Protein 6RJO (pdb70)

Organism: NCBI:txid1453998

B-factor: mean 16.99, std 7.87, range [4.62, 71.51]

Foldseek 3Di:
DDDDDLLVVLLVLDALFFAEAAEDECLWAAACCPPQQFAAFLQQVQLCPPDQAVVSFGSNPKLNCLVVVLVLLVVRLVLQHAEYEYEAAPSLQAVLLDDDGRVSSLVSVLVSLVSCVVSNHAYEYEHDDQGHRPNCCVQVALLDLVSLVSLLVSLLVNLLRCLVRHQAYEHHAALLCNACVDACVLNFPPRHNDLLSRLSSLLSVLLSRLSNVVSNCVNRVPHFYEHEHAQALEAFLDPDPQRVLLSVQVNLVRPQSQQCLQFVLDRDDVLCVQRVVSHDDQDDCRSVSSHDAGQEYEYAYEAHFYWGAQPPPPDGIPRIDGHDDPDPDAAPVGGDQDQCSVLVSLVVDVVVGPGHAYEHAEYWTWHQADDDPQAGAPVVRLVSCSSNSVSVSVCVVVPHRHRYYHYYACWQTQDGNHGSRTGTHCWYADVVVSDTGRHPSSSSSSVSSNSHSD/DLVVLLVLDALFFAEAAEEECLWAAACCPPQQQAAFLQQVQLCDPDQAPPSFGSNPKLNCLPVVLVLLVVCLVLLHAEYEYEQAPSLQPVLLDDDGRVVSLVSVLVNLVSCQVSNHAYEYEHDPQGHRPNCCVQPALLDLVSLVSLLVSLLSNCLRCLVRHQAYEHYAALLCNACVDACVQNFPPRHNDLLSRLSSLLSSLQSRLSNVVSNCVNRVVHFYEHHHAQALEAFQDPDPQSVLLSVQCNLVRPQSQCCLQFVLDRDPVLCVQRVVSHDDDDPCRSVSSHPAGQEYEYADEAHFYWYAAPDPPQGIVRIDGHDDDDPDAFPVGGDQDQVSVLVRLVVDVVVGDHHAYEHAEYWTWHQFDDDPLAGAPVVRLVSCVSNSVSVSVCVVVPHRYRYYHYPACWQTQDGNHGRRTGTHCWYADSVVSDTGRYPSSSSSSVNSNSHSD

Sequence (903 aa):
AYPMTDHKALAARFPGDFLFGVATASFQIEGATKVDGRKPSIWDAFCNMPGHVFGRHNGDVACDHYNRWEDDLDLIKEMGVEAYRFSIAWPRIIPDGFGPINEKGLDFYDRLVDGCKARGIKTYATLYHWDLPLTLMGDGGWASRSTAHAFQRYAKTVMARLGDRLDAVATFNSPWCAVWLSHLYGIHAPGERNMEAALAAMHHINLAHGFGVEASRHVAPKVPVGLVLNAHSVIPASNSDADMKAAERAFQFHNGAFFDPVFKGEYPAEMIEALGSRMPVVEAEDLSIISQKLDWWGLNYYTPMRVADDATEGAEFPATKQAPAVSDVKTDIGWEVYAPALHSLVETLYERYELPDCYITENGACYNMGVENGEVDDQPRLDYYAEHLGIVADLVKDGYPMRGYFAWSLMDNFEWAEGYRMRFGLVHVDYETQVRTLKNSGKWYSALASGFPKDHKALAARFPGDFLFGVATASFQIEGATKVDGRKPSIWDAFCNMPGHVFGRHNGDVACDHYNRWEDDLDLIKEMGVEAYRFSIAWPRIIPDGFGPINEKGLDFYDRLVDGCKARGIKTYATLYHWDLPLTLMGDGGWASRSTAHAFQRYAKTVMARLGDRLDAVATFNSPWCAVWLSHLYGIHAPGERNMEAALAAMHHINLAHGFGVEASRHVAPKVPVGLVLNAHSVIPASNSDADMKAAERAFQFHNGAFFDPVFKGEYPAEMIEALGSRMPVVEAEDLSIISQKLDWWGLNYYTPMRVADDATEGAEFPATKQAPAVSDVKTDIGWEVYAPALHSLVETLYERYELPDCYITENGACYNMGVENGEVDDQPRLDYYAEHLGIVADLVKDGYPMRGYFAWSLMDNFEWAEGYRMRFGLVHVDYETQVRTLKNSGKWYSALASGFPK

Radius of gyration: 30.86 Å; Cα contacts (8 Å, |Δi|>4): 2064; chains: 2; bounding box: 58×98×79 Å

CATH classification: 3.20.20.80

Nearest PDB structures (foldseek):
  6rjo-assembly1_A  TM=1.002E+00  e=7.418E-96  Agrobacterium tumefaciens A6
  6rjk-assembly1_B  TM=1.001E+00  e=1.235E-89  Agrobacterium tumefaciens A6
  6ziv-assembly2_BBB  TM=9.726E-01  e=2.689E-53  Alicyclobacillus tengchongensis
  3ta9-assembly1_A  TM=9.714E-01  e=2.136E-50  Halothermothrix orenii H 168
  5n6s-assembly4_D  TM=9.680E-01  e=1.096E-48  Thermotoga maritima

Structure (mmCIF, N/CA/C/O backbone):
data_6RJO
#
_entry.id   6RJO
#
_cell.length_a   63.747
_cell.length_b   81.008
_cell.length_c   183.749
_cell.angle_alpha   90.00
_cell.angle_beta   90.00
_cell.angle_gamma   90.00
#
_symmetry.space_group_name_H-M   'P 21 21 21'
#
loop_
_entity.id
_entity.type
_entity.pdbx_description
1 polymer Beta-glucosidase
2 non-polymer '2-(hydroxymethyl)phenyl beta-D-glucopyranoside'
3 water water
#
loop_
_atom_site.group_PDB
_atom_site.id
_atom_site.type_symbol
_atom_site.label_atom_id
_atom_site.label_alt_id
_atom_site.label_comp_id
_atom_site.label_asym_id
_atom_site.label_entity_id
_atom_site.label_seq_id
_atom_site.pdbx_PDB_ins_code
_atom_site.Cartn_x
_atom_site.Cartn_y
_atom_site.Cartn_z
_atom_site.occupancy
_atom_site.B_iso_or_equiv
_atom_site.auth_seq_id
_atom_site.auth_comp_id
_atom_site.auth_asym_id
_atom_site.auth_atom_id
_atom_site.pdbx_PDB_model_num
ATOM 1 N N . ALA A 1 29 ? 56.122 111.618 56.697 1.00 34.29 6 ALA A N 1
ATOM 2 C CA . ALA A 1 29 ? 56.362 110.187 56.532 1.00 25.72 6 ALA A CA 1
ATOM 3 C C . ALA A 1 29 ? 57.803 109.904 56.098 1.00 22.86 6 ALA A C 1
ATOM 4 O O . ALA A 1 29 ? 58.501 110.768 55.541 1.00 20.37 6 ALA A O 1
ATOM 6 N N . TYR A 1 30 ? 58.228 108.675 56.359 1.00 20.31 7 TYR A N 1
ATOM 7 C CA . TYR A 1 30 ? 59.585 108.230 56.093 1.00 16.23 7 TYR A CA 1
ATOM 8 C C . TYR A 1 30 ? 59.520 106.991 55.216 1.00 17.61 7 TYR A C 1
ATOM 9 O O . TYR A 1 30 ? 58.465 106.360 55.143 1.00 20.12 7 TYR A O 1
ATOM 18 N N . PRO A 1 31 ? 60.633 106.641 54.539 1.00 14.34 8 PRO A N 1
ATOM 19 C CA . PRO A 1 31 ? 60.579 105.533 53.574 1.00 14.76 8 PRO A CA 1
ATOM 20 C C . PRO A 1 31 ? 60.079 104.240 54.214 1.00 18.34 8 PRO A C 1
ATOM 21 O O . PRO A 1 31 ? 60.358 103.956 55.390 1.00 13.34 8 PRO A O 1
ATOM 25 N N . MET A 1 32 ? 59.326 103.472 53.441 1.00 15.07 9 MET A N 1
ATOM 26 C CA . MET A 1 32 ? 58.776 102.215 53.921 1.00 16.65 9 MET A CA 1
ATOM 27 C C . MET A 1 32 ? 58.996 101.177 52.823 1.00 13.69 9 MET A C 1
ATOM 28 O O . MET A 1 32 ? 58.952 101.503 51.629 1.00 17.80 9 MET A O 1
ATOM 33 N N . THR A 1 33 ? 59.262 99.938 53.213 1.00 11.41 10 THR A N 1
ATOM 34 C CA . THR A 1 33 ? 59.495 98.879 52.233 1.00 13.76 10 THR A CA 1
ATOM 35 C C . THR A 1 33 ? 58.216 98.604 51.450 1.00 17.25 10 THR A C 1
ATOM 36 O O . THR A 1 33 ? 57.118 98.869 51.946 1.00 14.07 10 THR A O 1
ATOM 40 N N . ASP A 1 34 ? 58.345 98.081 50.231 1.00 12.21 11 ASP A N 1
ATOM 41 C CA . ASP A 1 34 ? 57.151 97.766 49.448 1.00 15.95 11 ASP A CA 1
ATOM 42 C C . ASP A 1 34 ? 56.295 96.688 50.118 1.00 14.25 11 ASP A C 1
ATOM 43 O O . ASP A 1 34 ? 55.069 96.758 50.062 1.00 15.41 11 ASP A O 1
ATOM 48 N N . HIS A 1 35 ? 56.921 95.700 50.753 1.00 14.69 12 HIS A N 1
ATOM 49 C CA . HIS A 1 35 ? 56.127 94.637 51.380 1.00 17.08 12 HIS A CA 1
ATOM 50 C C . HIS A 1 35 ? 55.380 95.113 52.618 1.00 16.42 12 HIS A C 1
ATOM 51 O O . HIS A 1 35 ? 54.285 94.630 52.916 1.00 14.11 12 HIS A O 1
ATOM 58 N N . LYS A 1 36 ? 55.951 96.068 53.338 1.00 15.11 13 LYS A N 1
ATOM 59 C CA . LYS A 1 36 ? 55.264 96.583 54.518 1.00 14.70 13 LYS A CA 1
ATOM 60 C C . LYS A 1 36 ? 54.063 97.423 54.106 1.00 14.27 13 LYS A C 1
ATOM 61 O O . LYS A 1 36 ? 52.989 97.333 54.706 1.00 13.17 13 LYS A O 1
ATOM 67 N N . ALA A 1 37 ? 54.240 98.238 53.073 1.00 14.53 14 ALA A N 1
ATOM 68 C CA . ALA A 1 37 ? 53.146 99.066 52.587 1.00 13.76 14 ALA A CA 1
ATOM 69 C C . ALA A 1 37 ? 52.028 98.161 52.060 1.00 19.22 14 ALA A C 1
ATOM 70 O O . ALA A 1 37 ? 50.829 98.424 52.264 1.00 14.14 14 ALA A O 1
ATOM 72 N N . LEU A 1 38 ? 52.434 97.082 51.395 1.00 15.77 15 LEU A N 1
ATOM 73 C CA . LEU A 1 38 ? 51.487 96.128 50.827 1.00 14.01 15 LEU A CA 1
ATOM 74 C C . LEU A 1 38 ? 50.707 95.395 51.919 1.00 15.31 15 LEU A C 1
ATOM 75 O O . LEU A 1 38 ? 49.488 95.225 51.818 1.00 16.17 15 LEU A O 1
ATOM 80 N N . ALA A 1 39 ? 51.403 94.966 52.967 1.00 12.43 16 ALA A N 1
ATOM 81 C CA . ALA A 1 39 ? 50.750 94.252 54.067 1.00 14.39 16 ALA A CA 1
ATOM 82 C C . ALA A 1 39 ? 49.616 95.065 54.704 1.00 16.08 16 ALA A C 1
ATOM 83 O O . ALA A 1 39 ? 48.649 94.501 55.213 1.00 16.53 16 ALA A O 1
ATOM 85 N N . ALA A 1 40 ? 49.732 96.390 54.663 1.00 16.64 17 ALA A N 1
ATOM 86 C CA . ALA A 1 40 ? 48.725 97.261 55.260 1.00 17.36 17 ALA A CA 1
ATOM 87 C C . ALA A 1 40 ? 47.424 97.269 54.463 1.00 19.28 17 ALA A C 1
ATOM 88 O O . ALA A 1 40 ? 46.385 97.708 54.970 1.00 20.69 17 ALA A O 1
ATOM 90 N N . ARG A 1 41 ? 47.484 96.812 53.212 1.00 17.77 18 ARG A N 1
ATOM 91 C CA . ARG A 1 41 ? 46.290 96.767 52.366 1.00 20.60 18 ARG A CA 1
ATOM 92 C C . ARG A 1 41 ? 45.457 95.488 52.545 1.00 18.07 18 ARG A C 1
ATOM 93 O O . ARG A 1 41 ? 44.392 95.351 51.938 1.00 19.95 18 ARG A O 1
ATOM 101 N N . PHE A 1 42 ? 45.946 94.551 53.353 1.00 13.39 19 PHE A N 1
ATOM 102 C CA . PHE A 1 42 ? 45.233 93.297 53.592 1.00 16.16 19 PHE A CA 1
ATOM 103 C C . PHE A 1 42 ? 44.632 93.245 54.983 1.00 18.48 19 PHE A C 1
ATOM 104 O O . PHE A 1 42 ? 45.232 93.741 55.938 1.00 14.61 19 PHE A O 1
ATOM 112 N N . PRO A 1 43 ? 43.447 92.623 55.111 1.00 18.62 20 PRO A N 1
ATOM 113 C CA . PRO A 1 43 ? 42.824 92.452 56.43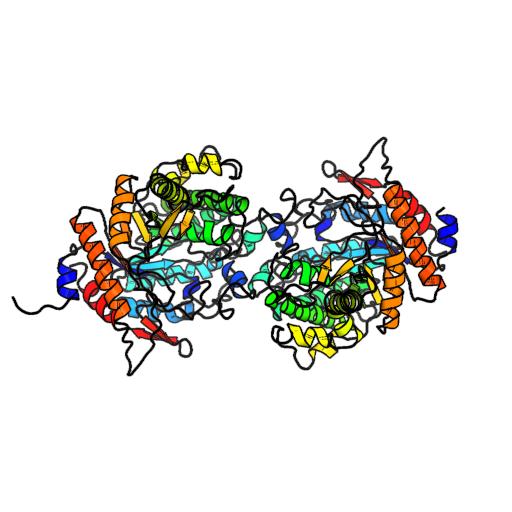2 1.00 18.09 20 PRO A CA 1
ATOM 114 C C . PRO A 1 43 ? 43.677 91.563 57.317 1.00 18.68 20 PRO A C 1
ATOM 115 O O . PRO A 1 43 ? 44.424 90.739 56.785 1.00 14.58 20 PRO A O 1
ATOM 119 N N . GLY A 1 44 ? 43.555 91.715 58.636 1.00 17.71 21 GLY A N 1
ATOM 120 C CA . GLY A 1 44 ? 44.369 90.971 59.582 1.00 20.20 21 GLY A CA 1
ATOM 121 C C . GLY A 1 44 ? 44.246 89.458 59.509 1.00 18.65 21 GLY A C 1
ATOM 122 O O . GLY A 1 44 ? 45.179 88.729 59.854 1.00 19.13 21 GLY A O 1
ATOM 123 N N . ASP A 1 45 ? 43.098 88.975 59.055 1.00 15.26 22 ASP A N 1
ATOM 124 C CA . ASP A 1 45 ? 42.873 87.533 59.018 1.00 22.08 22 ASP A CA 1
ATOM 125 C C . ASP A 1 45 ? 43.168 86.917 57.645 1.00 14.17 22 ASP A C 1
ATOM 126 O O . ASP A 1 45 ? 42.842 85.754 57.400 1.00 14.78 22 ASP A O 1
ATOM 131 N N . PHE A 1 46 ? 43.781 87.691 56.755 1.00 13.19 23 PHE A N 1
ATOM 132 C CA . PHE A 1 46 ? 44.045 87.210 55.401 1.00 11.81 23 PHE A CA 1
ATOM 133 C C . PHE A 1 46 ? 44.951 85.980 55.458 1.00 14.04 23 PHE A C 1
ATOM 134 O O . PHE A 1 46 ? 45.888 85.930 56.260 1.00 13.27 23 PHE A O 1
ATOM 142 N N . LEU A 1 47 ? 44.654 84.978 54.631 1.00 11.25 24 LEU A N 1
ATOM 143 C CA . LEU A 1 47 ? 45.411 83.727 54.649 1.00 10.21 24 LEU A CA 1
ATOM 144 C C . LEU A 1 47 ? 46.441 83.747 53.530 1.00 11.78 24 LEU A C 1
ATOM 145 O O . LEU A 1 47 ? 46.079 83.869 52.354 1.00 11.02 24 LEU A O 1
ATOM 150 N N . PHE A 1 48 ? 47.723 83.653 53.887 1.00 10.41 25 PHE A N 1
ATOM 151 C CA . PHE A 1 48 ? 48.778 83.483 52.879 1.00 8.92 25 PHE A CA 1
ATOM 152 C C . PHE A 1 48 ? 49.274 82.046 52.903 1.00 9.05 25 PHE A C 1
ATOM 153 O O . PHE A 1 48 ? 49.430 81.453 53.979 1.00 8.79 25 PHE A O 1
ATOM 161 N N . GLY A 1 49 ? 49.508 81.486 51.720 1.00 9.52 26 GLY A N 1
ATOM 162 C CA . GLY A 1 49 ? 49.952 80.111 51.611 1.00 8.08 26 GLY A CA 1
ATOM 163 C C . GLY A 1 49 ? 50.981 79.917 50.518 1.00 7.80 26 GLY A C 1
ATOM 164 O O . GLY A 1 49 ? 51.304 80.852 49.780 1.00 7.80 26 GLY A O 1
ATOM 165 N N . VAL A 1 50 ? 51.509 78.696 50.434 1.00 8.94 27 VAL A N 1
ATOM 166 C CA . VAL A 1 50 ? 52.267 78.239 49.271 1.00 7.47 27 VAL A CA 1
ATOM 167 C C . VAL A 1 50 ? 51.645 76.922 48.804 1.00 7.74 27 VAL A C 1
ATOM 168 O O . VAL A 1 50 ? 50.963 76.253 49.585 1.00 9.13 27 VAL A O 1
ATOM 172 N N . ALA A 1 51 ? 51.858 76.554 47.545 1.00 6.60 28 ALA A N 1
ATOM 173 C CA . ALA A 1 51 ? 51.157 75.399 46.974 1.00 9.48 28 ALA A CA 1
ATOM 174 C C . ALA A 1 51 ? 52.075 74.511 46.145 1.00 8.02 28 ALA A C 1
ATOM 175 O O . ALA A 1 51 ? 53.047 74.997 45.562 1.00 6.60 28 ALA A O 1
ATOM 177 N N . THR A 1 52 ? 51.759 73.209 46.119 1.00 6.49 29 THR A N 1
ATOM 178 C CA . THR A 1 52 ? 52.466 72.193 45.329 1.00 6.65 29 THR A CA 1
ATOM 179 C C . THR A 1 52 ? 51.441 71.182 44.780 1.00 8.42 29 THR A C 1
ATOM 180 O O . THR A 1 52 ? 50.256 71.242 45.136 1.00 6.40 29 THR A O 1
ATOM 184 N N . ALA A 1 53 ? 51.899 70.254 43.935 1.00 5.19 30 ALA A N 1
ATOM 185 C CA . ALA A 1 53 ? 51.093 69.110 43.481 1.00 7.38 30 ALA A CA 1
ATOM 186 C C . ALA A 1 53 ? 51.931 67.825 43.511 1.00 6.99 30 ALA A C 1
ATOM 187 O O . ALA A 1 53 ? 53.123 67.874 43.240 1.00 7.18 30 ALA A O 1
ATOM 189 N N . SER A 1 54 ? 51.298 66.688 43.805 1.00 6.22 31 SER A N 1
ATOM 190 C CA . SER A 1 54 ? 52.005 65.437 44.072 1.00 6.31 31 SER A CA 1
ATOM 191 C C . SER A 1 54 ? 53.005 65.023 43.005 1.00 8.33 31 SER A C 1
ATOM 192 O O . SER A 1 54 ? 54.169 64.796 43.310 1.00 8.25 31 SER A O 1
ATOM 195 N N . PHE A 1 55 ? 52.571 64.932 41.755 1.00 4.83 32 PHE A N 1
ATOM 196 C CA . PHE A 1 55 ? 53.443 64.390 40.726 1.00 4.62 32 PHE A CA 1
ATOM 197 C C . PHE A 1 55 ? 54.600 65.344 40.419 1.00 6.19 32 PHE A C 1
ATOM 198 O O . PHE A 1 55 ? 55.672 64.929 39.950 1.00 6.93 32 PHE A O 1
ATOM 206 N N . GLN A 1 56 ? 54.396 66.626 40.693 1.00 6.64 33 GLN A N 1
ATOM 207 C CA . GLN A 1 56 ? 55.418 67.607 40.373 1.00 7.82 33 GLN A CA 1
ATOM 208 C C . GLN A 1 56 ? 56.607 67.571 41.328 1.00 6.59 33 GLN A C 1
ATOM 209 O O . GLN A 1 56 ? 57.719 67.912 40.938 1.00 7.29 33 GLN A O 1
ATOM 215 N N . ILE A 1 57 ? 56.387 67.141 42.570 1.00 8.90 34 ILE A N 1
ATOM 216 C CA . ILE A 1 57 ? 57.444 67.235 43.578 1.00 9.09 34 ILE A CA 1
ATOM 217 C C . ILE A 1 57 ? 57.874 65.934 44.252 1.00 7.70 34 ILE A C 1
ATOM 218 O O . ILE A 1 57 ? 58.987 65.850 44.767 1.00 8.93 34 ILE A O 1
ATOM 223 N N . GLU A 1 58 ? 57.004 64.931 44.274 1.00 7.23 35 GLU A N 1
ATOM 224 C CA . GLU A 1 58 ? 57.210 63.790 45.175 1.00 8.18 35 GLU A CA 1
ATOM 225 C C . GLU A 1 58 ? 58.343 62.835 44.806 1.00 10.01 35 GLU A C 1
ATOM 226 O O . GLU A 1 58 ? 59.119 62.416 45.674 1.00 9.09 35 GLU A O 1
ATOM 232 N N . GLY A 1 59 ? 58.445 62.491 43.527 1.00 8.14 36 GLY A N 1
ATOM 233 C CA . GLY A 1 59 ? 59.323 61.403 43.115 1.00 8.74 36 GLY A CA 1
ATOM 234 C C . GLY A 1 59 ? 58.830 60.092 43.715 1.00 9.73 36 GLY A C 1
ATOM 235 O O . GLY A 1 59 ? 57.638 59.956 43.992 1.00 8.93 36 GLY A O 1
ATOM 236 N N . ALA A 1 60 ? 59.741 59.139 43.925 1.00 13.77 37 ALA A N 1
ATOM 237 C CA . ALA A 1 60 ? 59.404 57.843 44.522 1.00 10.41 37 ALA A CA 1
ATOM 238 C C . ALA A 1 60 ? 58.174 57.219 43.855 1.00 14.10 37 ALA A C 1
ATOM 239 O O . ALA A 1 60 ? 57.203 56.849 44.521 1.00 12.82 37 ALA A O 1
ATOM 241 N N . THR A 1 61 ? 58.220 57.109 42.530 1.00 9.16 38 THR A N 1
ATOM 242 C CA . THR A 1 61 ? 57.053 56.686 41.758 1.00 12.35 38 THR A CA 1
ATOM 243 C C . THR A 1 61 ? 56.727 55.190 41.830 1.00 13.71 38 THR A C 1
ATOM 244 O O . THR A 1 61 ? 55.621 54.764 41.469 1.00 12.61 38 THR A O 1
ATOM 248 N N . LYS A 1 62 ? 57.684 54.394 42.282 1.00 14.06 39 LYS A N 1
ATOM 249 C CA . LYS A 1 62 ? 57.476 52.955 42.344 1.00 18.04 39 LYS A CA 1
ATOM 250 C C . LYS A 1 62 ? 57.656 52.399 43.756 1.00 18.53 39 LYS A C 1
ATOM 251 O O . LYS A 1 62 ? 57.790 51.195 43.932 1.00 27.60 39 LYS A O 1
ATOM 257 N N . VAL A 1 63 ? 57.644 53.275 44.759 1.00 17.69 40 VAL A N 1
ATOM 258 C CA . VAL A 1 63 ? 57.796 52.838 46.148 1.00 19.61 40 VAL A CA 1
ATOM 259 C C . VAL A 1 63 ? 56.448 52.735 46.886 1.00 21.57 40 VAL A C 1
ATOM 260 O O . VAL A 1 63 ? 55.458 53.379 46.505 1.00 15.92 40 VAL A O 1
ATOM 264 N N . ASP A 1 64 ? 56.435 51.921 47.943 1.00 19.87 41 ASP A N 1
ATOM 265 C CA . ASP A 1 64 ? 55.285 51.763 48.839 1.00 19.73 41 ASP A CA 1
ATOM 266 C C . ASP A 1 64 ? 53.939 51.510 48.164 1.00 15.39 41 ASP A C 1
ATOM 267 O O . ASP A 1 64 ? 52.923 52.055 48.587 1.00 17.03 41 ASP A O 1
ATOM 272 N N . GLY A 1 65 ? 53.923 50.683 47.122 1.00 16.27 42 GLY A N 1
ATOM 273 C CA . GLY A 1 65 ? 52.667 50.256 46.535 1.00 15.58 42 GLY A CA 1
ATOM 274 C C . GLY A 1 65 ? 52.107 51.164 45.459 1.00 12.01 42 GLY A C 1
ATOM 275 O O . GLY A 1 65 ? 51.062 50.860 44.879 1.00 12.06 42 GLY A O 1
ATOM 276 N N . ARG A 1 66 ? 52.785 52.273 45.171 1.00 13.40 43 ARG A N 1
ATOM 277 C CA . ARG A 1 66 ? 52.329 53.159 44.095 1.00 11.72 43 ARG A CA 1
ATOM 278 C C . ARG A 1 66 ? 52.419 52.488 42.724 1.00 12.68 43 ARG A C 1
ATOM 279 O O . ARG A 1 66 ? 53.391 51.798 42.422 1.00 12.43 43 ARG A O 1
ATOM 287 N N . LYS A 1 67 ? 51.398 52.710 41.900 1.00 12.40 44 LYS A N 1
ATOM 288 C CA . LYS A 1 67 ? 51.354 52.187 40.542 1.00 10.91 44 LYS A CA 1
ATOM 289 C C . LYS A 1 67 ? 51.337 53.377 39.586 1.00 12.06 44 LYS A C 1
ATOM 290 O O . LYS A 1 67 ? 51.092 54.507 40.021 1.00 10.90 44 LYS A O 1
ATOM 296 N N . PRO A 1 68 ? 51.611 53.144 38.286 1.00 13.82 45 PRO A N 1
ATOM 297 C CA . PRO A 1 68 ? 51.761 54.275 37.363 1.00 10.54 45 PRO A CA 1
ATOM 298 C C . PRO A 1 68 ? 50.517 55.135 37.221 1.00 10.87 45 PRO A C 1
ATOM 299 O O . PRO A 1 68 ? 49.401 54.615 37.305 1.00 9.37 45 PRO A O 1
ATOM 303 N N . SER A 1 69 ? 50.717 56.428 36.965 1.00 11.43 46 SER A N 1
ATOM 304 C CA . SER A 1 69 ? 49.628 57.308 36.579 1.00 6.63 46 SER A CA 1
ATOM 305 C C . SER A 1 69 ? 49.691 57.570 35.083 1.00 8.34 46 SER A C 1
ATOM 306 O O . SER A 1 69 ? 50.661 57.197 34.418 1.00 9.07 46 SER A O 1
ATOM 309 N N . ILE A 1 70 ? 48.664 58.219 34.547 1.00 7.11 47 ILE A N 1
ATOM 310 C CA . ILE A 1 70 ? 48.684 58.614 33.141 1.00 8.66 47 ILE A CA 1
ATOM 311 C C . ILE A 1 70 ? 49.861 59.544 32.820 1.00 8.88 47 ILE A C 1
ATOM 312 O O . ILE A 1 70 ? 50.302 59.615 31.671 1.00 8.35 47 ILE A O 1
ATOM 317 N N . TRP A 1 71 ? 50.387 60.244 33.825 1.00 9.09 48 TRP A N 1
ATOM 318 C CA . TRP A 1 71 ? 51.539 61.118 33.591 1.00 7.02 48 TRP A CA 1
ATOM 319 C C . TRP A 1 71 ? 52.872 60.380 33.542 1.00 7.57 48 TRP A C 1
ATOM 320 O O . TRP A 1 71 ? 53.799 60.822 32.863 1.00 8.44 48 TRP A O 1
ATOM 331 N N . ASP A 1 72 ? 52.988 59.268 34.257 1.00 6.21 49 ASP A N 1
ATOM 332 C CA . ASP A 1 72 ? 54.161 58.410 34.079 1.00 8.99 49 ASP A CA 1
ATOM 333 C C . ASP A 1 72 ? 54.223 57.924 32.628 1.00 10.25 49 ASP A C 1
ATOM 334 O O . ASP A 1 72 ? 55.263 58.007 31.981 1.00 9.97 49 ASP A O 1
ATOM 339 N N . ALA A 1 73 ? 53.091 57.452 32.116 1.00 9.16 50 ALA A N 1
ATOM 340 C CA . ALA A 1 73 ? 53.001 57.002 30.727 1.00 8.80 50 ALA A CA 1
ATOM 341 C C . ALA A 1 73 ? 53.302 58.135 29.749 1.00 10.09 50 ALA A C 1
ATOM 342 O O . ALA A 1 73 ? 54.086 57.965 28.813 1.00 9.91 50 ALA A O 1
ATOM 344 N N . PHE A 1 74 ? 52.672 59.286 29.975 1.00 9.16 51 PHE A N 1
ATOM 345 C CA . PHE A 1 74 ? 52.795 60.449 29.102 1.00 8.31 51 PHE A CA 1
ATOM 346 C C . PHE A 1 74 ? 54.251 60.912 29.027 1.00 10.79 51 PHE A C 1
ATOM 347 O O . PHE A 1 74 ? 54.775 61.165 27.941 1.00 10.63 51 PHE A O 1
ATOM 355 N N . CYS A 1 75 ? 54.904 61.015 30.184 1.00 10.02 52 CYS A N 1
ATOM 356 C CA . CYS A 1 75 ? 56.305 61.446 30.246 1.00 9.51 52 CYS A CA 1
ATOM 357 C C . CYS A 1 75 ? 57.249 60.527 29.475 1.00 13.16 52 CYS A C 1
ATOM 358 O O . CYS A 1 75 ? 58.162 60.987 28.782 1.00 9.74 52 CYS A O 1
ATOM 361 N N . ASN A 1 76 ? 57.045 59.224 29.631 1.00 11.19 53 ASN A N 1
ATOM 362 C CA . ASN A 1 76 ? 57.991 58.232 29.122 1.00 9.47 53 ASN A CA 1
ATOM 363 C C . ASN A 1 76 ? 57.797 57.874 27.655 1.00 11.85 53 ASN A C 1
ATOM 364 O O . ASN A 1 76 ? 58.648 57.207 27.067 1.00 14.38 53 ASN A O 1
ATOM 369 N N . MET A 1 77 ? 56.684 58.303 27.068 1.00 10.02 54 MET A N 1
ATOM 370 C CA . MET A 1 77 ? 56.474 58.127 25.620 1.00 12.90 54 MET A CA 1
ATOM 371 C C . MET A 1 77 ? 57.018 59.349 24.871 1.00 13.92 54 MET A C 1
ATOM 372 O O . MET A 1 77 ? 56.511 60.459 25.051 1.00 13.39 54 MET A O 1
ATOM 377 N N . PRO A 1 78 ? 58.059 59.157 24.032 1.00 14.54 55 PRO A N 1
ATOM 378 C CA . PRO A 1 78 ? 58.712 60.275 23.337 1.00 15.09 55 PRO A CA 1
ATOM 379 C C . PRO A 1 78 ? 57.731 61.196 22.629 1.00 12.48 55 PRO A C 1
ATOM 380 O O . PRO A 1 78 ? 56.784 60.718 21.994 1.00 11.72 55 PRO A O 1
ATOM 384 N N . GLY A 1 79 ? 57.942 62.505 22.763 1.00 15.66 56 GLY A N 1
ATOM 385 C CA . GLY A 1 79 ? 57.171 63.485 22.017 1.00 12.21 56 GLY A CA 1
ATOM 386 C C . GLY A 1 79 ? 56.219 64.323 22.843 1.00 16.50 56 GLY A C 1
ATOM 387 O O . GLY A 1 79 ? 55.759 65.367 22.384 1.00 17.33 56 GLY A O 1
ATOM 388 N N . HIS A 1 80 ? 55.917 63.873 24.060 1.00 11.58 57 HIS A N 1
ATOM 389 C CA . HIS A 1 80 ? 54.915 64.547 24.888 1.00 10.92 57 HIS A CA 1
ATOM 390 C C . HIS A 1 80 ? 55.512 65.574 25.842 1.00 10.72 57 HIS A C 1
ATOM 391 O O . HIS A 1 80 ? 54.918 66.635 26.074 1.00 10.23 57 HIS A O 1
ATOM 398 N N . VAL A 1 81 ? 56.675 65.252 26.401 1.00 9.84 58 VAL A N 1
ATOM 399 C CA . VAL A 1 81 ? 57.277 66.078 27.438 1.00 12.18 58 VAL A CA 1
ATOM 400 C C . VAL A 1 81 ? 58.709 66.425 27.058 1.00 10.38 58 VAL A C 1
ATOM 401 O O . VAL A 1 81 ? 59.452 65.562 26.584 1.00 8.94 58 VAL A O 1
ATOM 405 N N . PHE A 1 82 ? 59.095 67.683 27.261 1.00 12.19 59 PHE A N 1
ATOM 406 C CA . PHE A 1 82 ? 60.461 68.121 26.966 1.00 11.66 59 PHE A CA 1
ATOM 407 C C . PHE A 1 82 ? 61.497 67.207 27.599 1.00 13.98 59 PHE A C 1
ATOM 408 O O . PHE A 1 82 ? 61.382 66.868 28.774 1.00 9.83 59 PHE A O 1
ATOM 416 N N . GLY A 1 83 ? 62.495 66.800 26.815 1.00 11.30 60 GLY A N 1
ATOM 417 C CA . GLY A 1 83 ? 63.586 65.978 27.312 1.00 12.75 60 GLY A CA 1
ATOM 418 C C . GLY A 1 83 ? 63.176 64.598 27.793 1.00 12.53 60 GLY A C 1
ATOM 419 O O . GLY A 1 83 ? 63.987 63.885 28.388 1.00 15.74 60 GLY A O 1
ATOM 420 N N . ARG A 1 84 ? 61.929 64.215 27.524 1.00 11.08 61 ARG A N 1
ATOM 421 C CA . ARG A 1 84 ? 61.325 63.031 28.137 1.00 11.12 61 ARG A CA 1
ATOM 422 C C . ARG A 1 84 ? 61.478 63.054 29.650 1.00 12.37 61 ARG A C 1
ATOM 423 O O . ARG A 1 84 ? 61.614 62.000 30.283 1.00 10.26 61 ARG A O 1
ATOM 431 N N . HIS A 1 85 ? 61.472 64.250 30.233 1.00 10.70 62 HIS A N 1
ATOM 432 C CA . HIS A 1 85 ? 61.570 64.357 31.690 1.00 8.56 62 HIS A CA 1
ATOM 433 C C . HIS A 1 85 ? 60.392 63.645 32.321 1.00 11.47 62 HIS A C 1
ATOM 434 O O . HIS A 1 85 ? 59.290 63.657 31.770 1.00 9.06 62 HIS A O 1
ATOM 441 N N . ASN A 1 86 ? 60.616 63.011 33.469 1.00 9.39 63 ASN A N 1
ATOM 442 C CA . ASN A 1 86 ? 59.525 62.312 34.127 1.00 8.64 63 ASN A CA 1
ATOM 443 C C . ASN A 1 86 ? 59.498 62.624 35.617 1.00 8.82 63 ASN A C 1
ATOM 444 O O . ASN A 1 86 ? 60.311 63.419 36.103 1.00 10.35 63 ASN A O 1
ATOM 449 N N . GLY A 1 87 ? 58.576 62.002 36.343 1.00 10.80 64 GLY A N 1
ATOM 450 C CA . GLY A 1 87 ? 58.447 62.281 37.762 1.00 9.21 64 GLY A CA 1
ATOM 451 C C . GLY A 1 87 ? 59.127 61.292 38.688 1.00 10.31 64 GLY A C 1
ATOM 452 O O . GLY A 1 87 ? 58.857 61.307 39.890 1.00 9.64 64 GLY A O 1
ATOM 453 N N . ASP A 1 88 ? 60.009 60.441 38.161 1.00 10.78 65 ASP A N 1
ATOM 454 C CA . ASP A 1 88 ? 60.614 59.393 38.993 1.00 9.76 65 ASP A CA 1
ATOM 455 C C . ASP A 1 88 ? 61.358 59.963 40.201 1.00 10.47 65 ASP A C 1
ATOM 456 O O . ASP A 1 88 ? 61.345 59.369 41.274 1.00 10.01 65 ASP A O 1
ATOM 461 N N . VAL A 1 89 ? 61.992 61.118 40.026 1.00 9.03 66 VAL A N 1
ATOM 462 C CA . VAL A 1 89 ? 62.769 61.732 41.107 1.00 9.13 66 VAL A CA 1
ATOM 463 C C . VAL A 1 89 ? 62.195 63.073 41.559 1.00 10.58 66 VAL A C 1
ATOM 464 O O . VAL A 1 89 ? 61.985 63.298 42.763 1.00 8.13 66 VAL A O 1
ATOM 468 N N . ALA A 1 90 ? 61.943 63.954 40.594 1.00 8.79 67 ALA A N 1
ATOM 469 C CA . ALA A 1 90 ? 61.434 65.301 40.870 1.00 9.55 67 ALA A CA 1
ATOM 470 C C . ALA A 1 90 ? 62.255 65.994 41.953 1.00 9.15 67 ALA A C 1
ATOM 471 O O . ALA A 1 90 ? 63.488 66.056 41.866 1.00 11.44 67 ALA A O 1
ATOM 473 N N . CYS A 1 91 ? 61.573 66.490 42.981 1.00 8.99 68 CYS A N 1
ATOM 474 C CA . CYS A 1 91 ? 62.251 67.167 44.084 1.00 10.22 68 CYS A CA 1
ATOM 475 C C . CYS A 1 91 ? 62.471 66.246 45.245 1.00 10.00 68 CYS A C 1
ATOM 476 O O . CYS A 1 91 ? 62.880 66.696 46.314 1.00 10.10 68 CYS A O 1
ATOM 479 N N . ASP A 1 92 ? 62.208 64.958 45.035 1.00 9.93 69 ASP A N 1
ATOM 480 C CA . ASP A 1 92 ? 62.432 63.950 46.078 1.00 10.22 69 ASP A CA 1
ATOM 481 C C . ASP A 1 92 ? 61.677 64.299 47.371 1.00 11.27 69 ASP A C 1
ATOM 482 O O . ASP A 1 92 ? 62.132 63.981 48.473 1.00 10.95 69 ASP A O 1
ATOM 487 N N . HIS A 1 93 ? 60.505 64.922 47.230 1.00 10.78 70 HIS A N 1
ATOM 488 C CA . HIS A 1 93 ? 59.728 65.395 48.381 1.00 9.66 70 HIS A CA 1
ATOM 489 C C . HIS A 1 93 ? 59.179 64.249 49.226 1.00 11.26 70 HIS A C 1
ATOM 490 O O . HIS A 1 93 ? 59.002 64.383 50.442 1.00 9.99 70 HIS A O 1
ATOM 497 N N . TYR A 1 94 ? 58.910 63.117 48.588 1.00 10.34 71 TYR A N 1
ATOM 498 C CA . TYR A 1 94 ? 58.418 61.950 49.311 1.00 13.56 71 TYR A CA 1
ATOM 499 C C . TYR A 1 94 ? 59.384 61.572 50.435 1.00 14.94 71 TYR A C 1
ATOM 500 O O . TYR A 1 94 ? 58.957 61.180 51.522 1.00 14.03 71 TYR A O 1
ATOM 509 N N . ASN A 1 95 ? 60.683 61.720 50.183 1.00 11.08 72 ASN A N 1
ATOM 510 C CA . ASN A 1 95 ? 61.688 61.418 51.198 1.00 14.62 72 ASN A CA 1
ATOM 511 C C . ASN A 1 95 ? 62.139 62.635 52.001 1.00 16.32 72 ASN A C 1
ATOM 512 O O . ASN A 1 95 ? 62.717 62.485 53.073 1.00 18.52 72 ASN A O 1
ATOM 517 N N . ARG A 1 96 ? 61.860 63.834 51.499 1.00 11.58 73 ARG A N 1
ATOM 518 C CA . ARG A 1 96 ? 62.324 65.056 52.153 1.00 10.64 73 ARG A CA 1
ATOM 519 C C . ARG A 1 96 ? 61.201 65.951 52.688 1.00 11.76 73 ARG A C 1
ATOM 520 O O . ARG A 1 96 ? 61.418 67.144 52.954 1.00 10.62 73 ARG A O 1
ATOM 528 N N . TRP A 1 97 ? 60.011 65.380 52.870 1.00 9.03 74 TRP A N 1
ATOM 529 C CA . TRP A 1 97 ? 58.836 66.195 53.191 1.00 9.35 74 TRP A CA 1
ATOM 530 C C . TRP A 1 97 ? 58.967 66.981 54.489 1.00 11.10 74 TRP A C 1
ATOM 531 O O . TRP A 1 97 ? 58.448 68.091 54.589 1.00 10.58 74 TRP A O 1
ATOM 542 N N . GLU A 1 98 ? 59.652 66.416 55.480 1.00 11.97 75 GLU A N 1
ATOM 543 C CA . GLU A 1 98 ? 59.792 67.108 56.762 1.00 13.22 75 GLU A CA 1
ATOM 544 C C . GLU A 1 98 ? 60.679 68.333 56.627 1.00 13.55 75 GLU A C 1
ATOM 545 O O . GLU A 1 98 ? 60.384 69.378 57.223 1.00 11.21 75 GLU A O 1
ATOM 551 N N . ASP A 1 99 ? 61.764 68.200 55.858 1.00 10.46 76 ASP A N 1
ATOM 552 C CA . ASP A 1 99 ? 62.635 69.332 55.550 1.00 15.75 76 ASP A CA 1
ATOM 553 C C . ASP A 1 99 ? 61.848 70.419 54.836 1.00 13.99 76 ASP A C 1
ATOM 554 O O . ASP A 1 99 ? 62.031 71.610 55.092 1.00 10.50 76 ASP A O 1
ATOM 559 N N . ASP A 1 100 ? 60.982 70.011 53.915 1.00 10.84 77 ASP A N 1
ATOM 560 C CA . ASP A 1 100 ? 60.188 70.981 53.173 1.00 11.21 77 ASP A CA 1
ATOM 561 C C . ASP A 1 100 ? 59.164 71.664 54.081 1.00 7.97 77 ASP A C 1
ATOM 562 O O . ASP A 1 100 ? 58.956 72.873 53.978 1.00 11.34 77 ASP A O 1
ATOM 567 N N . LEU A 1 101 ? 58.559 70.910 54.990 1.00 8.23 78 LEU A N 1
ATOM 568 C CA . LEU A 1 101 ? 57.650 71.515 55.969 1.00 10.62 78 LEU A CA 1
ATOM 569 C C . LEU A 1 101 ? 58.389 72.510 56.863 1.00 8.98 78 LEU A C 1
ATOM 570 O O . LEU A 1 101 ? 57.843 73.569 57.205 1.00 8.99 78 LEU A O 1
ATOM 575 N N . ASP A 1 102 ? 59.611 72.171 57.273 1.00 11.15 79 ASP A N 1
ATOM 576 C CA . ASP A 1 102 ? 60.386 73.084 58.125 1.00 12.21 79 ASP A CA 1
ATOM 577 C C . ASP A 1 102 ? 60.644 74.391 57.371 1.00 11.84 79 ASP A C 1
ATOM 578 O O . ASP A 1 102 ? 60.662 75.470 57.961 1.00 11.44 79 ASP A O 1
ATOM 583 N N . LEU A 1 103 ? 60.831 74.288 56.059 1.00 10.49 80 LEU A N 1
ATOM 584 C CA . LEU A 1 103 ? 61.008 75.476 55.232 1.00 11.91 80 LEU A CA 1
ATOM 585 C C . LEU A 1 103 ? 59.759 76.370 55.227 1.00 12.45 80 LEU A C 1
ATOM 586 O O . LEU A 1 103 ? 59.870 77.590 55.382 1.00 15.32 80 LEU A O 1
ATOM 591 N N . ILE A 1 104 ? 58.579 75.769 55.050 1.00 12.22 81 ILE A N 1
ATOM 592 C CA . ILE A 1 104 ? 57.316 76.516 55.148 1.00 11.71 81 ILE A CA 1
ATOM 593 C C . ILE A 1 104 ? 57.254 77.254 56.475 1.00 10.32 81 ILE A C 1
ATOM 594 O O . ILE A 1 104 ? 56.918 78.439 56.537 1.00 12.78 81 ILE A O 1
ATOM 599 N N . LYS A 1 105 ? 57.570 76.527 57.539 1.00 10.36 82 LYS A N 1
ATOM 600 C CA . LYS A 1 105 ? 57.538 77.072 58.891 1.00 13.82 82 LYS A CA 1
ATOM 601 C C . LYS A 1 105 ? 58.481 78.262 59.031 1.00 15.27 82 LYS A C 1
ATOM 602 O O . LYS A 1 105 ? 58.080 79.328 59.514 1.00 14.58 82 LYS A O 1
ATOM 608 N N . GLU A 1 106 ? 59.728 78.083 58.595 1.00 15.30 83 GLU A N 1
ATOM 609 C CA . GLU A 1 106 ? 60.725 79.151 58.658 1.00 13.02 83 GLU A CA 1
ATOM 610 C C . GLU A 1 106 ? 60.273 80.389 57.894 1.00 14.64 83 GLU A C 1
ATOM 611 O O . GLU A 1 106 ? 60.552 81.522 58.299 1.00 20.24 83 GLU A O 1
ATOM 617 N N . MET A 1 107 ? 59.566 80.175 56.791 1.00 14.09 84 MET A N 1
ATOM 618 C CA . MET A 1 107 ? 59.047 81.284 55.993 1.00 14.04 84 MET A CA 1
ATOM 619 C C . MET A 1 107 ? 57.884 82.020 56.652 1.00 14.19 84 MET A C 1
ATOM 620 O O . MET A 1 107 ? 57.541 83.127 56.234 1.00 13.77 84 MET A O 1
ATOM 625 N N . GLY A 1 108 ? 57.271 81.408 57.662 1.00 15.17 85 GLY A N 1
ATOM 626 C CA . GLY A 1 108 ? 56.193 82.055 58.396 1.00 15.54 85 GLY A CA 1
ATOM 627 C C . GLY A 1 108 ? 54.912 82.164 57.589 1.00 16.93 85 GLY A C 1
ATOM 628 O O . GLY A 1 108 ? 54.059 83.013 57.850 1.00 17.76 85 GLY A O 1
ATOM 629 N N . VAL A 1 109 ? 54.776 81.293 56.602 1.00 12.60 86 VAL A N 1
ATOM 630 C CA . VAL A 1 109 ? 53.563 81.229 55.801 1.00 13.05 86 VAL A CA 1
ATOM 631 C C . VAL A 1 109 ? 52.519 80.398 56.550 1.00 13.19 86 VAL A C 1
ATOM 632 O O . VAL A 1 109 ? 52.835 79.319 57.054 1.00 11.30 86 VAL A O 1
ATOM 636 N N . GLU A 1 110 ? 51.287 80.897 56.640 1.00 10.25 87 GLU A N 1
ATOM 637 C CA . GLU A 1 110 ? 50.259 80.226 57.440 1.00 11.69 87 GLU A CA 1
ATOM 638 C C . GLU A 1 110 ? 49.783 78.892 56.858 1.00 11.38 87 GLU A C 1
ATOM 639 O O . GLU A 1 110 ? 49.581 77.934 57.602 1.00 12.28 87 GLU A O 1
ATOM 645 N N . ALA A 1 111 ? 49.622 78.826 55.536 1.00 9.49 88 ALA A N 1
ATOM 646 C CA . ALA A 1 111 ? 48.956 77.669 54.913 1.00 10.70 88 ALA A CA 1
ATOM 647 C C . ALA A 1 111 ? 49.782 76.928 53.870 1.00 9.03 88 ALA A C 1
ATOM 648 O O . ALA A 1 111 ? 50.584 77.527 53.147 1.00 7.62 88 ALA A O 1
ATOM 650 N N . TYR A 1 112 ? 49.554 75.619 53.781 1.00 7.31 89 TYR A N 1
ATOM 651 C CA . TYR A 1 112 ? 50.166 74.790 52.747 1.00 6.91 89 TYR A CA 1
ATOM 652 C C . TYR A 1 112 ? 49.079 74.093 51.940 1.00 7.47 89 TYR A C 1
ATOM 653 O O . TYR A 1 112 ? 48.209 73.404 52.499 1.00 8.68 89 TYR A O 1
ATOM 662 N N . ARG A 1 113 ? 49.103 74.308 50.628 1.00 7.07 90 ARG A N 1
ATOM 663 C CA . ARG A 1 113 ? 48.186 73.620 49.729 1.00 10.28 90 ARG A CA 1
ATOM 664 C C . ARG A 1 113 ? 48.972 72.556 48.965 1.00 7.92 90 ARG A C 1
ATOM 665 O O . ARG A 1 113 ? 49.969 72.873 48.312 1.00 8.36 90 ARG A O 1
ATOM 673 N N . PHE A 1 114 ? 48.545 71.298 49.073 1.00 7.54 91 PHE A N 1
ATOM 674 C CA . PHE A 1 114 ? 49.225 70.179 48.405 1.00 7.31 91 PHE A CA 1
ATOM 675 C C . PHE A 1 114 ? 48.187 69.263 47.763 1.00 7.44 91 PHE A C 1
ATOM 676 O O . PHE A 1 114 ? 47.001 69.342 48.097 1.00 7.96 91 PHE A O 1
ATOM 684 N N . SER A 1 115 ? 48.617 68.389 46.850 1.00 5.58 92 SER A N 1
ATOM 685 C CA . SER A 1 115 ? 47.693 67.377 46.336 1.00 5.80 92 SER A CA 1
ATOM 686 C C . SER A 1 115 ? 48.065 65.962 46.766 1.00 7.18 92 SER A C 1
ATOM 687 O O . SER A 1 115 ? 49.197 65.674 47.209 1.00 6.69 92 SER A O 1
ATOM 690 N N . ILE A 1 116 ? 47.079 65.085 46.677 1.00 7.18 93 ILE A N 1
ATOM 691 C CA . ILE A 1 116 ? 47.230 63.718 47.140 1.00 7.34 93 ILE A CA 1
ATOM 692 C C . ILE A 1 116 ? 47.233 62.812 45.924 1.00 6.61 93 ILE A C 1
ATOM 693 O O . ILE A 1 116 ? 46.416 62.976 45.019 1.00 7.97 93 ILE A O 1
ATOM 698 N N . ALA A 1 117 ? 48.172 61.876 45.886 1.00 7.74 94 ALA A N 1
ATOM 699 C CA . ALA A 1 117 ? 48.320 61.024 44.711 1.00 6.32 94 ALA A CA 1
ATOM 700 C C . ALA A 1 117 ? 47.368 59.832 44.787 1.00 6.55 94 ALA A C 1
ATOM 701 O O . ALA A 1 117 ? 47.588 58.896 45.548 1.00 6.00 94 ALA A O 1
ATOM 703 N N . TRP A 1 118 ? 46.301 59.881 44.006 1.00 5.91 95 TRP A N 1
ATOM 704 C CA . TRP A 1 118 ? 45.435 58.719 43.842 1.00 6.96 95 TRP A CA 1
ATOM 705 C C . TRP A 1 118 ? 46.243 57.430 43.540 1.00 7.25 95 TRP A C 1
ATOM 706 O O . TRP A 1 118 ? 45.955 56.387 44.135 1.00 7.66 95 TRP A O 1
ATOM 717 N N . PRO A 1 119 ? 47.280 57.500 42.673 1.00 6.17 96 PRO A N 1
ATOM 718 C CA . PRO A 1 119 ? 48.060 56.272 42.444 1.00 7.86 96 PRO A CA 1
ATOM 719 C C . PRO A 1 119 ? 48.732 55.687 43.689 1.00 9.94 96 PRO A C 1
ATOM 720 O O . PRO A 1 119 ? 49.110 54.515 43.653 1.00 10.87 96 PRO A O 1
ATOM 724 N N . ARG A 1 120 ? 48.888 56.464 44.757 1.00 8.43 97 ARG A N 1
ATOM 725 C CA . ARG A 1 120 ? 49.393 55.907 46.018 1.00 7.16 97 ARG A CA 1
ATOM 726 C C . ARG A 1 120 ? 48.290 55.334 46.907 1.00 10.48 97 ARG A C 1
ATOM 727 O O . ARG A 1 120 ? 48.533 54.407 47.695 1.00 11.79 97 ARG A O 1
ATOM 735 N N . ILE A 1 121 ? 47.095 55.915 46.822 1.00 8.42 98 ILE A N 1
ATOM 736 C CA . ILE A 1 121 ? 46.015 55.556 47.745 1.00 9.16 98 ILE A CA 1
ATOM 737 C C . ILE A 1 121 ? 45.210 54.340 47.267 1.00 7.56 98 ILE A C 1
ATOM 738 O O . ILE A 1 121 ? 44.922 53.426 48.044 1.00 10.52 98 ILE A O 1
ATOM 743 N N . ILE A 1 122 ? 44.810 54.366 45.998 1.00 9.06 99 ILE A N 1
ATOM 744 C CA . ILE A 1 122 ? 44.128 53.238 45.364 1.00 9.36 99 ILE A CA 1
ATOM 745 C C . ILE A 1 122 ? 44.809 53.019 44.014 1.00 8.98 99 ILE A C 1
ATOM 746 O O . ILE A 1 122 ? 44.371 53.553 43.009 1.00 8.92 99 ILE A O 1
ATOM 751 N N . PRO A 1 123 ? 45.911 52.250 44.009 1.00 9.34 100 PRO A N 1
ATOM 752 C CA . PRO A 1 123 ? 46.858 52.225 42.889 1.00 10.41 100 PRO A CA 1
ATOM 753 C C . PRO A 1 123 ? 46.262 51.813 41.540 1.00 12.22 100 PRO A C 1
ATOM 754 O O . PRO A 1 123 ? 46.744 52.305 40.516 1.00 14.90 100 PRO A O 1
ATOM 758 N N . ASP A 1 124 ? 45.245 50.953 41.526 1.00 14.82 101 ASP A N 1
ATOM 759 C CA . ASP A 1 124 ? 44.582 50.605 40.262 1.00 12.64 101 ASP A CA 1
ATOM 760 C C . ASP A 1 124 ? 43.361 51.466 39.938 1.00 16.46 101 ASP A C 1
ATOM 761 O O . ASP A 1 124 ? 42.640 51.186 38.982 1.00 15.67 101 ASP A O 1
ATOM 766 N N . GLY A 1 125 ? 43.122 52.518 40.715 1.00 11.06 102 GLY A N 1
ATOM 767 C CA . GLY A 1 125 ? 41.967 53.358 40.449 1.00 9.85 102 GLY A CA 1
ATOM 768 C C . GLY A 1 125 ? 40.778 52.826 41.212 1.00 13.61 102 GLY A C 1
ATOM 769 O O . GLY A 1 125 ? 40.289 53.472 42.144 1.00 13.59 102 GLY A O 1
ATOM 770 N N . PHE A 1 126 ? 40.307 51.649 40.812 1.00 14.60 103 PHE A N 1
ATOM 771 C CA . PHE A 1 126 ? 39.400 50.853 41.635 1.00 12.55 103 PHE A CA 1
ATOM 772 C C . PHE A 1 126 ? 40.277 49.883 42.423 1.00 14.01 103 PHE A C 1
ATOM 773 O O . PHE A 1 126 ? 41.501 49.972 42.366 1.00 17.03 103 PHE A O 1
ATOM 781 N N . GLY A 1 127 ? 39.677 48.963 43.173 1.00 12.24 104 GLY A N 1
ATOM 782 C CA . GLY A 1 127 ? 40.460 47.913 43.802 1.00 14.55 104 GLY A CA 1
ATOM 783 C C . GLY A 1 127 ? 40.902 48.208 45.225 1.00 16.65 104 GLY A C 1
ATOM 784 O O . GLY A 1 127 ? 40.417 49.155 45.856 1.00 14.68 104 GLY A O 1
ATOM 785 N N . PRO A 1 128 ? 41.833 47.393 45.744 1.00 15.95 105 PRO A N 1
ATOM 786 C CA . PRO A 1 128 ? 42.212 47.468 47.162 1.00 15.85 105 PRO A CA 1
ATOM 787 C C . PRO A 1 128 ? 42.835 48.807 47.540 1.00 17.47 105 PRO A C 1
ATOM 788 O O . PRO A 1 128 ? 43.529 49.415 46.723 1.00 13.54 105 PRO A O 1
ATOM 792 N N . ILE A 1 129 ? 42.586 49.247 48.770 1.00 12.94 106 ILE A N 1
ATOM 793 C CA . ILE A 1 129 ? 43.173 50.477 49.291 1.00 12.78 106 ILE A CA 1
ATOM 794 C C . ILE A 1 129 ? 44.603 50.218 49.739 1.00 16.09 106 ILE A C 1
ATOM 795 O O . ILE A 1 129 ? 44.857 49.232 50.437 1.00 13.02 106 ILE A O 1
ATOM 800 N N . ASN A 1 130 ? 45.531 51.101 49.359 1.00 10.35 107 ASN A N 1
ATOM 801 C CA . ASN A 1 130 ? 46.927 50.976 49.779 1.00 12.83 107 ASN A CA 1
ATOM 802 C C . ASN A 1 130 ? 47.185 51.738 51.086 1.00 16.51 107 ASN A C 1
ATOM 803 O O . ASN A 1 130 ? 47.385 52.961 51.076 1.00 11.70 107 ASN A O 1
ATOM 808 N N . GLU A 1 131 ? 47.182 51.014 52.204 1.00 15.01 108 GLU A N 1
ATOM 809 C CA . GLU A 1 131 ? 47.319 51.633 53.522 1.00 16.46 108 GLU A CA 1
ATOM 810 C C . GLU A 1 131 ? 48.607 52.450 53.646 1.00 16.71 108 GLU A C 1
ATOM 811 O O . GLU A 1 131 ? 48.608 53.529 54.241 1.00 14.71 108 GLU A O 1
ATOM 817 N N . LYS A 1 132 ? 49.695 51.939 53.072 1.00 13.71 109 LYS A N 1
ATOM 818 C CA . LYS A 1 132 ? 50.976 52.652 53.064 1.00 16.76 109 LYS A CA 1
ATOM 819 C C . LYS A 1 132 ? 50.887 54.023 52.404 1.00 15.65 109 LYS A C 1
ATOM 820 O O . LYS A 1 132 ? 51.593 54.965 52.792 1.00 15.50 109 LYS A O 1
ATOM 826 N N . GLY A 1 133 ? 50.044 54.129 51.388 1.00 13.94 110 GLY A N 1
ATOM 827 C CA . GLY A 1 133 ? 49.878 55.385 50.679 1.00 12.00 110 GLY A CA 1
ATOM 828 C C . GLY A 1 133 ? 49.174 56.374 51.577 1.00 14.37 110 GLY A C 1
ATOM 829 O O . GLY A 1 133 ? 49.631 57.511 51.752 1.00 13.35 110 GLY A O 1
ATOM 830 N N . LEU A 1 134 ? 48.064 55.932 52.161 1.00 12.69 111 LEU A N 1
ATOM 831 C CA . LEU A 1 134 ? 47.324 56.751 53.110 1.00 14.02 111 LEU A CA 1
ATOM 832 C C . LEU A 1 134 ? 48.246 57.229 54.231 1.00 15.88 111 LEU A C 1
ATOM 833 O O . LEU A 1 134 ? 48.218 58.404 54.600 1.00 15.68 111 LEU A O 1
ATOM 838 N N . ASP A 1 135 ? 49.069 56.321 54.750 1.00 14.28 112 ASP A N 1
ATOM 839 C CA . ASP A 1 135 ? 49.997 56.643 55.838 1.00 15.74 112 ASP A CA 1
ATOM 840 C C . ASP A 1 135 ? 50.917 57.817 55.552 1.00 15.44 112 ASP A C 1
ATOM 841 O O . ASP A 1 135 ? 51.207 58.596 56.453 1.00 12.93 112 ASP A O 1
ATOM 846 N N . PHE A 1 136 ? 51.401 57.936 54.319 1.00 11.89 113 PHE A N 1
ATOM 847 C CA . PHE A 1 136 ? 52.281 59.045 53.977 1.00 10.47 113 PHE A CA 1
ATOM 848 C C . PHE A 1 136 ? 51.573 60.381 54.185 1.00 12.80 113 PHE A C 1
ATOM 849 O O . PHE A 1 136 ? 52.102 61.287 54.833 1.00 10.23 113 PHE A O 1
ATOM 857 N N . TYR A 1 137 ? 50.366 60.506 53.645 1.00 9.60 114 TYR A N 1
ATOM 858 C CA . TYR A 1 137 ? 49.637 61.762 53.788 1.00 10.48 114 TYR A CA 1
ATOM 859 C C . TYR A 1 137 ? 49.133 61.959 55.209 1.00 12.05 114 TYR A C 1
ATOM 860 O O . TYR A 1 137 ? 49.015 63.091 55.681 1.00 9.80 114 TYR A O 1
ATOM 869 N N . ASP A 1 138 ? 48.867 60.859 55.904 1.00 9.71 115 ASP A N 1
ATOM 870 C CA . ASP A 1 138 ? 48.469 60.939 57.304 1.00 15.23 115 ASP A CA 1
ATOM 871 C C . ASP A 1 138 ? 49.617 61.582 58.083 1.00 11.15 115 ASP A C 1
ATOM 872 O O . ASP A 1 138 ? 49.402 62.502 58.879 1.00 12.64 115 ASP A O 1
ATOM 877 N N . ARG A 1 139 ? 50.842 61.126 57.824 1.00 11.29 116 ARG A N 1
ATOM 878 C CA . ARG A 1 139 ? 52.013 61.674 58.504 1.00 14.61 116 ARG A CA 1
ATOM 879 C C . ARG A 1 139 ? 52.279 63.107 58.063 1.00 11.78 116 ARG A C 1
ATOM 880 O O . ARG A 1 139 ? 52.673 63.936 58.878 1.00 8.54 116 ARG A O 1
ATOM 888 N N . LEU A 1 140 ? 52.055 63.397 56.780 1.00 11.09 117 LEU A N 1
ATOM 889 C CA . LEU A 1 140 ? 52.273 64.746 56.250 1.00 9.65 117 LEU A CA 1
ATOM 890 C C . LEU A 1 140 ? 51.366 65.739 56.973 1.00 9.52 117 LEU A C 1
ATOM 891 O O . LEU A 1 140 ? 51.813 66.794 57.444 1.00 10.41 117 LEU A O 1
ATOM 896 N N . VAL A 1 141 ? 50.091 65.380 57.081 1.00 8.96 118 VAL A N 1
ATOM 897 C CA . VAL A 1 141 ? 49.102 66.234 57.729 1.00 10.18 118 VAL A CA 1
ATOM 898 C C . VAL A 1 141 ? 49.409 66.431 59.224 1.00 11.57 118 VAL A C 1
ATOM 899 O O . VAL A 1 141 ? 49.337 67.552 59.739 1.00 12.18 118 VAL A O 1
ATOM 903 N N . ASP A 1 142 ? 49.770 65.353 59.912 1.00 11.41 119 ASP A N 1
ATOM 904 C CA . ASP A 1 142 ? 50.240 65.469 61.302 1.00 13.63 119 ASP A CA 1
ATOM 905 C C . ASP A 1 142 ? 51.430 66.424 61.435 1.00 14.66 119 ASP A C 1
ATOM 906 O O . ASP A 1 142 ? 51.533 67.174 62.418 1.00 14.42 119 ASP A O 1
ATOM 911 N N . GLY A 1 143 ? 52.330 66.387 60.451 1.00 11.47 120 GLY A N 1
ATOM 912 C CA . GLY A 1 143 ? 53.513 67.231 60.444 1.00 12.14 120 GLY A CA 1
ATOM 913 C C . GLY A 1 143 ? 53.163 68.696 60.273 1.00 11.15 120 GLY A C 1
ATOM 914 O O . GLY A 1 143 ? 53.810 69.571 60.849 1.00 11.29 120 GLY A O 1
ATOM 915 N N . CYS A 1 144 ? 52.136 68.977 59.479 1.00 11.08 121 CYS A N 1
ATOM 916 C CA . CYS A 1 144 ? 51.689 70.360 59.330 1.00 10.17 121 CYS A CA 1
ATOM 917 C C . CYS A 1 144 ? 51.055 70.836 60.629 1.00 11.55 121 CYS A C 1
ATOM 918 O O . CYS A 1 144 ? 51.335 71.937 61.109 1.00 10.55 121 CYS A O 1
ATOM 921 N N . LYS A 1 145 ? 50.194 69.997 61.196 1.00 14.94 122 LYS A N 1
ATOM 922 C CA . LYS A 1 145 ? 49.544 70.333 62.459 1.00 12.14 122 LYS A CA 1
ATOM 923 C C . LYS A 1 145 ? 50.610 70.652 63.498 1.00 15.14 122 LYS A C 1
ATOM 924 O O . LYS A 1 145 ? 50.537 71.672 64.179 1.00 15.88 122 LYS A O 1
ATOM 930 N N . ALA A 1 146 ? 51.630 69.803 63.573 1.00 12.40 123 ALA A N 1
ATOM 931 C CA . ALA A 1 146 ? 52.710 69.972 64.553 1.00 12.83 123 ALA A CA 1
ATOM 932 C C . ALA A 1 146 ? 53.416 71.313 64.410 1.00 17.59 123 ALA A C 1
ATOM 933 O O . ALA A 1 146 ? 53.924 71.854 65.389 1.00 15.90 123 ALA A O 1
ATOM 935 N N . ARG A 1 147 ? 53.452 71.844 63.191 1.00 9.24 124 ARG A N 1
ATOM 936 C CA . ARG A 1 147 ? 54.151 73.098 62.931 1.00 13.70 124 ARG A CA 1
ATOM 937 C C . ARG A 1 147 ? 53.218 74.311 62.870 1.00 13.21 124 ARG A C 1
ATOM 938 O O . ARG A 1 147 ? 53.660 75.436 62.611 1.00 16.31 124 ARG A O 1
ATOM 946 N N . GLY A 1 148 ? 51.928 74.090 63.102 1.00 14.43 125 GLY A N 1
ATOM 947 C CA . GLY A 1 148 ? 50.958 75.170 63.012 1.00 16.44 125 GLY A CA 1
ATOM 948 C C . GLY A 1 148 ? 50.688 75.645 61.596 1.00 16.73 125 GLY A C 1
ATOM 949 O O . GLY A 1 148 ? 50.241 76.774 61.387 1.00 16.04 125 GLY A O 1
ATOM 950 N N . ILE A 1 149 ? 50.955 74.781 60.621 1.00 10.90 126 ILE A N 1
ATOM 951 C CA . ILE A 1 149 ? 50.667 75.081 59.219 1.00 10.48 126 ILE A CA 1
ATOM 952 C C . ILE A 1 149 ? 49.272 74.562 58.842 1.00 11.72 126 ILE A C 1
ATOM 953 O O . ILE A 1 149 ? 48.986 73.371 59.001 1.00 10.50 126 ILE A O 1
ATOM 958 N N . LYS A 1 150 ? 48.405 75.451 58.354 1.00 10.28 127 LYS A N 1
ATOM 959 C CA . LYS A 1 150 ? 47.071 75.052 57.883 1.00 13.89 127 LYS A CA 1
ATOM 960 C C . LYS A 1 150 ? 47.144 74.184 56.625 1.00 10.95 127 LYS A C 1
ATOM 961 O O . LYS A 1 150 ? 47.943 74.447 55.726 1.00 11.98 127 LYS A O 1
ATOM 967 N N . THR A 1 151 ? 46.304 73.156 56.548 1.00 10.65 128 THR A N 1
ATOM 968 C CA . THR A 1 151 ? 46.344 72.233 55.408 1.00 8.05 128 THR A CA 1
ATOM 969 C C . THR A 1 151 ? 45.168 72.374 54.445 1.00 10.77 128 THR A C 1
ATOM 970 O O . THR A 1 151 ? 44.002 72.256 54.845 1.00 10.47 128 THR A O 1
ATOM 974 N N . TYR A 1 152 ? 45.493 72.594 53.174 1.00 7.26 129 TYR A N 1
ATOM 975 C CA . TYR A 1 152 ? 44.513 72.654 52.100 1.00 9.66 129 TYR A CA 1
ATOM 976 C C . TYR A 1 152 ? 44.825 71.551 51.107 1.00 12.00 129 TYR A C 1
ATOM 977 O O . TYR A 1 152 ? 45.700 71.708 50.260 1.00 15.38 129 TYR A O 1
ATOM 986 N N . ALA A 1 153 ? 44.101 70.442 51.182 1.00 8.36 130 ALA A N 1
ATOM 987 C CA . ALA A 1 153 ? 44.385 69.319 50.282 1.00 8.07 130 ALA A CA 1
ATOM 988 C C . ALA A 1 153 ? 43.572 69.356 49.004 1.00 7.76 130 ALA A C 1
ATOM 989 O O . ALA A 1 153 ? 42.372 69.646 49.030 1.00 8.77 130 ALA A O 1
ATOM 991 N N . THR A 1 154 ? 44.234 69.032 47.893 1.00 7.48 131 THR A N 1
ATOM 992 C CA . THR A 1 154 ? 43.578 68.846 46.594 1.00 8.55 131 THR A CA 1
ATOM 993 C C . THR A 1 154 ? 43.547 67.339 46.332 1.00 8.40 131 THR A C 1
ATOM 994 O O . THR A 1 154 ? 44.594 66.690 46.352 1.00 5.79 131 THR A O 1
ATOM 998 N N . LEU A 1 155 ? 42.356 66.783 46.103 1.00 7.75 132 LEU A N 1
ATOM 999 C CA . LEU A 1 155 ? 42.226 65.346 45.869 1.00 7.52 132 LEU A CA 1
ATOM 1000 C C . LEU A 1 155 ? 42.755 64.931 44.495 1.00 6.88 132 LEU A C 1
ATOM 1001 O O . LEU A 1 155 ? 43.400 63.881 44.369 1.00 7.15 132 LEU A O 1
ATOM 1006 N N . TYR A 1 156 ? 42.503 65.746 43.473 1.00 5.48 133 TYR A N 1
ATOM 1007 C CA . TYR A 1 156 ? 42.929 65.396 42.114 1.00 7.40 133 TYR A CA 1
ATOM 1008 C C . TYR A 1 156 ? 43.664 66.524 41.396 1.00 8.07 133 TYR A C 1
ATOM 1009 O O . TYR A 1 156 ? 43.066 67.541 41.013 1.00 7.17 133 TYR A O 1
ATOM 1018 N N . HIS A 1 157 ? 44.966 66.332 41.217 1.00 5.61 134 HIS A N 1
ATOM 1019 C CA . HIS A 1 157 ? 45.778 67.275 40.457 1.00 8.02 134 HIS A CA 1
ATOM 1020 C C . HIS A 1 157 ? 46.454 66.511 39.316 1.00 8.04 134 HIS A C 1
ATOM 1021 O O . HIS A 1 157 ? 47.678 66.534 39.168 1.00 7.96 134 HIS A O 1
ATOM 1028 N N . TRP A 1 158 ? 45.619 65.778 38.572 1.00 8.75 135 TRP A N 1
ATOM 1029 C CA . TRP A 1 158 ? 45.913 65.250 37.230 1.00 6.99 135 TRP A CA 1
ATOM 1030 C C . TRP A 1 158 ? 46.548 63.866 37.154 1.00 7.78 135 TRP A C 1
ATOM 1031 O O . TRP A 1 158 ? 46.694 63.318 36.055 1.00 6.85 135 TRP A O 1
ATOM 1042 N N . ASP A 1 159 ? 46.908 63.289 38.297 1.00 7.96 136 ASP A N 1
ATOM 1043 C CA . ASP A 1 159 ? 47.595 61.999 38.288 1.00 7.79 136 ASP A CA 1
ATOM 1044 C C . ASP A 1 159 ? 46.651 60.797 38.366 1.00 8.74 136 ASP A C 1
ATOM 1045 O O . ASP A 1 159 ? 46.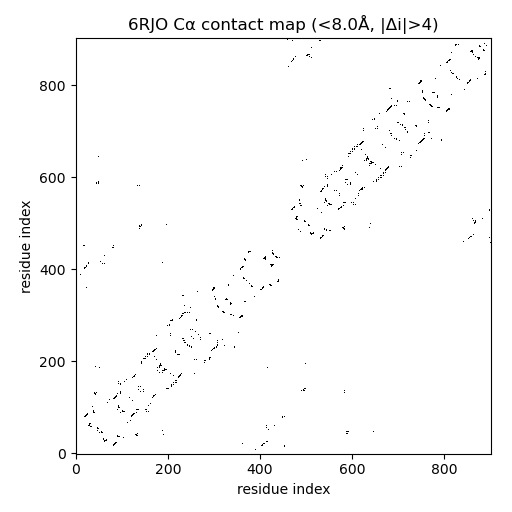688 60.015 39.312 1.00 8.48 136 ASP A O 1
ATOM 1050 N N . LEU A 1 160 ? 45.807 60.644 37.356 1.00 7.72 137 LEU A N 1
ATOM 1051 C CA . LEU A 1 160 ? 44.904 59.507 37.289 1.00 7.85 137 LEU A CA 1
ATOM 1052 C C . LEU A 1 160 ? 45.667 58.190 37.256 1.00 7.05 137 LEU A C 1
ATOM 1053 O O . LEU A 1 160 ? 46.647 58.058 36.518 1.00 6.77 137 LEU A O 1
ATOM 1058 N N . PRO A 1 161 ? 45.234 57.208 38.055 1.00 9.16 138 PRO A N 1
ATOM 1059 C CA . PRO A 1 161 ? 45.849 55.878 37.920 1.00 7.67 138 PRO A CA 1
ATOM 1060 C C . PRO A 1 161 ? 45.710 55.338 36.497 1.00 8.22 138 PRO A C 1
ATOM 1061 O O . PRO A 1 161 ? 44.614 55.332 35.929 1.00 8.22 138 PRO A O 1
ATOM 1065 N N . LEU A 1 162 ? 46.825 54.895 35.934 1.00 8.49 139 LEU A N 1
ATOM 1066 C CA . LEU A 1 162 ? 46.864 54.428 34.544 1.00 9.99 139 LEU A CA 1
ATOM 1067 C C . LEU A 1 162 ? 45.872 53.302 34.264 1.00 9.41 139 LEU A C 1
ATOM 1068 O O . LEU A 1 162 ? 45.296 53.233 33.172 1.00 11.07 139 LEU A O 1
ATOM 1073 N N . THR A 1 163 ? 45.680 52.413 35.237 1.00 7.98 140 THR A N 1
ATOM 1074 C CA . THR A 1 163 ? 44.764 51.284 35.051 1.00 13.74 140 THR A CA 1
ATOM 1075 C C . THR A 1 163 ? 43.345 51.720 34.646 1.00 13.31 140 THR A C 1
ATOM 1076 O O . THR A 1 163 ? 42.651 51.008 33.912 1.00 11.00 140 THR A O 1
ATOM 1080 N N . LEU A 1 164 ? 42.914 52.896 35.099 1.00 8.95 141 LEU A N 1
ATOM 1081 C CA . LEU A 1 164 ? 41.568 53.365 34.762 1.00 9.36 141 LEU A CA 1
ATOM 1082 C C . LEU A 1 164 ? 41.418 53.671 33.285 1.00 9.71 141 LEU A C 1
ATOM 1083 O O . LEU A 1 164 ? 40.302 53.749 32.777 1.00 12.03 141 LEU A O 1
ATOM 1088 N N . MET A 1 165 ? 42.516 53.853 32.589 1.00 8.77 142 MET A N 1
ATOM 1089 C CA . MET A 1 165 ? 42.427 54.096 31.165 1.00 9.37 142 MET A CA 1
ATOM 1090 C C . MET A 1 165 ? 41.849 52.888 30.419 1.00 11.00 142 MET A C 1
ATOM 1091 O O . MET A 1 165 ? 41.369 53.030 29.329 1.00 9.50 142 MET A O 1
ATOM 1096 N N . GLY A 1 166 ? 41.967 51.708 31.024 1.00 9.54 143 GLY A N 1
ATOM 1097 C CA . GLY A 1 166 ? 41.452 50.485 30.424 1.00 10.10 143 GLY A CA 1
ATOM 1098 C C . GLY A 1 166 ? 39.974 50.592 30.106 1.00 14.96 143 GLY A C 1
ATOM 1099 O O . GLY A 1 166 ? 39.506 50.036 29.106 1.00 13.59 143 GLY A O 1
ATOM 1100 N N . ASP A 1 167 ? 39.242 51.318 30.948 1.00 11.91 144 ASP A N 1
ATOM 1101 C CA . ASP A 1 167 ? 37.802 51.477 30.784 1.00 14.50 144 ASP A CA 1
ATOM 1102 C C . ASP A 1 167 ? 37.470 52.692 29.940 1.00 11.67 144 ASP A C 1
ATOM 1103 O O . ASP A 1 167 ? 36.306 52.920 29.609 1.00 14.49 144 ASP A O 1
ATOM 1108 N N . GLY A 1 168 ? 38.476 53.494 29.616 1.00 9.02 145 GLY A N 1
ATOM 1109 C CA . GLY A 1 168 ? 38.238 54.694 28.829 1.00 10.39 145 GLY A CA 1
ATOM 1110 C C . GLY A 1 168 ? 38.581 55.944 29.628 1.00 10.53 145 GLY A C 1
ATOM 1111 O O . GLY A 1 168 ? 38.416 57.072 29.172 1.00 9.62 145 GLY A O 1
ATOM 1112 N N . GLY A 1 169 ? 39.085 55.747 30.834 1.00 14.02 146 GLY A N 1
ATOM 1113 C CA . GLY A 1 169 ? 39.478 56.886 31.635 1.00 13.38 146 GLY A CA 1
ATOM 1114 C C . GLY A 1 169 ? 38.359 57.849 31.944 1.00 9.62 146 GLY A C 1
ATOM 1115 O O . GLY A 1 169 ? 37.267 57.411 32.308 1.00 9.15 146 GLY A O 1
ATOM 1116 N N . TRP A 1 170 ? 38.623 59.152 31.809 1.00 8.96 147 TRP A N 1
ATOM 1117 C CA . TRP A 1 170 ? 37.610 60.143 32.153 1.00 9.59 147 TRP A CA 1
ATOM 1118 C C . TRP A 1 170 ? 36.465 60.087 31.154 1.00 10.31 147 TRP A C 1
ATOM 1119 O O . TRP A 1 170 ? 35.376 60.583 31.425 1.00 10.29 147 TRP A O 1
ATOM 1130 N N . ALA A 1 171 ? 36.705 59.461 30.006 1.00 9.12 148 ALA A N 1
ATOM 1131 C CA . ALA A 1 171 ? 35.631 59.248 29.036 1.00 10.22 148 ALA A CA 1
ATOM 1132 C C . ALA A 1 171 ? 34.587 58.236 29.517 1.00 14.53 148 ALA A C 1
ATOM 1133 O O . ALA A 1 171 ? 33.476 58.183 28.985 1.00 17.37 148 ALA A O 1
ATOM 1135 N N . SER A 1 172 ? 34.935 57.444 30.533 1.00 11.86 149 SER A N 1
ATOM 1136 C CA . SER A 1 172 ? 34.000 56.459 31.076 1.00 13.88 149 SER A CA 1
ATOM 1137 C C . SER A 1 172 ? 33.405 56.940 32.392 1.00 12.90 149 SER A C 1
ATOM 1138 O O . SER A 1 172 ? 34.131 57.359 33.298 1.00 11.46 149 SER A O 1
ATOM 1141 N N . ARG A 1 173 ? 32.083 56.875 32.488 1.00 13.09 150 ARG A N 1
ATOM 1142 C CA . ARG A 1 173 ? 31.362 57.306 33.687 1.00 15.02 150 ARG A CA 1
ATOM 1143 C C . ARG A 1 173 ? 31.817 56.579 34.952 1.00 11.61 150 ARG A C 1
ATOM 1144 O O . ARG A 1 173 ? 31.768 57.141 36.048 1.00 12.64 150 ARG A O 1
ATOM 1152 N N . SER A 1 174 ? 32.269 55.335 34.803 1.00 12.01 151 SER A N 1
ATOM 1153 C CA . SER A 1 174 ? 32.757 54.556 35.939 1.00 13.05 151 SER A CA 1
ATOM 1154 C C . SER A 1 174 ? 33.897 55.257 36.670 1.00 10.77 151 SER A C 1
ATOM 1155 O O . SER A 1 174 ? 34.091 55.059 37.876 1.00 11.88 151 SER A O 1
ATOM 1158 N N . THR A 1 175 ? 34.662 56.063 35.939 1.00 11.41 152 THR A N 1
ATOM 1159 C CA . THR A 1 175 ? 35.831 56.728 36.514 1.00 10.62 152 THR A CA 1
ATOM 1160 C C . THR A 1 175 ? 35.410 57.747 37.570 1.00 9.52 152 THR A C 1
ATOM 1161 O O . THR A 1 175 ? 36.120 57.958 38.555 1.00 8.34 152 THR A O 1
ATOM 1165 N N . ALA A 1 176 ? 34.243 58.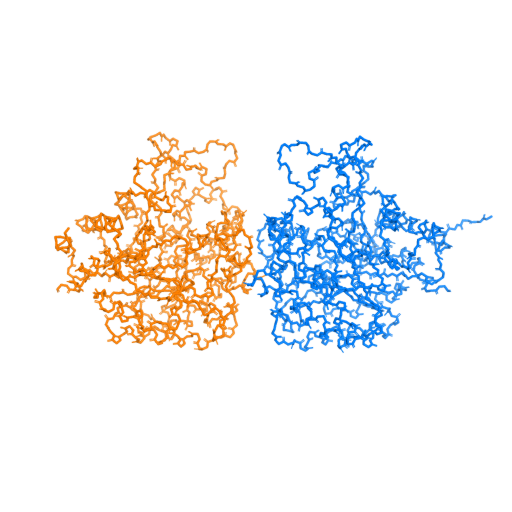361 37.379 1.00 9.16 153 ALA A N 1
ATOM 1166 C CA . ALA A 1 176 ? 33.735 59.312 38.365 1.00 8.59 153 ALA A CA 1
ATOM 1167 C C . ALA A 1 176 ? 33.437 58.593 39.670 1.00 10.45 153 ALA A C 1
ATOM 1168 O O . ALA A 1 176 ? 33.641 59.141 40.753 1.00 9.35 153 ALA A O 1
ATOM 1170 N N . HIS A 1 177 ? 32.947 57.361 39.566 1.00 10.32 154 HIS A N 1
ATOM 1171 C CA . HIS A 1 177 ? 32.647 56.569 40.757 1.00 9.83 154 HIS A CA 1
ATOM 1172 C C . HIS A 1 177 ? 33.935 56.086 41.418 1.00 9.40 154 HIS A C 1
ATOM 1173 O O . HIS A 1 177 ? 33.998 55.955 42.642 1.00 10.31 154 HIS A O 1
ATOM 1180 N N . ALA A 1 178 ? 34.964 55.837 40.610 1.00 9.16 155 ALA A N 1
ATOM 1181 C CA . ALA A 1 178 ? 36.266 55.474 41.165 1.00 11.94 155 ALA A CA 1
ATOM 1182 C C . ALA A 1 178 ? 36.800 56.639 41.994 1.00 7.16 155 ALA A C 1
ATOM 1183 O O . ALA A 1 178 ? 37.302 56.443 43.104 1.00 8.70 155 ALA A O 1
ATOM 1185 N N . PHE A 1 179 ? 36.709 57.850 41.448 1.00 7.66 156 PHE A N 1
ATOM 1186 C CA . PHE A 1 179 ? 37.148 59.039 42.185 1.00 9.59 156 PHE A CA 1
ATOM 1187 C C . PHE A 1 179 ? 36.354 59.220 43.482 1.00 8.12 156 PHE A C 1
ATOM 1188 O O . PHE A 1 179 ? 36.898 59.582 44.525 1.00 7.78 156 PHE A O 1
ATOM 1196 N N . GLN A 1 180 ? 35.053 58.985 43.389 1.00 8.79 157 GLN A N 1
ATOM 1197 C CA . GLN A 1 180 ? 34.128 59.110 44.517 1.00 8.99 157 GLN A CA 1
ATOM 1198 C C . GLN A 1 180 ? 34.583 58.267 45.703 1.00 9.74 157 GLN A C 1
ATOM 1199 O O . GLN A 1 180 ? 34.651 58.734 46.851 1.00 10.70 157 GLN A O 1
ATOM 1205 N N . ARG A 1 181 ? 34.913 57.017 45.420 1.00 10.38 158 ARG A N 1
ATOM 1206 C CA . ARG A 1 181 ? 35.363 56.095 46.446 1.00 8.35 158 ARG A CA 1
ATOM 1207 C C . ARG A 1 181 ? 36.720 56.528 47.008 1.00 7.94 158 ARG A C 1
ATOM 1208 O O . ARG A 1 181 ? 36.961 56.456 48.219 1.00 9.95 158 ARG A O 1
ATOM 1216 N N . TYR A 1 182 ? 37.605 56.969 46.122 1.00 8.56 159 TYR A N 1
ATOM 1217 C CA . TYR A 1 182 ? 38.915 57.488 46.507 1.00 7.39 159 TYR A CA 1
ATOM 1218 C C . TYR A 1 182 ? 38.741 58.687 47.423 1.00 6.82 159 TYR A C 1
ATOM 1219 O O . TYR A 1 182 ? 39.381 58.773 48.473 1.00 9.44 159 TYR A O 1
ATOM 1228 N N . ALA A 1 183 ? 37.852 59.597 47.044 1.00 7.24 160 ALA A N 1
ATOM 1229 C CA . ALA A 1 183 ? 37.620 60.804 47.845 1.00 9.75 160 ALA A CA 1
ATOM 1230 C C . ALA A 1 183 ? 37.148 60.449 49.249 1.00 9.10 160 ALA A C 1
ATOM 1231 O O . ALA A 1 183 ? 37.640 60.973 50.272 1.00 7.89 160 ALA A O 1
ATOM 1233 N N . LYS A 1 184 ? 36.182 59.545 49.304 1.00 8.48 161 LYS A N 1
ATOM 1234 C CA . LYS A 1 184 ? 35.646 59.103 50.578 1.00 11.09 161 LYS A CA 1
ATOM 1235 C C . LYS A 1 184 ? 36.722 58.421 51.416 1.00 11.73 161 LYS A C 1
ATOM 1236 O O . LYS A 1 184 ? 36.766 58.570 52.635 1.00 9.78 161 LYS A O 1
ATOM 1242 N N . THR A 1 185 ? 37.607 57.677 50.764 1.00 9.46 162 THR A N 1
ATOM 1243 C CA . THR A 1 185 ? 38.684 56.991 51.471 1.00 8.74 162 THR A CA 1
ATOM 1244 C C . THR A 1 185 ? 39.658 57.982 52.122 1.00 11.07 162 THR A C 1
ATOM 1245 O O . THR A 1 185 ? 40.082 57.810 53.278 1.00 8.61 162 THR A O 1
ATOM 1249 N N . VAL A 1 186 ? 40.024 59.014 51.377 1.00 7.73 163 VAL A N 1
ATOM 1250 C CA . VAL A 1 186 ? 41.007 59.965 51.878 1.00 8.45 163 VAL A CA 1
ATOM 1251 C C . VAL A 1 186 ? 40.410 60.785 53.010 1.00 7.95 163 VAL A C 1
ATOM 1252 O O . VAL A 1 186 ? 41.050 60.982 54.048 1.00 9.01 163 VAL A O 1
ATOM 1256 N N . MET A 1 187 ? 39.209 61.280 52.794 1.00 7.98 164 MET A N 1
ATOM 1257 C CA . MET A 1 187 ? 38.551 62.119 53.791 1.00 8.91 164 MET A CA 1
ATOM 1258 C C . MET A 1 187 ? 38.244 61.385 55.103 1.00 9.87 164 MET A C 1
ATOM 1259 O O . MET A 1 187 ? 38.246 61.968 56.139 1.00 10.24 164 MET A O 1
ATOM 1264 N N . ALA A 1 188 ? 37.963 60.100 55.019 1.00 9.25 165 ALA A N 1
ATOM 1265 C CA . ALA A 1 188 ? 37.736 59.306 56.237 1.00 12.66 165 ALA A CA 1
ATOM 1266 C C . ALA A 1 188 ? 38.997 59.215 57.108 1.00 14.93 165 ALA A C 1
ATOM 1267 O O . ALA A 1 188 ? 38.929 59.150 58.346 1.00 14.80 165 ALA A O 1
ATOM 1269 N N . ARG A 1 189 ? 40.159 59.187 56.469 1.00 11.08 166 ARG A N 1
ATOM 1270 C CA . ARG A 1 189 ? 41.417 59.128 57.212 1.00 13.54 166 ARG A CA 1
ATOM 1271 C C . ARG A 1 189 ? 41.909 60.516 57.636 1.00 13.50 166 ARG A C 1
ATOM 1272 O O . ARG A 1 189 ? 42.411 60.699 58.750 1.00 12.93 166 ARG A O 1
ATOM 1280 N N . LEU A 1 190 ? 41.768 61.493 56.744 1.00 8.86 167 LEU A N 1
ATOM 1281 C CA . LEU A 1 190 ? 42.401 62.796 56.951 1.00 12.26 167 LEU A CA 1
ATOM 1282 C C . LEU A 1 190 ? 41.442 63.876 57.458 1.00 9.18 167 LEU A C 1
ATOM 1283 O O . LEU A 1 190 ? 41.883 64.929 57.927 1.00 10.97 167 LEU A O 1
ATOM 1288 N N . GLY A 1 191 ? 40.141 63.610 57.377 1.00 12.52 168 GLY A N 1
ATOM 1289 C CA . GLY A 1 191 ? 39.130 64.635 57.605 1.00 12.60 168 GLY A CA 1
ATOM 1290 C C . GLY A 1 191 ? 39.108 65.216 59.006 1.00 13.69 168 GLY A C 1
ATOM 1291 O O . GLY A 1 191 ? 38.610 66.319 59.222 1.00 15.60 168 GLY A O 1
ATOM 1292 N N . ASP A 1 192 ? 39.643 64.485 59.969 1.00 12.42 169 ASP A N 1
ATOM 1293 C CA . ASP A 1 192 ? 39.659 65.004 61.338 1.00 15.70 169 ASP A CA 1
ATOM 1294 C C . ASP A 1 192 ? 40.656 66.156 61.526 1.00 18.06 169 ASP A C 1
ATOM 1295 O O . ASP A 1 192 ? 40.626 66.847 62.549 1.00 15.35 169 ASP A O 1
ATOM 1300 N N . ARG A 1 193 ? 41.536 66.371 60.548 1.00 14.22 170 ARG A N 1
ATOM 1301 C CA . ARG A 1 193 ? 42.570 67.398 60.698 1.00 15.68 170 ARG A CA 1
ATOM 1302 C C . ARG A 1 193 ? 42.722 68.395 59.553 1.00 16.84 170 ARG A C 1
ATOM 1303 O O . ARG A 1 193 ? 43.243 69.489 59.756 1.00 19.22 170 ARG A O 1
ATOM 1311 N N . LEU A 1 194 ? 42.268 68.041 58.355 1.00 13.63 171 LEU A N 1
ATOM 1312 C CA . LEU A 1 194 ? 42.415 68.953 57.221 1.00 11.44 171 LEU A CA 1
ATOM 1313 C C . LEU A 1 194 ? 41.673 70.253 57.468 1.00 12.90 171 LEU A C 1
ATOM 1314 O O . LEU A 1 194 ? 40.544 70.241 57.969 1.00 12.39 171 LEU A O 1
ATOM 1319 N N . ASP A 1 195 ? 42.288 71.376 57.109 1.00 10.45 172 ASP A N 1
ATOM 1320 C CA . ASP A 1 195 ? 41.599 72.647 57.253 1.00 10.57 172 ASP A CA 1
ATOM 1321 C C . ASP A 1 195 ? 40.662 72.941 56.083 1.00 9.91 172 ASP A C 1
ATOM 1322 O O . ASP A 1 195 ? 39.665 73.640 56.245 1.00 9.20 172 ASP A O 1
ATOM 1327 N N . ALA A 1 196 ? 40.962 72.376 54.917 1.00 7.93 173 ALA A N 1
ATOM 1328 C CA . ALA A 1 196 ? 40.084 72.511 53.762 1.00 7.25 173 ALA A CA 1
ATOM 1329 C C . ALA A 1 196 ? 40.393 71.439 52.737 1.00 8.06 173 ALA A C 1
ATOM 1330 O O . ALA A 1 196 ? 41.487 70.861 52.728 1.00 7.98 173 ALA A O 1
ATOM 1332 N N . VAL A 1 197 ? 39.440 71.175 51.854 1.00 6.44 174 VAL A N 1
ATOM 1333 C CA . VAL A 1 197 ? 39.713 70.228 50.779 1.00 5.27 174 VAL A CA 1
ATOM 1334 C C . VAL A 1 197 ? 39.127 70.758 49.492 1.00 6.44 174 VAL A C 1
ATOM 1335 O O . VAL A 1 197 ? 38.068 71.385 49.517 1.00 6.10 174 VAL A O 1
ATOM 1339 N N . ALA A 1 198 ? 39.838 70.546 48.381 1.00 7.83 175 ALA A N 1
ATOM 1340 C CA . ALA A 1 198 ? 39.312 70.822 47.044 1.00 7.68 175 ALA A CA 1
ATOM 1341 C C . ALA A 1 198 ? 39.260 69.491 46.317 1.00 6.70 175 ALA A C 1
ATOM 1342 O O . ALA A 1 198 ? 40.167 68.669 46.450 1.00 6.67 175 ALA A O 1
ATOM 1344 N N . THR A 1 199 ? 38.196 69.276 45.553 1.00 6.27 176 THR A N 1
ATOM 1345 C CA . THR A 1 199 ? 38.042 68.022 44.830 1.00 6.38 176 THR A CA 1
ATOM 1346 C C . THR A 1 199 ? 39.039 67.973 43.686 1.00 8.07 176 THR A C 1
ATOM 1347 O O . THR A 1 199 ? 39.905 67.095 43.635 1.00 8.53 176 THR A O 1
ATOM 1351 N N . PHE A 1 200 ? 38.911 68.921 42.763 1.00 5.00 177 PHE A N 1
ATOM 1352 C CA . PHE A 1 200 ? 39.767 68.965 41.573 1.00 8.37 177 PHE A CA 1
ATOM 1353 C C . PHE A 1 200 ? 40.550 70.271 41.461 1.00 10.26 177 PHE A C 1
ATOM 1354 O O . PHE A 1 200 ? 40.085 71.321 41.918 1.00 9.02 177 PHE A O 1
ATOM 1362 N N . ASN A 1 201 ? 41.727 70.190 40.841 1.00 7.72 178 ASN A N 1
ATOM 1363 C CA . ASN A 1 201 ? 42.490 71.358 40.424 1.00 7.18 178 ASN A CA 1
ATOM 1364 C C . ASN A 1 201 ? 42.423 71.494 38.908 1.00 9.62 178 ASN A C 1
ATOM 1365 O O . ASN A 1 201 ? 42.866 70.595 38.189 1.00 9.27 178 ASN A O 1
ATOM 1370 N N . SER A 1 202 ? 41.874 72.609 38.430 1.00 10.44 179 SER A N 1
ATOM 1371 C CA . SER A 1 202 ? 41.852 72.941 36.999 1.00 10.26 179 SER A CA 1
ATOM 1372 C C . SER A 1 202 ? 41.193 71.916 36.068 1.00 9.88 179 SER A C 1
ATOM 1373 O O . SER A 1 202 ? 41.880 71.299 35.238 1.00 9.48 179 SER A O 1
ATOM 1376 N N . PRO A 1 203 ? 39.860 71.767 36.165 1.00 8.18 180 PRO A N 1
ATOM 1377 C CA . PRO A 1 203 ? 39.103 70.952 35.205 1.00 8.63 180 PRO A CA 1
ATOM 1378 C C . PRO A 1 203 ? 39.476 71.280 33.756 1.00 8.85 180 PRO A C 1
ATOM 1379 O O . PRO A 1 203 ? 39.652 70.356 32.955 1.00 7.27 180 PRO A O 1
ATOM 1383 N N . TRP A 1 204 ? 39.626 72.564 33.430 1.00 7.63 181 TRP A N 1
ATOM 1384 C CA . TRP A 1 204 ? 40.019 72.962 32.066 1.00 11.29 181 TRP A CA 1
ATOM 1385 C C . TRP A 1 204 ? 41.212 72.170 31.530 1.00 10.22 181 TRP A C 1
ATOM 1386 O O . TRP A 1 204 ? 41.183 71.686 30.388 1.00 10.33 181 TRP A O 1
ATOM 1397 N N . CYS A 1 205 ? 42.260 72.021 32.342 1.00 8.84 182 CYS A N 1
ATOM 1398 C CA . CYS A 1 205 ? 43.440 71.263 31.899 1.00 8.76 182 CYS A CA 1
ATOM 1399 C C . CYS A 1 205 ? 43.166 69.762 31.779 1.00 8.69 182 CYS A C 1
ATOM 1400 O O . CYS A 1 205 ? 43.519 69.134 30.776 1.00 8.45 182 CYS A O 1
ATOM 1403 N N . ALA A 1 206 ? 42.545 69.181 32.803 1.00 7.18 183 ALA A N 1
ATOM 1404 C CA . ALA A 1 206 ? 42.256 67.744 32.795 1.00 7.92 183 ALA A CA 1
ATOM 1405 C C . ALA A 1 206 ? 41.271 67.380 31.676 1.00 12.22 183 ALA A C 1
ATOM 1406 O O . ALA A 1 206 ? 41.250 66.233 31.204 1.00 10.59 183 ALA A O 1
ATOM 1408 N N . VAL A 1 207 ? 40.454 68.354 31.275 1.00 7.46 184 VAL A N 1
ATOM 1409 C CA . VAL A 1 207 ? 39.445 68.148 30.228 1.00 10.13 184 VAL A CA 1
ATOM 1410 C C . VAL A 1 207 ? 39.950 68.539 28.827 1.00 8.83 184 VAL A C 1
ATOM 1411 O O . VAL A 1 207 ? 40.410 67.677 28.072 1.00 11.29 184 VAL A O 1
ATOM 1415 N N . TRP A 1 208 ? 39.890 69.822 28.478 1.00 9.19 185 TRP A N 1
ATOM 1416 C CA . TRP A 1 208 ? 40.223 70.246 27.108 1.00 9.01 185 TRP A CA 1
ATOM 1417 C C . TRP A 1 208 ? 41.704 70.074 26.756 1.00 8.40 185 TRP A C 1
ATOM 1418 O O . TRP A 1 208 ? 42.034 69.625 25.661 1.00 11.55 185 TRP A O 1
ATOM 1429 N N . LEU A 1 209 ? 42.601 70.454 27.666 1.00 8.91 186 LEU A N 1
ATOM 1430 C CA . LEU A 1 209 ? 44.027 70.418 27.342 1.00 8.06 186 LEU A CA 1
ATOM 1431 C C . LEU A 1 209 ? 44.491 68.964 27.220 1.00 10.36 186 LEU A C 1
ATOM 1432 O O . LEU A 1 209 ? 45.436 68.660 26.487 1.00 10.11 186 LEU A O 1
ATOM 1437 N N . SER A 1 210 ? 43.800 68.063 27.916 1.00 9.91 187 SER A N 1
ATOM 1438 C CA . SER A 1 210 ? 44.187 66.653 27.927 1.00 8.00 187 SER A CA 1
ATOM 1439 C C . SER A 1 210 ? 43.455 65.778 26.913 1.00 8.40 187 SER A C 1
ATOM 1440 O O . SER A 1 210 ? 43.967 64.723 26.541 1.00 10.99 187 SER A O 1
ATOM 1443 N N . HIS A 1 211 ? 42.257 66.183 26.499 1.00 9.07 188 HIS A N 1
ATOM 1444 C CA . HIS A 1 211 ? 41.425 65.312 25.657 1.00 9.44 188 HIS A CA 1
ATOM 1445 C C . HIS A 1 211 ? 41.044 65.946 24.318 1.00 9.75 188 HIS A C 1
ATOM 1446 O O . HIS A 1 211 ? 40.597 65.249 23.406 1.00 11.21 188 HIS A O 1
ATOM 1453 N N . LEU A 1 212 ? 41.194 67.260 24.208 1.00 9.83 189 LEU A N 1
ATOM 1454 C CA . LEU A 1 212 ? 40.902 67.952 22.956 1.00 9.28 189 LEU A CA 1
ATOM 1455 C C . LEU A 1 212 ? 42.167 68.484 22.302 1.00 12.35 189 LEU A C 1
ATOM 1456 O O . LEU A 1 212 ? 42.348 68.345 21.090 1.00 14.06 189 LEU A O 1
ATOM 1461 N N . TYR A 1 213 ? 43.054 69.074 23.096 1.00 11.73 190 TYR A N 1
ATOM 1462 C CA . TYR A 1 213 ? 44.249 69.724 22.546 1.00 13.27 190 TYR A CA 1
ATOM 1463 C C . TYR A 1 213 ? 45.475 68.813 22.521 1.00 14.06 190 TYR A C 1
ATOM 1464 O O . TYR A 1 213 ? 46.458 69.101 21.825 1.00 14.24 190 TYR A O 1
ATOM 1473 N N . GLY A 1 214 ? 45.412 67.725 23.284 1.00 11.79 191 GLY A N 1
ATOM 1474 C CA . GLY A 1 214 ? 46.443 66.701 23.278 1.00 13.37 191 GLY A CA 1
ATOM 1475 C C . GLY A 1 214 ? 47.764 67.087 23.924 1.00 14.94 191 GLY A C 1
ATOM 1476 O O . GLY A 1 214 ? 48.757 66.383 23.756 1.00 13.78 191 GLY A O 1
ATOM 1477 N N . ILE A 1 215 ? 47.771 68.191 24.674 1.00 14.63 192 ILE A N 1
ATOM 1478 C CA . ILE A 1 215 ? 48.993 68.714 25.305 1.00 11.27 192 ILE A CA 1
ATOM 1479 C C . ILE A 1 215 ? 49.303 68.053 26.666 1.00 12.81 192 ILE A C 1
ATOM 1480 O O . ILE A 1 215 ? 50.472 67.906 27.054 1.00 7.80 192 ILE A O 1
ATOM 1485 N N . HIS A 1 216 ? 48.252 67.665 27.386 1.00 10.28 193 HIS A N 1
ATOM 1486 C CA . HIS A 1 216 ? 48.405 67.001 28.680 1.00 9.35 193 HIS A CA 1
ATOM 1487 C C . HIS A 1 216 ? 47.884 65.573 28.626 1.00 11.11 193 HIS A C 1
ATOM 1488 O O . HIS A 1 216 ? 47.106 65.235 27.735 1.00 8.53 193 HIS A O 1
ATOM 1495 N N . ALA A 1 217 ? 48.313 64.735 29.576 1.00 9.45 194 ALA A N 1
ATOM 1496 C CA . ALA A 1 217 ? 47.899 63.329 29.608 1.00 8.04 194 ALA A CA 1
ATOM 1497 C C . ALA A 1 217 ? 46.380 63.224 29.771 1.00 10.19 194 ALA A C 1
ATOM 1498 O O . ALA A 1 217 ? 45.787 63.925 30.608 1.00 7.72 194 ALA A O 1
ATOM 1500 N N . PRO A 1 218 ? 45.742 62.309 29.016 1.00 11.73 195 PRO A N 1
ATOM 1501 C CA . PRO A 1 218 ? 46.384 61.257 28.220 1.00 9.35 195 PRO A CA 1
ATOM 1502 C C . PRO A 1 218 ? 46.656 61.606 26.759 1.00 11.40 195 PRO A C 1
ATOM 1503 O O . PRO A 1 218 ? 46.947 60.698 25.983 1.00 13.38 195 PRO A O 1
ATOM 1507 N N . GLY A 1 219 ? 46.552 62.874 26.383 1.00 11.61 196 GLY A N 1
ATOM 1508 C CA . GLY A 1 219 ? 47.040 63.304 25.084 1.00 13.28 196 GLY A CA 1
ATOM 1509 C C . GLY A 1 219 ? 46.079 63.060 23.941 1.00 13.85 196 GLY A C 1
ATOM 1510 O O . GLY A 1 219 ? 46.498 62.926 22.784 1.00 16.30 196 GLY A O 1
ATOM 1511 N N . GLU A 1 220 ? 44.788 63.007 24.247 1.00 11.18 197 GLU A N 1
ATOM 1512 C CA . GLU A 1 220 ? 43.800 62.815 23.192 1.00 11.82 197 GLU A CA 1
ATOM 1513 C C . GLU A 1 220 ? 43.444 64.117 22.492 1.00 14.31 197 GLU A C 1
ATOM 1514 O O . GLU A 1 220 ? 43.631 65.210 23.032 1.00 9.11 197 GLU A O 1
ATOM 1520 N N . ARG A 1 221 ? 42.946 63.979 21.267 1.00 12.73 198 ARG A N 1
ATOM 1521 C CA . ARG A 1 221 ? 42.488 65.105 20.464 1.00 11.67 198 ARG A CA 1
ATOM 1522 C C . ARG A 1 221 ? 41.143 64.743 19.854 1.00 14.61 198 ARG A C 1
ATOM 1523 O O . ARG A 1 221 ? 41.037 64.530 18.642 1.00 16.53 198 ARG A O 1
ATOM 1531 N N . ASN A 1 222 ? 40.116 64.659 20.694 1.00 13.19 199 ASN A N 1
ATOM 1532 C CA . ASN A 1 222 ? 38.814 64.178 20.240 1.00 14.50 199 ASN A CA 1
ATOM 1533 C C . ASN A 1 222 ? 37.657 64.818 21.005 1.00 14.29 199 ASN A C 1
ATOM 1534 O O . ASN A 1 222 ? 37.568 64.685 22.225 1.00 15.91 199 ASN A O 1
ATOM 1539 N N . MET A 1 223 ? 36.755 65.482 20.289 1.00 12.24 200 MET A N 1
ATOM 1540 C CA . MET A 1 223 ? 35.683 66.245 20.934 1.00 14.44 200 MET A CA 1
ATOM 1541 C C . MET A 1 223 ? 34.721 65.362 21.731 1.00 14.90 200 MET A C 1
ATOM 1542 O O . MET A 1 223 ? 34.298 65.738 22.829 1.00 12.20 200 MET A O 1
ATOM 1547 N N . GLU A 1 224 ? 34.387 64.188 21.193 1.00 14.03 201 GLU A N 1
ATOM 1548 C CA . GLU A 1 224 ? 33.555 63.222 21.924 1.00 15.58 201 GLU A CA 1
ATOM 1549 C C . GLU A 1 224 ? 34.219 62.791 23.225 1.00 14.04 201 GLU A C 1
ATOM 1550 O O . GLU A 1 224 ? 33.581 62.746 24.282 1.00 12.95 201 GLU A O 1
ATOM 1556 N N . ALA A 1 225 ? 35.501 62.456 23.145 1.00 11.50 202 ALA A N 1
ATOM 1557 C CA . ALA A 1 225 ? 36.234 62.077 24.348 1.00 16.02 202 ALA A CA 1
ATOM 1558 C C . ALA A 1 225 ? 36.285 63.245 25.328 1.00 11.30 202 ALA A C 1
ATOM 1559 O O . ALA A 1 225 ? 36.098 63.065 26.539 1.00 11.56 202 ALA A O 1
ATOM 1561 N N . ALA A 1 226 ? 36.529 64.445 24.807 1.00 10.55 203 ALA A N 1
ATOM 1562 C CA . ALA A 1 226 ? 36.649 65.626 25.668 1.00 12.32 203 ALA A CA 1
ATOM 1563 C C . ALA A 1 226 ? 35.341 65.973 26.385 1.00 10.98 203 ALA A C 1
ATOM 1564 O O . ALA A 1 226 ? 35.346 66.297 27.568 1.00 9.66 203 ALA A O 1
ATOM 1566 N N . LEU A 1 227 ? 34.228 65.925 25.661 1.00 10.78 204 LEU A N 1
ATOM 1567 C CA . LEU A 1 227 ? 32.918 66.216 26.245 1.00 12.63 204 LEU A CA 1
ATOM 1568 C C . LEU A 1 227 ? 32.532 65.197 27.303 1.00 9.63 204 LEU A C 1
ATOM 1569 O O . LEU A 1 227 ? 31.834 65.529 28.267 1.00 9.98 204 LEU A O 1
ATOM 1574 N N . ALA A 1 228 ? 32.957 63.948 27.102 1.00 9.47 205 ALA A N 1
ATOM 1575 C CA . ALA A 1 228 ? 32.745 62.890 28.087 1.00 10.42 205 ALA A CA 1
ATOM 1576 C C . ALA A 1 228 ? 33.573 63.199 29.321 1.00 12.69 205 ALA A C 1
ATOM 1577 O O . ALA A 1 228 ? 33.078 63.113 30.448 1.00 7.88 205 ALA A O 1
ATOM 1579 N N . ALA A 1 229 ? 34.839 63.554 29.109 1.00 9.74 206 ALA A N 1
ATOM 1580 C CA . ALA A 1 229 ? 35.704 63.926 30.227 1.00 11.97 206 ALA A CA 1
ATOM 1581 C C . ALA A 1 229 ? 35.118 65.116 30.988 1.00 10.28 206 ALA A C 1
ATOM 1582 O O . ALA A 1 229 ? 35.072 65.122 32.229 1.00 10.09 206 ALA A O 1
ATOM 1584 N N . MET A 1 230 ? 34.674 66.126 30.248 1.00 9.65 207 MET A N 1
ATOM 1585 C CA . MET A 1 230 ? 34.024 67.287 30.857 1.00 10.64 207 MET A CA 1
ATOM 1586 C C . MET A 1 230 ? 32.912 66.909 31.829 1.00 10.95 207 MET A C 1
ATOM 1587 O O . MET A 1 230 ? 32.950 67.277 33.012 1.00 9.84 207 MET A O 1
ATOM 1592 N N . HIS A 1 231 ? 31.910 66.182 31.334 1.00 8.82 208 HIS A N 1
ATOM 1593 C CA . HIS A 1 231 ? 30.776 65.821 32.177 1.00 9.79 208 HIS A CA 1
ATOM 1594 C C . HIS A 1 231 ? 31.163 64.922 33.341 1.00 8.04 208 HIS A C 1
ATOM 1595 O O . HIS A 1 231 ? 30.671 65.102 34.456 1.00 11.04 208 HIS A O 1
ATOM 1602 N N . HIS A 1 232 ? 32.029 63.941 33.091 1.00 8.92 209 HIS A N 1
ATOM 1603 C CA . HIS A 1 232 ? 32.374 62.993 34.150 1.00 7.29 209 HIS A CA 1
ATOM 1604 C C . HIS A 1 232 ? 33.276 63.607 35.210 1.00 8.08 209 HIS A C 1
ATOM 1605 O O . HIS A 1 232 ? 33.221 63.206 36.371 1.00 8.25 209 HIS A O 1
ATOM 1612 N N . ILE A 1 233 ? 34.103 64.574 34.833 1.00 7.79 210 ILE A N 1
ATOM 1613 C CA . ILE A 1 233 ? 34.877 65.291 35.859 1.00 8.73 210 ILE A CA 1
ATOM 1614 C C . ILE A 1 233 ? 33.965 66.226 36.669 1.00 8.36 210 ILE A C 1
ATOM 1615 O O . ILE A 1 233 ? 34.103 66.315 37.890 1.00 7.18 210 ILE A O 1
ATOM 1620 N N . ASN A 1 234 ? 33.036 66.908 36.002 1.00 8.06 211 ASN A N 1
ATOM 1621 C CA . ASN A 1 234 ? 32.019 67.681 36.720 1.00 7.82 211 ASN A CA 1
ATOM 1622 C C . ASN A 1 234 ? 31.253 66.775 37.677 1.00 9.49 211 ASN A C 1
ATOM 1623 O O . ASN A 1 234 ? 31.043 67.122 38.842 1.00 6.63 211 ASN A O 1
ATOM 1628 N N . LEU A 1 235 ? 30.840 65.611 37.181 1.00 7.63 212 LEU A N 1
ATOM 1629 C CA . LEU A 1 235 ? 30.119 64.634 38.010 1.00 8.65 212 LEU A CA 1
ATOM 1630 C C . LEU A 1 235 ? 30.990 64.131 39.161 1.00 6.47 212 LEU A C 1
ATOM 1631 O O . LEU A 1 235 ? 30.521 64.028 40.301 1.00 7.23 212 LEU A O 1
ATOM 1636 N N . ALA A 1 236 ? 32.258 63.828 38.871 1.00 7.18 213 ALA A N 1
ATOM 1637 C CA . ALA A 1 236 ? 33.196 63.375 39.911 1.00 7.74 213 ALA A CA 1
ATOM 1638 C C . ALA A 1 236 ? 33.350 64.395 41.028 1.00 8.17 213 ALA A C 1
ATOM 1639 O O . ALA A 1 236 ? 33.459 64.025 42.207 1.00 6.39 213 ALA A O 1
ATOM 1641 N N . HIS A 1 237 ? 33.396 65.672 40.657 1.00 6.41 214 HIS A N 1
ATOM 1642 C CA . HIS A 1 237 ? 33.468 66.743 41.648 1.00 7.29 214 HIS A CA 1
ATOM 1643 C C . HIS A 1 237 ? 32.292 66.660 42.603 1.00 6.72 214 HIS A C 1
ATOM 1644 O O . HIS A 1 237 ? 32.468 66.623 43.829 1.00 6.84 214 HIS A O 1
ATOM 1651 N N . GLY A 1 238 ? 31.085 66.597 42.040 1.00 7.90 215 GLY A N 1
ATOM 1652 C CA . GLY A 1 238 ? 29.878 66.492 42.840 1.00 7.98 215 GLY A CA 1
ATOM 1653 C C . GLY A 1 238 ? 29.873 65.272 43.738 1.00 8.24 215 GLY A C 1
ATOM 1654 O O . GLY A 1 238 ? 29.488 65.354 44.915 1.00 9.54 215 GLY A O 1
ATOM 1655 N N . PHE A 1 239 ? 30.285 64.131 43.189 1.00 6.71 216 PHE A N 1
ATOM 1656 C CA . PHE A 1 239 ? 30.442 62.921 43.982 1.00 9.69 216 PHE A CA 1
ATOM 1657 C C . PHE A 1 239 ? 31.409 63.173 45.130 1.00 8.98 216 PHE A C 1
ATOM 1658 O O . PHE A 1 239 ? 31.164 62.741 46.256 1.00 8.43 216 PHE A O 1
ATOM 1666 N N . GLY A 1 240 ? 32.516 63.861 44.841 1.00 6.65 217 GLY A N 1
ATOM 1667 C CA . GLY A 1 240 ? 33.525 64.123 45.861 1.00 7.93 217 GLY A CA 1
ATOM 1668 C C . GLY A 1 240 ? 33.010 65.043 46.951 1.00 7.33 217 GLY A C 1
ATOM 1669 O O . GLY A 1 240 ? 33.341 64.874 48.135 1.00 7.91 217 GLY A O 1
ATOM 1670 N N . VAL A 1 241 ? 32.212 66.035 46.566 1.00 7.78 218 VAL A N 1
ATOM 1671 C CA . VAL A 1 241 ? 31.623 66.923 47.574 1.00 7.49 218 VAL A CA 1
ATOM 1672 C C . VAL A 1 241 ? 30.752 66.116 48.543 1.00 8.97 218 VAL A C 1
ATOM 1673 O O . VAL A 1 241 ? 30.900 66.229 49.776 1.00 9.47 218 VAL A O 1
ATOM 1677 N N . GLU A 1 242 ? 29.850 65.298 48.003 1.00 10.44 219 GLU A N 1
ATOM 1678 C CA . GLU A 1 242 ? 28.988 64.466 48.858 1.00 12.48 219 GLU A CA 1
ATOM 1679 C C . GLU A 1 242 ? 29.796 63.524 49.719 1.00 9.96 219 GLU A C 1
ATOM 1680 O O . GLU A 1 242 ? 29.467 63.293 50.884 1.00 10.99 219 GLU A O 1
ATOM 1686 N N . ALA A 1 243 ? 30.824 62.926 49.125 1.00 7.42 220 ALA A N 1
ATOM 1687 C CA . ALA A 1 243 ? 31.639 61.938 49.828 1.00 8.92 220 ALA A CA 1
ATOM 1688 C C . ALA A 1 243 ? 32.354 62.564 51.024 1.00 9.13 220 ALA A C 1
ATOM 1689 O O . ALA A 1 243 ? 32.340 62.031 52.146 1.00 8.52 220 ALA A O 1
ATOM 1691 N N . SER A 1 244 ? 32.977 63.710 50.787 1.00 10.26 221 SER A N 1
ATOM 1692 C CA . SER A 1 244 ? 33.722 64.407 51.829 1.00 8.47 221 SER A CA 1
ATOM 1693 C C . SER A 1 244 ? 32.812 64.833 52.981 1.00 9.87 221 SER A C 1
ATOM 1694 O O . SER A 1 244 ? 33.176 64.708 54.159 1.00 12.92 221 SER A O 1
ATOM 1697 N N . ARG A 1 245 ? 31.626 65.335 52.661 1.00 9.90 222 ARG A N 1
ATOM 1698 C CA . ARG A 1 245 ? 30.708 65.751 53.727 1.00 12.41 222 ARG A CA 1
ATOM 1699 C C . ARG A 1 245 ? 30.070 64.563 54.440 1.00 11.27 222 ARG A C 1
ATOM 1700 O O . ARG A 1 245 ? 29.658 64.665 55.596 1.00 12.88 222 ARG A O 1
ATOM 1708 N N . HIS A 1 246 ? 30.022 63.426 53.761 1.00 11.52 223 HIS A N 1
ATOM 1709 C CA . HIS A 1 246 ? 29.479 62.221 54.367 1.00 13.55 223 HIS A CA 1
ATOM 1710 C C . HIS A 1 246 ? 30.379 61.702 55.487 1.00 16.61 223 HIS A C 1
ATOM 1711 O O . HIS A 1 246 ? 29.879 61.233 56.507 1.00 13.67 223 HIS A O 1
ATOM 1718 N N . VAL A 1 247 ? 31.698 61.775 55.303 1.00 12.78 224 VAL A N 1
ATOM 1719 C CA . VAL A 1 247 ? 32.637 61.265 56.311 1.00 12.13 224 VAL A CA 1
ATOM 1720 C C . VAL A 1 247 ? 33.374 62.364 57.077 1.00 12.17 224 VAL A C 1
ATOM 1721 O O . VAL A 1 247 ? 33.972 62.100 58.119 1.00 13.42 224 VAL A O 1
ATOM 1725 N N . ALA A 1 248 ? 33.349 63.588 56.558 1.00 12.00 225 ALA A N 1
ATOM 1726 C CA . ALA A 1 248 ? 34.034 64.705 57.211 1.00 13.09 225 ALA A CA 1
ATOM 1727 C C . ALA A 1 248 ? 33.272 66.016 57.024 1.00 13.11 225 ALA A C 1
ATOM 1728 O O . ALA A 1 248 ? 33.757 66.941 56.355 1.00 12.20 225 ALA A O 1
ATOM 1730 N N . PRO A 1 249 ? 32.075 66.105 57.623 1.00 14.47 226 PRO A N 1
ATOM 1731 C CA . PRO A 1 249 ? 31.154 67.221 57.366 1.00 15.61 226 PRO A CA 1
ATOM 1732 C C . PRO A 1 249 ? 31.696 68.573 57.847 1.00 14.56 226 PRO A C 1
ATOM 1733 O O . PRO A 1 249 ? 31.253 69.606 57.334 1.00 17.85 226 PRO A O 1
ATOM 1737 N N . LYS A 1 250 ? 32.639 68.561 58.789 1.00 14.73 227 LYS A N 1
ATOM 1738 C CA . LYS A 1 250 ? 33.235 69.799 59.304 1.00 17.84 227 LYS A CA 1
ATOM 1739 C C . LYS A 1 250 ? 34.162 70.497 58.305 1.00 20.50 227 LYS A C 1
ATOM 1740 O O . LYS A 1 250 ? 34.391 71.701 58.415 1.00 19.19 227 LYS A O 1
ATOM 1746 N N . VAL A 1 251 ? 34.714 69.749 57.348 1.00 14.81 228 VAL A N 1
ATOM 1747 C CA . VAL A 1 251 ? 35.730 70.318 56.454 1.00 12.11 228 VAL A CA 1
ATOM 1748 C C . VAL A 1 251 ? 35.115 71.106 55.306 1.00 10.04 228 VAL A C 1
ATOM 1749 O O . VAL A 1 251 ? 34.298 70.576 54.558 1.00 12.31 228 VAL A O 1
ATOM 1753 N N . PRO A 1 252 ? 35.504 72.384 55.169 1.00 10.13 229 PRO A N 1
ATOM 1754 C CA . PRO A 1 252 ? 35.055 73.229 54.053 1.00 9.89 229 PRO A CA 1
ATOM 1755 C C . PRO A 1 252 ? 35.494 72.626 52.735 1.00 9.98 229 PRO A C 1
ATOM 1756 O O . PRO A 1 252 ? 36.681 72.325 52.565 1.00 9.85 229 PRO A O 1
ATOM 1760 N N . VAL A 1 253 ? 34.554 72.467 51.810 1.00 7.74 230 VAL A N 1
ATOM 1761 C CA . VAL A 1 253 ? 34.852 71.824 50.533 1.00 7.51 230 VAL A CA 1
ATOM 1762 C C . VAL A 1 253 ? 34.791 72.855 49.427 1.00 8.42 230 VAL A C 1
ATOM 1763 O O . VAL A 1 253 ? 33.884 73.697 49.398 1.00 7.61 230 VAL A O 1
ATOM 1767 N N . GLY A 1 254 ? 35.760 72.798 48.517 1.00 7.29 231 GLY A N 1
ATOM 1768 C CA . GLY A 1 254 ? 35.720 73.659 47.356 1.00 8.20 231 GLY A CA 1
ATOM 1769 C C . GLY A 1 254 ? 36.183 72.997 46.077 1.00 7.81 231 GLY A C 1
ATOM 1770 O O . GLY A 1 254 ? 36.324 71.772 45.993 1.00 6.39 231 GLY A O 1
ATOM 1771 N N . LEU A 1 255 ? 36.412 73.828 45.074 1.00 6.11 232 LEU A N 1
ATOM 1772 C CA . LEU A 1 255 ? 36.852 73.383 43.769 1.00 6.67 232 LEU A CA 1
ATOM 1773 C C . LEU A 1 255 ? 37.823 74.445 43.265 1.00 7.46 232 LEU A C 1
ATOM 1774 O O . LEU A 1 255 ? 37.592 75.642 43.464 1.00 7.96 232 LEU A O 1
ATOM 1779 N N . VAL A 1 256 ? 38.917 74.014 42.641 1.00 6.04 233 VAL A N 1
ATOM 1780 C CA . VAL A 1 256 ? 39.926 74.942 42.140 1.00 6.36 233 VAL A CA 1
ATOM 1781 C C . VAL A 1 256 ? 39.849 75.014 40.613 1.00 8.74 233 VAL A C 1
ATOM 1782 O O . VAL A 1 256 ? 39.981 74.001 39.914 1.00 7.34 233 VAL A O 1
ATOM 1786 N N . LEU A 1 257 ? 39.623 76.219 40.098 1.00 8.24 234 LEU A N 1
ATOM 1787 C CA . LEU A 1 257 ? 39.437 76.410 38.662 1.00 9.98 234 LEU A CA 1
ATOM 1788 C C . LEU A 1 257 ? 40.394 77.456 38.096 1.00 10.67 234 LEU A C 1
ATOM 1789 O O . LEU A 1 257 ? 40.526 78.549 38.655 1.00 9.48 234 LEU A O 1
ATOM 1794 N N . ASN A 1 258 ? 41.053 77.136 36.986 1.00 13.38 235 ASN A N 1
ATOM 1795 C CA . ASN A 1 258 ? 41.729 78.177 36.224 1.00 14.18 235 ASN A CA 1
ATOM 1796 C C . ASN A 1 258 ? 40.734 78.848 35.293 1.00 12.10 235 ASN A C 1
ATOM 1797 O O . ASN A 1 258 ? 40.642 78.529 34.105 1.00 13.21 235 ASN A O 1
ATOM 1802 N N . ALA A 1 259 ? 39.954 79.764 35.847 1.00 10.13 236 ALA A N 1
ATOM 1803 C CA . ALA A 1 259 ? 39.023 80.522 35.019 1.00 13.22 236 ALA A CA 1
ATOM 1804 C C . ALA A 1 259 ? 39.838 81.454 34.157 1.00 13.17 236 ALA A C 1
ATOM 1805 O O . ALA A 1 259 ? 40.740 82.124 34.653 1.00 12.25 236 ALA A O 1
ATOM 1807 N N . HIS A 1 260 ? 39.523 81.510 32.869 1.00 9.87 237 HIS A N 1
ATOM 1808 C CA . HIS A 1 260 ? 40.283 82.356 31.963 1.00 12.12 237 HIS A CA 1
ATOM 1809 C C . HIS A 1 260 ? 39.695 83.756 31.867 1.00 12.74 237 HIS A C 1
ATOM 1810 O O . HIS A 1 260 ? 38.487 83.919 31.691 1.00 10.29 237 HIS A O 1
ATOM 1817 N N . SER A 1 261 ? 40.552 84.766 32.003 1.00 12.69 238 SER A N 1
ATOM 1818 C CA . SER A 1 261 ? 40.133 86.141 31.791 1.00 12.01 238 SER A CA 1
ATOM 1819 C C . SER A 1 261 ? 40.095 86.350 30.291 1.00 15.23 238 SER A C 1
ATOM 1820 O O . SER A 1 261 ? 41.130 86.608 29.672 1.00 13.63 238 SER A O 1
ATOM 1823 N N . VAL A 1 262 ? 38.907 86.216 29.703 1.00 15.90 239 VAL A N 1
ATOM 1824 C CA . VAL A 1 262 ? 38.750 86.354 28.263 1.00 12.90 239 VAL A CA 1
ATOM 1825 C C . VAL A 1 262 ? 38.667 87.830 27.886 1.00 13.72 239 VAL A C 1
ATOM 1826 O O . VAL A 1 262 ? 37.837 88.576 28.418 1.00 15.10 239 VAL A O 1
ATOM 1830 N N . ILE A 1 263 ? 39.538 88.255 26.979 1.00 16.03 240 ILE A N 1
ATOM 1831 C CA . ILE A 1 263 ? 39.541 89.648 26.552 1.00 16.96 240 ILE A CA 1
ATOM 1832 C C . ILE A 1 263 ? 39.362 89.729 25.039 1.00 19.18 240 ILE A C 1
ATOM 1833 O O . ILE A 1 263 ? 40.164 89.188 24.283 1.00 20.16 240 ILE A O 1
ATOM 1838 N N . PRO A 1 264 ? 38.275 90.379 24.594 1.00 20.71 241 PRO A N 1
ATOM 1839 C CA . PRO A 1 264 ? 38.025 90.560 23.161 1.00 24.06 241 PRO A CA 1
ATOM 1840 C C . PRO A 1 264 ? 39.034 91.514 22.519 1.00 22.48 241 PRO A C 1
ATOM 1841 O O . PRO A 1 264 ? 39.477 92.452 23.175 1.00 25.91 241 PRO A O 1
ATOM 1845 N N . ALA A 1 265 ? 39.379 91.275 21.256 1.00 23.74 242 ALA A N 1
ATOM 1846 C CA . ALA A 1 265 ? 40.327 92.126 20.533 1.00 30.28 242 ALA A CA 1
ATOM 1847 C C . ALA A 1 265 ? 39.738 93.486 20.197 1.00 31.45 242 ALA A C 1
ATOM 1848 O O . ALA A 1 265 ? 40.473 94.420 19.874 1.00 33.91 242 ALA A O 1
ATOM 1850 N N . SER A 1 266 ? 38.411 93.580 20.234 1.00 27.84 243 SER A N 1
ATOM 1851 C CA . SER A 1 266 ? 37.719 94.828 19.936 1.00 28.54 243 SER A CA 1
ATOM 1852 C C . SER A 1 266 ? 36.301 94.770 20.478 1.00 32.61 243 SER A C 1
ATOM 1853 O O . SER A 1 266 ? 35.864 93.731 20.985 1.00 30.55 243 SER A O 1
ATOM 1856 N N . ASN A 1 267 ? 35.580 95.883 20.376 1.00 24.01 244 ASN A N 1
ATOM 1857 C CA . ASN A 1 267 ? 34.185 95.904 20.797 1.00 26.35 244 ASN A CA 1
ATOM 1858 C C . ASN A 1 267 ? 33.238 95.647 19.635 1.00 25.66 244 ASN A C 1
ATOM 1859 O O . ASN A 1 267 ? 32.053 95.957 19.716 1.00 26.33 244 ASN A O 1
ATOM 1864 N N . SER A 1 268 ? 33.769 95.090 18.551 1.00 28.58 245 SER A N 1
ATOM 1865 C CA . SER A 1 268 ? 32.938 94.710 17.413 1.00 26.54 245 SER A CA 1
ATOM 1866 C C . SER A 1 268 ? 31.957 93.649 17.877 1.00 32.00 245 SER A C 1
ATOM 1867 O O . SER A 1 268 ? 32.230 92.907 18.826 1.00 29.05 245 SER A O 1
ATOM 1870 N N . ASP A 1 269 ? 30.805 93.594 17.226 1.00 29.43 246 ASP A N 1
ATOM 1871 C CA . ASP A 1 269 ? 29.781 92.637 17.593 1.00 30.73 246 ASP A CA 1
ATOM 1872 C C . ASP A 1 269 ? 30.329 91.222 17.423 1.00 28.30 246 ASP A C 1
ATOM 1873 O O . ASP A 1 269 ? 30.073 90.341 18.249 1.00 28.16 246 ASP A O 1
ATOM 1878 N N . ALA A 1 270 ? 31.114 91.019 16.371 1.00 23.40 247 ALA A N 1
ATOM 1879 C CA . ALA A 1 270 ? 31.697 89.716 16.087 1.00 25.45 247 ALA A CA 1
ATOM 1880 C C . ALA A 1 270 ? 32.674 89.283 17.184 1.00 26.09 247 ALA A C 1
ATOM 1881 O O . ALA A 1 270 ? 32.725 88.106 17.549 1.00 24.43 247 ALA A O 1
ATOM 1883 N N . ASP A 1 271 ? 33.456 90.225 17.704 1.00 27.54 248 ASP A N 1
ATOM 1884 C CA . ASP A 1 271 ? 34.440 89.881 18.725 1.00 23.46 248 ASP A CA 1
ATOM 1885 C C . ASP A 1 271 ? 33.788 89.731 20.098 1.00 24.47 248 ASP A C 1
ATOM 1886 O O . ASP A 1 271 ? 34.163 88.846 20.869 1.00 24.11 248 ASP A O 1
ATOM 1891 N N . MET A 1 272 ? 32.817 90.585 20.410 1.00 22.94 249 MET A N 1
ATOM 1892 C CA . MET A 1 272 ? 32.082 90.455 21.670 1.00 22.96 249 MET A CA 1
ATOM 1893 C C . MET A 1 272 ? 31.377 89.106 21.764 1.00 21.49 249 MET A C 1
ATOM 1894 O O . MET A 1 272 ? 31.412 88.446 22.803 1.00 26.75 249 MET A O 1
ATOM 1899 N N . LYS A 1 273 ? 30.741 88.692 20.676 1.00 20.94 250 LYS A N 1
ATOM 1900 C CA . LYS A 1 273 ? 30.067 87.398 20.659 1.00 23.85 250 LYS A CA 1
ATOM 1901 C C . LYS A 1 273 ? 31.068 86.241 20.721 1.00 20.85 250 LYS A C 1
ATOM 1902 O O . LYS A 1 273 ? 30.793 85.204 21.322 1.00 20.86 250 LYS A O 1
ATOM 1908 N N . ALA A 1 274 ? 32.232 86.428 20.104 1.00 20.30 251 ALA A N 1
ATOM 1909 C CA . ALA A 1 274 ? 33.296 85.429 20.156 1.00 22.10 251 ALA A CA 1
ATOM 1910 C C . ALA A 1 274 ? 33.803 85.279 21.588 1.00 16.92 251 ALA A C 1
ATOM 1911 O O . ALA A 1 274 ? 34.079 84.174 22.045 1.00 16.29 251 ALA A O 1
ATOM 1913 N N . ALA A 1 275 ? 33.930 86.400 22.287 1.00 20.11 252 ALA A N 1
ATOM 1914 C CA . ALA A 1 275 ? 34.413 86.390 23.669 1.00 19.37 252 ALA A CA 1
ATOM 1915 C C . ALA A 1 275 ? 33.429 85.676 24.590 1.00 20.90 252 ALA A C 1
ATOM 1916 O O . ALA A 1 275 ? 33.820 85.048 25.587 1.00 15.54 252 ALA A O 1
ATOM 1918 N N . GLU A 1 276 ? 32.144 85.800 24.278 1.00 16.42 253 GLU A N 1
ATOM 1919 C CA . GLU A 1 276 ? 31.117 85.131 25.068 1.00 17.53 253 GLU A CA 1
ATOM 1920 C C . GLU A 1 276 ? 31.146 83.629 24.809 1.00 18.43 253 GLU A C 1
ATOM 1921 O O . GLU A 1 276 ? 31.037 82.829 25.740 1.00 12.98 253 GLU A O 1
ATOM 1927 N N . ARG A 1 277 ? 31.305 83.243 23.543 1.00 15.71 254 ARG A N 1
ATOM 1928 C CA . ARG A 1 277 ? 31.410 81.826 23.197 1.00 15.17 254 ARG A CA 1
ATOM 1929 C C . ARG A 1 277 ? 32.624 81.217 23.889 1.00 14.07 254 ARG A C 1
ATOM 1930 O O . ARG A 1 277 ? 32.545 80.137 24.476 1.00 13.40 254 ARG A O 1
ATOM 1938 N N . ALA A 1 278 ? 33.741 81.933 23.829 1.00 17.00 255 ALA A N 1
ATOM 1939 C CA . ALA A 1 278 ? 34.970 81.515 24.493 1.00 14.81 255 ALA A CA 1
ATOM 1940 C C . ALA A 1 278 ? 34.746 81.337 25.987 1.00 14.09 255 ALA A C 1
ATOM 1941 O O . ALA A 1 278 ? 35.184 80.342 26.565 1.00 13.18 255 ALA A O 1
ATOM 1943 N N . PHE A 1 279 ? 34.056 82.287 26.613 1.00 13.02 256 PHE A N 1
ATOM 1944 C CA . PHE A 1 279 ? 33.799 82.198 28.049 1.00 13.28 256 PHE A CA 1
ATOM 1945 C C . PHE A 1 279 ? 32.981 80.949 28.373 1.00 12.99 256 PHE A C 1
ATOM 1946 O O . PHE A 1 279 ? 33.270 80.238 29.343 1.00 11.56 256 PHE A O 1
ATOM 1954 N N . GLN A 1 280 ? 31.962 80.682 27.559 1.00 11.41 257 GLN A N 1
ATOM 1955 C CA . GLN A 1 280 ? 31.111 79.512 27.770 1.00 14.23 257 GLN A CA 1
ATOM 1956 C C . GLN A 1 280 ? 31.902 78.214 27.636 1.00 12.36 257 GLN A C 1
ATOM 1957 O O . GLN A 1 280 ? 31.749 77.306 28.454 1.00 11.88 257 GLN A O 1
ATOM 1963 N N . PHE A 1 281 ? 32.742 78.126 26.606 1.00 10.73 258 PHE A N 1
ATOM 1964 C CA . PHE A 1 281 ? 33.501 76.907 26.356 1.00 11.38 258 PHE A CA 1
ATOM 1965 C C . PHE A 1 281 ? 34.592 76.696 27.403 1.00 12.05 258 PHE A C 1
ATOM 1966 O O . PHE A 1 281 ? 34.760 75.588 27.927 1.00 11.13 258 PHE A O 1
ATOM 1974 N N . HIS A 1 282 ? 35.331 77.755 27.711 1.00 9.35 259 HIS A N 1
ATOM 1975 C CA . HIS A 1 282 ? 36.511 77.614 28.584 1.00 14.14 259 HIS A CA 1
ATOM 1976 C C . HIS A 1 282 ? 36.216 77.722 30.078 1.00 13.25 259 HIS A C 1
ATOM 1977 O O . HIS A 1 282 ? 36.913 77.120 30.901 1.00 11.51 259 HIS A O 1
ATOM 1984 N N . ASN A 1 283 ? 35.192 78.490 30.432 1.00 13.13 260 ASN A N 1
ATOM 1985 C CA . ASN A 1 283 ? 34.825 78.671 31.831 1.00 8.92 260 ASN A CA 1
ATOM 1986 C C . ASN A 1 283 ? 33.450 78.069 32.132 1.00 10.54 260 ASN A C 1
ATOM 1987 O O . ASN A 1 283 ? 33.283 77.332 33.101 1.00 10.27 260 ASN A O 1
ATOM 1992 N N . GLY A 1 284 ? 32.469 78.397 31.293 1.00 13.51 261 GLY A N 1
ATOM 1993 C CA . GLY A 1 284 ? 31.091 77.994 31.527 1.00 12.26 261 GLY A CA 1
ATOM 1994 C C . GLY A 1 284 ? 30.861 76.499 31.563 1.00 10.23 261 GLY A C 1
ATOM 1995 O O . GLY A 1 284 ? 29.947 76.029 32.234 1.00 9.58 261 GLY A O 1
ATOM 1996 N N . ALA A 1 285 ? 31.692 75.747 30.847 1.00 9.06 262 ALA A N 1
ATOM 1997 C CA . ALA A 1 285 ? 31.593 74.292 30.840 1.00 10.23 262 ALA A CA 1
ATOM 1998 C C . ALA A 1 285 ? 31.690 73.741 32.261 1.00 10.92 262 ALA A C 1
ATOM 1999 O O . ALA A 1 285 ? 31.212 72.638 32.553 1.00 11.15 262 ALA A O 1
ATOM 2001 N N . PHE A 1 286 ? 32.303 74.527 33.140 1.00 10.27 263 PHE A N 1
ATOM 2002 C CA . PHE A 1 286 ? 32.535 74.117 34.520 1.00 9.25 263 PHE A CA 1
ATOM 2003 C C . PHE A 1 286 ? 31.756 74.975 35.520 1.00 8.99 263 PHE A C 1
ATOM 2004 O O . PHE A 1 286 ? 31.107 74.446 36.423 1.00 11.48 263 PHE A O 1
ATOM 2012 N N . PHE A 1 287 ? 31.799 76.293 35.356 1.00 7.88 264 PHE A N 1
ATOM 2013 C CA . PHE A 1 287 ? 31.103 77.190 36.281 1.00 8.75 264 PHE A CA 1
ATOM 2014 C C . PHE A 1 287 ? 29.577 77.086 36.225 1.00 11.01 264 PHE A C 1
ATOM 2015 O O . PHE A 1 287 ? 28.902 77.189 37.258 1.00 9.93 264 PHE A O 1
ATOM 2023 N N . ASP A 1 288 ? 29.027 76.926 35.023 1.00 10.27 265 ASP A N 1
ATOM 2024 C CA . ASP A 1 288 ? 27.574 76.815 34.899 1.00 10.95 265 ASP A CA 1
ATOM 2025 C C . ASP A 1 288 ? 27.010 75.543 35.553 1.00 9.76 265 ASP A C 1
ATOM 2026 O O . ASP A 1 288 ? 26.074 75.628 36.349 1.00 11.24 265 ASP A O 1
ATOM 2031 N N . PRO A 1 289 ? 27.586 74.364 35.252 1.00 9.65 266 PRO A N 1
ATOM 2032 C CA . PRO A 1 289 ? 27.064 73.202 35.980 1.00 12.58 266 PRO A CA 1
ATOM 2033 C C . PRO A 1 289 ? 27.243 73.278 37.497 1.00 10.17 266 PRO A C 1
ATOM 2034 O O . PRO A 1 289 ? 26.316 72.938 38.235 1.00 11.04 266 PRO A O 1
ATOM 2038 N N . VAL A 1 290 ? 28.420 73.691 37.958 1.00 9.76 267 VAL A N 1
ATOM 2039 C CA . VAL A 1 290 ? 28.693 73.742 39.398 1.00 9.01 267 VAL A CA 1
ATOM 2040 C C . VAL A 1 290 ? 27.879 74.826 40.133 1.00 12.08 267 VAL A C 1
ATOM 2041 O O . VAL A 1 290 ? 27.362 74.587 41.228 1.00 10.79 267 VAL A O 1
ATOM 2045 N N . PHE A 1 291 ? 27.757 76.012 39.540 1.00 11.40 268 PHE A N 1
ATOM 2046 C CA . PHE A 1 291 ? 27.136 77.132 40.262 1.00 13.07 268 PHE A CA 1
ATOM 2047 C C . PHE A 1 291 ? 25.743 77.524 39.768 1.00 14.68 268 PHE A C 1
ATOM 2048 O O . PHE A 1 291 ? 25.061 78.326 40.418 1.00 13.60 268 PHE A O 1
ATOM 2056 N N . LYS A 1 292 ? 25.314 76.957 38.638 1.00 13.62 269 LYS A N 1
ATOM 2057 C CA . LYS A 1 292 ? 23.946 77.178 38.144 1.00 17.51 269 LYS A CA 1
ATOM 2058 C C . LYS A 1 292 ? 23.148 75.890 37.897 1.00 18.26 269 LYS A C 1
ATOM 2059 O O . LYS A 1 292 ? 21.931 75.939 37.708 1.00 18.12 269 LYS A O 1
ATOM 2065 N N . GLY A 1 293 ? 23.827 74.747 37.885 1.00 14.32 270 GLY A N 1
ATOM 2066 C CA . GLY A 1 293 ? 23.143 73.473 37.714 1.00 14.74 270 GLY A CA 1
ATOM 2067 C C . GLY A 1 293 ? 22.662 73.251 36.296 1.00 17.08 270 GLY A C 1
ATOM 2068 O O . GLY A 1 293 ? 21.649 72.586 36.067 1.00 15.25 270 GLY A O 1
ATOM 2069 N N . GLU A 1 294 ? 23.401 73.797 35.337 1.00 14.74 271 GLU A N 1
ATOM 2070 C CA . GLU A 1 294 ? 23.066 73.645 33.930 1.00 16.38 271 GLU A CA 1
ATOM 2071 C C . GLU A 1 294 ? 24.311 73.871 33.092 1.00 16.18 271 GLU A C 1
ATOM 2072 O O . GLU A 1 294 ? 25.264 74.476 33.568 1.00 12.82 271 GLU A O 1
ATOM 2078 N N . TYR A 1 295 ? 24.306 73.398 31.848 1.00 12.15 272 TYR A N 1
ATOM 2079 C CA . TYR A 1 295 ? 25.390 73.693 30.903 1.00 13.84 272 TYR A CA 1
ATOM 2080 C C . TYR A 1 295 ? 25.032 74.941 30.091 1.00 13.87 272 TYR A C 1
ATOM 2081 O O . TYR A 1 295 ? 23.845 75.264 29.967 1.00 17.58 272 TYR A O 1
ATOM 2090 N N . PRO A 1 296 ? 26.048 75.656 29.551 1.00 13.81 273 PRO A N 1
ATOM 2091 C CA . PRO A 1 296 ? 25.785 76.889 28.783 1.00 17.21 273 PRO A CA 1
ATOM 2092 C C . PRO A 1 296 ? 24.958 76.590 27.543 1.00 16.60 273 PRO A C 1
ATOM 2093 O O . PRO A 1 296 ? 25.238 75.611 26.872 1.00 14.24 273 PRO A O 1
ATOM 2097 N N . ALA A 1 297 ? 23.968 77.427 27.248 1.00 16.08 274 ALA A N 1
ATOM 2098 C CA . ALA A 1 297 ? 22.978 77.114 26.213 1.00 22.31 274 ALA A CA 1
ATOM 2099 C C . ALA A 1 297 ? 23.563 77.027 24.806 1.00 20.45 274 ALA A C 1
ATOM 2100 O O . ALA A 1 297 ? 23.260 76.100 24.044 1.00 17.01 274 ALA A O 1
ATOM 2102 N N . GLU A 1 298 ? 24.373 78.015 24.450 1.00 17.96 275 GLU A N 1
ATOM 2103 C CA . GLU A 1 298 ? 24.907 78.095 23.099 1.00 19.74 275 GLU A CA 1
ATOM 2104 C C . GLU A 1 298 ? 25.909 76.978 22.896 1.00 23.02 275 GLU A C 1
ATOM 2105 O O . GLU A 1 298 ? 26.031 76.425 21.799 1.00 21.76 275 GLU A O 1
ATOM 2111 N N . MET A 1 299 ? 26.624 76.636 23.963 1.00 19.38 276 MET A N 1
ATOM 2112 C CA . MET A 1 299 ? 27.561 75.520 23.899 1.00 21.68 276 MET A CA 1
ATOM 2113 C C . MET A 1 299 ? 26.815 74.218 23.617 1.00 16.10 276 MET A C 1
ATOM 2114 O O . MET A 1 299 ? 27.216 73.445 22.751 1.00 18.21 276 MET A O 1
ATOM 2119 N N . ILE A 1 300 ? 25.727 73.993 24.348 1.00 17.17 277 ILE A N 1
ATOM 2120 C CA . ILE A 1 300 ? 24.894 72.798 24.167 1.00 20.27 277 ILE A CA 1
ATOM 2121 C C . ILE A 1 300 ? 24.327 72.708 22.739 1.00 22.07 277 ILE A C 1
ATOM 2122 O O . ILE A 1 300 ? 24.284 71.638 22.133 1.00 21.50 277 ILE A O 1
ATOM 2127 N N . GLU A 1 301 ? 23.910 73.840 22.194 1.00 21.36 278 GLU A N 1
ATOM 2128 C CA . GLU A 1 301 ? 23.400 73.879 20.827 1.00 22.66 278 GLU A CA 1
ATOM 2129 C C . GLU A 1 301 ? 24.451 73.415 19.817 1.00 25.02 278 GLU A C 1
ATOM 2130 O O . GLU A 1 301 ? 24.144 72.739 18.825 1.00 24.99 278 GLU A O 1
ATOM 2136 N N . ALA A 1 302 ? 25.702 73.776 20.072 1.00 20.25 279 ALA A N 1
ATOM 2137 C CA . ALA A 1 302 ? 26.781 73.418 19.160 1.00 19.59 279 ALA A CA 1
ATOM 2138 C C . ALA A 1 302 ? 27.354 72.029 19.456 1.00 21.24 279 ALA A C 1
ATOM 2139 O O . ALA A 1 302 ? 27.736 71.301 18.539 1.00 18.60 279 ALA A O 1
ATOM 2141 N N . LEU A 1 303 ? 27.419 71.664 20.736 1.00 21.60 280 LEU A N 1
ATOM 2142 C CA . LEU A 1 303 ? 28.128 70.450 21.120 1.00 18.59 280 LEU A CA 1
ATOM 2143 C C . LEU A 1 303 ? 27.256 69.376 21.752 1.00 19.06 280 LEU A C 1
ATOM 2144 O O . LEU A 1 303 ? 27.725 68.257 21.969 1.00 20.64 280 LEU A O 1
ATOM 2149 N N . GLY A 1 304 ? 25.999 69.703 22.043 1.00 20.08 281 GLY A N 1
ATOM 2150 C CA . GLY A 1 304 ? 25.141 68.819 22.820 1.00 23.17 281 GLY A CA 1
ATOM 2151 C C . GLY A 1 304 ? 25.003 67.399 22.295 1.00 21.77 281 GLY A C 1
ATOM 2152 O O . GLY A 1 304 ? 24.962 66.444 23.080 1.00 24.98 281 GLY A O 1
ATOM 2153 N N . SER A 1 305 ? 24.954 67.257 20.973 1.00 23.14 282 SER A N 1
ATOM 2154 C CA . SER A 1 305 ? 24.711 65.955 20.354 1.00 26.92 282 SER A CA 1
ATOM 2155 C C . SER A 1 305 ? 25.863 64.977 20.582 1.00 26.29 282 SER A C 1
ATOM 2156 O O . SER A 1 305 ? 25.675 63.757 20.502 1.00 25.24 282 SER A O 1
ATOM 2159 N N . ARG A 1 306 ? 27.048 65.509 20.874 1.00 21.87 283 ARG A N 1
ATOM 2160 C CA . ARG A 1 306 ? 28.235 64.675 21.056 1.00 17.79 283 ARG A CA 1
ATOM 2161 C C . ARG A 1 306 ? 28.577 64.480 22.527 1.00 20.27 283 ARG A C 1
ATOM 2162 O O . ARG A 1 306 ? 29.609 63.898 22.859 1.00 16.97 283 ARG A O 1
ATOM 2170 N N . MET A 1 307 ? 27.701 64.948 23.411 1.00 17.37 284 MET A N 1
ATOM 2171 C CA . MET A 1 307 ? 27.941 64.793 24.833 1.00 17.20 284 MET A CA 1
ATOM 2172 C C . MET A 1 307 ? 27.545 63.396 25.269 1.00 19.15 284 MET A C 1
ATOM 2173 O O . MET A 1 307 ? 26.769 62.728 24.581 1.00 17.83 284 MET A O 1
ATOM 2178 N N . PRO A 1 308 ? 28.082 62.935 26.412 1.00 16.57 285 PRO A N 1
ATOM 2179 C CA . PRO A 1 308 ? 27.640 61.647 26.949 1.00 16.21 285 PRO A CA 1
ATOM 2180 C C . PRO A 1 308 ? 26.249 61.808 27.548 1.00 17.59 285 PRO A C 1
ATOM 2181 O O . PRO A 1 308 ? 25.730 62.924 27.616 1.00 15.28 285 PRO A O 1
ATOM 2185 N N . VAL A 1 309 ? 25.651 60.707 27.976 1.00 17.87 286 VAL A N 1
ATOM 2186 C CA . VAL A 1 309 ? 24.353 60.758 28.631 1.00 19.30 286 VAL A CA 1
ATOM 2187 C C . VAL A 1 309 ? 24.441 61.546 29.945 1.00 22.93 286 VAL A C 1
ATOM 2188 O O . VAL A 1 309 ? 25.323 61.290 30.769 1.00 18.17 286 VAL A O 1
ATOM 2192 N N . VAL A 1 310 ? 23.534 62.507 30.125 1.00 20.37 287 VAL A N 1
ATOM 2193 C CA . VAL A 1 310 ? 23.384 63.213 31.400 1.00 19.65 287 VAL A CA 1
ATOM 2194 C C . VAL A 1 310 ? 22.173 62.618 32.104 1.00 23.63 287 VAL A C 1
ATOM 2195 O O . VAL A 1 310 ? 21.044 62.788 31.638 1.00 23.45 287 VAL A O 1
ATOM 2199 N N . GLU A 1 311 ? 22.408 61.907 33.205 1.00 20.17 288 GLU A N 1
ATOM 2200 C CA . GLU A 1 311 ? 21.334 61.254 33.950 1.00 20.48 288 GLU A CA 1
ATOM 2201 C C . GLU A 1 311 ? 20.551 62.239 34.810 1.00 26.33 288 GLU A C 1
ATOM 2202 O O . GLU A 1 311 ? 20.993 63.368 35.042 1.00 22.60 288 GLU A O 1
ATOM 2208 N N . ALA A 1 312 ? 19.390 61.791 35.286 1.00 25.44 289 ALA A N 1
ATOM 2209 C CA . ALA A 1 312 ? 18.413 62.653 35.951 1.00 24.43 289 ALA A CA 1
ATOM 2210 C C . ALA A 1 312 ? 18.974 63.503 37.090 1.00 19.54 289 ALA A C 1
ATOM 2211 O O . ALA A 1 312 ? 18.652 64.686 37.194 1.00 23.85 289 ALA A O 1
ATOM 2213 N N . GLU A 1 313 ? 19.796 62.902 37.943 1.00 21.89 290 GLU A N 1
ATOM 2214 C CA . GLU A 1 313 ? 20.277 63.580 39.143 1.00 24.89 290 GLU A CA 1
ATOM 2215 C C . GLU A 1 313 ? 21.629 64.255 38.944 1.00 18.29 290 GLU A C 1
ATOM 2216 O O . GLU A 1 313 ? 22.135 64.892 39.868 1.00 17.70 290 GLU A O 1
ATOM 2222 N N . ASP A 1 314 ? 22.210 64.100 37.757 1.00 18.19 291 ASP A N 1
ATOM 2223 C CA . ASP A 1 314 ? 23.594 64.521 37.507 1.00 18.72 291 ASP A CA 1
ATOM 2224 C C . ASP A 1 314 ? 23.852 65.996 37.832 1.00 14.54 291 ASP A C 1
ATOM 2225 O O . ASP A 1 314 ? 24.773 66.320 38.580 1.00 13.38 291 ASP A O 1
ATOM 2230 N N . LEU A 1 315 ? 23.041 66.888 37.277 1.00 13.13 292 LEU A N 1
ATOM 2231 C CA . LEU A 1 315 ? 23.281 68.316 37.462 1.00 16.22 292 LEU A CA 1
ATOM 2232 C C . LEU A 1 315 ? 22.998 68.769 38.890 1.00 15.19 292 LEU A C 1
ATOM 2233 O O . LEU A 1 315 ? 23.584 69.739 39.382 1.00 14.27 292 LEU A O 1
ATOM 2238 N N . SER A 1 316 ? 22.119 68.045 39.571 1.00 15.06 293 SER A N 1
ATOM 2239 C CA . SER A 1 316 ? 21.818 68.334 40.967 1.00 12.41 293 SER A CA 1
ATOM 2240 C C . SER A 1 316 ? 23.001 67.969 41.856 1.00 13.17 293 SER A C 1
ATOM 2241 O O . SER A 1 316 ? 23.304 68.652 42.846 1.00 12.45 293 SER A O 1
ATOM 2244 N N . ILE A 1 317 ? 23.663 66.873 41.503 1.00 13.78 294 ILE A N 1
ATOM 2245 C CA . ILE A 1 317 ? 24.852 66.428 42.218 1.00 12.62 294 ILE A CA 1
ATOM 2246 C C . ILE A 1 317 ? 26.010 67.396 41.957 1.00 10.17 294 ILE A C 1
ATOM 2247 O O . ILE A 1 317 ? 26.721 67.795 42.876 1.00 9.11 294 ILE A O 1
ATOM 2252 N N . ILE A 1 318 ? 26.185 67.774 40.695 1.00 12.24 295 ILE A N 1
ATOM 2253 C CA . ILE A 1 318 ? 27.273 68.661 40.306 1.00 10.88 295 ILE A CA 1
ATOM 2254 C C . ILE A 1 318 ? 27.183 70.015 41.022 1.00 12.28 295 ILE A C 1
ATOM 2255 O O . ILE A 1 318 ? 28.214 70.610 41.373 1.00 11.71 295 ILE A O 1
ATOM 2260 N N . SER A 1 319 ? 25.957 70.465 41.290 1.00 10.95 296 SER A N 1
ATOM 2261 C CA . SER A 1 319 ? 25.727 71.840 41.732 1.00 10.97 296 SER A CA 1
ATOM 2262 C C . SER A 1 319 ? 25.503 71.996 43.242 1.00 13.08 296 SER A C 1
ATOM 2263 O O . SER A 1 319 ? 24.886 72.964 43.693 1.00 11.95 296 SER A O 1
ATOM 2266 N N . GLN A 1 320 ? 26.013 71.062 44.034 1.00 11.10 297 GLN A N 1
ATOM 2267 C CA . GLN A 1 320 ? 25.968 71.241 45.483 1.00 14.78 297 GLN A CA 1
ATOM 2268 C C . GLN A 1 320 ? 26.713 72.502 45.918 1.00 13.27 297 GLN A C 1
ATOM 2269 O O . GLN A 1 320 ? 27.701 72.896 45.285 1.00 10.20 297 GLN A O 1
ATOM 2275 N N . LYS A 1 321 ? 26.236 73.132 46.992 1.00 14.36 298 LYS A N 1
ATOM 2276 C CA . LYS A 1 321 ? 26.819 74.388 47.459 1.00 15.71 298 LYS A CA 1
ATOM 2277 C C . LYS A 1 321 ? 28.211 74.123 47.997 1.00 11.83 298 LYS A C 1
ATOM 2278 O O . LYS A 1 321 ? 28.422 73.164 48.742 1.00 12.37 298 LYS A O 1
ATOM 2284 N N . LEU A 1 322 ? 29.153 74.989 47.631 1.00 8.47 299 LEU A N 1
ATOM 2285 C CA . LEU A 1 322 ? 30.543 74.865 48.066 1.00 7.05 299 LEU A CA 1
ATOM 2286 C C . LEU A 1 322 ? 30.831 75.873 49.165 1.00 9.52 299 LEU A C 1
ATOM 2287 O O . LEU A 1 322 ? 30.174 76.905 49.245 1.00 9.99 299 LEU A O 1
ATOM 2292 N N . ASP A 1 323 ? 31.815 75.577 50.003 1.00 9.95 300 ASP A N 1
ATOM 2293 C CA . ASP A 1 323 ? 32.202 76.469 51.093 1.00 10.88 300 ASP A CA 1
ATOM 2294 C C . ASP A 1 323 ? 33.208 77.538 50.640 1.00 9.97 300 ASP A C 1
ATOM 2295 O O . ASP A 1 323 ? 33.298 78.626 51.231 1.00 9.70 300 ASP A O 1
ATOM 2300 N N . TRP A 1 324 ? 33.951 77.222 49.582 1.00 9.03 301 TRP A N 1
ATOM 2301 C CA . TRP A 1 324 ? 34.910 78.149 48.985 1.00 9.49 301 TRP A CA 1
ATOM 2302 C C . TRP A 1 324 ? 35.229 77.702 47.559 1.00 9.59 301 TRP A C 1
ATOM 2303 O O . TRP A 1 324 ? 34.890 76.586 47.155 1.00 9.36 301 TRP A O 1
ATOM 2314 N N . TRP A 1 325 ? 35.848 78.565 46.768 1.00 9.61 302 TRP A N 1
ATOM 2315 C CA . TRP A 1 325 ? 36.380 78.091 45.501 1.00 8.32 302 TRP A CA 1
ATOM 2316 C C . TRP A 1 325 ? 37.768 78.703 45.312 1.00 12.43 302 TRP A C 1
ATOM 2317 O O . TRP A 1 325 ? 38.108 79.714 45.951 1.00 8.98 302 TRP A O 1
ATOM 2328 N N . GLY A 1 326 ? 38.588 78.077 44.474 1.00 8.53 303 GLY A N 1
ATOM 2329 C CA . GLY A 1 326 ? 39.950 78.550 44.297 1.00 7.73 303 GLY A CA 1
ATOM 2330 C C . GLY A 1 326 ? 40.188 79.037 42.889 1.00 10.12 303 GLY A C 1
ATOM 2331 O O . GLY A 1 326 ? 39.822 78.360 41.926 1.00 8.86 303 GLY A O 1
ATOM 2332 N N . LEU A 1 327 ? 40.787 80.215 42.759 1.00 7.83 304 LEU A N 1
ATOM 2333 C CA . LEU A 1 327 ? 41.131 80.719 41.425 1.00 9.91 304 LEU A CA 1
ATOM 2334 C C . LEU A 1 327 ? 42.620 80.562 41.136 1.00 10.03 304 LEU A C 1
ATOM 2335 O O . LEU A 1 327 ? 43.461 81.028 41.913 1.00 10.02 304 LEU A O 1
ATOM 2340 N N . ASN A 1 328 ? 42.934 79.891 40.026 1.00 8.30 305 ASN A N 1
ATOM 2341 C CA . ASN A 1 328 ? 44.293 79.843 39.493 1.00 7.56 305 ASN A CA 1
ATOM 2342 C C . ASN A 1 328 ? 44.346 80.868 38.376 1.00 10.98 305 ASN A C 1
ATOM 2343 O O . ASN A 1 328 ? 43.590 80.753 37.405 1.00 9.44 305 ASN A O 1
ATOM 2348 N N . TYR A 1 329 ? 45.216 81.871 38.514 1.00 10.46 306 TYR A N 1
ATOM 2349 C CA . TYR A 1 329 ? 45.375 82.902 37.480 1.00 9.73 306 TYR A CA 1
ATOM 2350 C C . TYR A 1 329 ? 46.846 83.171 37.142 1.00 9.78 306 TYR A C 1
ATOM 2351 O O . TYR A 1 329 ? 47.691 83.260 38.033 1.00 9.22 306 TYR A O 1
ATOM 2360 N N . TYR A 1 330 ? 47.142 83.347 35.856 1.00 11.05 307 TYR A N 1
ATOM 2361 C CA . TYR A 1 330 ? 48.507 83.623 35.428 1.00 9.33 307 TYR A CA 1
ATOM 2362 C C . TYR A 1 330 ? 48.563 84.701 34.356 1.00 12.31 307 TYR A C 1
ATOM 2363 O O . TYR A 1 330 ? 49.422 85.585 34.400 1.00 11.94 307 TYR A O 1
ATOM 2372 N N . THR A 1 331 ? 47.643 84.615 33.396 1.00 9.47 308 THR A N 1
ATOM 2373 C CA . THR A 1 331 ? 47.736 85.395 32.170 1.00 12.73 308 THR A CA 1
ATOM 2374 C C . THR A 1 331 ? 46.361 85.429 31.493 1.00 16.33 308 THR A C 1
ATOM 2375 O O . THR A 1 331 ? 45.547 84.517 31.687 1.00 13.89 308 THR A O 1
ATOM 2379 N N . PRO A 1 332 ? 46.079 86.495 30.727 1.00 15.51 309 PRO A N 1
ATOM 2380 C CA . PRO A 1 332 ? 44.760 86.585 30.087 1.00 14.96 309 PRO A CA 1
ATOM 2381 C C . PRO A 1 332 ? 44.628 85.668 28.883 1.00 13.47 309 PRO A C 1
ATOM 2382 O O . PRO A 1 332 ? 45.633 85.221 28.329 1.00 15.94 309 PRO A O 1
ATOM 2386 N N . MET A 1 333 ? 43.392 85.384 28.491 1.00 15.87 310 MET A N 1
ATOM 2387 C CA . MET A 1 333 ? 43.133 84.672 27.247 1.00 12.79 310 MET A CA 1
ATOM 2388 C C . MET A 1 333 ? 42.550 85.669 26.250 1.00 16.26 310 MET A C 1
ATOM 2389 O O . MET A 1 333 ? 41.364 86.020 26.322 1.00 17.98 310 MET A O 1
ATOM 2394 N N . ARG A 1 334 ? 43.390 86.155 25.342 1.00 15.93 311 ARG A N 1
ATOM 2395 C CA . ARG A 1 334 ? 42.948 87.168 24.383 1.00 20.39 311 ARG A CA 1
ATOM 2396 C C . ARG A 1 334 ? 42.370 86.503 23.131 1.00 16.19 311 ARG A C 1
ATOM 2397 O O . ARG A 1 334 ? 43.013 85.648 22.515 1.00 18.58 311 ARG A O 1
ATOM 2405 N N . VAL A 1 335 ? 41.143 86.875 22.768 1.00 20.90 312 VAL A N 1
ATOM 2406 C CA . VAL A 1 335 ? 40.468 86.234 21.636 1.00 20.79 312 VAL A CA 1
ATOM 2407 C C . VAL A 1 335 ? 39.879 87.217 20.619 1.00 20.00 312 VAL A C 1
ATOM 2408 O O . VAL A 1 335 ? 39.522 88.352 20.953 1.00 19.81 312 VAL A O 1
ATOM 2412 N N . ALA A 1 336 ? 39.771 86.751 19.377 1.00 22.23 313 ALA A N 1
ATOM 2413 C CA . ALA A 1 336 ? 38.981 87.428 18.350 1.00 25.23 313 ALA A CA 1
ATOM 2414 C C . ALA A 1 336 ? 38.124 86.385 17.642 1.00 21.29 313 ALA A C 1
ATOM 2415 O O . ALA A 1 336 ? 38.342 85.182 17.813 1.00 23.09 313 ALA A O 1
ATOM 2417 N N . ASP A 1 337 ? 37.157 86.835 16.847 1.00 25.81 314 ASP A N 1
ATOM 2418 C CA . ASP A 1 337 ? 36.315 85.919 16.077 1.00 22.56 314 ASP A CA 1
ATOM 2419 C C . ASP A 1 337 ? 37.097 85.187 14.984 1.00 27.40 314 ASP A C 1
ATOM 2420 O O . ASP A 1 337 ? 37.892 85.799 14.267 1.00 30.59 314 ASP A O 1
ATOM 2425 N N . ASP A 1 338 ? 36.872 83.878 14.870 1.00 23.89 315 ASP A N 1
ATOM 2426 C CA . ASP A 1 338 ? 37.413 83.084 13.766 1.00 30.68 315 ASP A CA 1
ATOM 2427 C C . ASP A 1 338 ? 36.282 82.803 12.781 1.00 29.11 315 ASP A C 1
ATOM 2428 O O . ASP A 1 338 ? 35.400 81.987 13.056 1.00 31.02 315 ASP A O 1
ATOM 2433 N N . ALA A 1 339 ? 36.315 83.473 11.632 1.00 31.95 316 ALA A N 1
ATOM 2434 C CA . ALA A 1 339 ? 35.225 83.387 10.661 1.00 30.95 316 ALA A CA 1
ATOM 2435 C C . ALA A 1 339 ? 35.360 82.233 9.667 1.00 33.17 316 ALA A C 1
ATOM 2436 O O . ALA A 1 339 ? 34.474 82.040 8.835 1.00 35.45 316 ALA A O 1
ATOM 2438 N N . THR A 1 340 ? 36.466 81.490 9.751 1.00 35.06 317 THR A N 1
ATOM 2439 C CA . THR A 1 340 ? 36.684 80.292 8.932 1.00 34.66 317 THR A CA 1
ATOM 2440 C C . THR A 1 340 ? 35.438 79.419 8.905 1.00 37.82 317 THR A C 1
ATOM 2441 O O . THR A 1 340 ? 34.868 79.121 9.954 1.00 36.57 317 THR A O 1
ATOM 2445 N N . GLU A 1 341 ? 35.002 79.024 7.710 1.00 38.81 318 GLU A N 1
ATOM 2446 C CA . GLU A 1 341 ? 33.811 78.186 7.584 1.00 37.35 318 GLU A CA 1
ATOM 2447 C C . GLU A 1 341 ? 33.946 76.895 8.390 1.00 33.12 318 GLU A C 1
ATOM 2448 O O . GLU A 1 341 ? 34.978 76.228 8.344 1.00 31.97 318 GLU A O 1
ATOM 2454 N N . GLY A 1 342 ? 32.909 76.563 9.152 1.00 35.13 319 GLY A N 1
ATOM 2455 C CA . GLY A 1 342 ? 32.870 75.302 9.873 1.00 34.86 319 GLY A CA 1
ATOM 2456 C C . GLY A 1 342 ? 33.682 75.207 11.160 1.00 36.62 319 GLY A C 1
ATOM 2457 O O . GLY A 1 342 ? 33.703 74.149 11.794 1.00 40.48 319 GLY A O 1
ATOM 2458 N N . ALA A 1 343 ? 34.349 76.293 11.548 1.00 27.93 320 ALA A N 1
ATOM 2459 C CA . ALA A 1 343 ? 35.152 76.305 12.778 1.00 30.50 320 ALA A CA 1
ATOM 2460 C C . ALA A 1 343 ? 34.358 75.795 13.980 1.00 28.94 320 ALA A C 1
ATOM 2461 O O . ALA A 1 343 ? 33.213 76.202 14.194 1.00 30.22 320 ALA A O 1
ATOM 2463 N N . GLU A 1 344 ? 34.962 74.901 14.757 1.00 24.67 321 GLU A N 1
ATOM 2464 C CA . GLU A 1 344 ? 34.284 74.319 15.912 1.00 30.38 321 GLU A CA 1
ATOM 2465 C C . GLU A 1 344 ? 34.084 75.370 16.995 1.00 20.54 321 GLU A C 1
ATOM 2466 O O . GLU A 1 344 ? 34.954 76.222 17.200 1.00 22.91 321 GLU A O 1
ATOM 2472 N N . PHE A 1 345 ? 32.928 75.316 17.656 1.00 18.71 322 PHE A N 1
ATOM 2473 C CA . PHE A 1 345 ? 32.623 76.162 18.809 1.00 20.07 322 PHE A CA 1
ATOM 2474 C C . PHE A 1 345 ? 33.790 76.060 19.796 1.00 21.28 322 PHE A C 1
ATOM 2475 O O . PHE A 1 345 ? 34.263 74.963 20.071 1.00 23.48 322 PHE A O 1
ATOM 2483 N N . PRO A 1 346 ? 34.254 77.195 20.346 1.00 19.90 323 PRO A N 1
ATOM 2484 C CA . PRO A 1 346 ? 33.672 78.538 20.298 1.00 20.22 323 PRO A CA 1
ATOM 2485 C C . PRO A 1 346 ? 34.116 79.379 19.105 1.00 17.64 323 PRO A C 1
ATOM 2486 O O . PRO A 1 346 ? 33.819 80.571 19.099 1.00 16.10 323 PRO A O 1
ATOM 2490 N N . ALA A 1 347 ? 34.832 78.789 18.152 1.00 21.56 324 ALA A N 1
ATOM 2491 C CA . ALA A 1 347 ? 35.227 79.499 16.937 1.00 25.76 324 ALA A CA 1
ATOM 2492 C C . ALA A 1 347 ? 35.921 80.830 17.224 1.00 25.90 324 ALA A C 1
ATOM 2493 O O . ALA A 1 347 ? 35.433 81.889 16.820 1.00 24.82 324 ALA A O 1
ATOM 2495 N N . THR A 1 348 ? 37.049 80.771 17.931 1.00 23.82 325 THR A N 1
ATOM 2496 C CA . THR A 1 348 ? 37.841 81.963 18.216 1.00 22.70 325 THR A CA 1
ATOM 2497 C C . THR A 1 348 ? 39.277 81.807 17.718 1.00 24.62 325 THR A C 1
ATOM 2498 O O . THR A 1 348 ? 39.721 80.699 17.406 1.00 25.24 325 THR A O 1
ATOM 2502 N N . LYS A 1 349 ? 39.992 82.928 17.646 1.00 28.00 326 LYS A N 1
ATOM 2503 C CA . LYS A 1 349 ? 41.423 82.924 17.354 1.00 26.42 326 LYS A CA 1
ATOM 2504 C C . LYS A 1 349 ? 42.145 83.889 18.296 1.00 29.23 326 LYS A C 1
ATOM 2505 O O . LYS A 1 349 ? 41.508 84.731 18.933 1.00 29.11 326 LYS A O 1
ATOM 2511 N N . GLN A 1 350 ? 43.471 83.776 18.365 1.00 29.45 327 GLN A N 1
ATOM 2512 C CA . GLN A 1 350 ? 44.291 84.570 19.291 1.00 30.32 327 GLN A CA 1
ATOM 2513 C C . GLN A 1 350 ? 44.424 86.054 18.913 1.00 29.88 327 GLN A C 1
ATOM 2514 O O . GLN A 1 350 ? 44.659 86.382 17.757 1.00 38.67 327 GLN A O 1
ATOM 2520 N N . ALA A 1 351 ? 44.274 86.935 19.902 1.00 29.49 328 ALA A N 1
ATOM 2521 C CA . ALA A 1 351 ? 44.434 88.385 19.731 1.00 27.43 328 ALA A CA 1
ATOM 2522 C C . ALA A 1 351 ? 45.756 88.851 20.360 1.00 30.12 328 ALA A C 1
ATOM 2523 O O . ALA A 1 351 ? 46.286 88.174 21.238 1.00 33.68 328 ALA A O 1
ATOM 2525 N N . PRO A 1 352 ? 46.290 90.016 19.936 1.00 31.76 329 PRO A N 1
ATOM 2526 C CA . PRO A 1 352 ? 47.641 90.370 20.406 1.00 31.86 329 PRO A CA 1
ATOM 2527 C C . PRO A 1 352 ? 47.730 90.922 21.840 1.00 27.68 329 PRO A C 1
ATOM 2528 O O . PRO A 1 352 ? 46.794 91.567 22.329 1.00 23.13 329 PRO A O 1
ATOM 2532 N N . ALA A 1 353 ? 48.871 90.690 22.491 1.00 22.21 330 ALA A N 1
ATOM 2533 C CA . ALA A 1 353 ? 49.118 91.230 23.830 1.00 23.72 330 ALA A CA 1
ATOM 2534 C C . ALA A 1 353 ? 49.107 92.764 23.839 1.00 26.73 330 ALA A C 1
ATOM 2535 O O . ALA A 1 353 ? 49.283 93.400 22.800 1.00 28.68 330 ALA A O 1
ATOM 2537 N N . VAL A 1 354 ? 48.895 93.349 25.014 1.00 26.66 331 VAL A N 1
ATOM 2538 C CA . VAL A 1 354 ? 48.941 94.804 25.189 1.00 28.93 331 VAL A CA 1
ATOM 2539 C C . VAL A 1 354 ? 50.330 95.193 25.704 1.00 35.65 331 VAL A C 1
ATOM 2540 O O . VAL A 1 354 ? 50.790 96.334 25.545 1.00 31.64 331 VAL A O 1
ATOM 2544 N N . SER A 1 355 ? 51.001 94.212 26.303 1.00 37.27 332 SER A N 1
ATOM 2545 C CA . SER A 1 355 ? 52.355 94.391 26.807 1.00 35.59 332 SER A CA 1
ATOM 2546 C C . SER A 1 355 ? 53.288 93.454 26.065 1.00 31.52 332 SER A C 1
ATOM 2547 O O . SER A 1 355 ? 52.869 92.393 25.596 1.00 32.55 332 SER A O 1
ATOM 2550 N N . ASP A 1 356 ? 54.555 93.833 25.956 1.00 31.92 333 ASP A N 1
ATOM 2551 C CA . ASP A 1 356 ? 55.557 92.892 25.471 1.00 34.27 333 ASP A CA 1
ATOM 2552 C C . ASP A 1 356 ? 56.237 92.191 26.658 1.00 25.11 333 ASP A C 1
ATOM 2553 O O . ASP A 1 356 ? 57.136 91.363 26.483 1.00 22.75 333 ASP A O 1
ATOM 2558 N N . VAL A 1 357 ? 55.787 92.519 27.868 1.00 22.20 334 VAL A N 1
ATOM 2559 C CA . VAL A 1 357 ? 56.264 91.826 29.066 1.00 21.77 334 VAL A CA 1
ATOM 2560 C C . VAL A 1 357 ? 55.743 90.386 29.122 1.00 21.23 334 VAL A C 1
ATOM 2561 O O . VAL A 1 357 ? 54.522 90.151 29.135 1.00 19.37 334 VAL A O 1
ATOM 2565 N N . LYS A 1 358 ? 56.674 89.432 29.162 1.00 18.07 335 LYS A N 1
ATOM 2566 C CA . LYS A 1 358 ? 56.348 88.006 29.178 1.00 19.36 335 LYS A CA 1
ATOM 2567 C C . LYS A 1 358 ? 57.265 87.280 30.161 1.00 18.71 335 LYS A C 1
ATOM 2568 O O . LYS A 1 358 ? 58.384 87.734 30.432 1.00 11.99 335 LYS A O 1
ATOM 2574 N N . THR A 1 359 ? 56.799 86.153 30.694 1.00 16.90 336 THR A N 1
ATOM 2575 C CA . THR A 1 359 ? 57.637 85.329 31.569 1.00 15.82 336 THR A CA 1
ATOM 2576 C C . THR A 1 359 ? 58.508 84.425 30.703 1.00 17.76 336 THR A C 1
ATOM 2577 O O . THR A 1 359 ? 58.391 84.449 29.469 1.00 15.29 336 THR A O 1
ATOM 2581 N N . ASP A 1 360 ? 59.371 83.624 31.331 1.00 16.04 337 ASP A N 1
ATOM 2582 C CA . ASP A 1 360 ? 60.280 82.772 30.560 1.00 15.11 337 ASP A CA 1
ATOM 2583 C C . ASP A 1 360 ? 59.582 81.615 29.834 1.00 17.93 337 ASP A C 1
ATOM 2584 O O . ASP A 1 360 ? 60.161 80.987 28.951 1.00 17.39 337 ASP A O 1
ATOM 2589 N N . ILE A 1 361 ? 58.336 81.343 30.199 1.00 14.13 338 ILE A N 1
ATOM 2590 C CA . ILE A 1 361 ? 57.556 80.310 29.522 1.00 15.76 338 ILE A CA 1
ATOM 2591 C C . ILE A 1 361 ? 56.743 80.935 28.374 1.00 16.42 338 ILE A C 1
ATOM 2592 O O . ILE A 1 361 ? 56.086 80.234 27.591 1.00 17.17 338 ILE A O 1
ATOM 2597 N N . GLY A 1 362 ? 56.814 82.261 28.263 1.00 14.09 339 GLY A N 1
ATOM 2598 C CA . GLY A 1 362 ? 56.195 82.973 27.149 1.00 16.46 339 GLY A CA 1
ATOM 2599 C C . GLY A 1 362 ? 54.854 83.633 27.439 1.00 18.00 339 GLY A C 1
ATOM 2600 O O . GLY A 1 362 ? 54.239 84.187 26.533 1.00 18.38 339 GLY A O 1
ATOM 2601 N N . TRP A 1 363 ? 54.400 83.588 28.692 1.00 15.86 340 TRP A N 1
ATOM 2602 C CA . TRP A 1 363 ? 53.067 84.095 29.042 1.00 14.25 340 TRP A CA 1
ATOM 2603 C C . TRP A 1 363 ? 53.029 85.592 29.344 1.00 16.17 340 TRP A C 1
ATOM 2604 O O . TRP A 1 363 ? 53.762 86.072 30.215 1.00 14.56 340 TRP A O 1
ATOM 2615 N N . GLU A 1 364 ? 52.155 86.319 28.647 1.00 14.58 341 GLU A N 1
ATOM 2616 C CA . GLU A 1 364 ? 51.987 87.758 28.859 1.00 14.29 341 GLU A CA 1
ATOM 2617 C C . GLU A 1 364 ? 51.750 88.076 30.335 1.00 15.04 341 GLU A C 1
ATOM 2618 O O . GLU A 1 364 ? 50.935 87.425 30.997 1.00 12.21 341 GLU A O 1
ATOM 2624 N N . VAL A 1 365 ? 52.476 89.061 30.855 1.00 12.80 342 VAL A N 1
ATOM 2625 C CA . VAL A 1 365 ? 52.183 89.581 32.180 1.00 13.15 342 VAL A CA 1
ATOM 2626 C C . VAL A 1 365 ? 51.208 90.737 32.046 1.00 18.12 342 VAL A C 1
ATOM 2627 O O . VAL A 1 365 ? 51.542 91.790 31.493 1.00 17.72 342 VAL A O 1
ATOM 2631 N N . TYR A 1 366 ? 49.994 90.542 32.544 1.00 14.31 343 TYR A N 1
ATOM 2632 C CA . TYR A 1 366 ? 48.997 91.598 32.477 1.00 14.82 343 TYR A CA 1
ATOM 2633 C C . TYR A 1 366 ? 48.080 91.487 33.676 1.00 14.25 343 TYR A C 1
ATOM 2634 O O . TYR A 1 366 ? 46.997 90.909 33.600 1.00 15.81 343 TYR A O 1
ATOM 2643 N N . ALA A 1 367 ? 48.538 92.040 34.789 1.00 12.98 344 ALA A N 1
ATOM 2644 C CA . ALA A 1 367 ? 47.845 91.924 36.071 1.00 15.22 344 ALA A CA 1
ATOM 2645 C C . ALA A 1 367 ? 46.399 92.452 36.106 1.00 15.35 344 ALA A C 1
ATOM 2646 O O . ALA A 1 367 ? 45.579 91.907 36.838 1.00 12.66 344 ALA A O 1
ATOM 2648 N N . PRO A 1 368 ? 46.079 93.522 35.346 1.00 15.03 345 PRO A N 1
ATOM 2649 C CA . PRO A 1 368 ? 44.686 93.970 35.493 1.00 17.40 345 PRO A CA 1
ATOM 2650 C C . PRO A 1 368 ? 43.649 92.941 35.021 1.00 14.77 345 PRO A C 1
ATOM 2651 O O . PRO A 1 368 ? 42.499 93.039 35.437 1.00 15.91 345 PRO A O 1
ATOM 2655 N N . ALA A 1 369 ? 44.045 91.979 34.186 1.00 14.49 346 ALA A N 1
ATOM 2656 C CA . ALA A 1 369 ? 43.126 90.912 33.765 1.00 13.61 346 ALA A CA 1
ATOM 2657 C C . ALA A 1 369 ? 42.610 90.067 34.944 1.00 14.24 346 ALA A C 1
ATOM 2658 O O . ALA A 1 369 ? 41.556 89.431 34.840 1.00 12.41 346 ALA A O 1
ATOM 2660 N N . LEU A 1 370 ? 43.356 90.041 36.044 1.00 12.13 347 LEU A N 1
ATOM 2661 C CA . LEU A 1 370 ? 42.881 89.371 37.255 1.00 12.85 347 LEU A CA 1
ATOM 2662 C C . LEU A 1 370 ? 41.685 90.125 37.840 1.00 16.23 347 LEU A C 1
ATOM 2663 O O . LEU A 1 370 ? 40.720 89.510 38.291 1.00 13.49 347 LEU A O 1
ATOM 2668 N N . HIS A 1 371 ? 41.750 91.456 37.836 1.00 14.63 348 HIS A N 1
ATOM 2669 C CA . HIS A 1 371 ? 40.656 92.257 38.361 1.00 12.63 348 HIS A CA 1
ATOM 2670 C C . HIS A 1 371 ? 39.373 92.057 37.553 1.00 13.46 348 HIS A C 1
ATOM 2671 O O . HIS A 1 371 ? 38.331 91.752 38.114 1.00 15.74 348 HIS A O 1
ATOM 2678 N N . SER A 1 372 ? 39.446 92.234 36.238 1.00 13.52 349 SER A N 1
ATOM 2679 C CA . SER A 1 372 ? 38.246 92.103 35.416 1.00 14.35 349 SER A CA 1
ATOM 2680 C C . SER A 1 372 ? 37.666 90.686 35.444 1.00 15.59 349 SER A C 1
ATOM 2681 O O . SER A 1 372 ? 36.450 90.513 35.370 1.00 13.54 349 SER A O 1
ATOM 2684 N N . LEU A 1 373 ? 38.529 89.675 35.564 1.00 13.31 350 LEU A N 1
ATOM 2685 C CA . LEU A 1 373 ? 38.065 88.291 35.677 1.00 13.19 350 LEU A CA 1
ATOM 2686 C C . LEU A 1 373 ? 37.223 88.103 36.927 1.00 13.63 350 LEU A C 1
ATOM 2687 O O . LEU A 1 373 ? 36.131 87.532 36.869 1.00 11.75 350 LEU A O 1
ATOM 2692 N N . VAL A 1 374 ? 37.722 88.585 38.060 1.00 11.84 351 VAL A N 1
ATOM 2693 C CA . VAL A 1 374 ? 37.006 88.408 39.314 1.00 11.28 351 VAL A CA 1
ATOM 2694 C C . VAL A 1 374 ? 35.702 89.216 39.318 1.00 12.25 351 VAL A C 1
ATOM 2695 O O . VAL A 1 374 ? 34.672 88.723 39.776 1.00 9.82 351 VAL A O 1
ATOM 2699 N N . GLU A 1 375 ? 35.759 90.448 38.808 1.00 14.02 352 GLU A N 1
ATOM 2700 C CA . GLU A 1 375 ? 34.571 91.277 38.589 1.00 15.62 352 GLU A CA 1
ATOM 2701 C C . GLU A 1 375 ? 33.510 90.478 37.852 1.00 13.83 352 GLU A C 1
ATOM 2702 O O . GLU A 1 375 ? 32.349 90.390 38.283 1.00 13.67 352 GLU A O 1
ATOM 2708 N N . THR A 1 376 ? 33.926 89.938 36.708 1.00 11.24 353 THR A N 1
ATOM 2709 C CA . THR A 1 376 ? 33.042 89.230 35.787 1.00 13.35 353 THR A CA 1
ATOM 2710 C C . THR A 1 376 ? 32.394 88.027 36.455 1.00 13.94 353 THR A C 1
ATOM 2711 O O . THR A 1 376 ? 31.173 87.855 36.392 1.00 12.29 353 THR A O 1
ATOM 2715 N N . LEU A 1 377 ? 33.216 87.210 37.108 1.00 12.44 354 LEU A N 1
ATOM 2716 C CA . LEU A 1 377 ? 32.746 85.981 37.741 1.00 12.72 354 LEU A CA 1
ATOM 2717 C C . LEU A 1 377 ? 31.716 86.233 38.833 1.00 12.92 354 LEU A C 1
ATOM 2718 O O . LEU A 1 377 ? 30.702 85.522 38.923 1.00 14.04 354 LEU A O 1
ATOM 2723 N N . TYR A 1 378 ? 31.959 87.236 39.667 1.00 10.89 355 TYR A N 1
ATOM 2724 C CA . TYR A 1 378 ? 31.039 87.505 40.773 1.00 12.92 355 TYR A CA 1
ATOM 2725 C C . TYR A 1 378 ? 29.725 88.147 40.311 1.00 14.47 355 TYR A C 1
ATOM 2726 O O . TYR A 1 378 ? 28.706 88.056 40.998 1.00 12.47 355 TYR A O 1
ATOM 2735 N N . GLU A 1 379 ? 29.734 88.761 39.134 1.00 12.29 356 GLU A N 1
ATOM 2736 C CA . GLU A 1 379 ? 28.488 89.294 38.575 1.00 18.41 356 GLU A CA 1
ATOM 2737 C C . GLU A 1 379 ? 27.664 88.203 37.896 1.00 17.68 356 GLU A C 1
ATOM 2738 O O . GLU A 1 379 ? 26.435 88.210 37.957 1.00 20.10 356 GLU A O 1
ATOM 2744 N N . ARG A 1 380 ? 28.348 87.258 37.263 1.00 12.08 357 ARG A N 1
ATOM 2745 C CA . ARG A 1 380 ? 27.684 86.220 36.486 1.00 16.17 357 ARG A CA 1
ATOM 2746 C C . ARG A 1 380 ? 27.217 85.032 37.336 1.00 18.03 357 ARG A C 1
ATOM 2747 O O . ARG A 1 380 ? 26.209 84.389 37.014 1.00 14.46 357 ARG A O 1
ATOM 2755 N N . TYR A 1 381 ? 27.942 84.745 38.415 1.00 15.65 358 TYR A N 1
ATOM 2756 C CA . TYR A 1 381 ? 27.644 83.576 39.242 1.00 13.00 358 TYR A CA 1
ATOM 2757 C C . TYR A 1 381 ? 27.494 83.922 40.704 1.00 17.39 358 TYR A C 1
ATOM 2758 O O . TYR A 1 381 ? 28.092 84.888 41.174 1.00 17.58 358 TYR A O 1
ATOM 2767 N N . GLU A 1 382 ? 26.711 83.120 41.423 1.00 12.48 359 GLU A N 1
ATOM 2768 C CA . GLU A 1 382 ? 26.646 83.212 42.877 1.00 16.56 359 GLU A CA 1
ATOM 2769 C C . GLU A 1 382 ? 27.727 82.301 43.464 1.00 18.99 359 GLU A C 1
ATOM 2770 O O . GLU A 1 382 ? 27.565 81.074 43.514 1.00 18.00 359 GLU A O 1
ATOM 2776 N N . LEU A 1 383 ? 28.829 82.910 43.903 1.00 15.32 360 LEU A N 1
ATOM 2777 C CA . LEU A 1 383 ? 30.023 82.176 44.325 1.00 13.67 360 LEU A CA 1
ATOM 2778 C C . LEU A 1 383 ? 30.267 82.298 45.823 1.00 14.55 360 LEU A C 1
ATOM 2779 O O . LEU A 1 383 ? 29.897 83.302 46.437 1.00 13.56 360 LEU A O 1
ATOM 2784 N N . PRO A 1 384 ? 30.891 81.272 46.422 1.00 12.35 361 PRO A N 1
ATOM 2785 C CA . PRO A 1 384 ? 31.277 81.375 47.835 1.00 13.98 361 PRO A CA 1
ATOM 2786 C C . PRO A 1 384 ? 32.569 82.188 47.945 1.00 11.14 361 PRO A C 1
ATOM 2787 O O . PRO A 1 384 ? 33.010 82.756 46.939 1.00 12.27 361 PRO A O 1
ATOM 2791 N N . ASP A 1 385 ? 33.159 82.230 49.132 1.00 11.70 362 ASP A N 1
ATOM 2792 C CA . ASP A 1 385 ? 34.458 82.870 49.343 1.00 11.93 362 ASP A CA 1
ATOM 2793 C C . ASP A 1 385 ? 35.505 82.418 48.321 1.00 13.30 362 ASP A C 1
ATOM 2794 O O . ASP A 1 385 ? 35.515 81.251 47.890 1.00 9.71 362 ASP A O 1
ATOM 2799 N N . CYS A 1 386 ? 36.398 83.331 47.946 1.00 8.43 363 CYS A N 1
ATOM 2800 C CA . CYS A 1 386 ? 37.444 83.006 46.973 1.00 11.05 363 CYS A CA 1
ATOM 2801 C C . CYS A 1 386 ? 38.853 82.997 47.574 1.00 10.57 363 CYS A C 1
ATOM 2802 O O . CYS A 1 386 ? 39.221 83.890 48.349 1.00 9.43 363 CYS A O 1
ATOM 2805 N N . TYR A 1 387 ? 39.633 81.977 47.219 1.00 7.90 364 TYR A N 1
ATOM 2806 C CA . TYR A 1 387 ? 41.058 81.953 47.525 1.00 6.32 364 TYR A CA 1
ATOM 2807 C C . TYR A 1 387 ? 41.810 81.894 46.208 1.00 8.70 364 TYR A C 1
ATOM 2808 O O . TYR A 1 387 ? 41.507 81.057 45.363 1.00 9.02 364 TYR A O 1
ATOM 2817 N N . ILE A 1 388 ? 42.758 82.803 46.010 1.00 8.74 365 ILE A N 1
ATOM 2818 C CA . ILE A 1 388 ? 43.694 82.665 44.893 1.00 7.56 365 ILE A CA 1
ATOM 2819 C C . ILE A 1 388 ? 44.557 81.446 45.226 1.00 9.31 365 ILE A C 1
ATOM 2820 O O . ILE A 1 388 ? 45.374 81.489 46.151 1.00 7.87 365 ILE A O 1
ATOM 2825 N N . THR A 1 389 ? 44.357 80.345 44.504 1.00 9.94 366 THR A N 1
ATOM 2826 C CA . THR A 1 389 ? 45.017 79.087 44.868 1.00 10.47 366 THR A CA 1
ATOM 2827 C C . THR A 1 389 ? 46.286 78.845 44.055 1.00 8.57 366 THR A C 1
ATOM 2828 O O . THR A 1 389 ? 47.113 78.031 44.435 1.00 8.38 366 THR A O 1
ATOM 2832 N N . GLU A 1 390 ? 46.429 79.556 42.941 1.00 7.05 367 GLU A N 1
ATOM 2833 C CA . GLU A 1 390 ? 47.689 79.579 42.195 1.00 9.10 367 GLU A CA 1
ATOM 2834 C C . GLU A 1 390 ? 47.896 80.931 41.521 1.00 10.33 367 GLU A C 1
ATOM 2835 O O . GLU A 1 390 ? 47.016 81.424 40.802 1.00 11.30 367 GLU A O 1
ATOM 2841 N N . ASN A 1 391 ? 49.065 81.515 41.749 1.00 9.15 368 ASN A N 1
ATOM 2842 C CA . ASN A 1 391 ? 49.500 82.702 41.027 1.00 8.98 368 ASN A CA 1
ATOM 2843 C C . ASN A 1 391 ? 51.011 82.738 41.182 1.00 10.75 368 ASN A C 1
ATOM 2844 O O . ASN A 1 391 ? 51.532 82.514 42.273 1.00 8.69 368 ASN A O 1
ATOM 2849 N N . GLY A 1 392 ? 51.720 82.954 40.085 1.00 11.21 369 GLY A N 1
ATOM 2850 C CA . GLY A 1 392 ? 53.169 82.922 40.125 1.00 11.30 369 GLY A CA 1
ATOM 2851 C C . GLY A 1 392 ? 53.719 83.085 38.726 1.00 9.54 369 GLY A C 1
ATOM 2852 O O . GLY A 1 392 ? 52.962 83.287 37.776 1.00 10.02 369 GLY A O 1
ATOM 2853 N N . ALA A 1 393 ? 55.034 82.978 38.590 1.00 7.73 370 ALA A N 1
ATOM 2854 C CA . ALA A 1 393 ? 55.671 83.267 37.304 1.00 10.48 370 ALA A CA 1
ATOM 2855 C C . ALA A 1 393 ? 56.843 82.345 37.003 1.00 9.02 370 ALA A C 1
ATOM 2856 O O . ALA A 1 393 ? 57.582 81.926 37.900 1.00 10.17 370 ALA A O 1
ATOM 2858 N N . CYS A 1 394 ? 57.012 82.029 35.729 1.00 12.69 371 CYS A N 1
ATOM 2859 C CA . CYS A 1 394 ? 58.179 81.283 35.300 1.00 12.51 371 CYS A CA 1
ATOM 2860 C C . CYS A 1 394 ? 59.354 82.215 35.011 1.00 14.66 371 CYS A C 1
ATOM 2861 O O . CYS A 1 394 ? 59.302 83.009 34.070 1.0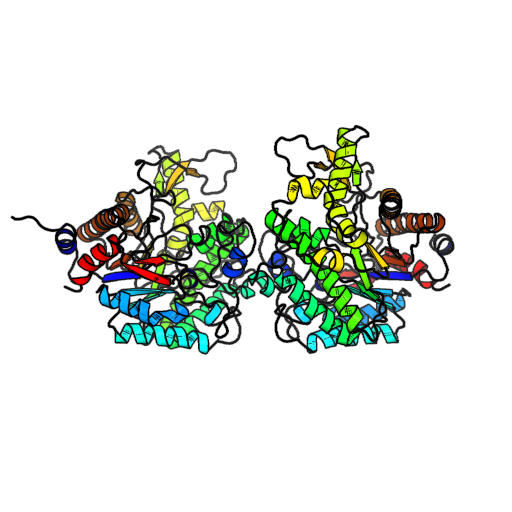0 16.34 371 CYS A O 1
ATOM 2864 N N . TYR A 1 395 ? 60.394 82.133 35.840 1.00 13.18 372 TYR A N 1
ATOM 2865 C CA . TYR A 1 395 ? 61.673 82.796 35.566 1.00 11.22 372 TYR A CA 1
ATOM 2866 C C . TYR A 1 395 ? 62.804 81.848 35.955 1.00 13.38 372 TYR A C 1
ATOM 2867 O O . TYR A 1 395 ? 62.840 81.338 37.077 1.00 9.10 372 TYR A O 1
ATOM 2876 N N . ASN A 1 396 ? 63.718 81.608 35.017 1.00 10.59 373 ASN A N 1
ATOM 2877 C CA . ASN A 1 396 ? 64.616 80.465 35.112 1.00 11.74 373 ASN A CA 1
ATOM 2878 C C . ASN A 1 396 ? 66.007 80.752 35.682 1.00 14.77 373 ASN A C 1
ATOM 2879 O O . ASN A 1 396 ? 66.903 79.918 35.563 1.00 15.93 373 ASN A O 1
ATOM 2884 N N . MET A 1 397 ? 66.202 81.909 36.305 1.00 13.91 374 MET A N 1
ATOM 2885 C CA . MET A 1 397 ? 67.526 82.214 36.855 1.00 17.51 374 MET A CA 1
ATOM 2886 C C . MET A 1 397 ? 67.870 81.300 38.037 1.00 19.96 374 MET A C 1
ATOM 2887 O O . MET A 1 397 ? 66.982 80.874 38.786 1.00 17.22 374 MET A O 1
ATOM 2892 N N . GLY A 1 398 ? 69.156 80.986 38.186 1.00 16.73 375 GLY A N 1
ATOM 2893 C CA . GLY A 1 398 ? 69.604 80.064 39.215 1.00 13.29 375 GLY A CA 1
ATOM 2894 C C . GLY A 1 398 ? 70.402 80.744 40.309 1.00 12.42 375 GLY A C 1
ATOM 2895 O O . GLY A 1 398 ? 70.282 81.955 40.516 1.00 15.40 375 GLY A O 1
ATOM 2896 N N . VAL A 1 399 ? 71.220 79.965 41.010 1.00 14.72 376 VAL A N 1
ATOM 2897 C CA . VAL A 1 399 ? 71.959 80.470 42.168 1.00 14.89 376 VAL A CA 1
ATOM 2898 C C . VAL A 1 399 ? 73.270 81.179 41.780 1.00 23.19 376 VAL A C 1
ATOM 2899 O O . VAL A 1 399 ? 74.065 80.653 41.005 1.00 20.51 376 VAL A O 1
ATOM 2903 N N . GLU A 1 400 ? 73.484 82.379 42.317 1.00 21.27 377 GLU A N 1
ATOM 2904 C CA . GLU A 1 400 ? 74.773 83.072 42.189 1.00 24.26 377 GLU A CA 1
ATOM 2905 C C . GLU A 1 400 ? 75.140 83.635 43.554 1.00 25.39 377 GLU A C 1
ATOM 2906 O O . GLU A 1 400 ? 74.323 84.329 44.170 1.00 21.58 377 GLU A O 1
ATOM 2912 N N . ASN A 1 401 ? 76.355 83.346 44.022 1.00 24.42 378 ASN A N 1
ATOM 2913 C CA . ASN A 1 401 ? 76.817 83.826 45.326 1.00 25.48 378 ASN A CA 1
ATOM 2914 C C . ASN A 1 401 ? 75.855 83.510 46.465 1.00 25.84 378 ASN A C 1
ATOM 2915 O O . ASN A 1 401 ? 75.655 84.336 47.361 1.00 26.69 378 ASN A O 1
ATOM 2920 N N . GLY A 1 402 ? 75.242 82.329 46.411 1.00 26.39 379 GLY A N 1
ATOM 2921 C CA . GLY A 1 402 ? 74.352 81.879 47.467 1.00 25.72 379 GLY A CA 1
ATOM 2922 C C . GLY A 1 402 ? 72.929 82.408 47.377 1.00 24.11 379 GLY A C 1
ATOM 2923 O O . GLY A 1 402 ? 72.101 82.071 48.218 1.00 25.41 379 GLY A O 1
ATOM 2924 N N . GLU A 1 403 ? 72.631 83.223 46.367 1.00 22.89 380 GLU A N 1
ATOM 2925 C CA . GLU A 1 403 ? 71.286 83.790 46.245 1.00 24.53 380 GLU A CA 1
ATOM 2926 C C . GLU A 1 403 ? 70.679 83.574 44.870 1.00 21.66 380 GLU A C 1
ATOM 2927 O O . GLU A 1 403 ? 71.381 83.259 43.908 1.00 17.89 380 GLU A O 1
ATOM 2933 N N . VAL A 1 404 ? 69.367 83.765 44.777 1.00 18.13 381 VAL A N 1
ATOM 2934 C CA . VAL A 1 404 ? 68.713 83.798 43.470 1.00 16.26 381 VAL A CA 1
ATOM 2935 C C . VAL A 1 404 ? 68.066 85.161 43.250 1.00 17.98 381 VAL A C 1
ATOM 2936 O O . VAL A 1 404 ? 67.026 85.462 43.837 1.00 18.96 381 VAL A O 1
ATOM 2940 N N . ASP A 1 405 ? 68.686 85.996 42.423 1.00 18.49 382 ASP A N 1
ATOM 2941 C CA . ASP A 1 405 ? 68.100 87.300 42.112 1.00 23.19 382 ASP A CA 1
ATOM 2942 C C . ASP A 1 405 ? 66.988 87.175 41.084 1.00 20.97 382 ASP A C 1
ATOM 2943 O O . ASP A 1 405 ? 67.213 87.383 39.888 1.00 20.97 382 ASP A O 1
ATOM 2948 N N . ASP A 1 406 ? 65.785 86.837 41.545 1.00 16.07 383 ASP A N 1
ATOM 2949 C CA . ASP A 1 406 ? 64.645 86.740 40.634 1.00 18.79 383 ASP A CA 1
ATOM 2950 C C . ASP A 1 406 ? 63.714 87.944 40.780 1.00 17.76 383 ASP A C 1
ATOM 2951 O O . ASP A 1 406 ? 62.509 87.793 41.008 1.00 15.42 383 ASP A O 1
ATOM 2956 N N . GLN A 1 407 ? 64.275 89.141 40.642 1.00 15.47 384 GLN A N 1
ATOM 2957 C CA . GLN A 1 407 ? 63.475 90.359 40.751 1.00 15.67 384 GLN A CA 1
ATOM 2958 C C . GLN A 1 407 ? 62.202 90.358 39.876 1.00 15.27 384 GLN A C 1
ATOM 2959 O O . GLN A 1 407 ? 61.150 90.816 40.334 1.00 18.78 384 GLN A O 1
ATOM 2965 N N . PRO A 1 408 ? 62.281 89.849 38.626 1.00 13.32 385 PRO A N 1
ATOM 2966 C CA . PRO A 1 408 ? 61.033 89.892 37.852 1.00 12.78 385 PRO A CA 1
ATOM 2967 C C . PRO A 1 408 ? 59.914 89.038 38.462 1.00 14.99 385 PRO A C 1
ATOM 2968 O O . PRO A 1 408 ? 58.740 89.354 38.250 1.00 12.24 385 PRO A O 1
ATOM 2972 N N . ARG A 1 409 ? 60.259 87.978 39.196 1.00 13.37 386 ARG A N 1
ATOM 2973 C CA . ARG A 1 409 ? 59.225 87.187 39.866 1.00 11.55 386 ARG A CA 1
ATOM 2974 C C . ARG A 1 409 ? 58.697 87.964 41.061 1.00 12.46 386 ARG A C 1
ATOM 2975 O O . ARG A 1 409 ? 57.495 87.942 41.354 1.00 11.13 386 ARG A O 1
ATOM 2983 N N . LEU A 1 410 ? 59.594 88.652 41.761 1.00 11.23 387 LEU A N 1
ATOM 2984 C CA . LEU A 1 410 ? 59.171 89.500 42.871 1.00 17.07 387 LEU A CA 1
ATOM 2985 C C . LEU A 1 410 ? 58.202 90.570 42.362 1.00 13.73 387 LEU A C 1
ATOM 2986 O O . LEU A 1 410 ? 57.193 90.861 43.018 1.00 12.69 387 LEU A O 1
ATOM 2991 N N . ASP A 1 411 ? 58.514 91.157 41.207 1.00 13.29 388 ASP A N 1
ATOM 2992 C CA . ASP A 1 411 ? 57.680 92.215 40.646 1.00 14.56 388 ASP A CA 1
ATOM 2993 C C . ASP A 1 411 ? 56.321 91.670 40.249 1.00 12.55 388 ASP A C 1
ATOM 2994 O O . ASP A 1 411 ? 55.296 92.339 40.422 1.00 12.33 388 ASP A O 1
ATOM 2999 N N . TYR A 1 412 ? 56.323 90.462 39.692 1.00 10.23 389 TYR A N 1
ATOM 3000 C CA . TYR A 1 412 ? 55.082 89.801 39.298 1.00 11.62 389 TYR A CA 1
ATOM 3001 C C . TYR A 1 412 ? 54.187 89.679 40.522 1.00 12.06 389 TYR A C 1
ATOM 3002 O O . TYR A 1 412 ? 53.018 90.081 40.495 1.00 12.05 389 TYR A O 1
ATOM 3011 N N . TYR A 1 413 ? 54.741 89.150 41.607 1.00 10.03 390 TYR A N 1
ATOM 3012 C CA . TYR A 1 413 ? 53.964 89.008 42.839 1.00 11.01 390 TYR A CA 1
ATOM 3013 C C . TYR A 1 413 ? 53.478 90.335 43.399 1.00 13.90 390 TYR A C 1
ATOM 3014 O O . TYR A 1 413 ? 52.315 90.463 43.783 1.00 11.26 390 TYR A O 1
ATOM 3023 N N . ALA A 1 414 ? 54.374 91.314 43.469 1.00 10.93 391 ALA A N 1
ATOM 3024 C CA . ALA A 1 414 ? 54.022 92.599 44.046 1.00 12.62 391 ALA A CA 1
ATOM 3025 C C . ALA A 1 414 ? 52.847 93.197 43.283 1.00 11.47 391 ALA A C 1
ATOM 3026 O O . ALA A 1 414 ? 51.902 93.706 43.878 1.00 14.27 391 ALA A O 1
ATOM 3028 N N . GLU A 1 415 ? 52.894 93.103 41.964 1.00 13.62 392 GLU A N 1
ATOM 3029 C CA . GLU A 1 415 ? 51.845 93.673 41.130 1.00 15.61 392 GLU A CA 1
ATOM 3030 C C . GLU A 1 415 ? 50.510 92.916 41.250 1.00 15.65 392 GLU A C 1
ATOM 3031 O O . GLU A 1 415 ? 49.448 93.529 41.409 1.00 13.63 392 GLU A O 1
ATOM 3037 N N . HIS A 1 416 ? 50.557 91.590 41.167 1.00 10.39 393 HIS A N 1
ATOM 3038 C CA . HIS A 1 416 ? 49.327 90.798 41.266 1.00 11.77 393 HIS A CA 1
ATOM 3039 C C . HIS A 1 416 ? 48.716 90.833 42.660 1.00 12.17 393 HIS A C 1
ATOM 3040 O O . HIS A 1 416 ? 47.492 90.900 42.813 1.00 11.51 393 HIS A O 1
ATOM 3047 N N . LEU A 1 417 ? 49.563 90.801 43.681 1.00 8.26 394 LEU A N 1
ATOM 3048 C CA . LEU A 1 417 ? 49.070 90.971 45.041 1.00 10.68 394 LEU A CA 1
ATOM 3049 C C . LEU A 1 417 ? 48.439 92.347 45.248 1.00 11.92 394 LEU A C 1
ATOM 3050 O O . LEU A 1 417 ? 47.516 92.499 46.064 1.00 10.95 394 LEU A O 1
ATOM 3055 N N . GLY A 1 418 ? 48.931 93.348 44.520 1.00 12.48 395 GLY A N 1
ATOM 3056 C CA . GLY A 1 418 ? 48.300 94.665 44.522 1.00 14.48 395 GLY A CA 1
ATOM 3057 C C . GLY A 1 418 ? 46.879 94.610 43.978 1.00 12.88 395 GLY A C 1
ATOM 3058 O O . GLY A 1 418 ? 45.968 95.262 44.494 1.00 13.70 395 GLY A O 1
ATOM 3059 N N . ILE A 1 419 ? 46.681 93.815 42.933 1.00 11.44 396 ILE A N 1
ATOM 3060 C CA . ILE A 1 419 ? 45.345 93.619 42.376 1.00 15.20 396 ILE A CA 1
ATOM 3061 C C . ILE A 1 419 ? 44.449 92.879 43.372 1.00 11.56 396 ILE A C 1
ATOM 3062 O O . ILE A 1 419 ? 43.259 93.196 43.528 1.00 12.16 396 ILE A O 1
ATOM 3067 N N . VAL A 1 420 ? 45.018 91.888 44.050 1.00 10.13 397 VAL A N 1
ATOM 3068 C CA . VAL A 1 420 ? 44.233 91.139 45.021 1.00 10.03 397 VAL A CA 1
ATOM 3069 C C . VAL A 1 420 ? 43.765 92.083 46.131 1.00 10.92 397 VAL A C 1
ATOM 3070 O O . VAL A 1 420 ? 42.618 92.039 46.542 1.00 9.74 397 VAL A O 1
ATOM 3074 N N . ALA A 1 421 ? 44.649 92.969 46.578 1.00 10.61 398 ALA A N 1
ATOM 3075 C CA . ALA A 1 421 ? 44.280 93.959 47.598 1.00 15.00 398 ALA A CA 1
ATOM 3076 C C . ALA A 1 421 ? 43.224 94.936 47.065 1.00 12.83 398 ALA A C 1
ATOM 3077 O O . ALA A 1 421 ? 42.347 95.379 47.820 1.00 15.46 398 ALA A O 1
ATOM 3079 N N . ASP A 1 422 ? 43.314 95.266 45.779 1.00 11.14 399 ASP A N 1
ATOM 3080 C CA . ASP A 1 422 ? 42.297 96.092 45.118 1.00 17.44 399 ASP A CA 1
ATOM 3081 C C . ASP A 1 422 ? 40.930 95.408 45.164 1.00 14.85 399 ASP A C 1
ATOM 3082 O O . ASP A 1 422 ? 39.926 96.035 45.479 1.00 15.73 399 ASP A O 1
ATOM 3087 N N . LEU A 1 423 ? 40.904 94.121 44.829 1.00 13.00 400 LEU A N 1
ATOM 3088 C CA . LEU A 1 423 ? 39.684 93.316 44.924 1.00 13.70 400 LEU A CA 1
ATOM 3089 C C . LEU A 1 423 ? 39.076 93.293 46.336 1.00 11.92 400 LEU A C 1
ATOM 3090 O O . LEU A 1 423 ? 37.849 93.404 46.489 1.00 10.96 400 LEU A O 1
ATOM 3095 N N . VAL A 1 424 ? 39.915 93.148 47.362 1.00 10.83 401 VAL A N 1
ATOM 3096 C CA . VAL A 1 424 ? 39.441 93.189 48.747 1.00 10.86 401 VAL A CA 1
ATOM 3097 C C . VAL A 1 424 ? 38.778 94.540 49.018 1.00 13.97 401 VAL A C 1
ATOM 3098 O O . VAL A 1 424 ? 37.691 94.613 49.601 1.00 12.54 401 VAL A O 1
ATOM 3102 N N . LYS A 1 425 ? 39.433 95.607 48.571 1.00 14.86 402 LYS A N 1
ATOM 3103 C CA . LYS A 1 425 ? 38.919 96.964 48.754 1.00 13.53 402 LYS A CA 1
ATOM 3104 C C . LYS A 1 425 ? 37.616 97.152 47.971 1.00 13.55 402 LYS A C 1
ATOM 3105 O O . LYS A 1 425 ? 36.694 97.822 48.436 1.00 14.38 402 LYS A O 1
ATOM 3111 N N . ASP A 1 426 ? 37.538 96.535 46.793 1.00 13.12 403 ASP A N 1
ATOM 3112 C CA . ASP A 1 426 ? 36.361 96.660 45.940 1.00 13.92 403 ASP A CA 1
ATOM 3113 C C . ASP A 1 426 ? 35.204 95.778 46.425 1.00 14.77 403 ASP A C 1
ATOM 3114 O O . ASP A 1 426 ? 34.151 95.720 45.794 1.00 20.45 403 ASP A O 1
ATOM 3119 N N . GLY A 1 427 ? 35.404 95.091 47.543 1.00 11.74 404 GLY A N 1
ATOM 3120 C CA . GLY A 1 427 ? 34.310 94.397 48.200 1.00 13.06 404 GLY A CA 1
ATOM 3121 C C . GLY A 1 427 ? 34.181 92.912 47.906 1.00 18.09 404 GLY A C 1
ATOM 3122 O O . GLY A 1 427 ? 33.292 92.252 48.457 1.00 21.31 404 GLY A O 1
ATOM 3123 N N . TYR A 1 428 ? 35.056 92.371 47.062 1.00 12.84 405 TYR A N 1
ATOM 3124 C CA . TYR A 1 428 ? 34.973 90.954 46.716 1.00 14.12 405 TYR A CA 1
ATOM 3125 C C . TYR A 1 428 ? 35.495 90.091 47.854 1.00 15.66 405 TYR A C 1
ATOM 3126 O O . TYR A 1 428 ? 36.393 90.514 48.583 1.00 15.78 405 TYR A O 1
ATOM 3135 N N . PRO A 1 429 ? 34.908 88.893 48.042 1.00 15.24 406 PRO A N 1
ATOM 3136 C CA . PRO A 1 429 ? 35.272 88.073 49.210 1.00 16.18 406 PRO A CA 1
ATOM 3137 C C . PRO A 1 429 ? 36.549 87.265 49.008 1.00 16.82 406 PRO A C 1
ATOM 3138 O O . PRO A 1 429 ? 36.501 86.028 49.013 1.00 16.65 406 PRO A O 1
ATOM 3142 N N . MET A 1 430 ? 37.671 87.960 48.841 1.00 12.40 407 MET A N 1
ATOM 3143 C CA . MET A 1 430 ? 38.966 87.313 48.658 1.00 12.97 407 MET A CA 1
ATOM 3144 C C . MET A 1 430 ? 39.550 87.039 50.034 1.00 13.23 407 MET A C 1
ATOM 3145 O O . MET A 1 430 ? 39.913 87.972 50.759 1.00 14.45 407 MET A O 1
ATOM 3150 N N . ARG A 1 431 ? 39.633 85.763 50.404 1.00 10.91 408 ARG A N 1
ATOM 3151 C CA . ARG A 1 431 ? 40.004 85.401 51.771 1.00 8.85 408 ARG A CA 1
ATOM 3152 C C . ARG A 1 431 ? 41.447 84.966 51.922 1.00 10.09 408 ARG A C 1
ATOM 3153 O O . ARG A 1 431 ? 41.962 84.878 53.037 1.00 11.08 408 ARG A O 1
ATOM 3161 N N . GLY A 1 432 ? 42.102 84.679 50.810 1.00 8.47 409 GLY A N 1
ATOM 3162 C CA . GLY A 1 432 ? 43.467 84.205 50.884 1.00 9.48 409 GLY A CA 1
ATOM 3163 C C . GLY A 1 432 ? 44.169 84.107 49.549 1.00 8.13 409 GLY A C 1
ATOM 3164 O O . GLY A 1 432 ? 43.564 84.309 48.487 1.00 7.93 409 GLY A O 1
ATOM 3165 N N . TYR A 1 433 ? 45.452 83.764 49.613 1.00 7.55 410 TYR A N 1
ATOM 3166 C CA . TYR A 1 433 ? 46.312 83.741 48.445 1.00 8.34 410 TYR A CA 1
ATOM 3167 C C . TYR A 1 433 ? 47.428 82.726 48.656 1.00 8.57 410 TYR A C 1
ATOM 3168 O O . TYR A 1 433 ? 48.143 82.768 49.675 1.00 6.01 410 TYR A O 1
ATOM 3177 N N . PHE A 1 434 ? 47.584 81.820 47.690 1.00 6.78 411 PHE A N 1
ATOM 3178 C CA . PHE A 1 434 ? 48.670 80.844 47.717 1.00 7.87 411 PHE A CA 1
ATOM 3179 C C . PHE A 1 434 ? 49.631 81.118 46.571 1.00 9.10 411 PHE A C 1
ATOM 3180 O O . PHE A 1 434 ? 49.224 81.105 45.410 1.00 8.07 411 PHE A O 1
ATOM 3188 N N . ALA A 1 435 ? 50.900 81.372 46.887 1.00 7.75 412 ALA A N 1
ATOM 3189 C CA . ALA A 1 435 ? 51.931 81.534 45.849 1.00 8.62 412 ALA A CA 1
ATOM 3190 C C . ALA A 1 435 ? 52.226 80.198 45.176 1.00 10.17 412 ALA A C 1
ATOM 3191 O O . ALA A 1 435 ? 52.441 79.204 45.860 1.00 9.03 412 ALA A O 1
ATOM 3193 N N . TRP A 1 436 ? 52.218 80.206 43.837 1.00 8.97 413 TRP A N 1
ATOM 3194 C CA . TRP A 1 436 ? 52.504 79.062 43.039 1.00 9.36 413 TRP A CA 1
ATOM 3195 C C . TRP A 1 436 ? 53.969 79.195 42.566 1.00 11.55 413 TRP A C 1
ATOM 3196 O O . TRP A 1 436 ? 54.380 80.129 41.865 1.00 13.17 413 TRP A O 1
ATOM 3207 N N . SER A 1 437 ? 54.474 78.030 42.914 1.00 7.20 414 SER A N 1
ATOM 3208 C CA . SER A 1 437 ? 55.326 77.224 43.592 1.00 9.31 414 SER A CA 1
ATOM 3209 C C . SER A 1 437 ? 56.099 77.411 44.714 1.00 10.11 414 SER A C 1
ATOM 3210 O O . SER A 1 437 ? 56.805 78.314 44.716 1.00 9.79 414 SER A O 1
ATOM 3213 N N . LEU A 1 438 ? 55.763 76.560 45.701 1.00 7.50 415 LEU A N 1
ATOM 3214 C CA . LEU A 1 438 ? 56.720 76.581 46.804 1.00 9.95 415 LEU A CA 1
ATOM 3215 C C . LEU A 1 438 ? 58.140 76.455 46.253 1.00 11.82 415 LEU A C 1
ATOM 3216 O O . LEU A 1 438 ? 59.021 77.250 46.585 1.00 10.21 415 LEU A O 1
ATOM 3221 N N . MET A 1 439 ? 58.364 75.470 45.389 1.00 9.04 416 MET A N 1
ATOM 3222 C CA . MET A 1 439 ? 59.694 75.295 44.820 1.00 10.32 416 MET A CA 1
ATOM 3223 C C . MET A 1 439 ? 59.636 74.913 43.354 1.00 10.61 416 MET A C 1
ATOM 3224 O O . MET A 1 439 ? 58.586 74.501 42.841 1.00 8.15 416 MET A O 1
ATOM 3229 N N . ASP A 1 440 ? 60.774 75.062 42.689 1.00 7.24 417 ASP A N 1
ATOM 3230 C CA . ASP A 1 440 ? 60.937 74.606 41.316 1.00 9.86 417 ASP A CA 1
ATOM 3231 C C . ASP A 1 440 ? 60.584 73.133 41.256 1.00 12.40 417 ASP A C 1
ATOM 3232 O O . ASP A 1 440 ? 60.903 72.383 42.174 1.00 8.58 417 ASP A O 1
ATOM 3237 N N . ASN A 1 441 ? 59.922 72.711 40.183 1.00 8.07 418 ASN A N 1
ATOM 3238 C CA . ASN A 1 441 ? 59.511 71.319 40.098 1.00 8.98 418 ASN A CA 1
ATOM 3239 C C . ASN A 1 441 ? 59.200 70.892 38.668 1.00 9.26 418 ASN A C 1
ATOM 3240 O O . ASN A 1 441 ? 59.454 71.636 37.727 1.00 7.70 418 ASN A O 1
ATOM 3245 N N . PHE A 1 442 ? 58.672 69.684 38.516 1.00 8.94 419 PHE A N 1
ATOM 3246 C CA . PHE A 1 442 ? 58.285 69.165 37.210 1.00 8.02 419 PHE A CA 1
ATOM 3247 C C . PHE A 1 442 ? 57.114 69.963 36.636 1.00 9.19 419 PHE A C 1
ATOM 3248 O O . PHE A 1 442 ? 56.033 69.999 37.227 1.00 9.70 419 PHE A O 1
ATOM 3256 N N . GLU A 1 443 ? 57.335 70.617 35.500 1.00 9.33 420 GLU A N 1
ATOM 3257 C CA . GLU A 1 443 ? 56.298 71.465 34.904 1.00 8.66 420 GLU A CA 1
ATOM 3258 C C . GLU A 1 443 ? 55.603 70.853 33.689 1.00 8.73 420 GLU A C 1
ATOM 3259 O O . GLU A 1 443 ? 55.578 71.446 32.603 1.00 8.86 420 GLU A O 1
ATOM 3265 N N . TRP A 1 444 ? 55.029 69.671 33.903 1.00 8.17 421 TRP A N 1
ATOM 3266 C CA . TRP A 1 444 ? 54.183 68.997 32.919 1.00 7.01 421 TRP A CA 1
ATOM 3267 C C . TRP A 1 444 ? 54.902 68.919 31.590 1.00 8.59 421 TRP A C 1
ATOM 3268 O O . TRP A 1 444 ? 56.049 68.477 31.562 1.00 10.03 421 TRP A O 1
ATOM 3279 N N . ALA A 1 445 ? 54.289 69.373 30.497 1.00 9.53 422 ALA A N 1
ATOM 3280 C CA . ALA A 1 445 ? 54.933 69.208 29.195 1.00 8.97 422 ALA A CA 1
ATOM 3281 C C . ALA A 1 445 ? 56.282 69.930 29.047 1.00 9.19 422 ALA A C 1
ATOM 3282 O O . ALA A 1 445 ? 57.023 69.672 28.090 1.00 9.53 422 ALA A O 1
ATOM 3284 N N . GLU A 1 446 ? 56.604 70.827 29.977 1.00 11.09 423 GLU A N 1
ATOM 3285 C CA . GLU A 1 446 ? 57.857 71.583 29.902 1.00 11.22 423 GLU A CA 1
ATOM 3286 C C . GLU A 1 446 ? 59.019 70.892 30.598 1.00 10.06 423 GLU A C 1
ATOM 3287 O O . GLU A 1 446 ? 60.157 71.373 30.531 1.00 10.42 423 GLU A O 1
ATOM 3293 N N . GLY A 1 447 ? 58.739 69.776 31.266 1.00 8.90 424 GLY A N 1
ATOM 3294 C CA . GLY A 1 447 ? 59.735 69.107 32.093 1.00 8.18 424 GLY A CA 1
ATOM 3295 C C . GLY A 1 447 ? 60.267 70.014 33.196 1.00 10.73 424 GLY A C 1
ATOM 3296 O O . GLY A 1 447 ? 59.544 70.875 33.682 1.00 7.97 424 GLY A O 1
ATOM 3297 N N . TYR A 1 448 ? 61.534 69.830 33.565 1.00 9.45 425 TYR A N 1
ATOM 3298 C CA . TYR A 1 448 ? 62.153 70.574 34.663 1.00 11.06 425 TYR A CA 1
ATOM 3299 C C . TYR A 1 448 ? 62.783 71.888 34.229 1.00 12.12 425 TYR A C 1
ATOM 3300 O O . TYR A 1 448 ? 63.332 72.620 35.057 1.00 14.57 425 TYR A O 1
ATOM 3309 N N . ARG A 1 449 ? 62.673 72.195 32.938 1.00 10.93 426 ARG A N 1
ATOM 3310 C CA . ARG A 1 449 ? 63.275 73.399 32.374 1.00 12.31 426 ARG A CA 1
ATOM 3311 C C . ARG A 1 449 ? 62.626 74.723 32.827 1.00 18.55 426 ARG A C 1
ATOM 3312 O O . ARG A 1 449 ? 63.306 75.753 32.935 1.00 16.84 426 ARG A O 1
ATOM 3320 N N . MET A 1 450 ? 61.325 74.703 33.096 1.00 12.77 427 MET A N 1
ATOM 3321 C CA . MET A 1 450 ? 60.624 75.923 33.496 1.00 12.48 427 MET A CA 1
ATOM 3322 C C . MET A 1 450 ? 60.457 75.979 35.011 1.00 13.59 427 MET A C 1
ATOM 3323 O O . MET A 1 450 ? 59.776 75.135 35.594 1.00 13.13 427 MET A O 1
ATOM 3328 N N . ARG A 1 451 ? 61.083 76.970 35.643 1.00 8.90 428 ARG A N 1
ATOM 3329 C CA . ARG A 1 451 ? 61.059 77.111 37.102 1.00 10.14 428 ARG A CA 1
ATOM 3330 C C . ARG A 1 451 ? 59.999 78.116 37.557 1.00 9.48 428 ARG A C 1
ATOM 3331 O O . ARG A 1 451 ? 59.957 79.250 37.067 1.00 9.93 428 ARG A O 1
ATOM 3339 N N . PHE A 1 452 ? 59.162 77.698 38.505 1.00 7.81 429 PHE A N 1
ATOM 3340 C CA . PHE A 1 452 ? 58.050 78.518 39.005 1.00 8.40 429 PHE A CA 1
ATOM 3341 C C . PHE A 1 452 ? 58.161 78.781 40.499 1.00 8.61 429 PHE A C 1
ATOM 3342 O O . PHE A 1 452 ? 57.286 79.418 41.083 1.00 11.55 429 PHE A O 1
ATOM 3350 N N . GLY A 1 453 ? 59.215 78.270 41.128 1.00 7.96 430 GLY A N 1
ATOM 3351 C CA . GLY A 1 453 ? 59.277 78.256 42.585 1.00 6.82 430 GLY A CA 1
ATOM 3352 C C . GLY A 1 453 ? 59.740 79.534 43.257 1.00 8.23 430 GLY A C 1
ATOM 3353 O O . GLY A 1 453 ? 60.445 80.337 42.654 1.00 8.97 430 GLY A O 1
ATOM 3354 N N . LEU A 1 454 ? 59.325 79.713 44.515 1.00 7.89 431 LEU A N 1
ATOM 3355 C CA . LEU A 1 454 ? 59.859 80.750 45.403 1.00 7.73 431 LEU A CA 1
ATOM 3356 C C . LEU A 1 454 ? 61.187 80.267 45.998 1.00 10.95 431 LEU A C 1
ATOM 3357 O O . LEU A 1 454 ? 61.961 81.052 46.575 1.00 8.52 431 LEU A O 1
ATOM 3362 N N . VAL A 1 455 ? 61.407 78.957 45.880 1.00 8.84 432 VAL A N 1
ATOM 3363 C CA . VAL A 1 455 ? 62.580 78.270 46.407 1.00 10.65 432 VAL A CA 1
ATOM 3364 C C . VAL A 1 455 ? 63.230 77.553 45.233 1.00 9.22 432 VAL A C 1
ATOM 3365 O O . VAL A 1 455 ? 62.565 76.797 44.514 1.00 8.56 432 VAL A O 1
ATOM 3369 N N . HIS A 1 456 ? 64.517 77.806 45.023 1.00 8.66 433 HIS A N 1
ATOM 3370 C CA . HIS A 1 456 ? 65.263 77.137 43.957 1.00 7.87 433 HIS A CA 1
ATOM 3371 C C . HIS A 1 456 ? 65.622 75.729 44.392 1.00 7.63 433 HIS A C 1
ATOM 3372 O O . HIS A 1 456 ? 66.007 75.507 45.547 1.00 9.54 433 HIS A O 1
ATOM 3379 N N . VAL A 1 457 ? 65.476 74.773 43.479 1.00 8.57 434 VAL A N 1
ATOM 3380 C CA . VAL A 1 457 ? 65.962 73.414 43.704 1.00 8.85 434 VAL A CA 1
ATOM 3381 C C . VAL A 1 457 ? 67.056 73.096 42.697 1.00 12.52 434 VAL A C 1
ATOM 3382 O O . VAL A 1 457 ? 66.838 73.164 41.483 1.00 10.48 434 VAL A O 1
ATOM 3386 N N . ASP A 1 458 ? 68.239 72.771 43.207 1.00 10.31 435 ASP A N 1
ATOM 3387 C CA . ASP A 1 458 ? 69.304 72.250 42.359 1.00 13.22 435 ASP A CA 1
ATOM 3388 C C . ASP A 1 458 ? 69.051 70.755 42.207 1.00 12.57 435 ASP A C 1
ATOM 3389 O O . ASP A 1 458 ? 69.182 69.999 43.170 1.00 12.82 435 ASP A O 1
ATOM 3394 N N . TYR A 1 459 ? 68.690 70.318 41.005 1.00 11.64 436 TYR A N 1
ATOM 3395 C CA . TYR A 1 459 ? 68.279 68.926 40.820 1.00 16.09 436 TYR A CA 1
ATOM 3396 C C . TYR A 1 459 ? 69.400 67.890 40.939 1.00 15.92 436 TYR A C 1
ATOM 3397 O O . TYR A 1 459 ? 69.122 66.699 41.063 1.00 21.48 436 TYR A O 1
ATOM 3406 N N . GLU A 1 460 ? 70.653 68.329 40.907 1.00 13.50 437 GLU A N 1
ATOM 3407 C CA . GLU A 1 460 ? 71.768 67.398 41.107 1.00 18.27 437 GLU A CA 1
ATOM 3408 C C . GLU A 1 460 ? 71.984 67.088 42.587 1.00 15.79 437 GLU A C 1
ATOM 3409 O O . GLU A 1 460 ? 72.237 65.943 42.972 1.00 17.02 437 GLU A O 1
ATOM 3415 N N . THR A 1 461 ? 71.881 68.115 43.416 1.00 14.75 438 THR A N 1
ATOM 3416 C CA . THR A 1 461 ? 72.132 67.963 44.845 1.00 12.99 438 THR A CA 1
ATOM 3417 C C . THR A 1 461 ? 70.859 67.913 45.681 1.00 15.66 438 THR A C 1
ATOM 3418 O O . THR A 1 461 ? 70.910 67.560 46.869 1.00 11.57 438 THR A O 1
ATOM 3422 N N . GLN A 1 462 ? 69.733 68.304 45.080 1.00 10.48 439 GLN A N 1
ATOM 3423 C CA . GLN A 1 462 ? 68.452 68.465 45.802 1.00 12.34 439 GLN A CA 1
ATOM 3424 C C . GLN A 1 462 ? 68.460 69.593 46.847 1.00 13.87 439 GLN A C 1
ATOM 3425 O O . GLN A 1 462 ? 67.540 69.695 47.668 1.00 11.75 439 GLN A O 1
ATOM 3431 N N . VAL A 1 463 ? 69.479 70.452 46.792 1.00 10.99 440 VAL A N 1
ATOM 3432 C CA . VAL A 1 463 ? 69.579 71.601 47.704 1.00 12.65 440 VAL A CA 1
ATOM 3433 C C . VAL A 1 463 ? 68.485 72.640 47.437 1.00 10.70 440 VAL A C 1
ATOM 3434 O O . VAL A 1 463 ? 68.278 73.055 46.297 1.00 10.02 440 VAL A O 1
ATOM 3438 N N . ARG A 1 464 ? 67.785 73.054 48.489 1.00 12.86 441 ARG A N 1
ATOM 3439 C CA . ARG A 1 464 ? 66.781 74.114 48.377 1.00 10.55 441 ARG A CA 1
ATOM 3440 C C . ARG A 1 464 ? 67.420 75.449 48.716 1.00 14.06 441 ARG A C 1
ATOM 3441 O O . ARG A 1 464 ? 68.143 75.552 49.704 1.00 11.42 441 ARG A O 1
ATOM 3449 N N . THR A 1 465 ? 67.144 76.472 47.915 1.00 8.30 442 THR A N 1
ATOM 3450 C CA . THR A 1 465 ? 67.648 77.820 48.183 1.00 11.99 442 THR A CA 1
ATOM 3451 C C . THR A 1 465 ? 66.512 78.830 48.062 1.00 12.25 442 THR A C 1
ATOM 3452 O O . THR A 1 465 ? 65.998 79.049 46.970 1.00 9.12 442 THR A O 1
ATOM 3456 N N . LEU A 1 466 ? 66.110 79.451 49.175 1.00 12.81 443 LEU A N 1
ATOM 3457 C CA . LEU A 1 466 ? 65.057 80.469 49.116 1.00 9.62 443 LEU A CA 1
ATOM 3458 C C . LEU A 1 466 ? 65.484 81.611 48.197 1.00 14.32 443 LEU A C 1
ATOM 3459 O O . LEU A 1 466 ? 66.554 82.199 48.387 1.00 12.97 443 LEU A O 1
ATOM 3464 N N . LYS A 1 467 ? 64.667 81.898 47.181 1.00 12.13 444 LYS A N 1
ATOM 3465 C CA . LYS A 1 467 ? 64.976 82.945 46.209 1.00 12.69 444 LYS A CA 1
ATOM 3466 C C . LYS A 1 467 ? 64.642 84.306 46.793 1.00 13.22 444 LYS A C 1
ATOM 3467 O O . LYS A 1 467 ? 63.977 84.382 47.831 1.00 13.43 444 LYS A O 1
ATOM 3473 N N . ASN A 1 468 ? 65.076 85.385 46.141 1.00 12.37 445 ASN A N 1
ATOM 3474 C CA . ASN A 1 468 ? 64.767 86.721 46.673 1.00 13.73 445 ASN A CA 1
ATOM 3475 C C . ASN A 1 468 ? 63.261 86.973 46.725 1.00 15.20 445 ASN A C 1
ATOM 3476 O O . ASN A 1 468 ? 62.759 87.579 47.667 1.00 15.46 445 ASN A O 1
ATOM 3481 N N . SER A 1 469 ? 62.538 86.487 45.718 1.00 13.48 446 SER A N 1
ATOM 3482 C CA . SER A 1 469 ? 61.082 86.592 45.717 1.00 13.19 446 SER A CA 1
ATOM 3483 C C . SER A 1 469 ? 60.491 85.831 46.896 1.00 11.71 446 SER A C 1
ATOM 3484 O O . SER A 1 469 ? 59.510 86.275 47.492 1.00 11.50 446 SER A O 1
ATOM 3487 N N . GLY A 1 470 ? 61.096 84.694 47.243 1.00 10.05 447 GLY A N 1
ATOM 3488 C CA . GLY A 1 470 ? 60.662 83.915 48.396 1.00 9.99 447 GLY A CA 1
ATOM 3489 C C . GLY A 1 470 ? 60.881 84.642 49.714 1.00 12.17 447 GLY A C 1
ATOM 3490 O O . GLY A 1 470 ? 60.033 84.596 50.620 1.00 10.78 447 GLY A O 1
ATOM 3491 N N . LYS A 1 471 ? 62.023 85.314 49.826 1.00 10.50 448 LYS A N 1
ATOM 3492 C CA . LYS A 1 471 ? 62.314 86.136 51.004 1.00 10.85 448 LYS A CA 1
ATOM 3493 C C . LYS A 1 471 ? 61.344 87.298 51.116 1.00 11.80 448 LYS A C 1
ATOM 3494 O O . LYS A 1 471 ? 60.904 87.654 52.219 1.00 11.60 448 LYS A O 1
ATOM 3500 N N . TRP A 1 472 ? 61.011 87.895 49.978 1.00 8.87 449 TRP A N 1
ATOM 3501 C CA . TRP A 1 472 ? 60.027 88.972 49.955 1.00 12.69 449 TRP A CA 1
ATOM 3502 C C . TRP A 1 472 ? 58.639 88.472 50.379 1.00 12.24 449 TRP A C 1
ATOM 3503 O O . TRP A 1 472 ? 57.965 89.111 51.189 1.00 10.68 449 TRP A O 1
ATOM 3514 N N . TYR A 1 473 ? 58.226 87.322 49.845 1.00 11.84 450 TYR A N 1
ATOM 3515 C CA . TYR A 1 473 ? 56.914 86.763 50.165 1.00 10.79 450 TYR A CA 1
ATOM 3516 C C . TYR A 1 473 ? 56.845 86.373 51.622 1.00 9.92 450 TYR A C 1
ATOM 3517 O O . TYR A 1 473 ? 55.817 86.565 52.272 1.00 10.39 450 TYR A O 1
ATOM 3526 N N . SER A 1 474 ? 57.948 85.842 52.149 1.00 9.39 451 SER A N 1
ATOM 3527 C CA . SER A 1 474 ? 58.004 85.509 53.566 1.00 11.52 451 SER A CA 1
ATOM 3528 C C . SER A 1 474 ? 57.846 86.759 54.445 1.00 12.40 451 SER A C 1
ATOM 3529 O O . SER A 1 474 ? 57.111 86.739 55.432 1.00 11.53 451 SER A O 1
ATOM 3532 N N . ALA A 1 475 ? 58.517 87.846 54.074 1.00 11.64 452 ALA A N 1
ATOM 3533 C CA . ALA A 1 475 ? 58.417 89.096 54.840 1.00 14.67 452 ALA A CA 1
ATOM 3534 C C . ALA A 1 475 ? 56.982 89.617 54.863 1.00 14.67 452 ALA A C 1
ATOM 3535 O O . ALA A 1 475 ? 56.501 90.069 55.898 1.00 11.94 452 ALA A O 1
ATOM 3537 N N . LEU A 1 476 ? 56.303 89.566 53.716 1.00 10.58 453 LEU A N 1
ATOM 3538 C CA . LEU A 1 476 ? 54.884 89.908 53.659 1.00 12.66 453 LEU A CA 1
ATOM 3539 C C . LEU A 1 476 ? 54.053 88.969 54.532 1.00 10.40 453 LEU A C 1
ATOM 3540 O O . LEU A 1 476 ? 53.322 89.408 55.420 1.00 11.33 453 LEU A O 1
ATOM 3545 N N . ALA A 1 477 ? 54.195 87.667 54.309 1.00 9.46 454 ALA A N 1
ATOM 3546 C CA . ALA A 1 477 ? 53.307 86.687 54.945 1.00 10.68 454 ALA A CA 1
ATOM 3547 C C . ALA A 1 477 ? 53.541 86.521 56.425 1.00 13.28 454 ALA A C 1
ATOM 3548 O O . ALA A 1 477 ? 52.620 86.133 57.155 1.00 12.23 454 ALA A O 1
ATOM 3550 N N . SER A 1 478 ? 54.763 86.806 56.868 1.00 12.21 455 SER A N 1
ATOM 3551 C CA . SER A 1 478 ? 55.130 86.600 58.264 1.00 16.02 455 SER A CA 1
ATOM 3552 C C . SER A 1 478 ? 54.271 87.410 59.216 1.00 15.40 455 SER A C 1
ATOM 3553 O O . SER A 1 478 ? 54.100 87.020 60.366 1.00 17.77 455 SER A O 1
ATOM 3556 N N . GLY A 1 479 ? 53.731 88.532 58.744 1.00 17.51 456 GLY A N 1
ATOM 3557 C CA . GLY A 1 479 ? 52.943 89.396 59.609 1.00 19.60 456 GLY A CA 1
ATOM 3558 C C . GLY A 1 479 ? 51.496 88.966 59.807 1.00 21.90 456 GLY A C 1
ATOM 3559 O O . GLY A 1 479 ? 50.721 89.671 60.461 1.00 21.60 456 GLY A O 1
ATOM 3560 N N . PHE A 1 480 ? 51.131 87.814 59.244 1.00 16.49 457 PHE A N 1
ATOM 3561 C CA . PHE A 1 480 ? 49.747 87.350 59.280 1.00 17.39 457 PHE A CA 1
ATOM 3562 C C . PHE A 1 480 ? 49.636 85.964 59.909 1.00 17.93 457 PHE A C 1
ATOM 3563 O O . PHE A 1 480 ? 50.526 85.133 59.734 1.00 19.14 457 PHE A O 1
ATOM 3571 N N . PRO A 1 481 ? 48.540 85.703 60.645 1.00 23.07 458 PRO A N 1
ATOM 3572 C CA . PRO A 1 481 ? 47.438 86.616 60.988 1.00 23.23 458 PRO A CA 1
ATOM 3573 C C . PRO A 1 481 ? 47.908 87.767 61.868 1.00 25.27 458 PRO A C 1
ATOM 3574 O O . PRO A 1 481 ? 48.629 87.509 62.827 1.00 26.21 458 PRO A O 1
ATOM 3578 N N . LYS A 1 482 ? 47.536 89.002 61.532 1.00 31.25 459 LYS A N 1
ATOM 3579 C CA . LYS A 1 482 ? 47.955 90.165 62.320 1.00 30.92 459 LYS A CA 1
ATOM 3580 C C . LYS A 1 482 ? 47.360 90.086 63.713 1.00 28.96 459 LYS A C 1
ATOM 3581 O O . LYS A 1 482 ? 46.226 90.510 63.924 1.00 40.50 459 LYS A O 1
ATOM 3587 N N . ASP B 1 34 ? 37.991 23.989 -8.342 1.00 31.60 11 ASP B N 1
ATOM 3588 C CA . ASP B 1 34 ? 37.878 22.578 -7.991 1.00 30.04 11 ASP B CA 1
ATOM 3589 C C . ASP B 1 34 ? 38.933 22.210 -6.958 1.00 30.74 11 ASP B C 1
ATOM 3590 O O . ASP B 1 34 ? 40.130 22.189 -7.258 1.00 25.68 11 ASP B O 1
ATOM 3595 N N . HIS B 1 35 ? 38.481 21.913 -5.743 1.00 28.97 12 HIS B N 1
ATOM 3596 C CA . HIS B 1 35 ? 39.402 21.675 -4.637 1.00 25.01 12 HIS B CA 1
ATOM 3597 C C . HIS B 1 35 ? 40.304 20.458 -4.849 1.00 28.16 12 HIS B C 1
ATOM 3598 O O . HIS B 1 35 ? 41.435 20.426 -4.356 1.00 25.24 12 HIS B O 1
ATOM 3605 N N . LYS B 1 36 ? 39.827 19.463 -5.593 1.00 26.48 13 LYS B N 1
ATOM 3606 C CA . LYS B 1 36 ? 40.632 18.256 -5.774 1.00 26.04 13 LYS B CA 1
ATOM 3607 C C . LYS B 1 36 ? 41.807 18.442 -6.749 1.00 24.46 13 LYS B C 1
ATOM 3608 O O . LYS B 1 36 ? 42.883 17.879 -6.547 1.00 23.60 13 LYS B O 1
ATOM 3614 N N . ALA B 1 37 ? 41.627 19.239 -7.797 1.00 24.63 14 ALA B N 1
ATOM 3615 C CA . ALA B 1 37 ? 42.751 19.506 -8.688 1.00 24.77 14 ALA B CA 1
ATOM 3616 C C . ALA B 1 37 ? 43.774 20.387 -7.982 1.00 24.31 14 ALA B C 1
ATOM 3617 O O . ALA B 1 37 ? 44.977 20.300 -8.245 1.00 20.79 14 ALA B O 1
ATOM 3619 N N . LEU B 1 38 ? 43.292 21.237 -7.079 1.00 23.95 15 LEU B N 1
ATOM 3620 C CA . LEU B 1 38 ? 44.182 22.102 -6.302 1.00 23.73 15 LEU B CA 1
ATOM 3621 C C . LEU B 1 38 ? 45.020 21.276 -5.330 1.00 21.96 15 LEU B C 1
ATOM 3622 O O . LEU B 1 38 ? 46.236 21.458 -5.230 1.00 21.82 15 LEU B O 1
ATOM 3627 N N . ALA B 1 39 ? 44.360 20.365 -4.621 1.00 23.54 16 ALA B N 1
ATOM 3628 C CA . ALA B 1 39 ? 45.038 19.480 -3.680 1.00 24.92 16 ALA B CA 1
ATOM 3629 C C . ALA B 1 39 ? 46.188 18.733 -4.356 1.00 22.55 16 ALA B C 1
ATOM 3630 O O . ALA B 1 39 ? 47.240 18.526 -3.755 1.00 20.98 16 ALA B O 1
ATOM 3632 N N . ALA B 1 40 ? 45.995 18.348 -5.615 1.00 23.04 17 ALA B N 1
ATOM 3633 C CA . ALA B 1 40 ? 47.017 17.602 -6.355 1.00 21.69 17 ALA B CA 1
ATOM 3634 C C . ALA B 1 40 ? 48.286 18.417 -6.561 1.00 23.58 17 ALA B C 1
ATOM 3635 O O . ALA B 1 40 ? 49.358 17.870 -6.823 1.00 26.90 17 ALA B O 1
ATOM 3637 N N . ARG B 1 41 ? 48.162 19.735 -6.444 1.00 25.85 18 ARG B N 1
ATOM 3638 C CA . ARG B 1 41 ? 49.297 20.614 -6.664 1.00 20.95 18 ARG B CA 1
ATOM 3639 C C . ARG B 1 41 ? 50.157 20.804 -5.409 1.00 23.08 18 ARG B C 1
ATOM 3640 O O . ARG B 1 41 ? 51.240 21.375 -5.487 1.00 21.89 18 ARG B O 1
ATOM 3648 N N . PHE B 1 42 ? 49.692 20.319 -4.260 1.00 20.03 19 PHE B N 1
ATOM 3649 C CA . PHE B 1 42 ? 50.475 20.434 -3.022 1.00 24.30 19 PHE B CA 1
ATOM 3650 C C . PHE B 1 42 ? 51.131 19.114 -2.623 1.00 20.99 19 PHE B C 1
ATOM 3651 O O . PHE B 1 42 ? 50.525 18.056 -2.788 1.00 23.25 19 PHE B O 1
ATOM 3659 N N . PRO B 1 43 ? 52.371 19.171 -2.096 1.00 24.06 20 PRO B N 1
ATOM 3660 C CA . PRO B 1 43 ? 53.033 17.971 -1.553 1.00 26.39 20 PRO B CA 1
ATOM 3661 C C . PRO B 1 43 ? 52.218 17.298 -0.442 1.00 26.20 20 PRO B C 1
ATOM 3662 O O . PRO B 1 43 ? 51.463 17.973 0.266 1.00 22.85 20 PRO B O 1
ATOM 3666 N N . GLY B 1 44 ? 52.374 15.984 -0.289 1.00 23.10 21 GLY B N 1
ATOM 3667 C CA . GLY B 1 44 ? 51.557 15.219 0.646 1.00 22.15 21 GLY B CA 1
ATOM 3668 C C . GLY B 1 44 ? 51.624 15.621 2.111 1.00 21.70 21 GLY B C 1
ATOM 3669 O O . GLY B 1 44 ? 50.667 15.407 2.861 1.00 22.27 21 GLY B O 1
ATOM 3670 N N . ASP B 1 45 ? 52.747 16.199 2.527 1.00 23.38 22 ASP B N 1
ATOM 3671 C CA . ASP B 1 45 ? 52.931 16.584 3.928 1.00 21.85 22 ASP B CA 1
ATOM 3672 C C . ASP B 1 45 ? 52.599 18.061 4.177 1.00 23.63 22 ASP B C 1
ATOM 3673 O O . ASP B 1 45 ? 52.930 18.604 5.236 1.00 24.13 22 ASP B O 1
ATOM 3678 N N . PHE B 1 46 ? 51.971 18.711 3.200 1.00 22.06 23 PHE B N 1
ATOM 3679 C CA . PHE B 1 46 ? 51.688 20.144 3.304 1.00 22.91 23 PHE B CA 1
ATOM 3680 C C . PHE B 1 46 ? 50.784 20.424 4.493 1.00 19.80 23 PHE B C 1
ATOM 3681 O O . PHE B 1 46 ? 49.835 19.673 4.746 1.00 16.56 23 PHE B O 1
ATOM 3689 N N . LEU B 1 47 ? 51.078 21.499 5.221 1.00 15.36 24 LEU B N 1
ATOM 3690 C CA . LEU B 1 47 ? 50.342 21.804 6.445 1.00 16.69 24 LEU B CA 1
ATOM 3691 C C . LEU B 1 47 ? 49.249 22.844 6.217 1.00 13.22 24 LEU B C 1
ATOM 3692 O O . LEU B 1 47 ? 49.540 23.993 5.896 1.00 16.34 24 LEU B O 1
ATOM 3697 N N . PHE B 1 48 ? 47.991 22.443 6.364 1.00 13.31 25 PHE B N 1
ATOM 3698 C CA . PHE B 1 48 ? 46.891 23.401 6.295 1.00 14.66 25 PHE B CA 1
ATOM 3699 C C . PHE B 1 48 ? 46.403 23.761 7.697 1.00 16.67 25 PHE B C 1
ATOM 3700 O O . PHE B 1 48 ? 46.301 22.890 8.570 1.00 14.97 25 PHE B O 1
ATOM 3708 N N . GLY B 1 49 ? 46.114 25.044 7.912 1.00 13.27 26 GLY B N 1
ATOM 3709 C CA . GLY B 1 49 ? 45.701 25.514 9.224 1.00 11.42 26 GLY B CA 1
ATOM 3710 C C . GLY B 1 49 ? 44.633 26.594 9.176 1.00 13.82 26 GLY B C 1
ATOM 3711 O O . GLY B 1 49 ? 44.240 27.051 8.100 1.00 12.93 26 GLY B O 1
ATOM 3712 N N . VAL B 1 50 ? 44.153 26.981 10.356 1.00 10.51 27 VAL B N 1
ATOM 3713 C CA . VAL B 1 50 ? 43.288 28.141 10.523 1.00 11.03 27 VAL B CA 1
ATOM 3714 C C . VAL B 1 50 ? 43.918 28.924 11.661 1.00 11.95 27 VAL B C 1
ATOM 3715 O O . VAL B 1 50 ? 44.624 28.341 12.490 1.00 13.03 27 VAL B O 1
ATOM 3719 N N . ALA B 1 51 ? 43.706 30.238 11.682 1.00 10.29 28 ALA B N 1
ATOM 3720 C CA . ALA B 1 51 ? 44.445 31.101 12.608 1.00 10.51 28 ALA B CA 1
ATOM 3721 C C . ALA B 1 51 ? 43.540 32.103 13.281 1.00 12.50 28 ALA B C 1
ATOM 3722 O O . ALA B 1 51 ? 42.474 32.455 12.764 1.00 9.67 28 ALA B O 1
ATOM 3724 N N . THR B 1 52 ? 44.002 32.600 14.424 1.00 9.12 29 THR B N 1
ATOM 3725 C CA . THR B 1 52 ? 43.144 33.338 15.312 1.00 9.44 29 THR B CA 1
ATOM 3726 C C . THR B 1 52 ? 44.059 34.215 16.194 1.00 10.44 29 THR B C 1
ATOM 3727 O O . THR B 1 52 ? 45.275 34.007 16.186 1.00 8.63 29 THR B O 1
ATOM 3731 N N . ALA B 1 53 ? 43.507 35.214 16.897 1.00 8.12 30 ALA B N 1
ATOM 3732 C CA . ALA B 1 53 ? 44.289 36.034 17.841 1.00 9.64 30 ALA B CA 1
ATOM 3733 C C . ALA B 1 53 ? 43.521 36.218 19.141 1.00 7.23 30 ALA B C 1
ATOM 3734 O O . ALA B 1 53 ? 42.294 36.278 19.122 1.00 8.77 30 ALA B O 1
ATOM 3736 N N . SER B 1 54 ? 44.240 36.338 20.257 1.00 8.59 31 SER B N 1
ATOM 3737 C CA . SER B 1 54 ? 43.606 36.336 21.584 1.00 10.65 31 SER B CA 1
ATOM 3738 C C . SER B 1 54 ? 42.581 37.449 21.788 1.00 8.34 31 SER B C 1
ATOM 3739 O O . SER B 1 54 ? 41.433 37.175 22.150 1.00 7.92 31 SER B O 1
ATOM 3742 N N . PHE B 1 55 ? 42.978 38.704 21.570 1.00 7.57 32 PHE B N 1
ATOM 3743 C CA . PHE B 1 55 ? 42.060 39.814 21.834 1.00 9.70 32 PHE B CA 1
ATOM 3744 C C . PHE B 1 55 ? 40.868 39.801 20.885 1.00 8.35 32 PHE B C 1
ATOM 3745 O O . PHE B 1 55 ? 39.767 40.236 21.243 1.00 8.97 32 PHE B O 1
ATOM 3753 N N . GLN B 1 56 ? 41.085 39.296 19.677 1.00 7.36 33 GLN B N 1
ATOM 3754 C CA . GLN B 1 56 ? 40.027 39.294 18.676 1.00 7.63 33 GLN B CA 1
ATOM 3755 C C . GLN B 1 56 ? 38.880 38.329 18.971 1.00 9.41 33 GLN B C 1
ATOM 3756 O O . GLN B 1 56 ? 37.747 38.590 18.581 1.00 11.82 33 GLN B O 1
ATOM 3762 N N . ILE B 1 57 ? 39.146 37.237 19.684 1.00 9.54 34 ILE B N 1
ATOM 3763 C CA . ILE B 1 57 ? 38.104 36.225 19.888 1.00 9.27 34 ILE B CA 1
ATOM 3764 C C . ILE B 1 57 ? 37.743 35.866 21.344 1.00 9.50 34 ILE B C 1
ATOM 3765 O O . ILE B 1 57 ? 36.632 35.389 21.600 1.00 8.98 34 ILE B O 1
ATOM 3770 N N . GLU B 1 58 ? 38.661 36.075 22.289 1.00 9.01 35 GLU B N 1
ATOM 3771 C CA . GLU B 1 58 ? 38.508 35.484 23.634 1.00 7.13 35 GLU B CA 1
ATOM 3772 C C . GLU B 1 58 ? 37.371 36.052 24.486 1.00 9.69 35 GLU B C 1
ATOM 3773 O O . GLU B 1 58 ? 36.618 35.295 25.109 1.00 10.85 35 GLU B O 1
ATOM 3779 N N . GLY B 1 59 ? 37.244 37.376 24.524 1.00 9.09 36 GLY B N 1
ATOM 3780 C CA . GLY B 1 59 ? 36.310 38.016 25.438 1.00 9.21 36 GLY B CA 1
ATOM 3781 C C . GLY B 1 59 ? 36.806 37.780 26.856 1.00 12.71 36 GLY B C 1
ATOM 3782 O O . GLY B 1 59 ? 38.008 37.589 27.057 1.00 9.75 36 GLY B O 1
ATOM 3783 N N . ALA B 1 60 ? 35.902 37.787 27.834 1.00 12.50 37 ALA B N 1
ATOM 3784 C CA . ALA B 1 60 ? 36.292 37.505 29.215 1.00 11.53 37 ALA B CA 1
ATOM 3785 C C . ALA B 1 60 ? 37.493 38.367 29.638 1.00 14.04 37 ALA B C 1
ATOM 3786 O O . ALA B 1 60 ? 38.497 37.847 30.154 1.00 11.98 37 ALA B O 1
ATOM 3788 N N . THR B 1 61 ? 37.383 39.678 29.414 1.00 11.35 38 THR B N 1
ATOM 3789 C CA . THR B 1 61 ? 38.508 40.603 29.594 1.00 11.45 38 THR B CA 1
ATOM 3790 C C . THR B 1 61 ? 38.898 40.876 31.049 1.00 14.24 38 THR B C 1
ATOM 3791 O O . THR B 1 61 ? 40.007 41.354 31.318 1.00 12.98 38 THR B O 1
ATOM 3795 N N . LYS B 1 62 ? 37.991 40.585 31.979 1.00 15.47 39 LYS B N 1
ATOM 3796 C CA . LYS B 1 62 ? 38.256 40.832 33.403 1.00 15.40 39 LYS B CA 1
ATOM 3797 C C . LYS B 1 62 ? 38.090 39.554 34.229 1.00 18.57 39 LYS B C 1
ATOM 3798 O O . LYS B 1 62 ? 37.903 39.594 35.456 1.00 21.87 39 LYS B O 1
ATOM 3804 N N . VAL B 1 63 ? 38.185 38.423 33.536 1.00 15.92 40 VAL B N 1
ATOM 3805 C CA . VAL B 1 63 ? 37.957 37.104 34.111 1.00 18.83 40 VAL B CA 1
ATOM 3806 C C . VAL B 1 63 ? 39.287 36.472 34.527 1.00 19.95 40 VAL B C 1
ATOM 3807 O O . VAL B 1 63 ? 40.304 36.640 33.843 1.00 18.44 40 VAL B O 1
ATOM 3811 N N . ASP B 1 64 ? 39.280 35.772 35.663 1.00 16.96 41 ASP B N 1
ATOM 3812 C CA . ASP B 1 64 ? 40.422 34.953 36.100 1.00 16.90 41 ASP B CA 1
ATOM 3813 C C . ASP B 1 64 ? 41.755 35.699 36.195 1.00 16.63 41 ASP B C 1
ATOM 3814 O O . ASP B 1 64 ? 42.815 35.137 35.901 1.00 18.68 41 ASP B O 1
ATOM 3819 N N . GLY B 1 65 ? 41.694 36.966 36.597 1.00 16.59 42 GLY B N 1
ATOM 3820 C CA . GLY B 1 65 ? 42.902 37.723 36.881 1.00 18.99 42 GLY B CA 1
ATOM 3821 C C . GLY B 1 65 ? 43.492 38.516 35.728 1.00 16.24 42 GLY B C 1
ATOM 3822 O O . GLY B 1 65 ? 44.516 39.195 35.892 1.00 13.03 42 GLY B O 1
ATOM 3823 N N . ARG B 1 66 ? 42.872 38.442 34.554 1.00 14.10 43 ARG B N 1
ATOM 3824 C CA . ARG B 1 66 ? 43.346 39.260 33.444 1.00 11.66 43 ARG B CA 1
ATOM 3825 C C . ARG B 1 66 ? 43.193 40.744 33.784 1.00 12.51 43 ARG B C 1
ATOM 3826 O O . ARG B 1 66 ? 42.170 41.171 34.326 1.00 15.49 43 ARG B O 1
ATOM 3834 N N . LYS B 1 67 ? 44.229 41.517 33.477 1.00 11.96 44 LYS B N 1
ATOM 3835 C CA . LYS B 1 67 ? 44.205 42.966 33.625 1.00 12.48 44 LYS B CA 1
ATOM 3836 C C . LYS B 1 67 ? 44.172 43.628 32.249 1.00 12.37 44 LYS B C 1
ATOM 3837 O O . LYS B 1 67 ? 44.379 42.951 31.233 1.00 14.05 44 LYS B O 1
ATOM 3843 N N . PRO B 1 68 ? 43.921 44.948 32.194 1.00 14.81 45 PRO B N 1
ATOM 3844 C CA . PRO B 1 68 ? 43.714 45.546 30.869 1.00 9.93 45 PRO B CA 1
ATOM 3845 C C . PRO B 1 68 ? 44.938 45.517 29.939 1.00 11.30 45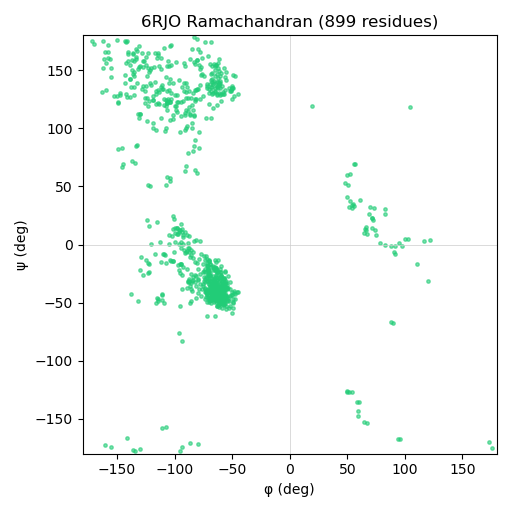 PRO B C 1
ATOM 3846 O O . PRO B 1 68 ? 46.087 45.543 30.395 1.00 9.62 45 PRO B O 1
ATOM 3850 N N . SER B 1 69 ? 44.673 45.449 28.636 1.00 9.03 46 SER B N 1
ATOM 3851 C CA . SER B 1 69 ? 45.705 45.608 27.626 1.00 8.86 46 SER B CA 1
ATOM 3852 C C . SER B 1 69 ? 45.583 46.998 27.015 1.00 6.82 46 SER B C 1
ATOM 3853 O O . SER B 1 69 ? 44.612 47.705 27.261 1.00 7.68 46 SER B O 1
ATOM 3856 N N . ILE B 1 70 ? 46.558 47.394 26.204 1.00 8.98 47 ILE B N 1
ATOM 3857 C CA . ILE B 1 70 ? 46.495 48.698 25.553 1.00 7.02 47 ILE B CA 1
ATOM 3858 C C . ILE B 1 70 ? 45.315 48.752 24.589 1.00 7.56 47 ILE B C 1
ATOM 3859 O O . ILE B 1 70 ? 44.845 49.835 24.227 1.00 8.81 47 ILE B O 1
ATOM 3864 N N . TRP B 1 71 ? 44.831 47.593 24.159 1.00 10.37 48 TRP B N 1
ATOM 3865 C CA . TRP B 1 71 ? 43.687 47.582 23.256 1.00 8.87 48 TRP B CA 1
ATOM 3866 C C . TRP B 1 71 ? 42.367 47.779 23.987 1.00 7.70 48 TRP B C 1
ATOM 3867 O O . TRP B 1 71 ? 41.440 48.349 23.425 1.00 7.99 48 TRP B O 1
ATOM 3878 N N . ASP B 1 72 ? 42.278 47.337 25.239 1.00 7.13 49 ASP B N 1
ATOM 3879 C CA . ASP B 1 72 ? 41.099 47.677 26.035 1.00 9.16 49 ASP B CA 1
ATOM 3880 C C . ASP B 1 72 ? 40.985 49.197 26.125 1.00 9.44 49 ASP B C 1
ATOM 3881 O O . ASP B 1 72 ? 39.923 49.762 25.898 1.00 9.04 49 ASP B O 1
ATOM 3886 N N . ALA B 1 73 ? 42.103 49.857 26.419 1.00 9.03 50 ALA B N 1
ATOM 3887 C CA . ALA B 1 73 ? 42.122 51.308 26.567 1.00 8.36 50 ALA B CA 1
ATOM 3888 C C . ALA B 1 73 ? 41.834 51.987 25.232 1.00 9.76 50 ALA B C 1
ATOM 3889 O O . ALA B 1 73 ? 41.112 52.983 25.178 1.00 8.01 50 ALA B O 1
ATOM 3891 N N . PHE B 1 74 ? 42.430 51.467 24.162 1.00 9.20 51 PHE B N 1
ATOM 3892 C CA . PHE B 1 74 ? 42.243 52.016 22.822 1.00 8.93 51 PHE B CA 1
ATOM 3893 C C . PHE B 1 74 ? 40.771 51.941 22.413 1.00 8.50 51 PHE B C 1
ATOM 3894 O O . PHE B 1 74 ? 40.206 52.930 21.953 1.00 11.60 51 PHE B O 1
ATOM 3902 N N . CYS B 1 75 ? 40.151 50.775 22.588 1.00 8.81 52 CYS B N 1
ATOM 3903 C CA . CYS B 1 75 ? 38.734 50.603 22.245 1.00 9.96 52 CYS B CA 1
ATOM 3904 C C . CYS B 1 75 ? 37.806 51.532 23.009 1.00 13.31 52 CYS B C 1
ATOM 3905 O O . CYS B 1 75 ? 36.849 52.064 22.454 1.00 12.74 52 CYS B O 1
ATOM 3908 N N . ASN B 1 76 ? 38.078 51.710 24.294 1.00 11.25 53 ASN B N 1
ATOM 3909 C CA . ASN B 1 76 ? 37.158 52.450 25.152 1.00 12.06 53 ASN B CA 1
ATOM 3910 C C . ASN B 1 76 ? 37.266 53.978 25.113 1.00 13.77 53 ASN B C 1
ATOM 3911 O O . ASN B 1 76 ? 36.355 54.673 25.566 1.00 13.24 53 ASN B O 1
ATOM 3916 N N . MET B 1 77 ? 38.358 54.496 24.557 1.00 9.43 54 MET B N 1
ATOM 3917 C CA . MET B 1 77 ? 38.499 55.941 24.363 1.00 12.18 54 MET B CA 1
ATOM 3918 C C . MET B 1 77 ? 37.878 56.331 23.025 1.00 15.96 54 MET B C 1
ATOM 3919 O O . MET B 1 77 ? 38.331 55.856 21.978 1.00 13.55 54 MET B O 1
ATOM 3924 N N . PRO B 1 78 ? 36.832 57.182 23.053 1.00 12.30 55 PRO B N 1
ATOM 3925 C CA . PRO B 1 78 ? 36.157 57.576 21.809 1.00 15.12 55 PRO B CA 1
ATOM 3926 C C . PRO B 1 78 ? 37.136 58.104 20.773 1.00 15.03 55 PRO B C 1
ATOM 3927 O O . PRO B 1 78 ? 38.038 58.883 21.107 1.00 14.41 55 PRO B O 1
ATOM 3931 N N . GLY B 1 79 ? 36.976 57.642 19.533 1.00 13.82 56 GLY B N 1
ATOM 3932 C CA . GLY B 1 79 ? 37.795 58.101 18.431 1.00 16.79 56 GLY B CA 1
ATOM 3933 C C . GLY B 1 79 ? 38.618 57.037 17.726 1.00 18.33 56 GLY B C 1
ATOM 3934 O O . GLY B 1 79 ? 38.874 57.142 16.526 1.00 19.56 56 GLY B O 1
ATOM 3935 N N . HIS B 1 80 ? 39.042 56.016 18.462 1.00 14.01 57 HIS B N 1
ATOM 3936 C CA . HIS B 1 80 ? 40.031 55.071 17.942 1.00 13.31 57 HIS B CA 1
ATOM 3937 C C . HIS B 1 80 ? 39.433 53.882 17.200 1.00 13.57 57 HIS B C 1
ATOM 3938 O O . HIS B 1 80 ? 40.007 53.422 16.214 1.00 11.38 57 HIS B O 1
ATOM 3945 N N . VAL B 1 81 ? 38.303 53.371 17.687 1.00 11.40 58 VAL B N 1
ATOM 3946 C CA . VAL B 1 81 ? 37.725 52.134 17.161 1.00 11.13 58 VAL B CA 1
ATOM 3947 C C . VAL B 1 81 ? 36.284 52.382 16.719 1.00 14.79 58 VAL B C 1
ATOM 3948 O O . VAL B 1 81 ? 35.519 53.055 17.422 1.00 10.63 58 VAL B O 1
ATOM 3952 N N . PHE B 1 82 ? 35.909 51.855 15.554 1.00 12.37 59 PHE B N 1
ATOM 3953 C CA . PHE B 1 82 ? 34.522 51.963 15.089 1.00 12.25 59 PHE B CA 1
ATOM 3954 C C . PHE B 1 82 ? 33.495 51.581 16.150 1.00 14.01 59 PHE B C 1
ATOM 3955 O O . PHE B 1 82 ? 33.586 50.512 16.761 1.00 14.24 59 PHE B O 1
ATOM 3963 N N . GLY B 1 83 ? 32.526 52.465 16.372 1.00 14.29 60 GLY B N 1
ATOM 3964 C CA . GLY B 1 83 ? 31.407 52.193 17.260 1.00 16.93 60 GLY B CA 1
ATOM 3965 C C . GLY B 1 83 ? 31.796 52.066 18.717 1.00 14.19 60 GLY B C 1
ATOM 3966 O O . GLY B 1 83 ? 30.970 51.678 19.552 1.00 16.37 60 GLY B O 1
ATOM 3967 N N . ARG B 1 84 ? 33.048 52.398 19.024 1.00 14.62 61 ARG B N 1
ATOM 3968 C CA . ARG B 1 84 ? 33.639 52.123 20.336 1.00 12.74 61 ARG B CA 1
ATOM 3969 C C . ARG B 1 84 ? 33.500 50.649 20.701 1.00 12.17 61 ARG B C 1
ATOM 3970 O O . ARG B 1 84 ? 33.369 50.294 21.877 1.00 12.32 61 ARG B O 1
ATOM 3978 N N . HIS B 1 85 ? 33.517 49.789 19.689 1.00 14.35 62 HIS B N 1
ATOM 3979 C CA . HIS B 1 85 ? 33.462 48.353 19.938 1.00 11.07 62 HIS B CA 1
ATOM 3980 C C . HIS B 1 85 ? 34.693 47.955 20.744 1.00 10.18 62 HIS B C 1
ATOM 3981 O O . HIS B 1 85 ? 35.781 48.500 20.532 1.00 13.22 62 HIS B O 1
ATOM 3988 N N . ASN B 1 86 ? 34.534 47.012 21.670 1.00 13.21 63 ASN B N 1
ATOM 3989 C CA . ASN B 1 86 ? 35.677 46.548 22.458 1.00 13.29 63 ASN B CA 1
ATOM 3990 C C . ASN B 1 86 ? 35.777 45.031 22.474 1.00 12.97 63 ASN B C 1
ATOM 3991 O O . ASN B 1 86 ? 34.995 44.341 21.804 1.00 12.16 63 ASN B O 1
ATOM 3996 N N . GLY B 1 87 ? 36.740 44.511 23.229 1.00 10.67 64 GLY B N 1
ATOM 3997 C CA . GLY B 1 87 ? 36.967 43.082 23.255 1.00 10.58 64 GLY B CA 1
ATOM 3998 C C . GLY B 1 87 ? 36.252 42.342 24.361 1.00 10.49 64 GLY B C 1
ATOM 3999 O O . GLY B 1 87 ? 36.528 41.157 24.573 1.00 10.64 64 GLY B O 1
ATOM 4000 N N . ASP B 1 88 ? 35.330 43.017 25.051 1.00 14.39 65 ASP B N 1
ATOM 4001 C CA . ASP B 1 88 ? 34.731 42.464 26.274 1.00 15.93 65 ASP B CA 1
ATOM 4002 C C . ASP B 1 88 ? 34.073 41.095 26.092 1.00 15.36 65 ASP B C 1
ATOM 4003 O O . ASP B 1 88 ? 34.206 40.216 26.948 1.00 15.55 65 ASP B O 1
ATOM 4008 N N . VAL B 1 89 ? 33.358 40.928 24.982 1.00 13.57 66 VAL B N 1
ATOM 4009 C CA . VAL B 1 89 ? 32.660 39.675 24.684 1.00 17.75 66 VAL B CA 1
ATOM 4010 C C . VAL B 1 89 ? 33.301 38.941 23.505 1.00 16.77 66 VAL B C 1
ATOM 4011 O O . VAL B 1 89 ? 33.579 37.730 23.586 1.00 16.82 66 VAL B O 1
ATOM 4015 N N . ALA B 1 90 ? 33.561 39.684 22.427 1.00 12.76 67 ALA B N 1
ATOM 4016 C CA . ALA B 1 90 ? 34.126 39.120 21.201 1.00 13.23 67 ALA B CA 1
ATOM 4017 C C . ALA B 1 90 ? 33.350 37.884 20.761 1.00 14.44 67 ALA B C 1
ATOM 4018 O O . ALA B 1 90 ? 32.121 37.930 20.621 1.00 14.30 67 ALA B O 1
ATOM 4020 N N . CYS B 1 91 ? 34.066 36.779 20.570 1.00 13.72 68 CYS B N 1
ATOM 4021 C CA . CYS B 1 91 ? 33.442 35.517 20.184 1.00 14.34 68 CYS B CA 1
ATOM 4022 C C . CYS B 1 91 ? 33.269 34.597 21.378 1.00 17.03 68 CYS B C 1
ATOM 4023 O O . CYS B 1 91 ? 32.943 33.419 21.216 1.00 14.35 68 CYS B O 1
ATOM 4026 N N . ASP B 1 92 ? 33.510 35.135 22.569 1.00 11.47 69 ASP B N 1
ATOM 4027 C CA . ASP B 1 92 ? 33.342 34.377 23.815 1.00 14.17 69 ASP B CA 1
ATOM 4028 C C . ASP B 1 92 ? 34.134 33.063 23.783 1.00 14.76 69 ASP B C 1
ATOM 4029 O O . ASP B 1 92 ? 33.711 32.050 24.339 1.00 14.93 69 ASP B O 1
ATOM 4034 N N . HIS B 1 93 ? 35.286 33.084 23.126 1.00 10.98 70 HIS B N 1
ATOM 4035 C CA . HIS B 1 93 ? 36.081 31.879 22.943 1.00 10.20 70 HIS B CA 1
ATOM 4036 C C . HIS B 1 93 ? 36.700 31.386 24.247 1.00 12.83 70 HIS B C 1
ATOM 4037 O O . HIS B 1 93 ? 36.977 30.191 24.380 1.00 9.95 70 HIS B O 1
ATOM 4044 N N . TYR B 1 94 ? 36.925 32.290 25.203 1.00 11.12 71 TYR B N 1
ATOM 4045 C CA . TYR B 1 94 ? 37.465 31.875 26.509 1.00 10.84 71 TYR B CA 1
ATOM 4046 C C . TYR B 1 94 ? 36.565 30.811 27.128 1.00 14.74 71 TYR B C 1
ATOM 4047 O O . TYR B 1 94 ? 37.051 29.837 27.709 1.00 14.19 71 TYR B O 1
ATOM 4056 N N . ASN B 1 95 ? 35.254 30.989 26.969 1.00 13.76 72 ASN B N 1
ATOM 4057 C CA . ASN B 1 95 ? 34.283 30.027 27.487 1.00 17.83 72 ASN B CA 1
ATOM 4058 C C . ASN B 1 95 ? 33.957 28.902 26.513 1.00 17.90 72 ASN B C 1
ATOM 4059 O O . ASN B 1 95 ? 33.680 27.783 26.937 1.00 16.88 72 ASN B O 1
ATOM 4064 N N . ARG B 1 96 ? 33.991 29.199 25.212 1.00 13.21 73 ARG B N 1
ATOM 4065 C CA . ARG B 1 96 ? 33.556 28.242 24.189 1.00 13.41 73 ARG B CA 1
ATOM 4066 C C . ARG B 1 96 ? 34.690 27.528 23.473 1.00 14.97 73 ARG B C 1
ATOM 4067 O O . ARG B 1 96 ? 34.465 26.877 22.451 1.00 15.91 73 ARG B O 1
ATOM 4075 N N . TRP B 1 97 ? 35.898 27.638 24.016 1.00 15.25 74 TRP B N 1
ATOM 4076 C CA . TRP B 1 97 ? 37.105 27.118 23.372 1.00 13.98 74 TRP B CA 1
ATOM 4077 C C . TRP B 1 97 ? 36.998 25.659 22.942 1.00 15.89 74 TRP B C 1
ATOM 4078 O O . TRP B 1 97 ? 37.509 25.279 21.887 1.00 16.00 74 TRP B O 1
ATOM 4089 N N . GLU B 1 98 ? 36.350 24.821 23.744 1.00 16.73 75 GLU B N 1
ATOM 4090 C CA . GLU B 1 98 ? 36.286 23.408 23.365 1.00 21.32 75 GLU B CA 1
ATOM 4091 C C . GLU B 1 98 ? 35.368 23.192 22.157 1.00 18.23 75 GLU B C 1
ATOM 4092 O O . GLU B 1 98 ? 35.686 22.399 21.264 1.00 21.86 75 GLU B O 1
ATOM 4098 N N . ASP B 1 99 ? 34.244 23.903 22.121 1.00 18.41 76 ASP B N 1
ATOM 4099 C CA . ASP B 1 99 ? 33.354 23.831 20.971 1.00 19.55 76 ASP B CA 1
ATOM 4100 C C . ASP B 1 99 ? 34.132 24.235 19.726 1.00 20.29 76 ASP B C 1
ATOM 4101 O O . ASP B 1 99 ? 34.013 23.602 18.670 1.00 17.72 76 ASP B O 1
ATOM 4106 N N . ASP B 1 100 ? 34.944 25.282 19.854 1.00 16.66 77 ASP B N 1
ATOM 4107 C CA . ASP B 1 100 ? 35.691 25.790 18.709 1.00 16.24 77 ASP B CA 1
ATOM 4108 C C . ASP B 1 100 ? 36.762 24.798 18.269 1.00 14.76 77 ASP B C 1
ATOM 4109 O O . ASP B 1 100 ? 37.007 24.647 17.078 1.00 16.64 77 ASP B O 1
ATOM 4114 N N . LEU B 1 101 ? 37.381 24.096 19.215 1.00 14.64 78 LEU B N 1
ATOM 4115 C CA . LEU B 1 101 ? 38.346 23.058 18.844 1.00 14.52 78 LEU B CA 1
ATOM 4116 C C . LEU B 1 101 ? 37.655 21.885 18.137 1.00 15.46 78 LEU B C 1
ATOM 4117 O O . LEU B 1 101 ? 38.203 21.315 17.185 1.00 14.22 78 LEU B O 1
ATOM 4122 N N . ASP B 1 102 ? 36.457 21.527 18.597 1.00 16.70 79 ASP B N 1
ATOM 4123 C CA . ASP B 1 102 ? 35.691 20.455 17.956 1.00 17.99 79 ASP B CA 1
ATOM 4124 C C . ASP B 1 102 ? 35.417 20.829 16.509 1.00 16.41 79 ASP B C 1
ATOM 4125 O O . ASP B 1 102 ? 35.488 19.989 15.614 1.00 18.62 79 ASP B O 1
ATOM 4130 N N . LEU B 1 103 ? 35.112 22.106 16.295 1.00 15.50 80 LEU B N 1
ATOM 4131 C CA . LEU B 1 103 ? 34.824 22.632 14.960 1.00 18.35 80 LEU B CA 1
ATOM 4132 C C . LEU B 1 103 ? 36.024 22.491 14.030 1.00 15.04 80 LEU B C 1
ATOM 4133 O O . LEU B 1 103 ? 35.892 22.038 12.889 1.00 16.48 80 LEU B O 1
ATOM 4138 N N . ILE B 1 104 ? 37.202 22.866 14.522 1.00 14.94 81 ILE B N 1
ATOM 4139 C CA . ILE B 1 104 ? 38.433 22.690 13.759 1.00 12.78 81 ILE B CA 1
ATOM 4140 C C . ILE B 1 104 ? 38.650 21.229 13.399 1.00 16.43 81 ILE B C 1
ATOM 4141 O O . ILE B 1 104 ? 39.030 20.905 12.271 1.00 16.95 81 ILE B O 1
ATOM 4146 N N . LYS B 1 105 ? 38.417 20.349 14.367 1.00 17.76 82 LYS B N 1
ATOM 4147 C CA . LYS B 1 105 ? 38.582 18.917 14.147 1.00 16.67 82 LYS B CA 1
ATOM 4148 C C . LYS B 1 105 ? 37.583 18.442 13.087 1.00 18.39 82 LYS B C 1
ATOM 4149 O O . LYS B 1 105 ? 37.940 17.697 12.169 1.00 18.74 82 LYS B O 1
ATOM 4155 N N . GLU B 1 106 ? 36.341 18.907 13.196 1.00 17.10 83 GLU B N 1
ATOM 4156 C CA . GLU B 1 106 ? 35.298 18.557 12.234 1.00 23.45 83 GLU B CA 1
ATOM 4157 C C . GLU B 1 106 ? 35.652 19.000 10.807 1.00 21.79 83 GLU B C 1
ATOM 4158 O O . GLU B 1 106 ? 35.333 18.310 9.835 1.00 21.66 83 GLU B O 1
ATOM 4164 N N . MET B 1 107 ? 36.321 20.142 10.681 1.00 18.83 84 MET B N 1
ATOM 4165 C CA . MET B 1 107 ? 36.717 20.640 9.367 1.00 18.56 84 MET B CA 1
ATOM 4166 C C . MET B 1 107 ? 37.876 19.830 8.785 1.00 20.02 84 MET B C 1
ATOM 4167 O O . MET B 1 107 ? 38.182 19.937 7.599 1.00 22.68 84 MET B O 1
ATOM 4172 N N . GLY B 1 108 ? 38.520 19.022 9.620 1.00 23.04 85 GLY B N 1
ATOM 4173 C CA . GLY B 1 108 ? 39.632 18.201 9.171 1.00 21.22 85 GLY B CA 1
ATOM 4174 C C . GLY B 1 108 ? 40.884 19.011 8.887 1.00 21.18 85 GLY B C 1
ATOM 4175 O O . GLY B 1 108 ? 41.765 18.578 8.149 1.00 18.63 85 GLY B O 1
ATOM 4176 N N . VAL B 1 109 ? 40.961 20.197 9.475 1.00 15.23 86 VAL B N 1
ATOM 4177 C CA . VAL B 1 109 ? 42.140 21.033 9.327 1.00 15.18 86 VAL B CA 1
ATOM 4178 C C . VAL B 1 109 ? 43.220 20.539 10.282 1.00 17.23 86 VAL B C 1
ATOM 4179 O O . VAL B 1 109 ? 42.936 20.279 11.451 1.00 18.96 86 VAL B O 1
ATOM 4183 N N . GLU B 1 110 ? 44.453 20.411 9.798 1.00 15.85 87 GLU B N 1
ATOM 4184 C CA . GLU B 1 110 ? 45.518 19.823 10.611 1.00 16.66 87 GLU B CA 1
ATOM 4185 C C . GLU B 1 110 ? 46.032 20.732 11.730 1.00 21.40 87 GLU B C 1
ATOM 4186 O O . GLU B 1 110 ? 46.287 20.259 12.843 1.00 18.14 87 GLU B O 1
ATOM 4192 N N . ALA B 1 111 ? 46.191 22.024 11.445 1.00 13.30 88 ALA B N 1
ATOM 4193 C CA . ALA B 1 111 ? 46.859 22.916 12.399 1.00 15.46 88 ALA B CA 1
ATOM 4194 C C . ALA B 1 111 ? 46.003 24.088 12.878 1.00 18.36 88 ALA B C 1
ATOM 4195 O O . ALA B 1 111 ? 45.116 24.563 12.157 1.00 13.86 88 ALA B O 1
ATOM 4197 N N . TYR B 1 112 ? 46.284 24.553 14.100 1.00 11.80 89 TYR B N 1
ATOM 4198 C CA . TYR B 1 112 ? 45.629 25.728 14.658 1.00 11.48 89 TYR B CA 1
ATOM 4199 C C . TYR B 1 112 ? 46.697 26.715 15.109 1.00 17.04 89 TYR B C 1
ATOM 4200 O O . TYR B 1 112 ? 47.622 26.360 15.864 1.00 13.54 89 TYR B O 1
ATOM 4209 N N . ARG B 1 113 ? 46.583 27.945 14.619 1.00 10.88 90 ARG B N 1
ATOM 4210 C CA . ARG B 1 113 ? 47.467 29.022 15.041 1.00 11.86 90 ARG B CA 1
ATOM 4211 C C . ARG B 1 113 ? 46.668 30.003 15.895 1.00 10.77 90 ARG B C 1
ATOM 4212 O O . ARG B 1 113 ? 45.617 30.482 15.483 1.00 9.99 90 ARG B O 1
ATOM 4220 N N . PHE B 1 114 ? 47.153 30.272 17.104 1.00 9.58 91 PHE B N 1
ATOM 4221 C CA . PHE B 1 114 ? 46.445 31.128 18.044 1.00 11.13 91 PHE B CA 1
ATOM 4222 C C . PHE B 1 114 ? 47.475 31.998 18.747 1.00 10.38 91 PHE B C 1
ATOM 4223 O O . PHE B 1 114 ? 48.674 31.727 18.653 1.00 9.85 91 PHE B O 1
ATOM 4231 N N . SER B 1 115 ? 47.047 33.051 19.436 1.00 8.05 92 SER B N 1
ATOM 4232 C CA . SER B 1 115 ? 48.032 33.800 20.215 1.00 8.72 92 SER B CA 1
ATOM 4233 C C . SER B 1 115 ? 47.739 33.684 21.696 1.00 8.65 92 SER B C 1
ATOM 4234 O O . SER B 1 115 ? 46.625 33.294 22.083 1.00 7.47 92 SER B O 1
ATOM 4237 N N . ILE B 1 116 ? 48.746 34.017 22.505 1.00 8.97 93 ILE B N 1
ATOM 4238 C CA . ILE B 1 116 ? 48.636 33.971 23.962 1.00 8.88 93 ILE B CA 1
ATOM 4239 C C . ILE B 1 116 ? 48.495 35.382 24.519 1.00 9.83 93 ILE B C 1
ATOM 4240 O O . ILE B 1 116 ? 49.268 36.267 24.152 1.00 9.78 93 ILE B O 1
ATOM 4245 N N . ALA B 1 117 ? 47.539 35.590 25.424 1.00 7.94 94 ALA B N 1
ATOM 4246 C CA . ALA B 1 117 ? 47.332 36.913 26.009 1.00 9.87 94 ALA B CA 1
ATOM 4247 C C . ALA B 1 117 ? 48.256 37.163 27.196 1.00 11.11 94 ALA B C 1
ATOM 4248 O O . ALA B 1 117 ? 47.993 36.712 28.312 1.00 12.09 94 ALA B O 1
ATOM 4250 N N . TRP B 1 118 ? 49.329 37.902 26.942 1.00 10.11 95 TRP B N 1
ATOM 4251 C CA . TRP B 1 118 ? 50.202 38.418 28.001 1.00 10.68 95 TRP B CA 1
ATOM 4252 C C . TRP B 1 118 ? 49.417 39.021 29.193 1.00 10.32 95 TRP B C 1
ATOM 4253 O O . TRP B 1 118 ? 49.795 38.794 30.351 1.00 12.99 95 TRP B O 1
ATOM 4264 N N . PRO B 1 119 ? 48.322 39.776 28.935 1.00 8.82 96 PRO B N 1
ATOM 4265 C CA . PRO B 1 119 ? 47.564 40.291 30.090 1.00 9.88 96 PRO B CA 1
ATOM 4266 C C . PRO B 1 119 ? 46.920 39.197 30.960 1.00 12.41 96 PRO B C 1
ATOM 4267 O O . PRO B 1 119 ? 46.501 39.479 32.090 1.00 11.76 96 PRO B O 1
ATOM 4271 N N . ARG B 1 120 ? 46.832 37.972 30.446 1.00 10.95 97 ARG B N 1
ATOM 4272 C CA . ARG B 1 120 ? 46.355 36.849 31.255 1.00 11.69 97 ARG B CA 1
ATOM 4273 C C . ARG B 1 120 ? 47.479 36.178 32.029 1.00 13.53 97 ARG B C 1
ATOM 4274 O O . ARG B 1 120 ? 47.271 35.662 33.132 1.00 13.85 97 ARG B O 1
ATOM 4282 N N . ILE B 1 121 ? 48.668 36.180 31.440 1.00 9.50 98 ILE B N 1
ATOM 4283 C CA . ILE B 1 121 ? 49.795 35.411 31.967 1.00 10.19 98 ILE B CA 1
ATOM 4284 C C . ILE B 1 121 ? 50.572 36.199 33.031 1.00 12.59 98 ILE B C 1
ATOM 4285 O O . ILE B 1 121 ? 50.852 35.691 34.125 1.00 13.15 98 ILE B O 1
ATOM 4290 N N . ILE B 1 122 ? 50.936 37.432 32.691 1.00 10.95 99 ILE B N 1
ATOM 4291 C CA . ILE B 1 122 ? 51.585 38.352 33.625 1.00 12.49 99 ILE B CA 1
ATOM 4292 C C . ILE B 1 122 ? 50.861 39.677 33.467 1.00 11.56 99 ILE B C 1
ATOM 4293 O O . ILE B 1 122 ? 51.295 40.545 32.702 1.00 11.36 99 ILE B O 1
ATOM 4298 N N . PRO B 1 123 ? 49.732 39.818 34.185 1.00 13.16 100 PRO B N 1
ATOM 4299 C CA . PRO B 1 123 ? 48.742 40.884 34.022 1.00 12.06 100 PRO B CA 1
ATOM 4300 C C . PRO B 1 123 ? 49.306 42.302 34.049 1.00 13.40 100 PRO B C 1
ATOM 4301 O O . PRO B 1 123 ? 48.747 43.167 33.371 1.00 10.53 100 PRO B O 1
ATOM 4305 N N . ASP B 1 124 ? 50.370 42.548 34.814 1.00 14.15 101 ASP B N 1
ATOM 4306 C CA . ASP B 1 124 ? 50.967 43.886 34.856 1.00 14.24 101 ASP B CA 1
ATOM 4307 C C . ASP B 1 124 ? 52.183 44.031 33.934 1.00 13.84 101 ASP B C 1
ATOM 4308 O O . ASP B 1 124 ? 52.866 45.062 33.956 1.00 15.39 101 ASP B O 1
ATOM 4313 N N . GLY B 1 125 ? 52.433 43.024 33.098 1.00 12.38 102 GLY B N 1
ATOM 4314 C CA . GLY B 1 125 ? 53.590 43.058 32.217 1.00 8.42 102 GLY B CA 1
ATOM 4315 C C . GLY B 1 125 ? 54.805 42.475 32.916 1.00 13.03 102 GLY B C 1
ATOM 4316 O O . GLY B 1 125 ? 55.328 41.428 32.511 1.00 11.41 102 GLY B O 1
ATOM 4317 N N . PHE B 1 126 ? 55.269 43.179 33.950 1.00 12.32 103 PHE B N 1
ATOM 4318 C CA . PHE B 1 126 ? 56.185 42.616 34.938 1.00 13.68 103 PHE B CA 1
ATOM 4319 C C . PHE B 1 126 ? 55.304 42.148 36.089 1.00 14.95 103 PHE B C 1
ATOM 4320 O O . PHE B 1 126 ? 54.078 42.264 36.021 1.00 12.35 103 PHE B O 1
ATOM 4328 N N . GLY B 1 127 ? 55.919 41.627 37.149 1.00 19.49 104 GLY B N 1
ATOM 4329 C CA . GLY B 1 127 ? 55.171 41.249 38.339 1.00 17.14 104 GLY B CA 1
ATOM 4330 C C . GLY B 1 127 ? 54.785 39.782 38.404 1.00 14.89 104 GLY B C 1
ATOM 4331 O O . GLY B 1 127 ? 55.284 38.970 37.625 1.00 15.04 104 GLY B O 1
ATOM 4332 N N . PRO B 1 128 ? 53.878 39.434 39.334 1.00 14.70 105 PRO B N 1
ATOM 4333 C CA . PRO B 1 128 ? 53.524 38.030 39.581 1.00 18.99 105 PRO B CA 1
ATOM 4334 C C . PRO B 1 128 ? 52.902 37.326 38.375 1.00 13.93 105 PRO B C 1
ATOM 4335 O O . PRO B 1 128 ? 52.090 37.909 37.660 1.00 15.47 105 PRO B O 1
ATOM 4339 N N . ILE B 1 129 ? 53.294 36.074 38.169 1.00 17.84 106 ILE B N 1
ATOM 4340 C CA . ILE B 1 129 ? 52.697 35.228 37.147 1.00 17.95 106 ILE B CA 1
ATOM 4341 C C . ILE B 1 129 ? 51.285 34.826 37.593 1.00 24.09 106 ILE B C 1
ATOM 4342 O O . ILE B 1 129 ? 51.072 34.474 38.762 1.00 17.55 106 ILE B O 1
ATOM 4347 N N . ASN B 1 130 ? 50.325 34.885 36.670 1.00 16.74 107 ASN B N 1
ATOM 4348 C CA . ASN B 1 130 ? 48.948 34.473 36.944 1.00 19.31 107 ASN B CA 1
ATOM 4349 C C . ASN B 1 130 ? 48.757 33.028 36.501 1.00 20.15 107 ASN B C 1
ATOM 4350 O O . ASN B 1 130 ? 48.518 32.765 35.320 1.00 13.80 107 ASN B O 1
ATOM 4355 N N . GLU B 1 131 ? 48.874 32.087 37.435 1.00 16.44 108 GLU B N 1
ATOM 4356 C CA . GLU B 1 131 ? 48.821 30.669 37.073 1.00 18.52 108 GLU B CA 1
ATOM 4357 C C . GLU B 1 131 ? 47.502 30.259 36.420 1.00 17.49 108 GLU B C 1
ATOM 4358 O O . GLU B 1 131 ? 47.474 29.320 35.630 1.00 18.62 108 GLU B O 1
ATOM 4364 N N . LYS B 1 132 ? 46.419 30.959 36.744 1.00 15.98 109 LYS B N 1
ATOM 4365 C CA . LYS B 1 132 ? 45.125 30.645 36.141 1.00 18.26 109 LYS B CA 1
ATOM 4366 C C . LYS B 1 132 ? 45.108 31.054 34.674 1.00 17.35 109 LYS B C 1
ATOM 4367 O O . LYS B 1 132 ? 44.357 30.490 33.868 1.00 18.83 109 LYS B O 1
ATOM 4373 N N . GLY B 1 133 ? 45.946 32.031 34.335 1.00 16.46 110 GLY B N 1
ATOM 4374 C CA . GLY B 1 133 ? 46.100 32.464 32.953 1.00 15.10 110 GLY B CA 1
ATOM 4375 C C . GLY B 1 133 ? 46.779 31.374 32.150 1.00 14.60 110 GLY B C 1
ATOM 4376 O O . GLY B 1 133 ? 46.318 31.007 31.073 1.00 14.95 110 GLY B O 1
ATOM 4377 N N . LEU B 1 134 ? 47.872 30.838 32.688 1.00 14.36 111 LEU B N 1
ATOM 4378 C CA . LEU B 1 134 ? 48.570 29.734 32.044 1.00 12.92 111 LEU B CA 1
ATOM 4379 C C . LEU B 1 134 ? 47.665 28.508 31.918 1.00 16.81 111 LEU B C 1
ATOM 4380 O O . LEU B 1 134 ? 47.726 27.782 30.917 1.00 16.66 111 LEU B O 1
ATOM 4385 N N . ASP B 1 135 ? 46.821 28.282 32.922 1.00 17.97 112 ASP B N 1
ATOM 4386 C CA . ASP B 1 135 ? 45.909 27.139 32.905 1.00 17.01 112 ASP B CA 1
ATOM 4387 C C . ASP B 1 135 ? 45.034 27.116 31.657 1.00 17.30 112 ASP B C 1
ATOM 4388 O O . ASP B 1 135 ? 44.866 26.066 31.039 1.00 19.97 112 ASP B O 1
ATOM 4393 N N . PHE B 1 136 ? 44.492 28.270 31.277 1.00 17.56 113 PHE B N 1
ATOM 4394 C CA . PHE B 1 136 ? 43.646 28.338 30.087 1.00 16.62 113 PHE B CA 1
ATOM 4395 C C . PHE B 1 136 ? 44.367 27.837 28.840 1.00 16.59 113 PHE B C 1
ATOM 4396 O O . PHE B 1 136 ? 43.823 27.024 28.087 1.00 17.83 113 PHE B O 1
ATOM 4404 N N . TYR B 1 137 ? 45.593 28.301 28.612 1.00 14.52 114 TYR B N 1
ATOM 4405 C CA . TYR B 1 137 ? 46.326 27.826 27.445 1.00 14.91 114 TYR B CA 1
ATOM 4406 C C . TYR B 1 137 ? 46.816 26.402 27.643 1.00 17.91 114 TYR B C 1
ATOM 4407 O O . TYR B 1 137 ? 47.032 25.677 26.675 1.00 16.58 114 TYR B O 1
ATOM 4416 N N . ASP B 1 138 ? 46.967 25.989 28.900 1.00 17.61 115 ASP B N 1
ATOM 4417 C CA . ASP B 1 138 ? 47.351 24.607 29.180 1.00 18.75 115 ASP B CA 1
ATOM 4418 C C . ASP B 1 138 ? 46.245 23.650 28.718 1.00 17.52 115 ASP B C 1
ATOM 4419 O O . ASP B 1 138 ? 46.522 22.668 28.030 1.00 19.03 115 ASP B O 1
ATOM 4424 N N . ARG B 1 139 ? 44.995 23.954 29.076 1.00 18.23 116 ARG B N 1
ATOM 4425 C CA . ARG B 1 139 ? 43.850 23.141 28.645 1.00 23.58 116 ARG B CA 1
ATOM 4426 C C . ARG B 1 139 ? 43.702 23.176 27.125 1.00 22.73 116 ARG B C 1
ATOM 4427 O O . ARG B 1 139 ? 43.443 22.148 26.484 1.00 19.83 116 ARG B O 1
ATOM 4435 N N . LEU B 1 140 ? 43.855 24.370 26.555 1.00 21.63 117 LEU B N 1
ATOM 4436 C CA . LEU B 1 140 ? 43.711 24.557 25.116 1.00 19.63 117 LEU B CA 1
ATOM 4437 C C . LEU B 1 140 ? 44.671 23.649 24.349 1.00 19.16 117 LEU B C 1
ATOM 4438 O O . LEU B 1 140 ? 44.259 22.918 23.443 1.00 18.90 117 LEU B O 1
ATOM 4443 N N . VAL B 1 141 ? 45.948 23.685 24.725 1.00 17.54 118 VAL B N 1
ATOM 4444 C CA . VAL B 1 141 ? 46.968 22.881 24.055 1.00 12.83 118 VAL B CA 1
ATOM 4445 C C . VAL B 1 141 ? 46.746 21.379 24.262 1.00 18.34 118 VAL B C 1
ATOM 4446 O O . VAL B 1 141 ? 46.896 20.581 23.326 1.00 16.58 118 VAL B O 1
ATOM 4450 N N . ASP B 1 142 ? 46.378 20.999 25.484 1.00 20.77 119 ASP B N 1
ATOM 4451 C CA . ASP B 1 142 ? 46.013 19.614 25.771 1.00 22.40 119 ASP B CA 1
ATOM 4452 C C . ASP B 1 142 ? 44.862 19.175 24.872 1.00 22.68 119 ASP B C 1
ATOM 4453 O O . ASP B 1 142 ? 44.883 18.077 24.309 1.00 21.52 119 ASP B O 1
ATOM 4458 N N . GLY B 1 143 ? 43.864 20.045 24.741 1.00 20.48 120 GLY B N 1
ATOM 4459 C CA . GLY B 1 143 ? 42.722 19.774 23.884 1.00 20.77 120 GLY B CA 1
ATOM 4460 C C . GLY B 1 143 ? 43.120 19.549 22.440 1.00 23.60 120 GLY B C 1
ATOM 4461 O O . GLY B 1 143 ? 42.547 18.696 21.755 1.00 23.54 120 GLY B O 1
ATOM 4462 N N . CYS B 1 144 ? 44.111 20.305 21.969 1.00 20.16 121 CYS B N 1
ATOM 4463 C CA . CYS B 1 144 ? 44.587 20.131 20.606 1.00 22.00 121 CYS B CA 1
ATOM 4464 C C . CYS B 1 144 ? 45.384 18.838 20.479 1.00 22.38 121 CYS B C 1
ATOM 4465 O O . CYS B 1 144 ? 45.210 18.089 19.514 1.00 20.18 121 CYS B O 1
ATOM 4468 N N . LYS B 1 145 ? 46.271 18.592 21.444 1.00 22.51 122 LYS B N 1
ATOM 4469 C CA . LYS B 1 145 ? 47.096 17.381 21.457 1.00 23.20 122 LYS B CA 1
ATOM 4470 C C . LYS B 1 145 ? 46.235 16.139 21.246 1.00 19.42 122 LYS B C 1
ATOM 4471 O O . LYS B 1 145 ? 46.516 15.291 20.391 1.00 24.33 122 LYS B O 1
ATOM 4477 N N . ALA B 1 146 ? 45.176 16.054 22.034 1.00 17.17 123 ALA B N 1
ATOM 4478 C CA . ALA B 1 146 ? 44.282 14.907 22.015 1.00 25.50 123 ALA B CA 1
ATOM 4479 C C . ALA B 1 146 ? 43.670 14.703 20.627 1.00 30.50 123 ALA B C 1
ATOM 4480 O O . ALA B 1 146 ? 43.622 13.576 20.114 1.00 27.71 123 ALA B O 1
ATOM 4482 N N . ARG B 1 147 ? 43.218 15.804 20.028 1.00 22.43 124 ARG B N 1
ATOM 4483 C CA . ARG B 1 147 ? 42.484 15.765 18.769 1.00 22.90 124 ARG B CA 1
ATOM 4484 C C . ARG B 1 147 ? 43.408 15.694 17.563 1.00 25.13 124 ARG B C 1
ATOM 4485 O O . ARG B 1 147 ? 42.951 15.708 16.421 1.00 27.00 124 ARG B O 1
ATOM 4493 N N . GLY B 1 148 ? 44.712 15.614 17.803 1.00 23.97 125 GLY B N 1
ATOM 4494 C CA . GLY B 1 148 ? 45.654 15.535 16.703 1.00 20.97 125 GLY B CA 1
ATOM 4495 C C . GLY B 1 148 ? 45.735 16.825 15.906 1.00 22.81 125 GLY B C 1
ATOM 4496 O O . GLY B 1 148 ? 46.074 16.812 14.720 1.00 27.20 125 GLY B O 1
ATOM 4497 N N . ILE B 1 149 ? 45.425 17.944 16.558 1.00 21.97 126 ILE B N 1
ATOM 4498 C CA . ILE B 1 149 ? 45.577 19.257 15.934 1.00 19.53 126 ILE B CA 1
ATOM 4499 C C . ILE B 1 149 ? 46.933 19.878 16.298 1.00 21.18 126 ILE B C 1
ATOM 4500 O O . ILE B 1 149 ? 47.237 20.055 17.481 1.00 18.75 126 ILE B O 1
ATOM 4505 N N . LYS B 1 150 ? 47.740 20.207 15.287 1.00 16.33 127 LYS B N 1
ATOM 4506 C CA . LYS B 1 150 ? 49.046 20.841 15.506 1.00 16.97 127 LYS B CA 1
ATOM 4507 C C . LYS B 1 150 ? 48.877 22.242 16.087 1.00 21.18 127 LYS B C 1
ATOM 4508 O O . LYS B 1 150 ? 48.000 22.993 15.651 1.00 18.70 127 LYS B O 1
ATOM 4514 N N . THR B 1 151 ? 49.718 22.593 17.061 1.00 17.77 128 THR B N 1
ATOM 4515 C CA . THR B 1 151 ? 49.629 23.898 17.713 1.00 16.27 128 THR B CA 1
ATOM 4516 C C . THR B 1 151 ? 50.747 24.851 17.305 1.00 16.51 128 THR B C 1
ATOM 4517 O O . THR B 1 151 ? 51.931 24.557 17.493 1.00 14.74 128 THR B O 1
ATOM 4521 N N . TYR B 1 152 ? 50.354 26.001 16.761 1.00 13.54 129 TYR B N 1
ATOM 4522 C CA . TYR B 1 152 ? 51.287 27.072 16.433 1.00 16.34 129 TYR B CA 1
ATOM 4523 C C . TYR B 1 152 ? 50.961 28.302 17.273 1.00 14.65 129 TYR B C 1
ATOM 4524 O O . TYR B 1 152 ? 50.066 29.075 16.927 1.00 18.99 129 TYR B O 1
ATOM 4533 N N . ALA B 1 153 ? 51.688 28.506 18.366 1.00 10.61 130 ALA B N 1
ATOM 4534 C CA . ALA B 1 153 ? 51.385 29.625 19.261 1.00 10.40 130 ALA B CA 1
ATOM 4535 C C . ALA B 1 153 ? 52.142 30.894 18.879 1.00 10.77 130 ALA B C 1
ATOM 4536 O O . ALA B 1 153 ? 53.318 30.842 18.534 1.00 12.92 130 ALA B O 1
ATOM 4538 N N . THR B 1 154 ? 51.456 32.031 18.949 1.00 8.09 131 THR B N 1
ATOM 4539 C CA . THR B 1 154 ? 52.090 33.337 18.792 1.00 8.06 131 THR B CA 1
ATOM 4540 C C . THR B 1 154 ? 52.169 33.989 20.181 1.00 7.72 131 THR B C 1
ATOM 4541 O O . THR B 1 154 ? 51.140 34.137 20.853 1.00 8.50 131 THR B O 1
ATOM 4545 N N . LEU B 1 155 ? 53.366 34.388 20.611 1.00 6.77 132 LEU B N 1
ATOM 4546 C CA . LEU B 1 155 ? 53.514 34.966 21.946 1.00 6.89 132 LEU B CA 1
ATOM 4547 C C . LEU B 1 155 ? 52.926 36.378 22.047 1.00 10.61 132 LEU B C 1
ATOM 4548 O O . LEU B 1 155 ? 52.287 36.713 23.044 1.00 8.74 132 LEU B O 1
ATOM 4553 N N . TYR B 1 156 ? 53.131 37.205 21.025 1.00 9.05 133 TYR B N 1
ATOM 4554 C CA . TYR B 1 156 ? 52.585 38.565 21.052 1.00 9.44 133 TYR B CA 1
ATOM 4555 C C . TYR B 1 156 ? 51.819 38.901 19.783 1.00 9.81 133 TYR B C 1
ATOM 4556 O O . TYR B 1 156 ? 52.411 39.016 18.710 1.00 8.62 133 TYR B O 1
ATOM 4565 N N . HIS B 1 157 ? 50.507 39.069 19.925 1.00 8.95 134 HIS B N 1
ATOM 4566 C CA . HIS B 1 157 ? 49.653 39.549 18.841 1.00 10.31 134 HIS B CA 1
ATOM 4567 C C . HIS B 1 157 ? 48.954 40.832 19.305 1.00 9.98 134 HIS B C 1
ATOM 4568 O O . HIS B 1 157 ? 47.728 40.932 19.237 1.00 8.45 134 HIS B O 1
ATOM 4575 N N . TRP B 1 158 ? 49.757 41.767 19.832 1.00 8.49 135 TRP B N 1
ATOM 4576 C CA . TRP B 1 158 ? 49.415 43.194 20.015 1.00 6.28 135 TRP B CA 1
ATOM 4577 C C . TRP B 1 158 ? 48.789 43.578 21.345 1.00 8.72 135 TRP B C 1
ATOM 4578 O O . TRP B 1 158 ? 48.607 44.768 21.610 1.00 8.66 135 TRP B O 1
ATOM 4589 N N . ASP B 1 159 ? 48.452 42.596 22.172 1.00 9.11 136 ASP B N 1
ATOM 4590 C CA . ASP B 1 159 ? 47.756 42.919 23.408 1.00 8.56 136 ASP B CA 1
ATOM 4591 C C . ASP B 1 159 ? 48.722 43.168 24.569 1.00 12.00 136 ASP B C 1
ATOM 4592 O O . ASP B 1 159 ? 48.776 42.396 25.527 1.00 10.22 136 ASP B O 1
ATOM 4597 N N . LEU B 1 160 ? 49.478 44.261 24.476 1.00 8.83 137 LEU B N 1
ATOM 4598 C CA . LEU B 1 160 ? 50.421 44.632 25.531 1.00 7.60 137 LEU B CA 1
ATOM 4599 C C . LEU B 1 160 ? 49.674 44.966 26.821 1.00 9.03 137 LEU B C 1
ATOM 4600 O O . LEU B 1 160 ? 48.671 45.695 26.794 1.00 8.80 137 LEU B O 1
ATOM 4605 N N . PRO B 1 161 ? 50.156 44.439 27.959 1.00 7.74 138 PRO B N 1
ATOM 4606 C CA . PRO B 1 161 ? 49.558 44.852 29.236 1.00 10.31 138 PRO B CA 1
ATOM 4607 C C . PRO B 1 161 ? 49.653 46.374 29.436 1.00 9.06 138 PRO B C 1
ATOM 4608 O O . PRO B 1 161 ? 50.734 46.963 29.287 1.00 8.12 138 PRO B O 1
ATOM 4612 N N . LEU B 1 162 ? 48.523 46.994 29.760 1.00 9.43 139 LEU B N 1
ATOM 4613 C CA . LEU B 1 162 ? 48.421 48.449 29.870 1.00 10.02 139 LEU B CA 1
ATOM 4614 C C . LEU B 1 162 ? 49.449 49.023 30.844 1.00 7.82 139 LEU B C 1
ATOM 4615 O O . LEU B 1 162 ? 50.006 50.098 30.609 1.00 9.72 139 LEU B O 1
ATOM 4620 N N . THR B 1 163 ? 49.711 48.298 31.923 1.00 8.03 140 THR B N 1
ATOM 4621 C CA . THR B 1 163 ? 50.636 48.788 32.949 1.00 11.70 140 THR B CA 1
ATOM 4622 C C . THR B 1 163 ? 52.019 49.145 32.388 1.00 11.39 140 THR B C 1
ATOM 4623 O O . THR B 1 163 ? 52.671 50.090 32.862 1.00 9.22 140 THR B O 1
ATOM 4627 N N . LEU B 1 164 ? 52.454 48.414 31.362 1.00 7.91 141 LEU B N 1
ATOM 4628 C CA . LEU B 1 164 ? 53.769 48.663 30.770 1.00 9.78 141 LEU B CA 1
ATOM 4629 C C . LEU B 1 164 ? 53.862 50.012 30.078 1.00 9.03 141 LEU B C 1
ATOM 4630 O O . LEU B 1 164 ? 54.970 50.517 29.847 1.00 9.73 141 LEU B O 1
ATOM 4635 N N . MET B 1 165 ? 52.716 50.605 29.744 1.00 8.55 142 MET B N 1
ATOM 4636 C CA . MET B 1 165 ? 52.727 51.943 29.151 1.00 8.33 142 MET B CA 1
ATOM 4637 C C . MET B 1 165 ? 53.305 52.963 30.136 1.00 9.82 142 MET B C 1
ATOM 4638 O O . MET B 1 165 ? 53.827 54.006 29.727 1.00 9.64 142 MET B O 1
ATOM 4643 N N . GLY B 1 166 ? 53.235 52.655 31.428 1.00 12.15 143 GLY B N 1
ATOM 4644 C CA . GLY B 1 166 ? 53.789 53.533 32.455 1.00 9.85 143 GLY B CA 1
ATOM 4645 C C . GLY B 1 166 ? 55.264 53.838 32.266 1.00 11.69 143 GLY B C 1
ATOM 4646 O O . GLY B 1 166 ? 55.721 54.963 32.527 1.00 12.31 143 GLY B O 1
ATOM 4647 N N . ASP B 1 167 ? 56.009 52.837 31.800 1.00 10.41 144 ASP B N 1
ATOM 4648 C CA . ASP B 1 167 ? 57.445 52.970 31.557 1.00 14.05 144 ASP B CA 1
ATOM 4649 C C . ASP B 1 167 ? 57.748 53.513 30.170 1.00 11.44 144 ASP B C 1
ATOM 4650 O O . ASP B 1 167 ? 58.897 53.841 29.861 1.00 12.76 144 ASP B O 1
ATOM 4655 N N . GLY B 1 168 ? 56.723 53.577 29.329 1.00 9.55 145 GLY B N 1
ATOM 4656 C CA . GLY B 1 168 ? 56.885 54.046 27.965 1.00 10.41 145 GLY B CA 1
ATOM 4657 C C . GLY B 1 168 ? 56.461 53.021 26.932 1.00 8.93 145 GLY B C 1
ATOM 4658 O O . GLY B 1 168 ? 56.616 53.243 25.729 1.00 10.68 145 GLY B O 1
ATOM 4659 N N . GLY B 1 169 ? 55.936 51.890 27.395 1.00 9.32 146 GLY B N 1
ATOM 4660 C CA . GLY B 1 169 ? 55.523 50.819 26.490 1.00 10.01 146 GLY B CA 1
ATOM 4661 C C . GLY B 1 169 ? 56.681 50.346 25.637 1.00 8.59 146 GLY B C 1
ATOM 4662 O O . GLY B 1 169 ? 57.795 50.190 26.131 1.00 10.05 146 GLY B O 1
ATOM 4663 N N . TRP B 1 170 ? 56.444 50.152 24.346 1.00 10.25 147 TRP B N 1
ATOM 4664 C CA . TRP B 1 170 ? 57.500 49.640 23.482 1.00 9.72 147 TRP B CA 1
ATOM 4665 C C . TRP B 1 170 ? 58.610 50.654 23.246 1.00 11.46 147 TRP B C 1
ATOM 4666 O O . TRP B 1 170 ? 59.679 50.312 22.736 1.00 11.00 147 TRP B O 1
ATOM 4677 N N . ALA B 1 171 ? 58.355 51.909 23.610 1.00 9.49 148 ALA B N 1
ATOM 4678 C CA . ALA B 1 171 ? 59.376 52.954 23.510 1.00 10.27 148 ALA B CA 1
ATOM 4679 C C . ALA B 1 171 ? 60.421 52.818 24.606 1.00 12.36 148 ALA B C 1
ATOM 4680 O O . ALA B 1 171 ? 61.460 53.484 24.575 1.00 14.31 148 ALA B O 1
ATOM 4682 N N . SER B 1 172 ? 60.152 51.947 25.573 1.00 11.11 149 SER B N 1
ATOM 4683 C CA . SER B 1 172 ? 61.113 51.681 26.645 1.00 13.94 149 SER B CA 1
ATOM 4684 C C . SER B 1 172 ? 61.774 50.312 26.487 1.00 12.39 149 SER B C 1
ATOM 4685 O O . SER B 1 172 ? 61.092 49.300 26.278 1.00 10.94 149 SER B O 1
ATOM 4688 N N . ARG B 1 173 ? 63.100 50.280 26.603 1.00 9.68 150 ARG B N 1
ATOM 4689 C CA . ARG B 1 173 ? 63.865 49.042 26.464 1.00 11.01 150 ARG B CA 1
ATOM 4690 C C . ARG B 1 173 ? 63.445 48.013 27.506 1.00 12.95 150 ARG B C 1
ATOM 4691 O O . ARG B 1 173 ? 63.494 46.806 27.259 1.00 10.72 150 ARG B O 1
ATOM 4699 N N . SER B 1 174 ? 63.018 48.496 28.673 1.00 12.08 151 SER B N 1
ATOM 4700 C CA . SER B 1 174 ? 62.566 47.611 29.747 1.00 14.06 151 SER B CA 1
ATOM 4701 C C . SER B 1 174 ? 61.437 46.695 29.275 1.00 12.93 151 SER B C 1
ATOM 4702 O O . SER B 1 174 ? 61.316 45.553 29.726 1.00 12.94 151 SER B O 1
ATOM 4705 N N . THR B 1 175 ? 60.614 47.187 28.354 1.00 9.83 152 THR B N 1
ATOM 4706 C CA . THR B 1 175 ? 59.475 46.405 27.887 1.00 11.62 152 THR B CA 1
ATOM 4707 C C . THR B 1 175 ? 59.927 45.146 27.146 1.00 9.92 152 THR B C 1
ATOM 4708 O O . THR B 1 175 ? 59.263 44.104 27.199 1.00 10.18 152 THR B O 1
ATOM 4712 N N . ALA B 1 176 ? 61.091 45.218 26.505 1.00 10.47 153 ALA B N 1
ATOM 4713 C CA . ALA B 1 176 ? 61.651 44.031 25.874 1.00 10.27 153 ALA B CA 1
ATOM 4714 C C . ALA B 1 176 ? 62.059 42.984 26.913 1.00 9.59 153 ALA B C 1
ATOM 4715 O O . ALA B 1 176 ? 61.914 41.779 26.686 1.00 10.13 153 ALA B O 1
ATOM 4717 N N . HIS B 1 177 ? 62.580 43.434 28.048 1.00 9.84 154 HIS B N 1
ATOM 4718 C CA . HIS B 1 177 ? 62.932 42.498 29.108 1.00 11.25 154 HIS B CA 1
ATOM 4719 C C . HIS B 1 177 ? 61.685 41.921 29.782 1.00 10.58 154 HIS B C 1
ATOM 4720 O O . HIS B 1 177 ? 61.687 40.783 30.247 1.00 13.87 154 HIS B O 1
ATOM 4727 N N . ALA B 1 178 ? 60.625 42.713 29.841 1.00 8.76 155 ALA B N 1
ATOM 4728 C CA . ALA B 1 178 ? 59.347 42.210 30.327 1.00 12.31 155 ALA B CA 1
ATOM 4729 C C . ALA B 1 178 ? 58.893 41.062 29.434 1.00 12.62 155 ALA B C 1
ATOM 4730 O O . ALA B 1 178 ? 58.442 40.036 29.921 1.00 11.20 155 ALA B O 1
ATOM 4732 N N . PHE B 1 179 ? 59.009 41.243 28.120 1.00 10.14 156 PHE B N 1
ATOM 4733 C CA . PHE B 1 179 ? 58.637 40.195 27.172 1.00 11.17 156 PHE B CA 1
ATOM 4734 C C . PHE B 1 179 ? 59.508 38.943 27.302 1.00 10.34 156 PHE B C 1
ATOM 4735 O O . PHE B 1 179 ? 59.017 37.807 27.210 1.00 11.22 156 PHE B O 1
ATOM 4743 N N . GLN B 1 180 ? 60.803 39.163 27.497 1.00 10.18 157 GLN B N 1
ATOM 4744 C CA . GLN B 1 180 ? 61.777 38.092 27.684 1.00 10.94 157 GLN B CA 1
ATOM 4745 C C . GLN B 1 180 ? 61.351 37.162 28.809 1.00 11.67 157 GLN B C 1
ATOM 4746 O O . GLN B 1 180 ? 61.409 35.936 28.681 1.00 11.01 157 GLN B O 1
ATOM 4752 N N . ARG B 1 181 ? 60.933 37.755 29.919 1.00 12.59 158 ARG B N 1
ATOM 4753 C CA . ARG B 1 181 ? 60.468 36.986 31.066 1.00 12.55 158 ARG B CA 1
ATOM 4754 C C . ARG B 1 181 ? 59.147 36.283 30.747 1.00 10.96 158 ARG B C 1
ATOM 4755 O O . ARG B 1 181 ? 58.949 35.111 31.083 1.00 10.56 158 ARG B O 1
ATOM 4763 N N . TYR B 1 182 ? 58.254 37.000 30.071 1.00 11.68 159 TYR B N 1
ATOM 4764 C CA . TYR B 1 182 ? 56.977 36.451 29.615 1.00 8.82 159 TYR B CA 1
ATOM 4765 C C . TYR B 1 182 ? 57.175 35.239 28.696 1.00 9.58 159 TYR B C 1
ATOM 4766 O O . TYR B 1 182 ? 56.528 34.201 28.876 1.00 8.53 159 TYR B O 1
ATOM 4775 N N . ALA B 1 183 ? 58.056 35.374 27.704 1.00 9.85 160 ALA B N 1
ATOM 4776 C CA . ALA B 1 183 ? 58.324 34.278 26.770 1.00 10.02 160 ALA B CA 1
ATOM 4777 C C . ALA B 1 183 ? 58.761 33.014 27.504 1.00 10.08 160 ALA B C 1
ATOM 4778 O O . ALA B 1 183 ? 58.272 31.912 27.228 1.00 7.98 160 ALA B O 1
ATOM 4780 N N . LYS B 1 184 ? 59.685 33.181 28.443 1.00 8.48 161 LYS B N 1
ATOM 4781 C CA . LYS B 1 184 ? 60.206 32.063 29.229 1.00 11.50 161 LYS B CA 1
ATOM 4782 C C . LYS B 1 184 ? 59.070 31.373 29.980 1.00 10.12 161 LYS B C 1
ATOM 4783 O O . LYS B 1 184 ? 58.929 30.144 29.944 1.00 13.63 161 LYS B O 1
ATOM 4789 N N . THR B 1 185 ? 58.248 32.183 30.642 1.00 12.84 162 THR B N 1
ATOM 4790 C CA . THR B 1 185 ? 57.144 31.697 31.473 1.00 12.45 162 THR B CA 1
ATOM 4791 C C . THR B 1 185 ? 56.154 30.856 30.671 1.00 13.88 162 THR B C 1
ATOM 4792 O O . THR B 1 185 ? 55.702 29.792 31.118 1.00 12.76 162 THR B O 1
ATOM 4796 N N . VAL B 1 186 ? 55.815 31.337 29.478 1.00 10.74 163 VAL B N 1
ATOM 4797 C CA . VAL B 1 186 ? 54.870 30.628 28.633 1.00 10.07 163 VAL B CA 1
ATOM 4798 C C . VAL B 1 186 ? 55.439 29.302 28.141 1.00 10.56 163 VAL B C 1
ATOM 4799 O O . VAL B 1 186 ? 54.742 28.270 28.134 1.00 11.82 163 VAL B O 1
ATOM 4803 N N . MET B 1 187 ? 56.701 29.331 27.724 1.00 8.73 164 MET B N 1
ATOM 4804 C CA . MET B 1 187 ? 57.287 28.176 27.068 1.00 12.38 164 MET B CA 1
ATOM 4805 C C . MET B 1 187 ? 57.655 27.123 28.098 1.00 13.77 164 MET B C 1
ATOM 4806 O O . MET B 1 187 ? 57.711 25.943 27.784 1.00 14.02 164 MET B O 1
ATOM 4811 N N . ALA B 1 188 ? 57.890 27.551 29.335 1.00 13.77 165 ALA B N 1
ATOM 4812 C CA . ALA B 1 188 ? 58.199 26.597 30.394 1.00 14.86 165 ALA B CA 1
ATOM 4813 C C . ALA B 1 188 ? 56.978 25.712 30.637 1.00 16.51 165 ALA B C 1
ATOM 4814 O O . ALA B 1 188 ? 57.102 24.515 30.925 1.00 16.31 165 ALA B O 1
ATOM 4816 N N . ARG B 1 189 ? 55.793 26.302 30.519 1.00 14.76 166 ARG B N 1
ATOM 4817 C CA . ARG B 1 189 ? 54.557 25.558 30.724 1.00 17.27 166 ARG B CA 1
ATOM 4818 C C . ARG B 1 189 ? 54.125 24.755 29.494 1.00 20.22 166 ARG B C 1
ATOM 4819 O O . ARG B 1 189 ? 53.757 23.580 29.605 1.00 19.07 166 ARG B O 1
ATOM 4827 N N . LEU B 1 190 ? 54.171 25.377 28.320 1.00 14.80 167 LEU B N 1
ATOM 4828 C CA . LEU B 1 190 ? 53.596 24.751 27.121 1.00 17.72 167 LEU B CA 1
ATOM 4829 C C . LEU B 1 190 ? 54.616 24.095 26.191 1.00 19.54 167 LEU B C 1
ATOM 4830 O O . LEU B 1 190 ? 54.237 23.451 25.202 1.00 17.65 167 LEU B O 1
ATOM 4835 N N . GLY B 1 191 ? 55.901 24.265 26.491 1.00 16.13 168 GLY B N 1
ATOM 4836 C CA . GLY B 1 191 ? 56.953 23.854 25.576 1.00 16.05 168 GLY B CA 1
ATOM 4837 C C . GLY B 1 191 ? 57.050 22.365 25.317 1.00 18.14 168 GLY B C 1
ATOM 4838 O O . GLY B 1 191 ? 57.643 21.947 24.319 1.00 17.35 168 GLY B O 1
ATOM 4839 N N . ASP B 1 192 ? 56.471 21.563 26.207 1.00 17.74 169 ASP B N 1
ATOM 4840 C CA . ASP B 1 192 ? 56.541 20.112 26.069 1.00 22.41 169 ASP B CA 1
ATOM 4841 C C . ASP B 1 192 ? 55.539 19.601 25.043 1.00 23.57 169 ASP B C 1
ATOM 4842 O O . ASP B 1 192 ? 55.623 18.446 24.613 1.00 27.14 169 ASP B O 1
ATOM 4847 N N . ARG B 1 193 ? 54.606 20.466 24.637 1.00 21.33 170 ARG B N 1
ATOM 4848 C CA . ARG B 1 193 ? 53.501 20.055 23.765 1.00 17.13 170 ARG B CA 1
ATOM 4849 C C . ARG B 1 193 ? 53.309 20.891 22.492 1.00 20.72 170 ARG B C 1
ATOM 4850 O O . ARG B 1 193 ? 52.769 20.391 21.505 1.00 17.09 170 ARG B O 1
ATOM 4858 N N . LEU B 1 194 ? 53.735 22.154 22.517 1.00 17.15 171 LEU B N 1
ATOM 4859 C CA . LEU B 1 194 ? 53.588 23.043 21.350 1.00 17.45 171 LEU B CA 1
ATOM 4860 C C . LEU B 1 194 ? 54.356 22.546 20.132 1.00 16.13 171 LEU B C 1
ATOM 4861 O O . LEU B 1 194 ? 55.530 22.182 20.237 1.00 14.65 171 LEU B O 1
ATOM 4866 N N . ASP B 1 195 ? 53.714 22.564 18.966 1.00 11.52 172 ASP B N 1
ATOM 4867 C CA . ASP B 1 195 ? 54.399 22.140 17.757 1.00 13.89 172 ASP B CA 1
ATOM 4868 C C . ASP B 1 195 ? 55.280 23.246 17.161 1.00 14.63 172 ASP B C 1
ATOM 4869 O O . ASP B 1 195 ? 56.280 22.961 16.511 1.00 14.05 172 ASP B O 1
ATOM 4874 N N . ALA B 1 196 ? 54.925 24.506 17.405 1.00 12.66 173 ALA B N 1
ATOM 4875 C CA . ALA B 1 196 ? 55.730 25.624 16.916 1.00 12.60 173 ALA B CA 1
ATOM 4876 C C . ALA B 1 196 ? 55.410 26.867 17.715 1.00 10.42 173 ALA B C 1
ATOM 4877 O O . ALA B 1 196 ? 54.324 26.973 18.287 1.00 11.59 173 ALA B O 1
ATOM 4879 N N . VAL B 1 197 ? 56.344 27.809 17.746 1.00 8.58 174 VAL B N 1
ATOM 4880 C CA . VAL B 1 197 ? 56.085 29.087 18.397 1.00 10.10 174 VAL B CA 1
ATOM 4881 C C . VAL B 1 197 ? 56.648 30.216 17.564 1.00 10.39 174 VAL B C 1
ATOM 4882 O O . VAL B 1 197 ? 57.695 30.068 16.930 1.00 12.38 174 VAL B O 1
ATOM 4886 N N . ALA B 1 198 ? 55.918 31.329 17.532 1.00 13.39 175 ALA B N 1
ATOM 4887 C CA . ALA B 1 198 ? 56.405 32.567 16.934 1.00 8.63 175 ALA B CA 1
ATOM 4888 C C . ALA B 1 198 ? 56.404 33.630 18.017 1.00 10.57 175 ALA B C 1
ATOM 4889 O O . ALA B 1 198 ? 55.447 33.735 18.781 1.00 11.92 175 ALA B O 1
ATOM 4891 N N . THR B 1 199 ? 57.462 34.425 18.076 1.00 8.70 176 THR B N 1
ATOM 4892 C CA . THR B 1 199 ? 57.561 35.498 19.064 1.00 9.71 176 THR B CA 1
ATOM 4893 C C . THR B 1 199 ? 56.502 36.563 18.837 1.00 11.59 176 THR B C 1
ATOM 4894 O O . THR B 1 199 ? 55.645 36.804 19.702 1.00 8.56 176 THR B O 1
ATOM 4898 N N . PHE B 1 200 ? 56.562 37.191 17.658 1.00 10.13 177 PHE B N 1
ATOM 4899 C CA . PHE B 1 200 ? 55.679 38.296 17.305 1.00 8.76 177 PHE B CA 1
ATOM 4900 C C . PHE B 1 200 ? 54.894 38.024 16.044 1.00 11.34 177 PHE B C 1
ATOM 4901 O O . PHE B 1 200 ? 55.339 37.281 15.167 1.00 10.33 177 PHE B O 1
ATOM 4909 N N . ASN B 1 201 ? 53.720 38.636 15.983 1.00 10.24 178 ASN B N 1
ATOM 4910 C CA . ASN B 1 201 ? 52.928 38.718 14.776 1.00 8.99 178 ASN B CA 1
ATOM 4911 C C . ASN B 1 201 ? 52.955 40.162 14.286 1.00 12.35 178 ASN B C 1
ATOM 4912 O O . ASN B 1 201 ? 52.549 41.076 15.019 1.00 9.88 178 ASN B O 1
ATOM 4917 N N . SER B 1 202 ? 53.450 40.368 13.066 1.00 9.85 179 SER B N 1
ATOM 4918 C CA . SER B 1 202 ? 53.384 41.674 12.395 1.00 9.28 179 SER B CA 1
ATOM 4919 C C . SER B 1 202 ? 53.983 42.869 13.146 1.00 8.35 179 SER B C 1
ATOM 4920 O O . SER B 1 202 ? 53.243 43.759 13.564 1.00 9.16 179 SER B O 1
ATOM 4923 N N . PRO B 1 203 ? 55.316 42.913 13.288 1.00 8.51 180 PRO B N 1
ATOM 4924 C CA . PRO B 1 203 ? 55.954 44.085 13.893 1.00 9.65 180 PRO B CA 1
ATOM 4925 C C . PRO B 1 203 ? 55.561 45.369 13.172 1.00 12.95 180 PRO B C 1
ATOM 4926 O O . PRO B 1 203 ? 55.453 46.390 13.832 1.00 9.92 180 PRO B O 1
ATOM 4930 N N . TRP B 1 204 ? 55.370 45.325 11.852 1.00 11.03 181 TRP B N 1
ATOM 4931 C CA . TRP B 1 204 ? 54.959 46.510 11.099 1.00 9.02 181 TRP B CA 1
ATOM 4932 C C . TRP B 1 204 ? 53.752 47.184 11.744 1.00 10.19 181 TRP B C 1
ATOM 4933 O O . TRP B 1 204 ? 53.705 48.407 11.865 1.00 7.82 181 TRP B O 1
ATOM 4944 N N . CYS B 1 205 ? 52.771 46.385 12.157 1.00 9.49 182 CYS B N 1
ATOM 4945 C CA . CYS B 1 205 ? 51.575 46.935 12.782 1.00 8.12 182 CYS B CA 1
ATOM 4946 C C . CYS B 1 205 ? 51.850 47.456 14.183 1.00 9.93 182 CYS B C 1
ATOM 4947 O O . CYS B 1 205 ? 51.475 48.577 14.520 1.00 10.91 182 CYS B O 1
ATOM 4950 N N . ALA B 1 206 ? 52.504 46.629 14.993 1.00 10.00 183 ALA B N 1
ATOM 4951 C CA . ALA B 1 206 ? 52.840 46.989 16.374 1.00 8.02 183 ALA B CA 1
ATOM 4952 C C . ALA B 1 206 ? 53.789 48.187 16.429 1.00 9.78 183 ALA B C 1
ATOM 4953 O O . ALA B 1 206 ? 53.819 48.926 17.427 1.00 6.73 183 ALA B O 1
ATOM 4955 N N . VAL B 1 207 ? 54.558 48.388 15.358 1.00 7.27 184 VAL B N 1
ATOM 4956 C CA . VAL B 1 207 ? 55.537 49.471 15.326 1.00 6.65 184 VAL B CA 1
ATOM 4957 C C . VAL B 1 207 ? 54.992 50.725 14.628 1.00 11.13 184 VAL B C 1
ATOM 4958 O O . VAL B 1 207 ? 54.628 51.694 15.296 1.00 8.90 184 VAL B O 1
ATOM 4962 N N . TRP B 1 208 ? 54.911 50.714 13.297 1.00 8.95 185 TRP B N 1
ATOM 4963 C CA . TRP B 1 208 ? 54.566 51.944 12.573 1.00 9.64 185 TRP B CA 1
ATOM 4964 C C . TRP B 1 208 ? 53.094 52.300 12.715 1.00 9.63 185 TRP B C 1
ATOM 4965 O O . TRP B 1 208 ? 52.745 53.461 12.976 1.00 12.72 185 TRP B O 1
ATOM 4976 N N . LEU B 1 209 ? 52.224 51.312 12.526 1.00 7.67 186 LEU B N 1
ATOM 4977 C CA . LEU B 1 209 ? 50.788 51.578 12.502 1.00 10.16 186 LEU B CA 1
ATOM 4978 C C . LEU B 1 209 ? 50.342 52.030 13.883 1.00 9.00 186 LEU B C 1
ATOM 4979 O O . LEU B 1 209 ? 49.368 52.775 14.019 1.00 9.30 186 LEU B O 1
ATOM 4984 N N . SER B 1 210 ? 51.079 51.582 14.896 1.00 9.14 187 SER B N 1
ATOM 4985 C CA . SER B 1 210 ? 50.744 51.872 16.285 1.00 8.30 187 SER B CA 1
ATOM 4986 C C . SER B 1 210 ? 51.433 53.103 16.862 1.00 11.42 187 SER B C 1
ATOM 4987 O O . SER B 1 210 ? 50.906 53.697 17.803 1.00 11.40 187 SER B O 1
ATOM 4990 N N . HIS B 1 211 ? 52.606 53.474 16.339 1.00 8.03 188 HIS B N 1
ATOM 4991 C CA . HIS B 1 211 ? 53.405 54.534 16.977 1.00 8.73 188 HIS B CA 1
ATOM 4992 C C . HIS B 1 211 ? 53.726 55.703 16.049 1.00 12.66 188 HIS B C 1
ATOM 4993 O O . HIS B 1 211 ? 54.141 56.772 16.511 1.00 10.23 188 HIS B O 1
ATOM 5000 N N . LEU B 1 212 ? 53.555 55.499 14.746 1.00 10.22 189 LEU B N 1
ATOM 5001 C CA . LEU B 1 212 ? 53.802 56.560 13.774 1.00 10.58 189 LEU B CA 1
ATOM 5002 C C . LEU B 1 212 ? 52.505 57.047 13.122 1.00 10.71 189 LEU B C 1
ATOM 5003 O O . LEU B 1 212 ? 52.294 58.258 12.957 1.00 9.69 189 LEU B O 1
ATOM 5008 N N . TYR B 1 213 ? 51.632 56.105 12.769 1.00 11.99 190 TYR B N 1
ATOM 5009 C CA . TYR B 1 213 ? 50.388 56.424 12.063 1.00 13.91 190 TYR B CA 1
ATOM 5010 C C . TYR B 1 213 ? 49.184 56.604 12.980 1.00 13.20 190 TYR B C 1
ATOM 5011 O O . TYR B 1 213 ? 48.166 57.151 12.556 1.00 15.95 190 TYR B O 1
ATOM 5020 N N . GLY B 1 214 ? 49.282 56.138 14.225 1.00 13.04 191 GLY B N 1
ATOM 5021 C CA . GLY B 1 214 ? 48.222 56.362 15.200 1.00 13.96 191 GLY B CA 1
ATOM 5022 C C . GLY B 1 214 ? 46.953 55.535 15.039 1.00 14.28 191 GLY B C 1
ATOM 5023 O O . GLY B 1 214 ? 45.968 55.756 15.748 1.00 11.80 191 GLY B O 1
ATOM 5024 N N . ILE B 1 215 ? 46.980 54.561 14.132 1.00 9.18 192 ILE B N 1
ATOM 5025 C CA . ILE B 1 215 ? 45.793 53.771 13.820 1.00 9.30 192 ILE B CA 1
ATOM 5026 C C . ILE B 1 215 ? 45.534 52.611 14.794 1.00 8.86 192 ILE B C 1
ATOM 5027 O O . ILE B 1 215 ? 44.373 52.242 15.048 1.00 11.26 192 ILE B O 1
ATOM 5032 N N . HIS B 1 216 ? 46.611 52.032 15.326 1.00 9.11 193 HIS B N 1
ATOM 5033 C CA . HIS B 1 216 ? 46.495 50.948 16.297 1.00 9.43 193 HIS B CA 1
ATOM 5034 C C . HIS B 1 216 ? 47.019 51.381 17.653 1.00 7.89 193 HIS B C 1
ATOM 5035 O O . HIS B 1 216 ? 47.722 52.381 17.756 1.00 8.86 193 HIS B O 1
ATOM 5042 N N . ALA B 1 217 ? 46.684 50.614 18.688 1.00 8.35 194 ALA B N 1
ATOM 5043 C CA . ALA B 1 217 ? 47.095 50.950 20.051 1.00 7.58 194 ALA B CA 1
ATOM 5044 C C . ALA B 1 217 ? 48.621 50.917 20.142 1.00 9.19 194 ALA B C 1
ATOM 5045 O O . ALA B 1 217 ? 49.253 49.998 19.608 1.00 7.21 194 ALA B O 1
ATOM 5047 N N . PRO B 1 218 ? 49.228 51.879 20.869 1.00 8.99 195 PRO B N 1
ATOM 5048 C CA . PRO B 1 218 ? 48.575 52.869 21.739 1.00 10.06 195 PRO B CA 1
ATOM 5049 C C . PRO B 1 218 ? 48.218 54.174 21.035 1.00 13.61 195 PRO B C 1
ATOM 5050 O O . PRO B 1 218 ? 47.883 55.153 21.703 1.00 11.86 195 PRO B O 1
ATOM 5054 N N . GLY B 1 219 ? 48.313 54.208 19.709 1.00 11.03 196 GLY B N 1
ATOM 5055 C CA . GLY B 1 219 ? 47.786 55.334 18.960 1.00 11.42 196 GLY B CA 1
ATOM 5056 C C . GLY B 1 219 ? 48.692 56.548 18.868 1.00 13.19 196 GLY B C 1
ATOM 5057 O O . GLY B 1 219 ? 48.197 57.676 18.778 1.00 15.85 196 GLY B O 1
ATOM 5058 N N . GLU B 1 220 ? 50.008 56.335 18.879 1.00 8.41 197 GLU B N 1
ATOM 5059 C CA . GLU B 1 220 ? 50.942 57.459 18.793 1.00 10.17 197 GLU B CA 1
ATOM 5060 C C . GLU B 1 220 ? 51.250 57.852 17.347 1.00 14.38 197 GLU B C 1
ATOM 5061 O O . GLU B 1 220 ? 51.032 57.073 16.418 1.00 12.10 197 GLU B O 1
ATOM 5067 N N . ARG B 1 221 ? 51.720 59.082 17.166 1.00 11.91 198 ARG B N 1
ATOM 5068 C CA . ARG B 1 221 ? 52.162 59.572 15.861 1.00 14.18 198 ARG B CA 1
ATOM 5069 C C . ARG B 1 221 ? 53.466 60.343 16.041 1.00 12.34 198 ARG B C 1
ATOM 5070 O O . ARG B 1 221 ? 53.504 61.569 15.932 1.00 19.90 198 ARG B O 1
ATOM 5078 N N . ASN B 1 222 ? 54.539 59.616 16.309 1.00 12.25 199 ASN B N 1
ATOM 5079 C CA . ASN B 1 222 ? 55.809 60.244 16.614 1.00 13.19 199 ASN B CA 1
ATOM 5080 C C . ASN B 1 222 ? 56.956 59.370 16.142 1.00 12.60 199 ASN B C 1
ATOM 5081 O O . ASN B 1 222 ? 57.060 58.207 16.550 1.00 11.05 199 ASN B O 1
ATOM 5086 N N . MET B 1 223 ? 57.821 59.916 15.286 1.00 12.88 200 MET B N 1
ATOM 5087 C CA . MET B 1 223 ? 58.909 59.119 14.720 1.00 15.55 200 MET B CA 1
ATOM 5088 C C . MET B 1 223 ? 59.879 58.612 15.791 1.00 11.65 200 MET B C 1
ATOM 5089 O O . MET B 1 223 ? 60.348 57.474 15.722 1.00 12.91 200 MET B O 1
ATOM 5094 N N . GLU B 1 224 ? 60.191 59.446 16.778 1.00 13.23 201 GLU B N 1
ATOM 5095 C CA . GLU B 1 224 ? 61.085 59.017 17.851 1.00 12.14 201 GLU B CA 1
ATOM 5096 C C . GLU B 1 224 ? 60.520 57.815 18.616 1.00 11.89 201 GLU B C 1
ATOM 5097 O O . GLU B 1 224 ? 61.245 56.867 18.933 1.00 10.87 201 GLU B O 1
ATOM 5103 N N . ALA B 1 225 ? 59.225 57.869 18.923 1.00 11.05 202 ALA B N 1
ATOM 5104 C CA . ALA B 1 225 ? 58.561 56.776 19.632 1.00 9.92 202 ALA B CA 1
ATOM 5105 C C . ALA B 1 225 ? 58.546 55.509 18.780 1.00 13.08 202 ALA B C 1
ATOM 5106 O O . ALA B 1 225 ? 58.794 54.408 19.271 1.00 10.74 202 ALA B O 1
ATOM 5108 N N . ALA B 1 226 ? 58.259 55.670 17.498 1.00 10.60 203 ALA B N 1
ATOM 5109 C CA . ALA B 1 226 ? 58.177 54.527 16.598 1.00 10.04 203 ALA B CA 1
ATOM 5110 C C . ALA B 1 226 ? 59.531 53.863 16.366 1.00 10.40 203 ALA B C 1
ATOM 5111 O O . ALA B 1 226 ? 59.615 52.633 16.324 1.00 10.80 203 ALA B O 1
ATOM 5113 N N . LEU B 1 227 ? 60.586 54.658 16.189 1.00 8.80 204 LEU B N 1
ATOM 5114 C CA . LEU B 1 227 ? 61.915 54.082 16.004 1.00 10.31 204 LEU B CA 1
ATOM 5115 C C . LEU B 1 227 ? 62.319 53.336 17.276 1.00 11.23 204 LEU B C 1
ATOM 5116 O O . LEU B 1 227 ? 62.991 52.307 17.210 1.00 9.31 204 LEU B O 1
ATOM 5121 N N . ALA B 1 228 ? 61.905 53.844 18.436 1.00 10.82 205 ALA B N 1
ATOM 5122 C CA . ALA B 1 228 ? 62.191 53.151 19.699 1.00 11.49 205 ALA B CA 1
ATOM 5123 C C . ALA B 1 228 ? 61.472 51.807 19.756 1.00 10.07 205 ALA B C 1
ATOM 5124 O O . ALA B 1 228 ? 62.064 50.788 20.115 1.00 9.10 205 ALA B O 1
ATOM 5126 N N . ALA B 1 229 ? 60.185 51.819 19.411 1.00 8.57 206 ALA B N 1
ATOM 5127 C CA . ALA B 1 229 ? 59.369 50.608 19.412 1.00 10.60 206 ALA B CA 1
ATOM 5128 C C . ALA B 1 229 ? 59.931 49.617 18.394 1.00 12.07 206 ALA B C 1
ATOM 5129 O O . ALA B 1 229 ? 59.955 48.402 18.637 1.00 8.88 206 ALA B O 1
ATOM 5131 N N . MET B 1 230 ? 60.372 50.145 17.251 1.00 9.40 207 MET B N 1
ATOM 5132 C CA . MET B 1 230 ? 60.971 49.315 16.209 1.00 8.50 207 MET B CA 1
ATOM 5133 C C . MET B 1 230 ? 62.145 48.519 16.766 1.00 8.26 207 MET B C 1
ATOM 5134 O O . MET B 1 230 ? 62.181 47.298 16.665 1.00 8.60 207 MET B O 1
ATOM 5139 N N . HIS B 1 231 ? 63.115 49.202 17.359 1.00 8.41 208 HIS B N 1
ATOM 5140 C CA . HIS B 1 231 ? 64.288 48.489 17.837 1.00 8.49 208 HIS B CA 1
ATOM 5141 C C . HIS B 1 231 ? 63.958 47.596 19.026 1.00 8.98 208 HIS B C 1
ATOM 5142 O O . HIS B 1 231 ? 64.529 46.516 19.174 1.00 9.29 208 HIS B O 1
ATOM 5149 N N . HIS B 1 232 ? 63.044 48.044 19.882 1.00 9.22 209 HIS B N 1
ATOM 5150 C CA . HIS B 1 232 ? 62.768 47.289 21.101 1.00 10.46 209 HIS B CA 1
ATOM 5151 C C . HIS B 1 232 ? 61.964 46.028 20.816 1.00 9.86 209 HIS B C 1
ATOM 5152 O O . HIS B 1 232 ? 62.140 45.015 21.494 1.00 9.28 209 HIS B O 1
ATOM 5159 N N . ILE B 1 233 ? 61.109 46.080 19.797 1.00 7.84 210 ILE B N 1
ATOM 5160 C CA . ILE B 1 233 ? 60.372 44.888 19.358 1.00 10.10 210 ILE B CA 1
ATOM 5161 C C . ILE B 1 233 ? 61.307 43.896 18.659 1.00 8.52 210 ILE B C 1
ATOM 5162 O O . ILE B 1 233 ? 61.202 42.689 18.875 1.00 8.87 210 ILE B O 1
ATOM 5167 N N . ASN B 1 234 ? 62.240 44.402 17.852 1.00 9.18 211 ASN B N 1
ATOM 5168 C CA . ASN B 1 234 ? 63.262 43.540 17.255 1.00 9.75 211 ASN B CA 1
ATOM 5169 C C . ASN B 1 234 ? 64.063 42.866 18.366 1.00 10.25 211 ASN B C 1
ATOM 5170 O O . ASN B 1 234 ? 64.326 41.656 18.332 1.00 10.42 211 ASN B O 1
ATOM 5175 N N . LEU B 1 235 ? 64.442 43.658 19.360 1.00 9.87 212 LEU B N 1
ATOM 5176 C CA . LEU B 1 235 ? 65.240 43.142 20.466 1.00 10.99 212 LEU B CA 1
ATOM 5177 C C . LEU B 1 235 ? 64.452 42.090 21.246 1.00 9.74 212 LEU B C 1
ATOM 5178 O O . LEU B 1 235 ? 64.979 41.022 21.567 1.00 9.41 212 LEU B O 1
ATOM 5183 N N . ALA B 1 236 ? 63.194 42.402 21.559 1.00 10.39 213 ALA B N 1
ATOM 5184 C CA . ALA B 1 236 ? 62.324 41.475 22.289 1.00 7.82 213 ALA B CA 1
ATOM 5185 C C . ALA B 1 236 ? 62.169 40.164 21.521 1.00 9.57 213 ALA B C 1
ATOM 5186 O O . ALA B 1 236 ? 62.183 39.091 22.115 1.00 9.30 213 ALA B O 1
ATOM 5188 N N . HIS B 1 237 ? 62.016 40.245 20.196 1.00 9.10 214 HIS B N 1
ATOM 5189 C CA . HIS B 1 237 ? 61.996 39.030 19.390 1.00 11.56 214 HIS B CA 1
ATOM 5190 C C . HIS B 1 237 ? 63.220 38.155 19.700 1.00 10.47 214 HIS B C 1
ATOM 5191 O O . HIS B 1 237 ? 63.087 36.965 20.030 1.00 11.92 214 HIS B O 1
ATOM 5198 N N . GLY B 1 238 ? 64.405 38.757 19.611 1.00 13.31 215 GLY B N 1
ATOM 5199 C CA . GLY B 1 238 ? 65.655 38.057 19.884 1.00 11.04 215 GLY B CA 1
ATOM 5200 C C . GLY B 1 238 ? 65.719 37.491 21.293 1.00 11.54 215 GLY B C 1
ATOM 5201 O O . GLY B 1 238 ? 66.203 36.371 21.505 1.00 12.17 215 GLY B O 1
ATOM 5202 N N . PHE B 1 239 ? 65.235 38.265 22.262 1.00 11.82 216 PHE B N 1
ATOM 5203 C CA . PHE B 1 239 ? 65.146 37.786 23.633 1.00 11.62 216 PHE B CA 1
ATOM 5204 C C . PHE B 1 239 ? 64.231 36.573 23.732 1.00 13.17 216 PHE B C 1
ATOM 5205 O O . PHE B 1 239 ? 64.488 35.659 24.523 1.00 16.49 216 PHE B O 1
ATOM 5213 N N . GLY B 1 240 ? 63.154 36.577 22.945 1.00 10.32 217 GLY B N 1
ATOM 5214 C CA . GLY B 1 240 ? 62.173 35.505 22.979 1.00 11.75 217 GLY B CA 1
ATOM 5215 C C . GLY B 1 240 ? 62.706 34.215 22.393 1.00 13.06 217 GLY B C 1
ATOM 5216 O O . GLY B 1 240 ? 62.431 33.127 22.905 1.00 11.74 217 GLY B O 1
ATOM 5217 N N . VAL B 1 241 ? 63.478 34.342 21.319 1.00 9.15 218 VAL B N 1
ATOM 5218 C CA . VAL B 1 241 ? 64.098 33.190 20.683 1.00 12.45 218 VAL B CA 1
ATOM 5219 C C . VAL B 1 241 ? 65.033 32.513 21.674 1.00 14.11 218 VAL B C 1
ATOM 5220 O O . VAL B 1 241 ? 65.006 31.288 21.827 1.00 13.74 218 VAL B O 1
ATOM 5224 N N . GLU B 1 242 ? 65.851 33.309 22.353 1.00 14.70 219 GLU B N 1
ATOM 5225 C CA . GLU B 1 242 ? 66.775 32.756 23.342 1.00 15.49 219 GLU B CA 1
ATOM 5226 C C . GLU B 1 242 ? 66.030 32.125 24.508 1.00 15.27 219 GLU B C 1
ATOM 5227 O O . GLU B 1 242 ? 66.333 31.002 24.900 1.00 18.37 219 GLU B O 1
ATOM 5233 N N . ALA B 1 243 ? 65.046 32.838 25.051 1.00 15.00 220 ALA B N 1
ATOM 5234 C CA . ALA B 1 243 ? 64.254 32.316 26.168 1.00 14.51 220 ALA B CA 1
ATOM 5235 C C . ALA B 1 243 ? 63.585 30.993 25.828 1.00 16.67 220 ALA B C 1
ATOM 5236 O O . ALA B 1 243 ? 63.624 30.052 26.617 1.00 17.85 220 ALA B O 1
ATOM 5238 N N . SER B 1 244 ? 62.961 30.925 24.654 1.00 11.93 221 SER B N 1
ATOM 5239 C CA . SER B 1 244 ? 62.242 29.723 24.247 1.00 14.22 221 SER B CA 1
ATOM 5240 C C . SER B 1 244 ? 63.202 28.546 24.061 1.00 14.71 221 SER B C 1
ATOM 5241 O O . SER B 1 244 ? 62.888 27.414 24.419 1.00 17.25 221 SER B O 1
ATOM 5244 N N . ARG B 1 245 ? 64.375 28.814 23.502 1.00 16.70 222 ARG B N 1
ATOM 5245 C CA . ARG B 1 245 ? 65.323 27.740 23.229 1.00 19.71 222 ARG B CA 1
ATOM 5246 C C . ARG B 1 245 ? 65.985 27.192 24.491 1.00 19.43 222 ARG B C 1
ATOM 5247 O O . ARG B 1 245 ? 66.366 26.023 24.536 1.00 21.20 222 ARG B O 1
ATOM 5255 N N . HIS B 1 246 ? 66.102 28.026 25.515 1.00 17.36 223 HIS B N 1
ATOM 5256 C CA . HIS B 1 246 ? 66.603 27.552 26.803 1.00 20.39 223 HIS B CA 1
ATOM 5257 C C . HIS B 1 246 ? 65.608 26.617 27.502 1.00 25.92 223 HIS B C 1
ATOM 5258 O O . HIS B 1 246 ? 66.000 25.540 27.958 1.00 25.63 223 HIS B O 1
ATOM 5265 N N . VAL B 1 247 ? 64.333 27.013 27.576 1.00 20.22 224 VAL B N 1
ATOM 5266 C CA . VAL B 1 247 ? 63.320 26.217 28.296 1.00 17.42 224 VAL B CA 1
ATOM 5267 C C . VAL B 1 247 ? 62.600 25.156 27.447 1.00 26.46 224 VAL B C 1
ATOM 5268 O O . VAL B 1 247 ? 62.032 24.208 27.994 1.00 23.16 224 VAL B O 1
ATOM 5272 N N . ALA B 1 248 ? 62.604 25.323 26.125 1.00 18.96 225 ALA B N 1
ATOM 5273 C CA . ALA B 1 248 ? 61.925 24.383 25.227 1.00 19.12 225 ALA B CA 1
ATOM 5274 C C . ALA B 1 248 ? 62.686 24.206 23.924 1.00 21.67 225 ALA B C 1
ATOM 5275 O O . ALA B 1 248 ? 62.216 24.633 22.860 1.00 18.18 225 ALA B O 1
ATOM 5277 N N . PRO B 1 249 ? 63.859 23.563 23.990 1.00 22.90 226 PRO B N 1
ATOM 5278 C CA . PRO B 1 249 ? 64.784 23.529 22.845 1.00 21.99 226 PRO B CA 1
ATOM 5279 C C . PRO B 1 249 ? 64.283 22.776 21.603 1.00 22.36 226 PRO B C 1
ATOM 5280 O O . PRO B 1 249 ? 64.800 23.017 20.510 1.00 24.99 226 PRO B O 1
ATOM 5284 N N . LYS B 1 250 ? 63.310 21.884 21.751 1.00 22.42 227 LYS B N 1
ATOM 5285 C CA . LYS B 1 250 ? 62.835 21.131 20.588 1.00 25.78 227 LYS B CA 1
ATOM 5286 C C . LYS B 1 250 ? 61.721 21.842 19.805 1.00 23.98 227 LYS B C 1
ATOM 5287 O O . LYS B 1 250 ? 61.314 21.371 18.743 1.00 23.68 227 LYS B O 1
ATOM 5293 N N . VAL B 1 251 ? 61.223 22.963 20.320 1.00 18.25 228 VAL B N 1
ATOM 5294 C CA . VAL B 1 251 ? 60.138 23.676 19.635 1.00 17.36 228 VAL B CA 1
ATOM 5295 C C . VAL B 1 251 ? 60.683 24.613 18.559 1.00 16.33 228 VAL B C 1
ATOM 5296 O O . VAL B 1 251 ? 61.448 25.531 18.870 1.00 14.34 228 VAL B O 1
ATOM 5300 N N . PRO B 1 252 ? 60.286 24.395 17.290 1.00 13.11 229 PRO B N 1
ATOM 5301 C CA . PRO B 1 252 ? 60.748 25.279 16.211 1.00 13.92 229 PRO B CA 1
ATOM 5302 C C . PRO B 1 252 ? 60.283 26.719 16.444 1.00 12.68 229 PRO B C 1
ATOM 5303 O O . PRO B 1 252 ? 59.100 26.948 16.705 1.00 11.37 229 PRO B O 1
ATOM 5307 N N . VAL B 1 253 ? 61.207 27.672 16.352 1.00 14.60 230 VAL B N 1
ATOM 5308 C CA . VAL B 1 253 ? 60.909 29.066 16.672 1.00 11.34 230 VAL B CA 1
ATOM 5309 C C . VAL B 1 253 ? 60.903 29.913 15.419 1.00 12.20 230 VAL B C 1
ATOM 5310 O O . VAL B 1 253 ? 61.811 29.806 14.585 1.00 13.49 230 VAL B O 1
ATOM 5314 N N . GLY B 1 254 ? 59.875 30.749 15.284 1.00 11.82 231 GLY B N 1
ATOM 5315 C CA . GLY B 1 254 ? 59.760 31.618 14.131 1.00 12.11 231 GLY B CA 1
ATOM 5316 C C . GLY B 1 254 ? 59.346 33.033 14.476 1.00 13.80 231 GLY B C 1
ATOM 5317 O O . GLY B 1 254 ? 59.220 33.403 15.653 1.00 13.19 231 GLY B O 1
ATOM 5318 N N . LEU B 1 255 ? 59.162 33.825 13.424 1.00 10.16 232 LEU B N 1
ATOM 5319 C CA . LEU B 1 255 ? 58.679 35.193 13.519 1.00 11.93 232 LEU B CA 1
ATOM 5320 C C . LEU B 1 255 ? 57.670 35.400 12.383 1.00 13.05 232 LEU B C 1
ATOM 5321 O O . LEU B 1 255 ? 57.922 35.004 11.240 1.00 11.71 232 LEU B O 1
ATOM 5326 N N . VAL B 1 256 ? 56.536 36.022 12.698 1.00 9.82 233 VAL B N 1
ATOM 5327 C CA . VAL B 1 256 ? 55.483 36.254 11.712 1.00 11.64 233 VAL B CA 1
ATOM 5328 C C . VAL B 1 256 ? 55.485 37.709 11.257 1.00 12.25 233 VAL B C 1
ATOM 5329 O O . VAL B 1 256 ? 55.348 38.628 12.064 1.00 10.61 233 VAL B O 1
ATOM 5333 N N . LEU B 1 257 ? 55.633 37.916 9.953 1.00 10.86 234 LEU B N 1
ATOM 5334 C CA . LEU B 1 257 ? 55.777 39.264 9.426 1.00 11.72 234 LEU B CA 1
ATOM 5335 C C . LEU B 1 257 ? 54.803 39.550 8.296 1.00 11.76 234 LEU B C 1
ATOM 5336 O O . LEU B 1 257 ? 54.643 38.731 7.389 1.00 10.24 234 LEU B O 1
ATOM 5341 N N . ASN B 1 258 ? 54.150 40.711 8.339 1.00 14.94 235 ASN B N 1
ATOM 5342 C CA . ASN B 1 258 ? 53.375 41.141 7.180 1.00 13.46 235 ASN B CA 1
ATOM 5343 C C . ASN B 1 258 ? 54.286 41.924 6.256 1.00 17.93 235 ASN B C 1
ATOM 5344 O O . ASN B 1 258 ? 54.299 43.156 6.249 1.00 14.18 235 ASN B O 1
ATOM 5349 N N . ALA B 1 259 ? 55.090 41.182 5.503 1.00 14.64 236 ALA B N 1
ATOM 5350 C CA . ALA B 1 259 ? 55.963 41.763 4.500 1.00 13.97 236 ALA B CA 1
ATOM 5351 C C . ALA B 1 259 ? 55.095 42.379 3.423 1.00 12.79 236 ALA B C 1
ATOM 5352 O O . ALA B 1 259 ? 54.183 41.740 2.911 1.00 15.46 236 ALA B O 1
ATOM 5354 N N . HIS B 1 260 ? 55.383 43.614 3.054 1.00 14.82 237 HIS B N 1
ATOM 5355 C CA . HIS B 1 260 ? 54.573 44.248 2.034 1.00 13.00 237 HIS B CA 1
ATOM 5356 C C . HIS B 1 260 ? 55.111 43.987 0.638 1.00 16.76 237 HIS B C 1
ATOM 5357 O O . HIS B 1 260 ? 56.316 44.078 0.406 1.00 13.84 237 HIS B O 1
ATOM 5364 N N . SER B 1 261 ? 54.208 43.652 -0.281 1.00 15.72 238 SER B N 1
ATOM 5365 C CA . SER B 1 261 ? 54.553 43.525 -1.697 1.00 13.26 238 SER B CA 1
ATOM 5366 C C . SER B 1 261 ? 54.536 44.930 -2.285 1.00 13.35 238 SER B C 1
ATOM 5367 O O . SER B 1 261 ? 53.493 45.404 -2.739 1.00 14.93 238 SER B O 1
ATOM 5370 N N . VAL B 1 262 ? 55.683 45.605 -2.243 1.00 13.36 239 VAL B N 1
ATOM 5371 C CA . VAL B 1 262 ? 55.762 46.992 -2.691 1.00 11.09 239 VAL B CA 1
ATOM 5372 C C . VAL B 1 262 ? 55.810 47.029 -4.216 1.00 15.62 239 VAL B C 1
ATOM 5373 O O . VAL B 1 262 ? 56.657 46.382 -4.825 1.00 17.18 239 VAL B O 1
ATOM 5377 N N . ILE B 1 263 ? 54.894 47.770 -4.832 1.00 14.38 240 ILE B N 1
ATOM 5378 C CA . ILE B 1 263 ? 54.875 47.884 -6.291 1.00 13.65 240 ILE B CA 1
ATOM 5379 C C . ILE B 1 263 ? 54.900 49.362 -6.679 1.00 19.34 240 ILE B C 1
ATOM 5380 O O . ILE B 1 263 ? 54.024 50.116 -6.269 1.00 17.30 240 ILE B O 1
ATOM 5385 N N . PRO B 1 264 ? 55.909 49.788 -7.463 1.00 16.78 241 PRO B N 1
ATOM 5386 C CA . PRO B 1 264 ? 55.949 51.200 -7.879 1.00 20.67 241 PRO B CA 1
ATOM 5387 C C . PRO B 1 264 ? 54.762 51.540 -8.770 1.00 21.67 241 PRO B C 1
ATOM 5388 O O . PRO B 1 264 ? 54.221 50.646 -9.428 1.00 17.53 241 PRO B O 1
ATOM 5392 N N . ALA B 1 265 ? 54.360 52.809 -8.788 1.00 23.83 242 ALA B N 1
ATOM 5393 C CA . ALA B 1 265 ? 53.222 53.247 -9.601 1.00 24.14 242 ALA B CA 1
ATOM 5394 C C . ALA B 1 265 ? 53.576 53.327 -11.083 1.00 22.42 242 ALA B C 1
ATOM 5395 O O . ALA B 1 265 ? 52.691 53.279 -11.943 1.00 23.79 242 ALA B O 1
ATOM 5397 N N . SER B 1 266 ? 54.866 53.491 -11.366 1.00 22.00 243 SER B N 1
ATOM 5398 C CA . SER B 1 266 ? 55.360 53.605 -12.742 1.00 24.19 243 SER B CA 1
ATOM 5399 C C . SER B 1 266 ? 56.779 53.055 -12.813 1.00 24.24 243 SER B C 1
ATOM 5400 O O . SER B 1 266 ? 57.350 52.674 -11.789 1.00 21.83 243 SER B O 1
ATOM 5403 N N . ASN B 1 267 ? 57.358 53.013 -14.013 1.00 21.95 244 ASN B N 1
ATOM 5404 C CA . ASN B 1 267 ? 58.729 52.532 -14.164 1.00 21.18 244 ASN B CA 1
ATOM 5405 C C . ASN B 1 267 ? 59.770 53.649 -14.182 1.00 22.99 244 ASN B C 1
ATOM 5406 O O . ASN B 1 267 ? 60.933 53.419 -14.521 1.00 23.26 244 ASN B O 1
ATOM 5411 N N . SER B 1 268 ? 59.351 54.854 -13.807 1.00 24.42 245 SER B N 1
ATOM 5412 C CA . SER B 1 268 ? 60.274 55.984 -13.713 1.00 22.45 245 SER B CA 1
ATOM 5413 C C . SER B 1 268 ? 61.355 55.735 -12.669 1.00 26.88 245 SER B C 1
ATOM 5414 O O . SER B 1 268 ? 61.162 54.930 -11.749 1.00 27.51 245 SER B O 1
ATOM 5417 N N . ASP B 1 269 ? 62.493 56.414 -12.814 1.00 24.37 246 ASP B N 1
ATOM 5418 C CA . ASP B 1 269 ? 63.579 56.290 -11.844 1.00 27.37 246 ASP B CA 1
ATOM 5419 C C . ASP B 1 269 ? 63.080 56.685 -10.463 1.00 27.35 246 ASP B C 1
ATOM 5420 O O . ASP B 1 269 ? 63.402 56.038 -9.465 1.00 21.49 246 ASP B O 1
ATOM 5425 N N . ALA B 1 270 ? 62.280 57.748 -10.427 1.00 25.16 247 ALA B N 1
ATOM 5426 C CA . ALA B 1 270 ? 61.759 58.292 -9.179 1.00 24.83 247 ALA B CA 1
ATOM 5427 C C . ALA B 1 270 ? 60.875 57.291 -8.442 1.00 25.85 247 ALA B C 1
ATOM 5428 O O . ALA B 1 270 ? 61.027 57.089 -7.234 1.00 21.75 247 ALA B O 1
ATOM 5430 N N . ASP B 1 271 ? 59.949 56.671 -9.161 1.00 20.35 248 ASP B N 1
ATOM 5431 C CA . ASP B 1 271 ? 59.070 55.680 -8.551 1.00 23.36 248 ASP B CA 1
ATOM 5432 C C . ASP B 1 271 ? 59.813 54.385 -8.184 1.00 23.48 248 ASP B C 1
ATOM 5433 O O . ASP B 1 271 ? 59.500 53.747 -7.167 1.00 20.15 248 ASP B O 1
ATOM 5438 N N . MET B 1 272 ? 60.803 54.013 -8.997 1.00 19.70 249 MET B N 1
ATOM 5439 C CA . MET B 1 272 ? 61.656 52.855 -8.715 1.00 21.07 249 MET B CA 1
ATOM 5440 C C . MET B 1 272 ? 62.412 53.055 -7.398 1.00 21.25 249 MET B C 1
ATOM 5441 O O . MET B 1 272 ? 62.376 52.196 -6.508 1.00 21.77 249 MET B O 1
ATOM 5446 N N . LYS B 1 273 ? 63.085 54.195 -7.268 1.00 18.98 250 LYS B N 1
ATOM 5447 C CA . LYS B 1 273 ? 63.824 54.497 -6.046 1.00 20.51 250 LYS B CA 1
ATOM 5448 C C . LYS B 1 273 ? 62.898 54.632 -4.834 1.00 19.52 250 LYS B C 1
ATOM 5449 O O . LYS B 1 273 ? 63.253 54.240 -3.724 1.00 17.35 250 LYS B O 1
ATOM 5455 N N . ALA B 1 274 ? 61.708 55.171 -5.061 1.00 18.69 251 ALA B N 1
ATOM 5456 C CA . ALA B 1 274 ? 60.712 55.301 -4.003 1.00 21.42 251 ALA B CA 1
ATOM 5457 C C . ALA B 1 274 ? 60.272 53.924 -3.522 1.00 20.83 251 ALA B C 1
ATOM 5458 O O . ALA B 1 274 ? 60.082 53.698 -2.327 1.00 16.14 251 ALA B O 1
ATOM 5460 N N . ALA B 1 275 ? 60.108 52.996 -4.458 1.00 16.12 252 ALA B N 1
ATOM 5461 C CA . ALA B 1 275 ? 59.710 51.637 -4.105 1.00 18.29 252 ALA B CA 1
ATOM 5462 C C . ALA B 1 275 ? 60.748 50.992 -3.185 1.00 17.49 252 ALA B C 1
ATOM 5463 O O . ALA B 1 275 ? 60.388 50.284 -2.234 1.00 17.69 252 ALA B O 1
ATOM 5465 N N . GLU B 1 276 ? 62.028 51.244 -3.464 1.00 15.37 253 GLU B N 1
ATOM 5466 C CA . GLU B 1 276 ? 63.123 50.714 -2.643 1.00 18.62 253 GLU B CA 1
ATOM 5467 C C . GLU B 1 276 ? 63.152 51.351 -1.260 1.00 20.35 253 GLU B C 1
ATOM 5468 O O . GLU B 1 276 ? 63.351 50.655 -0.255 1.00 16.96 253 GLU B O 1
ATOM 5474 N N . ARG B 1 277 ? 62.944 52.666 -1.197 1.00 15.11 254 ARG B N 1
ATOM 5475 C CA . ARG B 1 277 ? 62.904 53.335 0.106 1.00 16.35 254 ARG B CA 1
ATOM 5476 C C . ARG B 1 277 ? 61.774 52.750 0.950 1.00 14.04 254 ARG B C 1
ATOM 5477 O O . ARG B 1 277 ? 61.971 52.399 2.113 1.00 18.61 254 ARG B O 1
ATOM 5485 N N . ALA B 1 278 ? 60.598 52.629 0.342 1.00 13.85 255 ALA B N 1
ATOM 5486 C CA . ALA B 1 278 ? 59.437 52.039 0.992 1.00 14.13 255 ALA B CA 1
ATOM 5487 C C . ALA B 1 278 ? 59.741 50.614 1.449 1.00 19.14 255 ALA B C 1
ATOM 5488 O O . ALA B 1 278 ? 59.359 50.217 2.551 1.00 14.74 255 ALA B O 1
ATOM 5490 N N . PHE B 1 279 ? 60.430 49.844 0.610 1.00 14.70 256 PHE B N 1
ATOM 5491 C CA . PHE B 1 279 ? 60.767 48.475 0.987 1.00 16.18 256 PHE B CA 1
ATOM 5492 C C . PHE B 1 279 ? 61.649 48.460 2.221 1.00 15.02 256 PHE B C 1
ATOM 5493 O O . PHE B 1 279 ? 61.412 47.678 3.146 1.00 15.87 256 PHE B O 1
ATOM 5501 N N . GLN B 1 280 ? 62.662 49.321 2.242 1.00 13.38 257 GLN B N 1
ATOM 5502 C CA . GLN B 1 280 ? 63.566 49.390 3.393 1.00 17.20 257 GLN B CA 1
ATOM 5503 C C . GLN B 1 280 ? 62.860 49.764 4.695 1.00 16.57 257 GLN B C 1
ATOM 5504 O O . GLN B 1 280 ? 63.154 49.201 5.755 1.00 15.22 257 GLN B O 1
ATOM 5510 N N . PHE B 1 281 ? 61.950 50.729 4.613 1.00 14.22 258 PHE B N 1
ATOM 5511 C CA . PHE B 1 281 ? 61.263 51.246 5.794 1.00 15.55 258 PHE B CA 1
ATOM 5512 C C . PHE B 1 281 ? 60.175 50.278 6.257 1.00 15.00 258 PHE B C 1
ATOM 5513 O O . PHE B 1 281 ? 60.045 49.989 7.450 1.00 13.19 258 PHE B O 1
ATOM 5521 N N . HIS B 1 282 ? 59.400 49.760 5.314 1.00 12.41 259 HIS B N 1
ATOM 5522 C CA . HIS B 1 282 ? 58.249 48.951 5.686 1.00 12.95 259 HIS B CA 1
ATOM 5523 C C . HIS B 1 282 ? 58.594 47.475 5.911 1.00 14.59 259 HIS B C 1
ATOM 5524 O O . HIS B 1 282 ? 57.975 46.806 6.752 1.00 14.34 259 HIS B O 1
ATOM 5531 N N . ASN B 1 283 ? 59.570 46.967 5.163 1.00 12.36 260 ASN B N 1
ATOM 5532 C CA . ASN B 1 283 ? 60.006 45.581 5.328 1.00 14.98 260 ASN B CA 1
ATOM 5533 C C . ASN B 1 283 ? 61.383 45.488 5.968 1.00 13.06 260 ASN B C 1
ATOM 5534 O O . ASN B 1 283 ? 61.584 44.751 6.944 1.00 12.94 260 ASN B O 1
ATOM 5539 N N . GLY B 1 284 ? 62.331 46.239 5.416 1.00 11.28 261 GLY B N 1
ATOM 5540 C CA . GLY B 1 284 ? 63.719 46.170 5.847 1.00 8.79 261 GLY B CA 1
ATOM 5541 C C . GLY B 1 284 ? 63.958 46.475 7.316 1.00 12.57 261 GLY B C 1
ATOM 5542 O O . GLY B 1 284 ? 64.900 45.949 7.916 1.00 9.54 261 GLY B O 1
ATOM 5543 N N . ALA B 1 285 ? 63.104 47.310 7.902 1.00 10.00 262 ALA B N 1
ATOM 5544 C CA . ALA B 1 285 ? 63.221 47.647 9.328 1.00 12.24 262 ALA B CA 1
ATOM 5545 C C . ALA B 1 285 ? 63.192 46.404 10.203 1.00 13.54 262 ALA B C 1
ATOM 5546 O O . ALA B 1 285 ? 63.686 46.421 11.332 1.00 10.73 262 ALA B O 1
ATOM 5548 N N . PHE B 1 286 ? 62.614 45.328 9.671 1.00 10.77 263 PHE B N 1
ATOM 5549 C CA . PHE B 1 286 ? 62.444 44.101 10.426 1.00 12.81 263 PHE B CA 1
ATOM 5550 C C . PHE B 1 286 ? 63.260 42.954 9.826 1.00 13.15 263 PHE B C 1
ATOM 5551 O O . PHE B 1 286 ? 63.978 42.259 10.551 1.00 13.32 263 PHE B O 1
ATOM 5559 N N . PHE B 1 287 ? 63.196 42.791 8.506 1.00 11.59 264 PHE B N 1
ATOM 5560 C CA . PHE B 1 287 ? 63.904 41.697 7.836 1.00 12.81 264 PHE B CA 1
ATOM 5561 C C . PHE B 1 287 ? 65.420 41.846 7.908 1.00 13.20 264 PHE B C 1
ATOM 5562 O O . PHE B 1 287 ? 66.146 40.861 8.055 1.00 12.79 264 PHE B O 1
ATOM 5570 N N . ASP B 1 288 ? 65.909 43.072 7.780 1.00 10.99 265 ASP B N 1
ATOM 5571 C CA . ASP B 1 288 ? 67.355 43.267 7.800 1.00 11.69 265 ASP B CA 1
ATOM 5572 C C . ASP B 1 288 ? 68.017 42.976 9.149 1.00 13.91 265 ASP B C 1
ATOM 5573 O O . ASP B 1 288 ? 69.030 42.264 9.194 1.00 14.83 265 ASP B O 1
ATOM 5578 N N . PRO B 1 289 ? 67.465 43.514 10.253 1.00 12.41 266 PRO B N 1
ATOM 5579 C CA . PRO B 1 289 ? 68.074 43.145 11.538 1.00 11.44 266 PRO B CA 1
ATOM 5580 C C . PRO B 1 289 ? 67.955 41.645 11.813 1.00 10.78 266 PRO B C 1
ATOM 5581 O O . PRO B 1 289 ? 68.930 41.023 12.253 1.00 13.15 266 PRO B O 1
ATOM 5585 N N . VAL B 1 290 ? 66.787 41.069 11.542 1.00 10.15 267 VAL B N 1
ATOM 5586 C CA . VAL B 1 290 ? 66.533 39.662 11.862 1.00 12.36 267 VAL B CA 1
ATOM 5587 C C . VAL B 1 290 ? 67.322 38.696 10.961 1.00 15.50 267 VAL B C 1
ATOM 5588 O O . VAL B 1 290 ? 67.856 37.691 11.432 1.00 16.24 267 VAL B O 1
ATOM 5592 N N . PHE B 1 291 ? 67.416 39.008 9.672 1.00 13.93 268 PHE B N 1
ATOM 5593 C CA . PHE B 1 291 ? 68.051 38.079 8.724 1.00 12.36 268 PHE B CA 1
ATOM 5594 C C . PHE B 1 291 ? 69.426 38.492 8.163 1.00 14.54 268 PHE B C 1
ATOM 5595 O O . PHE B 1 291 ? 70.087 37.701 7.494 1.00 15.28 268 PHE B O 1
ATOM 5603 N N . LYS B 1 292 ? 69.863 39.716 8.448 1.00 15.32 269 LYS B N 1
ATOM 5604 C CA . LYS B 1 292 ? 71.177 40.183 8.008 1.00 15.18 269 LYS B CA 1
ATOM 5605 C C . LYS B 1 292 ? 71.964 40.783 9.161 1.00 19.31 269 LYS B C 1
ATOM 5606 O O . LYS B 1 292 ? 73.151 41.046 9.031 1.00 19.73 269 LYS B O 1
ATOM 5612 N N . GLY B 1 293 ? 71.300 41.007 10.292 1.00 15.41 270 GLY B N 1
ATOM 5613 C CA . GLY B 1 293 ? 71.972 41.565 11.450 1.00 12.72 270 GLY B CA 1
ATOM 5614 C C . GLY B 1 293 ? 72.392 43.015 11.296 1.00 13.75 270 GLY B C 1
ATOM 5615 O O . GLY B 1 293 ? 73.392 43.437 11.872 1.00 17.06 270 GLY B O 1
ATOM 5616 N N . GLU B 1 294 ? 71.620 43.787 10.538 1.00 13.80 271 GLU B N 1
ATOM 5617 C CA . GLU B 1 294 ? 71.896 45.210 10.375 1.00 16.12 271 GLU B CA 1
ATOM 5618 C C . GLU B 1 294 ? 70.614 45.930 9.998 1.00 12.25 271 GLU B C 1
ATOM 5619 O O . GLU B 1 294 ? 69.674 45.302 9.543 1.00 15.96 271 GLU B O 1
ATOM 5625 N N . TYR B 1 295 ? 70.563 47.243 10.201 1.00 13.35 272 TYR B N 1
ATOM 5626 C CA . TYR B 1 295 ? 69.414 48.029 9.754 1.00 14.18 272 TYR B CA 1
ATOM 5627 C C . TYR B 1 295 ? 69.728 48.507 8.347 1.00 16.74 272 TYR B C 1
ATOM 5628 O O . TYR B 1 295 ? 70.899 48.607 7.996 1.00 16.68 272 TYR B O 1
ATOM 5637 N N . PRO B 1 296 ? 68.692 48.761 7.523 1.00 17.47 273 PRO B N 1
ATOM 5638 C CA . PRO B 1 296 ? 68.940 49.229 6.149 1.00 17.73 273 PRO B CA 1
ATOM 5639 C C . PRO B 1 296 ? 69.752 50.530 6.120 1.00 23.66 273 PRO B C 1
ATOM 5640 O O . PRO B 1 296 ? 69.391 51.486 6.814 1.00 19.13 273 PRO B O 1
ATOM 5644 N N . ALA B 1 297 ? 70.809 50.568 5.307 1.00 23.79 274 ALA B N 1
ATOM 5645 C CA . ALA B 1 297 ? 71.754 51.690 5.289 1.00 22.99 274 ALA B CA 1
ATOM 5646 C C . ALA B 1 297 ? 71.106 53.052 5.029 1.00 22.40 274 ALA B C 1
ATOM 5647 O O . ALA B 1 297 ? 71.345 54.009 5.767 1.00 23.66 274 ALA B O 1
ATOM 5649 N N . GLU B 1 298 ? 70.300 53.139 3.978 1.00 20.53 275 GLU B N 1
ATOM 5650 C CA . GLU B 1 298 ? 69.652 54.397 3.610 1.00 23.38 275 GLU B CA 1
ATOM 5651 C C . GLU B 1 298 ? 68.667 54.857 4.675 1.00 24.06 275 GLU B C 1
ATOM 5652 O O . GLU B 1 298 ? 68.500 56.056 4.898 1.00 19.31 275 GLU B O 1
ATOM 5658 N N . MET B 1 299 ? 68.007 53.907 5.326 1.00 22.30 276 MET B N 1
ATOM 5659 C CA . MET B 1 299 ? 67.084 54.260 6.396 1.00 20.37 276 MET B CA 1
ATOM 5660 C C . MET B 1 299 ? 67.838 54.840 7.598 1.00 20.95 276 MET B C 1
ATOM 5661 O O . MET B 1 299 ? 67.375 55.806 8.219 1.00 18.89 276 MET B O 1
ATOM 5666 N N . ILE B 1 300 ? 68.998 54.257 7.907 1.00 19.04 277 ILE B N 1
ATOM 5667 C CA . ILE B 1 300 ? 69.822 54.700 9.032 1.00 23.63 277 ILE B CA 1
ATOM 5668 C C . ILE B 1 300 ? 70.386 56.081 8.749 1.00 23.47 277 ILE B C 1
ATOM 5669 O O . ILE B 1 300 ? 70.556 56.903 9.652 1.00 21.24 277 ILE B O 1
ATOM 5674 N N . GLU B 1 301 ? 70.667 56.332 7.478 1.00 23.66 278 GLU B N 1
ATOM 5675 C CA . GLU B 1 301 ? 71.219 57.609 7.060 1.00 21.88 278 GLU B CA 1
ATOM 5676 C C . GLU B 1 301 ? 70.238 58.721 7.406 1.00 20.86 278 GLU B C 1
ATOM 5677 O O . GLU B 1 301 ? 70.618 59.772 7.928 1.00 29.28 278 GLU B O 1
ATOM 5683 N N . ALA B 1 302 ? 68.962 58.474 7.126 1.00 17.64 279 ALA B N 1
ATOM 5684 C CA . ALA B 1 302 ? 67.922 59.471 7.345 1.00 17.15 279 ALA B CA 1
ATOM 5685 C C . ALA B 1 302 ? 67.344 59.478 8.769 1.00 21.88 279 ALA B C 1
ATOM 5686 O O . ALA B 1 302 ? 67.046 60.543 9.310 1.00 24.73 279 ALA B O 1
ATOM 5688 N N . LEU B 1 303 ? 67.171 58.299 9.365 1.00 20.44 280 LEU B N 1
ATOM 5689 C CA . LEU B 1 303 ? 66.459 58.190 10.645 1.00 20.49 280 LEU B CA 1
ATOM 5690 C C . LEU B 1 303 ? 67.330 57.819 11.849 1.00 20.05 280 LEU B C 1
ATOM 5691 O O . LEU B 1 303 ? 66.859 57.857 12.992 1.00 19.74 280 LEU B O 1
ATOM 5696 N N . GLY B 1 304 ? 68.590 57.468 11.605 1.00 21.83 281 GLY B N 1
ATOM 5697 C CA . GLY B 1 304 ? 69.435 56.894 12.639 1.00 20.54 281 GLY B CA 1
ATOM 5698 C C . GLY B 1 304 ? 69.693 57.780 13.841 1.00 23.42 281 GLY B C 1
ATOM 5699 O O . GLY B 1 304 ? 69.872 57.286 14.961 1.00 21.13 281 GLY B O 1
ATOM 5700 N N . SER B 1 305 ? 69.718 59.090 13.615 1.00 20.02 282 SER B N 1
ATOM 5701 C CA . SER B 1 305 ? 70.005 60.034 14.689 1.00 24.43 282 SER B CA 1
ATOM 5702 C C . SER B 1 305 ? 68.883 60.066 15.721 1.00 23.50 282 SER B C 1
ATOM 5703 O O . SER B 1 305 ? 69.090 60.519 16.846 1.00 23.50 282 SER B O 1
ATOM 5706 N N . ARG B 1 306 ? 67.696 59.588 15.345 1.00 24.08 283 ARG B N 1
ATOM 5707 C CA . ARG B 1 306 ? 66.551 59.586 16.261 1.00 20.05 283 ARG B CA 1
ATOM 5708 C C . ARG B 1 306 ? 66.223 58.203 16.822 1.00 19.61 283 ARG B C 1
ATOM 5709 O O . ARG B 1 306 ? 65.206 58.019 17.497 1.00 18.62 283 ARG B O 1
ATOM 5717 N N . MET B 1 307 ? 67.099 57.241 16.551 1.00 15.61 284 MET B N 1
ATOM 5718 C CA . MET B 1 307 ? 66.941 55.891 17.060 1.00 17.48 284 MET B CA 1
ATOM 5719 C C . MET B 1 307 ? 67.374 55.806 18.516 1.00 19.12 284 MET B C 1
ATOM 5720 O O . MET B 1 307 ? 68.192 56.610 18.967 1.00 18.42 284 MET B O 1
ATOM 5725 N N . PRO B 1 308 ? 66.828 54.827 19.259 1.00 16.66 285 PRO B N 1
ATOM 5726 C CA . PRO B 1 308 ? 67.265 54.579 20.634 1.00 19.41 285 PRO B CA 1
ATOM 5727 C C . PRO B 1 308 ? 68.685 54.039 20.613 1.00 20.52 285 PRO B C 1
ATOM 5728 O O . PRO B 1 308 ? 69.212 53.790 19.523 1.00 18.95 285 PRO B O 1
ATOM 5732 N N . VAL B 1 309 ? 69.303 53.866 21.777 1.00 23.96 286 VAL B N 1
ATOM 5733 C CA . VAL B 1 309 ? 70.640 53.276 21.831 1.00 21.79 286 VAL B CA 1
ATOM 5734 C C . VAL B 1 309 ? 70.615 51.839 21.302 1.00 21.41 286 VAL B C 1
ATOM 5735 O O . VAL B 1 309 ? 69.773 51.030 21.709 1.00 19.15 286 VAL B O 1
ATOM 5739 N N . VAL B 1 310 ? 71.505 51.536 20.362 1.00 20.32 287 VAL B N 1
ATOM 5740 C CA . VAL B 1 310 ? 71.696 50.164 19.905 1.00 18.25 287 VAL B CA 1
ATOM 5741 C C . VAL B 1 310 ? 72.944 49.658 20.591 1.00 22.31 287 VAL B C 1
ATOM 5742 O O . VAL B 1 310 ? 74.052 50.086 20.272 1.00 26.38 287 VAL B O 1
ATOM 5746 N N . GLU B 1 311 ? 72.774 48.757 21.548 1.00 23.39 288 GLU B N 1
ATOM 5747 C CA . GLU B 1 311 ? 73.922 48.263 22.296 1.00 25.80 288 GLU B CA 1
ATOM 5748 C C . GLU B 1 311 ? 74.694 47.178 21.543 1.00 23.46 288 GLU B C 1
ATOM 5749 O O . GLU B 1 311 ? 74.161 46.546 20.636 1.00 24.48 288 GLU B O 1
ATOM 5755 N N . ALA B 1 312 ? 75.955 46.994 21.926 1.00 24.45 289 ALA B N 1
ATOM 5756 C CA . ALA B 1 312 ? 76.915 46.170 21.191 1.00 29.00 289 ALA B CA 1
ATOM 5757 C C . ALA B 1 312 ? 76.405 44.788 20.795 1.00 25.42 289 ALA B C 1
ATOM 5758 O O . ALA B 1 312 ? 76.692 44.307 19.700 1.00 28.73 289 ALA B O 1
ATOM 5760 N N . GLU B 1 313 ? 75.662 44.149 21.690 1.00 23.55 290 GLU B N 1
ATOM 5761 C CA . GLU B 1 313 ? 75.178 42.794 21.439 1.00 21.64 290 GLU B CA 1
ATOM 5762 C C . GLU B 1 313 ? 73.813 42.726 20.756 1.00 20.13 290 GLU B C 1
ATOM 5763 O O . GLU B 1 313 ? 73.369 41.632 20.394 1.00 17.45 290 GLU B O 1
ATOM 5769 N N . ASP B 1 314 ? 73.148 43.869 20.573 1.00 16.85 291 ASP B N 1
ATOM 5770 C CA . ASP B 1 314 ? 71.748 43.862 20.122 1.00 15.10 291 ASP B CA 1
ATOM 5771 C C . ASP B 1 314 ? 71.495 43.169 18.775 1.00 15.69 291 ASP B C 1
ATOM 5772 O O . ASP B 1 314 ? 70.615 42.312 18.665 1.00 12.73 291 ASP B O 1
ATOM 5777 N N . LEU B 1 315 ? 72.249 43.538 17.746 1.00 14.88 292 LEU B N 1
ATOM 5778 C CA . LEU B 1 315 ? 71.967 42.997 16.417 1.00 12.77 292 LEU B CA 1
ATOM 5779 C C . LEU B 1 315 ? 72.307 41.518 16.298 1.00 16.50 292 LEU B C 1
ATOM 5780 O O . LEU B 1 315 ? 71.749 40.822 15.454 1.00 15.95 292 LEU B O 1
ATOM 5785 N N . SER B 1 316 ? 73.196 41.018 17.153 1.00 15.90 293 SER B N 1
ATOM 5786 C CA . SER B 1 316 ? 73.503 39.588 17.115 1.00 18.91 293 SER B CA 1
ATOM 5787 C C . SER B 1 316 ? 72.384 38.807 17.811 1.00 17.56 293 SER B C 1
ATOM 5788 O O . SER B 1 316 ? 72.028 37.701 17.396 1.00 15.87 293 SER B O 1
ATOM 5791 N N . ILE B 1 317 ? 71.807 39.403 18.850 1.00 17.15 294 ILE B N 1
ATOM 5792 C CA . ILE B 1 317 ? 70.645 38.826 19.525 1.00 14.95 294 ILE B CA 1
ATOM 5793 C C . ILE B 1 317 ? 69.431 38.824 18.595 1.00 14.70 294 ILE B C 1
ATOM 5794 O O . ILE B 1 317 ? 68.703 37.840 18.510 1.00 14.87 294 ILE B O 1
ATOM 5799 N N . ILE B 1 318 ? 69.225 39.929 17.890 1.00 14.59 295 ILE B N 1
ATOM 5800 C CA . ILE B 1 318 ? 68.090 40.062 16.975 1.00 12.31 295 ILE B CA 1
ATOM 5801 C C . ILE B 1 318 ? 68.167 39.066 15.812 1.00 14.15 295 ILE B C 1
ATOM 5802 O O . ILE B 1 318 ? 67.139 38.568 15.335 1.00 13.90 295 ILE B O 1
ATOM 5807 N N . SER B 1 319 ? 69.388 38.753 15.381 1.00 14.93 296 SER B N 1
ATOM 5808 C CA . SER B 1 319 ? 69.591 37.950 14.178 1.00 13.97 296 SER B CA 1
ATOM 5809 C C . SER B 1 319 ? 69.902 36.477 14.445 1.00 17.74 296 SER B C 1
ATOM 5810 O O . SER B 1 319 ? 70.464 35.802 13.586 1.00 15.75 296 SER B O 1
ATOM 5813 N N . GLN B 1 320 ? 69.535 35.970 15.617 1.00 14.54 297 GLN B N 1
ATOM 5814 C CA . GLN B 1 320 ? 69.640 34.534 15.871 1.00 18.05 297 GLN B CA 1
ATOM 5815 C C . GLN B 1 320 ? 68.878 33.759 14.808 1.00 18.78 297 GLN B C 1
ATOM 5816 O O . GLN B 1 320 ? 67.868 34.238 14.288 1.00 14.80 297 G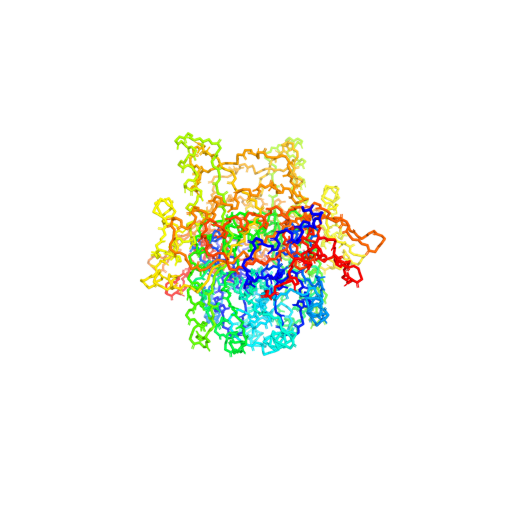LN B O 1
ATOM 5822 N N . LYS B 1 321 ? 69.359 32.560 14.490 1.00 17.98 298 LYS B N 1
ATOM 5823 C CA . LYS B 1 321 ? 68.775 31.767 13.411 1.00 17.60 298 LYS B CA 1
ATOM 5824 C C . LYS B 1 321 ? 67.382 31.263 13.767 1.00 18.71 298 LYS B C 1
ATOM 5825 O O . LYS B 1 321 ? 67.139 30.830 14.898 1.00 17.88 298 LYS B O 1
ATOM 5831 N N . LEU B 1 322 ? 66.468 31.317 12.803 1.00 13.95 299 LEU B N 1
ATOM 5832 C CA . LEU B 1 322 ? 65.099 30.860 13.039 1.00 15.13 299 LEU B CA 1
ATOM 5833 C C . LEU B 1 322 ? 64.822 29.529 12.339 1.00 15.97 299 LEU B C 1
ATOM 5834 O O . LEU B 1 322 ? 65.449 29.209 11.326 1.00 15.03 299 LEU B O 1
ATOM 5839 N N . ASP B 1 323 ? 63.884 28.756 12.881 1.00 14.40 300 ASP B N 1
ATOM 5840 C CA . ASP B 1 323 ? 63.522 27.468 12.292 1.00 12.58 300 ASP B CA 1
ATOM 5841 C C . ASP B 1 323 ? 62.507 27.625 11.161 1.00 14.94 300 ASP B C 1
ATOM 5842 O O . ASP B 1 323 ? 62.451 26.805 10.232 1.00 13.96 300 ASP B O 1
ATOM 5847 N N . TRP B 1 324 ? 61.703 28.683 11.242 1.00 12.11 301 TRP B N 1
ATOM 5848 C CA . TRP B 1 324 ? 60.727 28.993 10.189 1.00 13.38 301 TRP B CA 1
ATOM 5849 C C . TRP B 1 324 ? 60.379 30.468 10.282 1.00 15.15 301 TRP B C 1
ATOM 5850 O O . TRP B 1 324 ? 60.802 31.148 11.222 1.00 11.96 301 TRP B O 1
ATOM 5861 N N . TRP B 1 325 ? 59.635 30.967 9.298 1.00 12.04 302 TRP B N 1
ATOM 5862 C CA . TRP B 1 325 ? 59.036 32.290 9.408 1.00 11.43 302 TRP B CA 1
ATOM 5863 C C . TRP B 1 325 ? 57.643 32.272 8.774 1.00 13.20 302 TRP B C 1
ATOM 5864 O O . TRP B 1 325 ? 57.328 31.404 7.942 1.00 11.52 302 TRP B O 1
ATOM 5875 N N . GLY B 1 326 ? 56.799 33.204 9.203 1.00 10.44 303 GLY B N 1
ATOM 5876 C CA . GLY B 1 326 ? 55.432 33.264 8.731 1.00 11.06 303 GLY B CA 1
ATOM 5877 C C . GLY B 1 326 ? 55.179 34.522 7.929 1.00 10.27 303 GLY B C 1
ATOM 5878 O O . GLY B 1 326 ? 55.573 35.617 8.345 1.00 9.90 303 GLY B O 1
ATOM 5879 N N . LEU B 1 327 ? 54.544 34.362 6.768 1.00 11.09 304 LEU B N 1
ATOM 5880 C CA . LEU B 1 327 ? 54.149 35.497 5.942 1.00 8.89 304 LEU B CA 1
ATOM 5881 C C . LEU B 1 327 ? 52.655 35.769 6.054 1.00 11.02 304 LEU B C 1
ATOM 5882 O O . LEU B 1 327 ? 51.827 34.894 5.782 1.00 9.76 304 LEU B O 1
ATOM 5887 N N . ASN B 1 328 ? 52.311 36.988 6.460 1.00 11.10 305 ASN B N 1
ATOM 5888 C CA . ASN B 1 328 ? 50.938 37.458 6.371 1.00 10.49 305 ASN B CA 1
ATOM 5889 C C . ASN B 1 328 ? 50.806 38.275 5.094 1.00 11.54 305 ASN B C 1
ATOM 5890 O O . ASN B 1 328 ? 51.546 39.243 4.906 1.00 11.17 305 ASN B O 1
ATOM 5895 N N . TYR B 1 329 ? 49.881 37.880 4.218 1.00 12.38 306 TYR B N 1
ATOM 5896 C CA . TYR B 1 329 ? 49.655 38.608 2.966 1.00 12.87 306 TYR B CA 1
ATOM 5897 C C . TYR B 1 329 ? 48.171 38.808 2.674 1.00 12.40 306 TYR B C 1
ATOM 5898 O O . TYR B 1 329 ? 47.372 37.876 2.796 1.00 8.64 306 TYR B O 1
ATOM 5907 N N . TYR B 1 330 ? 47.807 40.023 2.256 1.00 12.49 307 TYR B N 1
ATOM 5908 C CA . TYR B 1 330 ? 46.427 40.313 1.865 1.00 11.35 307 TYR B CA 1
ATOM 5909 C C . TYR B 1 330 ? 46.355 41.049 0.524 1.00 11.90 307 TYR B C 1
ATOM 5910 O O . TYR B 1 330 ? 45.580 40.677 -0.365 1.00 11.96 307 TYR B O 1
ATOM 5919 N N . THR B 1 331 ? 47.168 42.093 0.397 1.00 12.02 308 THR B N 1
ATOM 5920 C CA . THR B 1 331 ? 47.008 43.068 -0.679 1.00 14.27 308 THR B CA 1
ATOM 5921 C C . THR B 1 331 ? 48.358 43.724 -0.939 1.00 13.89 308 THR B C 1
ATOM 5922 O O . THR B 1 331 ? 49.205 43.778 -0.050 1.00 13.98 308 THR B O 1
ATOM 5926 N N . PRO B 1 332 ? 48.594 44.184 -2.177 1.00 13.34 309 PRO B N 1
ATOM 5927 C CA . PRO B 1 332 ? 49.883 44.829 -2.444 1.00 11.36 309 PRO B CA 1
ATOM 5928 C C . PRO B 1 332 ? 50.002 46.202 -1.771 1.00 14.60 309 PRO B C 1
ATOM 5929 O O . PRO B 1 332 ? 48.976 46.766 -1.361 1.00 15.05 309 PRO B O 1
ATOM 5933 N N . MET B 1 333 ? 51.231 46.709 -1.645 1.00 13.70 310 MET B N 1
ATOM 5934 C CA . MET B 1 333 ? 51.470 48.093 -1.235 1.00 14.55 310 MET B CA 1
ATOM 5935 C C . MET B 1 333 ? 51.983 48.898 -2.428 1.00 15.61 310 MET B C 1
ATOM 5936 O O . MET B 1 333 ? 53.181 48.874 -2.748 1.00 16.08 310 MET B O 1
ATOM 5941 N N . ARG B 1 334 ? 51.083 49.619 -3.083 1.00 15.48 311 ARG B N 1
ATOM 5942 C CA . ARG B 1 334 ? 51.475 50.391 -4.259 1.00 21.56 311 ARG B CA 1
ATOM 5943 C C . ARG B 1 334 ? 51.902 51.795 -3.848 1.00 21.43 311 ARG B C 1
ATOM 5944 O O . ARG B 1 334 ? 51.153 52.495 -3.160 1.00 20.15 311 ARG B O 1
ATOM 5952 N N . VAL B 1 335 ? 53.107 52.201 -4.256 1.00 18.83 312 VAL B N 1
ATOM 5953 C CA . VAL B 1 335 ? 53.655 53.495 -3.841 1.00 18.24 312 VAL B CA 1
ATOM 5954 C C . VAL B 1 335 ? 54.106 54.361 -5.014 1.00 24.47 312 VAL B C 1
ATOM 5955 O O . VAL B 1 335 ? 54.380 53.853 -6.103 1.00 21.81 312 VAL B O 1
ATOM 5959 N N . ALA B 1 336 ? 54.183 55.670 -4.777 1.00 19.77 313 ALA B N 1
ATOM 5960 C CA . ALA B 1 336 ? 54.766 56.598 -5.739 1.00 22.15 313 ALA B CA 1
ATOM 5961 C C . ALA B 1 336 ? 55.717 57.510 -4.985 1.00 24.55 313 ALA B C 1
ATOM 5962 O O . ALA B 1 336 ? 55.644 57.613 -3.758 1.00 20.08 313 ALA B O 1
ATOM 5964 N N . ASP B 1 337 ? 56.623 58.157 -5.707 1.00 19.40 314 ASP B N 1
ATOM 5965 C CA . ASP B 1 337 ? 57.526 59.107 -5.079 1.00 20.64 314 ASP B CA 1
ATOM 5966 C C . ASP B 1 337 ? 56.734 60.295 -4.545 1.00 21.23 314 ASP B C 1
ATOM 5967 O O . ASP B 1 337 ? 55.761 60.736 -5.159 1.00 22.80 314 ASP B O 1
ATOM 5972 N N . ASP B 1 338 ? 57.128 60.780 -3.372 1.00 23.68 315 ASP B N 1
ATOM 5973 C CA . ASP B 1 338 ? 56.569 62.015 -2.841 1.00 29.01 315 ASP B CA 1
ATOM 5974 C C . ASP B 1 338 ? 57.683 63.049 -2.847 1.00 28.05 315 ASP B C 1
ATOM 5975 O O . ASP B 1 338 ? 58.645 62.947 -2.088 1.00 24.19 315 ASP B O 1
ATOM 5980 N N . ALA B 1 339 ? 57.573 64.025 -3.739 1.00 30.64 316 ALA B N 1
ATOM 5981 C CA . ALA B 1 339 ? 58.648 64.997 -3.914 1.00 35.44 316 ALA B CA 1
ATOM 5982 C C . ALA B 1 339 ? 58.499 66.186 -2.972 1.00 33.07 316 ALA B C 1
ATOM 5983 O O . ALA B 1 339 ? 59.355 67.067 -2.946 1.00 35.90 316 ALA B O 1
ATOM 5985 N N . THR B 1 340 ? 57.417 66.189 -2.196 1.00 32.13 317 THR B N 1
ATOM 5986 C CA . THR B 1 340 ? 57.138 67.262 -1.244 1.00 34.89 317 THR B CA 1
ATOM 5987 C C . THR B 1 340 ? 58.343 67.566 -0.367 1.00 42.36 317 THR B C 1
ATOM 5988 O O . THR B 1 340 ? 58.904 66.670 0.267 1.00 40.32 317 THR B O 1
ATOM 5992 N N . GLU B 1 341 ? 58.745 68.835 -0.364 1.00 46.37 318 GLU B N 1
ATOM 5993 C CA . GLU B 1 341 ? 59.841 69.321 0.466 1.00 43.34 318 GLU B CA 1
ATOM 5994 C C . GLU B 1 341 ? 59.654 68.890 1.915 1.00 40.27 318 GLU B C 1
ATOM 5995 O O . GLU B 1 341 ? 58.550 68.975 2.449 1.00 41.39 318 GLU B O 1
ATOM 6001 N N . GLY B 1 342 ? 60.726 68.403 2.536 1.00 42.75 319 GLY B N 1
ATOM 6002 C CA . GLY B 1 342 ? 60.682 68.009 3.934 1.00 42.99 319 GLY B CA 1
ATOM 6003 C C . GLY B 1 342 ? 59.944 66.711 4.223 1.00 38.31 319 GLY B C 1
ATOM 6004 O O . GLY B 1 342 ? 59.648 66.398 5.378 1.00 36.02 319 GLY B O 1
ATOM 6005 N N . ALA B 1 343 ? 59.637 65.946 3.183 1.00 37.93 320 ALA B N 1
ATOM 6006 C CA . ALA B 1 343 ? 58.966 64.666 3.387 1.00 34.96 320 ALA B CA 1
ATOM 6007 C C . ALA B 1 343 ? 59.908 63.691 4.083 1.00 31.14 320 ALA B C 1
ATOM 6008 O O . ALA B 1 343 ? 61.064 63.532 3.682 1.00 27.63 320 ALA B O 1
ATOM 6010 N N . GLU B 1 344 ? 59.408 63.039 5.126 1.00 26.06 321 GLU B N 1
ATOM 6011 C CA . GLU B 1 344 ? 60.210 62.101 5.894 1.00 24.52 321 GLU B CA 1
ATOM 6012 C C . GLU B 1 344 ? 60.407 60.802 5.116 1.00 18.04 321 GLU B C 1
ATOM 6013 O O . GLU B 1 344 ? 59.510 60.375 4.385 1.00 21.77 321 GLU B O 1
ATOM 6019 N N . PHE B 1 345 ? 61.585 60.195 5.270 1.00 16.09 322 PHE B N 1
ATOM 6020 C CA . PHE B 1 345 ? 61.857 58.854 4.751 1.00 17.13 322 PHE B CA 1
ATOM 6021 C C . PHE B 1 345 ? 60.709 57.964 5.193 1.00 21.47 322 PHE B C 1
ATOM 6022 O O . PHE B 1 345 ? 60.305 58.015 6.356 1.00 15.59 322 PHE B O 1
ATOM 6030 N N . PRO B 1 346 ? 60.177 57.140 4.278 1.00 18.42 323 PRO B N 1
ATOM 6031 C CA . PRO B 1 346 ? 60.716 56.868 2.936 1.00 21.06 323 PRO B CA 1
ATOM 6032 C C . PRO B 1 346 ? 60.260 57.822 1.836 1.00 20.11 323 PRO B C 1
ATOM 6033 O O . PRO B 1 346 ? 60.550 57.549 0.668 1.00 22.65 323 PRO B O 1
ATOM 6037 N N . ALA B 1 347 ? 59.550 58.890 2.192 1.00 20.51 324 ALA B N 1
ATOM 6038 C CA . ALA B 1 347 ? 59.089 59.879 1.217 1.00 20.62 324 ALA B CA 1
ATOM 6039 C C . ALA B 1 347 ? 58.378 59.252 0.014 1.00 23.61 324 ALA B C 1
ATOM 6040 O O . ALA B 1 347 ? 58.811 59.399 -1.133 1.00 21.74 324 ALA B O 1
ATOM 6042 N N . THR B 1 348 ? 57.292 58.541 0.292 1.00 21.92 325 THR B N 1
ATOM 6043 C CA . THR B 1 348 ? 56.435 57.995 -0.751 1.00 21.04 325 THR B CA 1
ATOM 6044 C C . THR B 1 348 ? 55.000 58.351 -0.424 1.00 24.41 325 THR B C 1
ATOM 6045 O O . THR B 1 348 ? 54.707 58.840 0.666 1.00 24.28 325 THR B O 1
ATOM 6049 N N . LYS B 1 349 ? 54.110 58.087 -1.370 1.00 22.64 326 LYS B N 1
ATOM 6050 C CA . LYS B 1 349 ? 52.686 58.262 -1.158 1.00 22.74 326 LYS B CA 1
ATOM 6051 C C . LYS B 1 349 ? 51.960 57.108 -1.829 1.00 26.42 326 LYS B C 1
ATOM 6052 O O . LYS B 1 349 ? 52.494 56.465 -2.733 1.00 19.96 326 LYS B O 1
ATOM 6058 N N . GLN B 1 350 ? 50.741 56.842 -1.381 1.00 27.68 327 GLN B N 1
ATOM 6059 C CA . GLN B 1 350 ? 49.944 55.769 -1.955 1.00 27.86 327 GLN B CA 1
ATOM 6060 C C . GLN B 1 350 ? 49.693 55.948 -3.453 1.00 28.10 327 GLN B C 1
ATOM 6061 O O . GLN B 1 350 ? 49.410 57.053 -3.921 1.00 26.68 327 GLN B O 1
ATOM 6067 N N . ALA B 1 351 ? 49.825 54.851 -4.196 1.00 24.98 328 ALA B N 1
ATOM 6068 C CA . ALA B 1 351 ? 49.499 54.821 -5.618 1.00 25.83 328 ALA B CA 1
ATOM 6069 C C . ALA B 1 351 ? 48.179 54.076 -5.789 1.00 28.77 328 ALA B C 1
ATOM 6070 O O . ALA B 1 351 ? 47.832 53.243 -4.950 1.00 27.42 328 ALA B O 1
ATOM 6072 N N . PRO B 1 352 ? 47.432 54.373 -6.870 1.00 26.93 329 PRO B N 1
ATOM 6073 C CA . PRO B 1 352 ? 46.109 53.763 -7.065 1.00 25.51 329 PRO B CA 1
ATOM 6074 C C . PRO B 1 352 ? 46.162 52.266 -7.371 1.00 25.11 329 PRO B C 1
ATOM 6075 O O . PRO B 1 352 ? 47.172 51.779 -7.872 1.00 23.01 329 PRO B O 1
ATOM 6079 N N . ALA B 1 353 ? 45.078 51.552 -7.070 1.00 22.68 330 ALA B N 1
ATOM 6080 C CA . ALA B 1 353 ? 44.996 50.120 -7.354 1.00 22.36 330 ALA B CA 1
ATOM 6081 C C . ALA B 1 353 ? 44.962 49.884 -8.854 1.00 25.81 330 ALA B C 1
ATOM 6082 O O . ALA B 1 353 ? 44.518 50.749 -9.606 1.00 23.23 330 ALA B O 1
ATOM 6084 N N . VAL B 1 354 ? 45.413 48.711 -9.289 1.00 24.92 331 VAL B N 1
ATOM 6085 C CA . VAL B 1 354 ? 45.339 48.355 -10.705 1.00 26.26 331 VAL B CA 1
ATOM 6086 C C . VAL B 1 354 ? 44.081 47.540 -10.946 1.00 28.31 331 VAL B C 1
ATOM 6087 O O . VAL B 1 354 ? 43.264 47.868 -11.806 1.00 34.59 331 VAL B O 1
ATOM 6091 N N . SER B 1 355 ? 43.923 46.481 -10.163 1.00 26.28 332 SER B N 1
ATOM 6092 C CA . SER B 1 355 ? 42.698 45.689 -10.189 1.00 30.37 332 SER B CA 1
ATOM 6093 C C . SER B 1 355 ? 41.508 46.538 -9.725 1.00 33.46 332 SER B C 1
ATOM 6094 O O . SER B 1 355 ? 41.676 47.513 -8.984 1.00 37.04 332 SER B O 1
ATOM 6097 N N . ASP B 1 356 ? 40.309 46.174 -10.170 1.00 30.27 333 ASP B N 1
ATOM 6098 C CA . ASP B 1 356 ? 39.095 46.829 -9.689 1.00 34.06 333 ASP B CA 1
ATOM 6099 C C . ASP B 1 356 ? 38.341 45.937 -8.700 1.00 26.57 333 ASP B C 1
ATOM 6100 O O . ASP B 1 356 ? 37.272 46.304 -8.206 1.00 29.72 333 ASP B O 1
ATOM 6105 N N . VAL B 1 357 ? 38.894 44.758 -8.429 1.00 27.94 334 VAL B N 1
ATOM 6106 C CA . VAL B 1 357 ? 38.334 43.858 -7.420 1.00 21.37 334 VAL B CA 1
ATOM 6107 C C . VAL B 1 357 ? 38.822 44.308 -6.042 1.00 18.40 334 VAL B C 1
ATOM 6108 O O . VAL B 1 357 ? 40.024 44.462 -5.836 1.00 16.92 334 VAL B O 1
ATOM 6112 N N . LYS B 1 358 ? 37.886 44.552 -5.124 1.00 17.80 335 LYS B N 1
ATOM 6113 C CA . LYS B 1 358 ? 38.213 44.969 -3.759 1.00 15.82 335 LYS B CA 1
ATOM 6114 C C . LYS B 1 358 ? 37.415 44.109 -2.788 1.00 15.90 335 LYS B C 1
ATOM 6115 O O . LYS B 1 358 ? 36.322 43.643 -3.114 1.00 17.14 335 LYS B O 1
ATOM 6121 N N . THR B 1 359 ? 37.955 43.890 -1.595 1.00 13.87 336 THR B N 1
ATOM 6122 C CA . THR B 1 359 ? 37.177 43.255 -0.542 1.00 15.72 336 THR B CA 1
ATOM 6123 C C . THR B 1 359 ? 36.276 44.298 0.116 1.00 16.02 336 THR B C 1
ATOM 6124 O O . THR B 1 359 ? 36.335 45.483 -0.227 1.00 14.98 336 THR B O 1
ATOM 6128 N N . ASP B 1 360 ? 35.453 43.864 1.064 1.00 14.67 337 ASP B N 1
ATOM 6129 C CA . ASP B 1 360 ? 34.506 44.769 1.713 1.00 15.49 337 ASP B CA 1
ATOM 6130 C C . ASP B 1 360 ? 35.158 45.764 2.677 1.00 15.78 337 ASP B C 1
ATOM 6131 O O . ASP B 1 360 ? 34.501 46.693 3.147 1.00 18.94 337 ASP B O 1
ATOM 6136 N N . ILE B 1 361 ? 36.442 45.573 2.965 1.00 13.25 338 ILE B N 1
ATOM 6137 C CA . ILE B 1 361 ? 37.185 46.529 3.778 1.00 15.15 338 ILE B CA 1
ATOM 6138 C C . ILE B 1 361 ? 37.949 47.505 2.882 1.00 19.27 338 ILE B C 1
ATOM 6139 O O . ILE B 1 361 ? 38.656 48.393 3.366 1.00 18.71 338 ILE B O 1
ATOM 6144 N N . GLY B 1 362 ? 37.794 47.328 1.568 1.00 16.86 339 GLY B N 1
ATOM 6145 C CA . GLY B 1 362 ? 38.398 48.217 0.586 1.00 17.50 339 GLY B CA 1
ATOM 6146 C C . GLY B 1 362 ? 39.741 47.806 0.007 1.00 15.81 339 GLY B C 1
ATOM 6147 O O . GLY B 1 362 ? 40.306 48.535 -0.806 1.00 22.90 339 GLY B O 1
ATOM 6148 N N . TRP B 1 363 ? 40.261 46.648 0.407 1.00 16.00 340 TRP B N 1
ATOM 6149 C CA . TRP B 1 363 ? 41.602 46.225 -0.020 1.00 12.56 340 TRP B CA 1
ATOM 6150 C C . TRP B 1 363 ? 41.595 45.603 -1.401 1.00 15.74 340 TRP B C 1
ATOM 6151 O O . TRP B 1 363 ? 40.780 44.729 -1.700 1.00 12.26 340 TRP B O 1
ATOM 6162 N N . GLU B 1 364 ? 42.531 46.037 -2.232 1.00 14.16 341 GLU B N 1
ATOM 6163 C CA . GLU B 1 364 ? 42.637 45.518 -3.593 1.00 16.64 341 GLU B CA 1
ATOM 6164 C C . GLU B 1 364 ? 42.952 44.028 -3.576 1.00 15.56 341 GLU B C 1
ATOM 6165 O O . GLU B 1 364 ? 43.796 43.570 -2.797 1.00 16.60 341 GLU B O 1
ATOM 6171 N N . VAL B 1 365 ? 42.264 43.270 -4.425 1.00 15.09 342 VAL B N 1
ATOM 6172 C CA . VAL B 1 365 ? 42.603 41.868 -4.621 1.00 15.09 342 VAL B CA 1
ATOM 6173 C C . VAL B 1 365 ? 43.544 41.715 -5.812 1.00 18.10 342 VAL B C 1
ATOM 6174 O O . VAL B 1 365 ? 43.137 41.925 -6.967 1.00 17.74 342 VAL B O 1
ATOM 6178 N N . TYR B 1 366 ? 44.796 41.354 -5.536 1.00 12.51 343 TYR B N 1
ATOM 6179 C CA . TYR B 1 366 ? 45.782 41.146 -6.599 1.00 17.70 343 TYR B CA 1
ATOM 6180 C C . TYR B 1 366 ? 46.764 40.030 -6.251 1.00 15.07 343 TYR B C 1
ATOM 6181 O O . TYR B 1 366 ? 47.871 40.275 -5.769 1.00 18.76 343 TYR B O 1
ATOM 6190 N N . ALA B 1 367 ? 46.339 38.800 -6.507 1.00 16.35 344 ALA B N 1
ATOM 6191 C CA . ALA B 1 367 ? 47.120 37.606 -6.180 1.00 16.48 344 ALA B CA 1
ATOM 6192 C C . ALA B 1 367 ? 48.580 37.563 -6.655 1.00 16.82 344 ALA B C 1
ATOM 6193 O O . ALA B 1 367 ? 49.457 37.147 -5.890 1.00 13.89 344 ALA B O 1
ATOM 6195 N N . PRO B 1 368 ? 48.856 37.970 -7.911 1.00 17.28 345 PRO B N 1
ATOM 6196 C CA . PRO B 1 368 ? 50.246 37.892 -8.381 1.00 15.89 345 PRO B CA 1
ATOM 6197 C C . PRO B 1 368 ? 51.242 38.593 -7.457 1.00 16.62 345 PRO B C 1
ATOM 6198 O O . PRO B 1 368 ? 52.413 38.218 -7.409 1.00 16.94 345 PRO B O 1
ATOM 6202 N N . ALA B 1 369 ? 50.777 39.599 -6.723 1.00 14.36 346 ALA B N 1
ATOM 6203 C CA . ALA B 1 369 ? 51.648 40.346 -5.823 1.00 14.24 346 ALA B CA 1
ATOM 6204 C C . ALA B 1 369 ? 52.224 39.453 -4.729 1.00 13.49 346 ALA B C 1
ATOM 6205 O O . ALA B 1 369 ? 53.264 39.774 -4.148 1.00 17.61 346 ALA B O 1
ATOM 6207 N N . LEU B 1 370 ? 51.546 38.348 -4.435 1.00 13.78 347 LEU B N 1
ATOM 6208 C CA . LEU B 1 370 ? 52.082 37.387 -3.464 1.00 12.48 347 LEU B CA 1
ATOM 6209 C C . LEU B 1 370 ? 53.246 36.628 -4.096 1.00 18.89 347 LEU B C 1
ATOM 6210 O O . LEU B 1 370 ? 54.245 36.334 -3.437 1.00 13.58 347 LEU B O 1
ATOM 6215 N N . HIS B 1 371 ? 53.130 36.324 -5.385 1.00 14.16 348 HIS B N 1
ATOM 6216 C CA . HIS B 1 371 ? 54.216 35.622 -6.060 1.00 16.12 348 HIS B CA 1
ATOM 6217 C C . HIS B 1 371 ? 55.479 36.472 -6.102 1.00 15.15 348 HIS B C 1
ATOM 6218 O O . HIS B 1 371 ? 56.568 36.013 -5.754 1.00 15.23 348 HIS B O 1
ATOM 6225 N N . SER B 1 372 ? 55.338 37.717 -6.540 1.00 16.85 349 SER B N 1
ATOM 6226 C CA . SER B 1 372 ? 56.494 38.593 -6.683 1.00 16.67 349 SER B CA 1
ATOM 6227 C C . SER B 1 372 ? 57.116 38.911 -5.321 1.00 14.50 349 SER B C 1
ATOM 6228 O O . SER B 1 372 ? 58.325 39.118 -5.207 1.00 13.98 349 SER B O 1
ATOM 6231 N N . LEU B 1 373 ? 56.280 38.943 -4.287 1.00 15.45 350 LEU B N 1
ATOM 6232 C CA . LEU B 1 373 ? 56.760 39.181 -2.926 1.00 14.26 350 LEU B CA 1
ATOM 6233 C C . LEU B 1 373 ? 57.702 38.058 -2.455 1.00 11.66 350 LEU B C 1
ATOM 6234 O O . LEU B 1 373 ? 58.823 38.324 -2.019 1.00 12.13 350 LEU B O 1
ATOM 6239 N N . VAL B 1 374 ? 57.256 36.805 -2.552 1.00 12.13 351 VAL B N 1
ATOM 6240 C CA . VAL B 1 374 ? 58.077 35.685 -2.067 1.00 15.91 351 VAL B CA 1
ATOM 6241 C C . VAL B 1 374 ? 59.363 35.558 -2.877 1.00 14.31 351 VAL B C 1
ATOM 6242 O O . VAL B 1 374 ? 60.448 35.382 -2.334 1.00 12.50 351 VAL B O 1
ATOM 6246 N N . GLU B 1 375 ? 59.227 35.682 -4.188 1.00 15.46 352 GLU B N 1
ATOM 6247 C CA . GLU B 1 375 ? 60.371 35.699 -5.083 1.00 14.90 352 GLU B CA 1
ATOM 6248 C C . GLU B 1 375 ? 61.389 36.747 -4.633 1.00 15.16 352 GLU B C 1
ATOM 6249 O O . GLU B 1 375 ? 62.579 36.453 -4.497 1.00 16.01 352 GLU B O 1
ATOM 6255 N N . THR B 1 376 ? 60.908 37.959 -4.361 1.00 13.47 353 THR B N 1
ATOM 6256 C CA . THR B 1 376 ? 61.770 39.054 -3.928 1.00 14.45 353 THR B CA 1
ATOM 6257 C C . THR B 1 376 ? 62.466 38.726 -2.601 1.00 13.62 353 THR B C 1
ATOM 6258 O O . THR B 1 376 ? 63.688 38.854 -2.476 1.00 11.99 353 THR B O 1
ATOM 6262 N N . LEU B 1 377 ? 61.686 38.293 -1.614 1.00 13.22 354 LEU B N 1
ATOM 6263 C CA . LEU B 1 377 ? 62.242 38.042 -0.285 1.00 13.16 354 LEU B CA 1
ATOM 6264 C C . LEU B 1 377 ? 63.352 36.992 -0.297 1.00 11.90 354 LEU B C 1
ATOM 6265 O O . LEU B 1 377 ? 64.398 37.180 0.329 1.00 15.47 354 LEU B O 1
ATOM 6270 N N . TYR B 1 378 ? 63.131 35.895 -1.012 1.00 15.20 355 TYR B N 1
ATOM 6271 C CA . TYR B 1 378 ? 64.125 34.824 -1.067 1.00 15.80 355 TYR B CA 1
ATOM 6272 C C . TYR B 1 378 ? 65.375 35.195 -1.884 1.00 20.35 355 TYR B C 1
ATOM 6273 O O . TYR B 1 378 ? 66.446 34.623 -1.690 1.00 14.64 355 TYR B O 1
ATOM 6282 N N . GLU B 1 379 ? 65.251 36.175 -2.770 1.00 17.91 356 GLU B N 1
ATOM 6283 C CA . GLU B 1 379 ? 66.420 36.658 -3.501 1.00 21.32 356 GLU B CA 1
ATOM 6284 C C . GLU B 1 379 ? 67.275 37.543 -2.606 1.00 23.00 356 GLU B C 1
ATOM 6285 O O . GLU B 1 379 ? 68.513 37.508 -2.645 1.00 21.66 356 GLU B O 1
ATOM 6291 N N . ARG B 1 380 ? 66.590 38.333 -1.785 1.00 18.38 357 ARG B N 1
ATOM 6292 C CA . ARG B 1 380 ? 67.221 39.374 -0.997 1.00 17.50 357 ARG B CA 1
ATOM 6293 C C . ARG B 1 380 ? 67.695 38.845 0.347 1.00 17.65 357 ARG B C 1
ATOM 6294 O O . ARG B 1 380 ? 68.688 39.319 0.881 1.00 17.90 357 ARG B O 1
ATOM 6302 N N . TYR B 1 381 ? 66.995 37.857 0.892 1.00 18.25 358 TYR B N 1
ATOM 6303 C CA . TYR B 1 381 ? 67.361 37.364 2.218 1.00 16.92 358 TYR B CA 1
ATOM 6304 C C . TYR B 1 381 ? 67.617 35.871 2.262 1.00 18.12 358 TYR B C 1
ATOM 6305 O O . TYR B 1 381 ? 67.073 35.115 1.456 1.00 18.09 358 TYR B O 1
ATOM 6314 N N . GLU B 1 382 ? 68.437 35.461 3.227 1.00 19.20 359 GLU B N 1
ATOM 6315 C CA . GLU B 1 382 ? 68.631 34.048 3.538 1.00 22.37 359 GLU B CA 1
ATOM 6316 C C . GLU B 1 382 ? 67.608 33.644 4.592 1.00 18.62 359 GLU B C 1
ATOM 6317 O O . GLU B 1 382 ? 67.784 33.926 5.781 1.00 18.46 359 GLU B O 1
ATOM 6323 N N . LEU B 1 383 ? 66.540 32.994 4.137 1.00 17.45 360 LEU B N 1
ATOM 6324 C CA . LEU B 1 383 ? 65.366 32.729 4.960 1.00 16.23 360 LEU B CA 1
ATOM 6325 C C . LEU B 1 383 ? 65.188 31.236 5.212 1.00 19.93 360 LEU B C 1
ATOM 6326 O O . LEU B 1 383 ? 65.637 30.409 4.419 1.00 18.55 360 LEU B O 1
ATOM 6331 N N . PRO B 1 384 ? 64.532 30.884 6.328 1.00 17.95 361 PRO B N 1
ATOM 6332 C CA . PRO B 1 384 ? 64.219 29.479 6.600 1.00 17.77 361 PRO B CA 1
ATOM 6333 C C . PRO B 1 384 ? 62.899 29.098 5.928 1.00 15.12 361 PRO B C 1
ATOM 6334 O O . PRO B 1 384 ? 62.383 29.889 5.126 1.00 16.44 361 PRO B O 1
ATOM 6338 N N . ASP B 1 385 ? 62.383 27.907 6.230 1.00 15.78 362 ASP B N 1
ATOM 6339 C CA . ASP B 1 385 ? 61.077 27.450 5.744 1.00 15.97 362 ASP B CA 1
ATOM 6340 C C . ASP B 1 385 ? 60.003 28.518 5.933 1.00 16.33 362 ASP B C 1
ATOM 6341 O O . ASP B 1 385 ? 60.010 29.247 6.930 1.00 15.18 362 ASP B O 1
ATOM 6346 N N . CYS B 1 386 ? 59.070 28.589 4.989 1.00 13.78 363 CYS B N 1
ATOM 6347 C CA . CYS B 1 386 ? 58.030 29.609 5.024 1.00 12.11 363 CYS B CA 1
ATOM 6348 C C . CYS B 1 386 ? 56.644 29.016 5.178 1.00 13.97 363 CYS B C 1
ATOM 6349 O O . CYS B 1 386 ? 56.268 28.109 4.439 1.00 15.93 363 CYS B O 1
ATOM 6352 N N . TYR B 1 387 ? 55.885 29.536 6.139 1.00 12.56 364 TYR B N 1
ATOM 6353 C CA . TYR B 1 387 ? 54.464 29.238 6.264 1.00 10.34 364 TYR B CA 1
ATOM 6354 C C . TYR B 1 387 ? 53.663 30.512 5.986 1.00 12.93 364 TYR B C 1
ATOM 6355 O O . TYR B 1 387 ? 53.982 31.578 6.520 1.00 13.77 364 TYR B O 1
ATOM 6364 N N . ILE B 1 388 ? 52.646 30.428 5.134 1.00 11.94 365 ILE B N 1
ATOM 6365 C CA . ILE B 1 388 ? 51.707 31.543 5.018 1.00 10.88 365 ILE B CA 1
ATOM 6366 C C . ILE B 1 388 ? 50.863 31.513 6.289 1.00 11.79 365 ILE B C 1
ATOM 6367 O O . ILE B 1 388 ? 50.038 30.616 6.457 1.00 10.56 365 ILE B O 1
ATOM 6372 N N . THR B 1 389 ? 51.066 32.481 7.180 1.00 9.78 366 THR B N 1
ATOM 6373 C CA . THR B 1 389 ? 50.418 32.434 8.490 1.00 9.91 366 THR B CA 1
ATOM 6374 C C . THR B 1 389 ? 49.094 33.188 8.516 1.00 12.36 366 THR B C 1
ATOM 6375 O O . THR B 1 389 ? 48.256 32.962 9.395 1.00 10.42 366 THR B O 1
ATOM 6379 N N . GLU B 1 390 ? 48.913 34.081 7.545 1.00 11.90 367 GLU B N 1
ATOM 6380 C CA . GLU B 1 390 ? 47.646 34.779 7.354 1.00 10.89 367 GLU B CA 1
ATOM 6381 C C . GLU B 1 390 ? 47.398 35.081 5.875 1.00 10.58 367 GLU B C 1
ATOM 6382 O O . GLU B 1 390 ? 48.260 35.624 5.186 1.00 9.05 367 GLU B O 1
ATOM 6388 N N . ASN B 1 391 ? 46.205 34.735 5.411 1.00 10.47 368 ASN B N 1
ATOM 6389 C CA . ASN B 1 391 ? 45.743 35.094 4.078 1.00 11.22 368 ASN B CA 1
ATOM 6390 C C . ASN B 1 391 ? 44.249 34.892 4.099 1.00 13.51 368 ASN B C 1
ATOM 6391 O O . ASN B 1 391 ? 43.760 33.867 4.599 1.00 13.93 368 ASN B O 1
ATOM 6396 N N . GLY B 1 392 ? 43.513 35.887 3.622 1.00 10.51 369 GLY B N 1
ATOM 6397 C CA . GLY B 1 392 ? 42.064 35.857 3.712 1.00 11.60 369 GLY B CA 1
ATOM 6398 C C . GLY B 1 392 ? 41.487 37.176 3.245 1.00 10.24 369 GLY B C 1
ATOM 6399 O O . GLY B 1 392 ? 42.212 38.018 2.698 1.00 11.89 369 GLY B O 1
ATOM 6400 N N . ALA B 1 393 ? 40.190 37.369 3.469 1.00 11.36 370 ALA B N 1
ATOM 6401 C CA . ALA B 1 393 ? 39.496 38.502 2.868 1.00 11.15 370 ALA B CA 1
ATOM 6402 C C . ALA B 1 393 ? 38.273 38.911 3.659 1.00 11.83 370 ALA B C 1
ATOM 6403 O O . ALA B 1 393 ? 37.555 38.068 4.215 1.00 11.44 370 ALA B O 1
ATOM 6405 N N . CYS B 1 394 ? 38.031 40.218 3.689 1.00 11.54 371 CYS B N 1
ATOM 6406 C CA . CYS B 1 394 ? 36.841 40.755 4.317 1.00 9.56 371 CYS B CA 1
ATOM 6407 C C . CYS B 1 394 ? 35.656 40.719 3.358 1.00 13.88 371 CYS B C 1
ATOM 6408 O O . CYS B 1 394 ? 35.668 41.400 2.335 1.00 13.77 371 CYS B O 1
ATOM 6411 N N . TYR B 1 395 ? 34.643 39.930 3.697 1.00 12.34 372 TYR B N 1
ATOM 6412 C CA . TYR B 1 395 ? 33.362 39.958 2.996 1.00 15.57 372 TYR B CA 1
ATOM 6413 C C . TYR B 1 395 ? 32.270 39.760 4.023 1.00 15.58 372 TYR B C 1
ATOM 6414 O O . TYR B 1 395 ? 32.325 38.818 4.820 1.00 15.84 372 TYR B O 1
ATOM 6423 N N . ASN B 1 396 ? 31.278 40.647 4.001 1.00 13.01 373 ASN B N 1
ATOM 6424 C CA . ASN B 1 396 ? 30.381 40.810 5.146 1.00 15.22 373 ASN B CA 1
ATOM 6425 C C . ASN B 1 396 ? 29.023 40.122 5.066 1.00 18.13 373 ASN B C 1
ATOM 6426 O O . ASN B 1 396 ? 28.140 40.416 5.871 1.00 14.97 373 ASN B O 1
ATOM 6431 N N . MET B 1 397 ? 28.845 39.204 4.118 1.00 17.86 374 MET B N 1
ATOM 6432 C CA . MET B 1 397 ? 27.564 38.506 4.028 1.00 19.27 374 MET B CA 1
ATOM 6433 C C . MET B 1 397 ? 27.294 37.644 5.257 1.00 17.10 374 MET B C 1
ATOM 6434 O O . MET B 1 397 ? 28.221 37.066 5.844 1.00 15.18 374 MET B O 1
ATOM 6439 N N . GLY B 1 398 ? 26.021 37.576 5.646 1.00 17.01 375 GLY B N 1
ATOM 6440 C CA . GLY B 1 398 ? 25.596 36.787 6.789 1.00 15.33 375 GLY B CA 1
ATOM 6441 C C . GLY B 1 398 ? 24.831 35.517 6.440 1.00 21.03 375 GLY B C 1
ATOM 6442 O O . GLY B 1 398 ? 24.959 34.975 5.334 1.00 19.28 375 GLY B O 1
ATOM 6443 N N . VAL B 1 399 ? 24.037 35.036 7.395 1.00 17.33 376 VAL B N 1
ATOM 6444 C CA . VAL B 1 399 ? 23.335 33.759 7.255 1.00 17.65 376 VAL B CA 1
ATOM 6445 C C . VAL B 1 399 ? 21.980 33.904 6.558 1.00 20.66 376 VAL B C 1
ATOM 6446 O O . VAL B 1 399 ? 21.204 34.799 6.883 1.00 21.34 376 VAL B O 1
ATOM 6450 N N . GLU B 1 400 ? 21.734 33.036 5.576 1.00 23.02 377 GLU B N 1
ATOM 6451 C CA . GLU B 1 400 ? 20.408 32.824 4.988 1.00 27.12 377 GLU B CA 1
ATOM 6452 C C . GLU B 1 400 ? 20.219 31.335 4.711 1.00 27.33 377 GLU B C 1
ATOM 6453 O O . GLU B 1 400 ? 21.058 30.728 4.041 1.00 23.61 377 GLU B O 1
ATOM 6459 N N . ASN B 1 401 ? 19.124 30.759 5.210 1.00 29.47 378 ASN B N 1
ATOM 6460 C CA . ASN B 1 401 ? 18.839 29.330 5.045 1.00 30.66 378 ASN B CA 1
ATOM 6461 C C . ASN B 1 401 ? 19.908 28.446 5.678 1.00 31.84 378 ASN B C 1
ATOM 6462 O O . ASN B 1 401 ? 20.279 27.415 5.114 1.00 31.21 378 ASN B O 1
ATOM 6467 N N . GLY B 1 402 ? 20.407 28.870 6.838 1.00 29.80 379 GLY B N 1
ATOM 6468 C CA . GLY B 1 402 ? 21.439 28.146 7.563 1.00 29.46 379 GLY B CA 1
ATOM 6469 C C . GLY B 1 402 ? 22.783 28.095 6.856 1.00 23.77 379 GLY B C 1
ATOM 6470 O O . GLY B 1 402 ? 23.652 27.295 7.219 1.00 27.72 379 GLY B O 1
ATOM 6471 N N . GLU B 1 403 ? 22.956 28.945 5.847 1.00 25.00 380 GLU B N 1
ATOM 6472 C CA . GLU B 1 403 ? 24.175 28.940 5.047 1.00 20.99 380 GLU B CA 1
ATOM 6473 C C . GLU B 1 403 ? 24.695 30.350 4.854 1.00 20.17 380 GLU B C 1
ATOM 6474 O O . GLU B 1 403 ? 23.941 31.319 4.978 1.00 18.48 380 GLU B O 1
ATOM 6480 N N . VAL B 1 404 ? 25.982 30.458 4.531 1.00 18.19 381 VAL B N 1
ATOM 6481 C CA . VAL B 1 404 ? 26.586 31.740 4.170 1.00 18.44 381 VAL B CA 1
ATOM 6482 C C . VAL B 1 404 ? 27.242 31.638 2.803 1.00 17.30 381 VAL B C 1
ATOM 6483 O O . VAL B 1 404 ? 28.299 31.019 2.654 1.00 17.42 381 VAL B O 1
ATOM 6487 N N . ASP B 1 405 ? 26.604 32.245 1.808 1.00 19.23 382 ASP B N 1
ATOM 6488 C CA . ASP B 1 405 ? 27.099 32.238 0.434 1.00 21.58 382 ASP B CA 1
ATOM 6489 C C . ASP B 1 405 ? 28.146 33.334 0.266 1.00 20.53 382 ASP B C 1
ATOM 6490 O O . ASP B 1 405 ? 27.835 34.455 -0.169 1.00 16.31 382 ASP B O 1
ATOM 6495 N N . ASP B 1 406 ? 29.389 33.014 0.621 1.00 18.89 383 ASP B N 1
ATOM 6496 C CA . ASP B 1 406 ? 30.475 33.983 0.511 1.00 17.96 383 ASP B CA 1
ATOM 6497 C C . ASP B 1 406 ? 31.417 33.643 -0.639 1.00 16.01 383 ASP B C 1
ATOM 6498 O O . ASP B 1 406 ? 32.637 33.585 -0.468 1.00 13.48 383 ASP B O 1
ATOM 6503 N N . GLN B 1 407 ? 30.841 33.431 -1.823 1.00 17.38 384 GLN B N 1
ATOM 6504 C CA . GLN B 1 407 ? 31.626 33.089 -3.012 1.00 16.22 384 GLN B CA 1
ATOM 6505 C C . GLN B 1 407 ? 32.886 33.938 -3.264 1.00 15.24 384 GLN B C 1
ATOM 6506 O O . GLN B 1 407 ? 33.918 33.392 -3.661 1.00 17.36 384 GLN B O 1
ATOM 6512 N N . PRO B 1 408 ? 32.819 35.270 -3.044 1.00 16.47 385 PRO B N 1
ATOM 6513 C CA . PRO B 1 408 ? 34.067 35.994 -3.313 1.00 13.37 385 PRO B CA 1
ATOM 6514 C C . PRO B 1 408 ? 35.208 35.610 -2.366 1.00 14.12 385 PRO B C 1
ATOM 6515 O O . PRO B 1 408 ? 36.368 35.720 -2.767 1.00 13.52 385 PRO B O 1
ATOM 6519 N N . ARG B 1 409 ? 34.897 35.192 -1.138 1.00 16.45 386 ARG B N 1
ATOM 6520 C CA . ARG B 1 409 ? 35.950 34.724 -0.231 1.00 15.32 386 ARG B CA 1
ATOM 6521 C C . ARG B 1 409 ? 36.510 33.380 -0.721 1.00 13.56 386 ARG B C 1
ATOM 6522 O O . ARG B 1 409 ? 37.719 33.130 -0.666 1.00 13.72 386 ARG B O 1
ATOM 6530 N N . LEU B 1 410 ? 35.630 32.517 -1.213 1.00 16.19 387 LEU B N 1
ATOM 6531 C CA . LEU B 1 410 ? 36.075 31.244 -1.778 1.00 16.88 387 LEU B CA 1
ATOM 6532 C C . LEU B 1 410 ? 36.994 31.505 -2.975 1.00 15.01 387 LEU B C 1
ATOM 6533 O O . LEU B 1 410 ? 38.095 30.939 -3.055 1.00 15.44 387 LEU B O 1
ATOM 6538 N N . ASP B 1 411 ? 36.555 32.375 -3.887 1.00 15.87 388 ASP B N 1
ATOM 6539 C CA . ASP B 1 411 ? 37.388 32.777 -5.020 1.00 18.52 388 ASP B CA 1
ATOM 6540 C C . ASP B 1 411 ? 38.733 33.349 -4.560 1.00 16.66 388 ASP B C 1
ATOM 6541 O O . ASP B 1 411 ? 39.779 33.028 -5.133 1.00 15.60 388 ASP B O 1
ATOM 6546 N N . TYR B 1 412 ? 38.713 34.196 -3.529 1.00 12.31 389 TYR B N 1
ATOM 6547 C CA . TYR B 1 412 ? 39.963 34.749 -3.000 1.00 13.42 389 TYR B CA 1
ATOM 6548 C C . TYR B 1 412 ? 40.912 33.627 -2.585 1.00 11.25 389 TYR B C 1
ATOM 6549 O O . TYR B 1 412 ? 42.081 33.622 -2.973 1.00 13.78 389 TYR B O 1
ATOM 6558 N N . TYR B 1 413 ? 40.407 32.669 -1.814 1.00 11.76 390 TYR B N 1
ATOM 6559 C CA . TYR B 1 413 ? 41.239 31.547 -1.369 1.00 13.54 390 TYR B CA 1
ATOM 6560 C C . TYR B 1 413 ? 41.766 30.687 -2.527 1.00 14.83 390 TYR B C 1
ATOM 6561 O O . TYR B 1 413 ? 42.969 30.429 -2.616 1.00 12.18 390 TYR B O 1
ATOM 6570 N N . ALA B 1 414 ? 40.860 30.238 -3.394 1.00 15.06 391 ALA B N 1
ATOM 6571 C CA . ALA B 1 414 ? 41.245 29.458 -4.582 1.00 15.28 391 ALA B CA 1
ATOM 6572 C C . ALA B 1 414 ? 42.373 30.139 -5.355 1.00 15.28 391 ALA B C 1
ATOM 6573 O O . ALA B 1 414 ? 43.378 29.508 -5.717 1.00 15.37 391 ALA B O 1
ATOM 6575 N N . GLU B 1 415 ? 42.220 31.438 -5.584 1.00 13.98 392 GLU B N 1
ATOM 6576 C CA . GLU B 1 415 ? 43.211 32.181 -6.346 1.00 16.08 392 GLU B CA 1
ATOM 6577 C C . GLU B 1 415 ? 44.558 32.306 -5.640 1.00 15.70 392 GLU B C 1
ATOM 6578 O O . GLU B 1 415 ? 45.605 32.132 -6.261 1.00 12.73 392 GLU B O 1
ATOM 6584 N N . HIS B 1 416 ? 44.550 32.608 -4.344 1.00 13.87 393 HIS B N 1
ATOM 6585 C CA . HIS B 1 416 ? 45.816 32.782 -3.641 1.00 11.86 393 HIS B CA 1
ATOM 6586 C C . HIS B 1 416 ? 46.516 31.453 -3.355 1.00 14.78 393 HIS B C 1
ATOM 6587 O O . HIS B 1 416 ? 47.746 31.378 -3.386 1.00 15.86 393 HIS B O 1
ATOM 6594 N N . LEU B 1 417 ? 45.733 30.408 -3.097 1.00 14.61 394 LEU B N 1
ATOM 6595 C CA . LEU B 1 417 ? 46.296 29.073 -2.906 1.00 15.80 394 LEU B CA 1
ATOM 6596 C C . LEU B 1 417 ? 46.940 28.593 -4.197 1.00 16.41 394 LEU B C 1
ATOM 6597 O O . LEU B 1 417 ? 47.961 27.909 -4.173 1.00 16.31 394 LEU B O 1
ATOM 6602 N N . GLY B 1 418 ? 46.338 28.966 -5.322 1.00 16.84 395 GLY B N 1
ATOM 6603 C CA . GLY B 1 418 ? 46.933 28.717 -6.624 1.00 14.55 395 GLY B CA 1
ATOM 6604 C C . GLY B 1 418 ? 48.330 29.303 -6.706 1.00 17.24 395 GLY B C 1
ATOM 6605 O O . GLY B 1 418 ? 49.262 28.649 -7.181 1.00 18.16 395 GLY B O 1
ATOM 6606 N N . ILE B 1 419 ? 48.483 30.538 -6.229 1.00 14.81 396 ILE B N 1
ATOM 6607 C CA . ILE B 1 419 ? 49.793 31.186 -6.193 1.00 13.62 396 ILE B CA 1
ATOM 6608 C C . ILE B 1 419 ? 50.772 30.434 -5.285 1.00 14.80 396 ILE B C 1
ATOM 6609 O O . ILE B 1 419 ? 51.930 30.223 -5.639 1.00 16.04 396 ILE B O 1
ATOM 6614 N N . VAL B 1 420 ? 50.309 30.022 -4.111 1.00 17.88 397 VAL B N 1
ATOM 6615 C CA . VAL B 1 420 ? 51.169 29.253 -3.213 1.00 17.00 397 VAL B CA 1
ATOM 6616 C C . VAL B 1 420 ? 51.654 27.968 -3.902 1.00 17.16 397 VAL B C 1
ATOM 6617 O O . VAL B 1 420 ? 52.827 27.618 -3.818 1.00 16.41 397 VAL B O 1
ATOM 6621 N N . ALA B 1 421 ? 50.753 27.285 -4.603 1.00 19.35 398 ALA B N 1
ATOM 6622 C CA . ALA B 1 421 ? 51.126 26.088 -5.362 1.00 20.46 398 ALA B CA 1
ATOM 6623 C C . ALA B 1 421 ? 52.165 26.410 -6.446 1.00 19.38 398 ALA B C 1
ATOM 6624 O O . ALA B 1 421 ? 53.106 25.635 -6.665 1.00 18.66 398 ALA B O 1
ATOM 6626 N N . ASP B 1 422 ? 51.990 27.547 -7.118 1.00 21.66 399 ASP B N 1
ATOM 6627 C CA . ASP B 1 422 ? 52.979 28.030 -8.078 1.00 18.55 399 ASP B CA 1
ATOM 6628 C C . ASP B 1 422 ? 54.343 28.218 -7.415 1.00 23.35 399 ASP B C 1
ATOM 6629 O O . ASP B 1 422 ? 55.371 27.837 -7.975 1.00 20.50 399 ASP B O 1
ATOM 6634 N N . LEU B 1 423 ? 54.358 28.802 -6.217 1.00 17.53 400 LEU B N 1
ATOM 6635 C CA . LEU B 1 423 ? 55.617 29.010 -5.500 1.00 17.98 400 LEU B CA 1
ATOM 6636 C C . LEU B 1 423 ? 56.286 27.685 -5.140 1.00 18.03 400 LEU B C 1
ATOM 6637 O O . LEU B 1 423 ? 57.512 27.564 -5.184 1.00 21.91 400 LEU B O 1
ATOM 6642 N N . VAL B 1 424 ? 55.476 26.697 -4.783 1.00 17.56 401 VAL B N 1
ATOM 6643 C CA . VAL B 1 424 ? 55.983 25.358 -4.502 1.00 19.95 401 VAL B CA 1
ATOM 6644 C C . VAL B 1 424 ? 56.634 24.774 -5.765 1.00 20.53 401 VAL B C 1
ATOM 6645 O O . VAL B 1 424 ? 57.756 24.259 -5.727 1.00 24.17 401 VAL B O 1
ATOM 6649 N N . LYS B 1 425 ? 55.938 24.891 -6.889 1.00 24.32 402 LYS B N 1
ATOM 6650 C CA . LYS B 1 425 ? 56.468 24.421 -8.171 1.00 25.09 402 LYS B CA 1
ATOM 6651 C C . LYS B 1 425 ? 57.805 25.100 -8.513 1.00 25.21 402 LYS B C 1
ATOM 6652 O O . LYS B 1 425 ? 58.686 24.485 -9.120 1.00 27.98 402 LYS B O 1
ATOM 6658 N N . ASP B 1 426 ? 57.958 26.361 -8.110 1.00 23.06 403 ASP B N 1
ATOM 6659 C CA . ASP B 1 426 ? 59.163 27.125 -8.429 1.00 23.72 403 ASP B CA 1
ATOM 6660 C C . ASP B 1 426 ? 60.354 26.751 -7.549 1.00 23.24 403 ASP B C 1
ATOM 6661 O O . ASP B 1 426 ? 61.466 27.207 -7.790 1.00 28.71 403 ASP B O 1
ATOM 6666 N N . GLY B 1 427 ? 60.118 25.940 -6.523 1.00 20.71 404 GLY B N 1
ATOM 6667 C CA . GLY B 1 427 ? 61.200 25.479 -5.667 1.00 21.85 404 GLY B CA 1
ATOM 6668 C C . GLY B 1 427 ? 61.310 26.183 -4.322 1.00 20.17 404 GLY B C 1
ATOM 6669 O O . GLY B 1 427 ? 62.243 25.930 -3.559 1.00 20.58 404 GLY B O 1
ATOM 6670 N N . TYR B 1 428 ? 60.369 27.071 -4.020 1.00 20.89 405 TYR B N 1
ATOM 6671 C CA . TYR B 1 428 ? 60.411 27.787 -2.741 1.00 18.64 405 TYR B CA 1
ATOM 6672 C C . TYR B 1 428 ? 59.941 26.905 -1.579 1.00 17.70 405 TYR B C 1
ATOM 6673 O O . TYR B 1 428 ? 59.060 26.060 -1.749 1.00 18.42 405 TYR B O 1
ATOM 6682 N N . PRO B 1 429 ? 60.542 27.086 -0.389 1.00 18.64 406 PRO B N 1
ATOM 6683 C CA . PRO B 1 429 ? 60.214 26.211 0.743 1.00 17.32 406 PRO B CA 1
ATOM 6684 C C . PRO B 1 429 ? 58.922 26.589 1.460 1.00 17.71 406 PRO B C 1
ATOM 6685 O O . PRO B 1 429 ? 58.959 26.914 2.652 1.00 14.95 406 PRO B O 1
ATOM 6689 N N . MET B 1 430 ? 57.802 26.539 0.743 1.00 14.15 407 MET B N 1
ATOM 6690 C CA . MET B 1 430 ? 56.492 26.774 1.325 1.00 16.12 407 MET B CA 1
ATOM 6691 C C . MET B 1 430 ? 55.965 25.490 1.977 1.00 17.73 407 MET B C 1
ATOM 6692 O O . MET B 1 430 ? 55.619 24.526 1.287 1.00 15.72 407 MET B O 1
ATOM 6697 N N . ARG B 1 431 ? 55.883 25.479 3.307 1.00 14.28 408 ARG B N 1
ATOM 6698 C CA . ARG B 1 431 ? 55.569 24.249 4.025 1.00 13.62 408 ARG B CA 1
ATOM 6699 C C . ARG B 1 431 ? 54.142 24.185 4.543 1.00 18.44 408 ARG B C 1
ATOM 6700 O O . ARG B 1 431 ? 53.678 23.117 4.946 1.00 16.85 408 ARG B O 1
ATOM 6708 N N . GLY B 1 432 ? 53.442 25.317 4.543 1.00 14.23 409 GLY B N 1
ATOM 6709 C CA . GLY B 1 432 ? 52.092 25.332 5.069 1.00 14.97 409 GLY B CA 1
ATOM 6710 C C . GLY B 1 432 ? 51.310 26.597 4.801 1.00 13.06 409 GLY B C 1
ATOM 6711 O O . GLY B 1 432 ? 51.855 27.590 4.315 1.00 12.84 409 GLY B O 1
ATOM 6712 N N . TYR B 1 433 ? 50.025 26.564 5.138 1.00 9.84 410 TYR B N 1
ATOM 6713 C CA . TYR B 1 433 ? 49.148 27.697 4.886 1.00 13.09 410 TYR B CA 1
ATOM 6714 C C . TYR B 1 433 ? 48.048 27.759 5.935 1.00 13.50 410 TYR B C 1
ATOM 6715 O O . TYR B 1 433 ? 47.345 26.763 6.168 1.00 11.25 410 TYR B O 1
ATOM 6724 N N . PHE B 1 434 ? 47.897 28.932 6.556 1.00 11.54 411 PHE B N 1
ATOM 6725 C CA . PHE B 1 434 ? 46.848 29.167 7.536 1.00 9.86 411 PHE B CA 1
ATOM 6726 C C . PHE B 1 434 ? 45.860 30.209 7.014 1.00 11.61 411 PHE B C 1
ATOM 6727 O O . PHE B 1 434 ? 46.236 31.341 6.714 1.00 10.49 411 PHE B O 1
ATOM 6735 N N . ALA B 1 435 ? 44.592 29.836 6.919 1.00 13.16 412 ALA B N 1
ATOM 6736 C CA . ALA B 1 435 ? 43.560 30.780 6.494 1.00 14.72 412 ALA B CA 1
ATOM 6737 C C . ALA B 1 435 ? 43.237 31.740 7.643 1.00 13.43 412 ALA B C 1
ATOM 6738 O O . ALA B 1 435 ? 43.041 31.304 8.769 1.00 14.11 412 ALA B O 1
ATOM 6740 N N . TRP B 1 436 ? 43.296 33.029 7.345 1.00 12.33 413 TRP B N 1
ATOM 6741 C CA . TRP B 1 436 ? 42.885 34.070 8.270 1.00 14.20 413 TRP B CA 1
ATOM 6742 C C . TRP B 1 436 ? 41.458 34.421 8.114 1.00 16.80 413 TRP B C 1
ATOM 6743 O O . TRP B 1 436 ? 40.911 34.719 7.033 1.00 14.86 413 TRP B O 1
ATOM 6754 N N . SER B 1 437 ? 41.050 33.945 9.259 1.00 9.94 414 SER B N 1
ATOM 6755 C CA . SER B 1 437 ? 40.169 33.833 10.313 1.00 12.81 414 SER B CA 1
ATOM 6756 C C . SER B 1 437 ? 39.370 32.636 10.329 1.00 11.23 414 SER B C 1
ATOM 6757 O O . SER B 1 437 ? 38.658 32.400 9.456 1.00 14.35 414 SER B O 1
ATOM 6760 N N . LEU B 1 438 ? 39.551 31.871 11.379 1.00 14.73 415 LEU B N 1
ATOM 6761 C CA . LEU B 1 438 ? 38.728 30.772 11.623 1.00 12.06 415 LEU B CA 1
ATOM 6762 C C . LEU B 1 438 ? 37.318 31.334 11.713 1.00 14.64 415 LEU B C 1
ATOM 6763 O O . LEU B 1 438 ? 36.444 30.786 11.080 1.00 13.27 415 LEU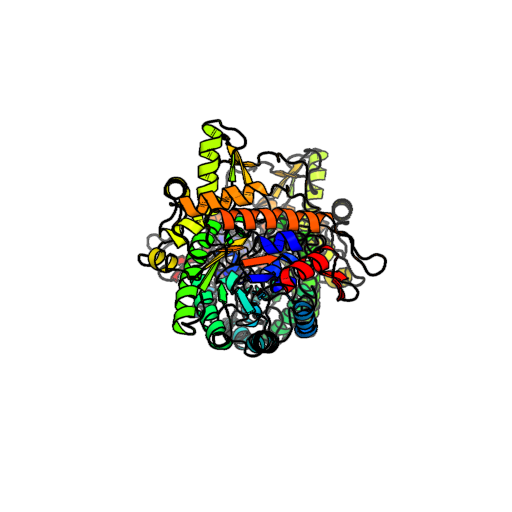 B O 1
ATOM 6768 N N . MET B 1 439 ? 37.088 32.392 12.510 1.00 11.82 416 MET B N 1
ATOM 6769 C CA . MET B 1 439 ? 35.828 32.994 12.584 1.00 14.95 416 MET B CA 1
ATOM 6770 C C . MET B 1 439 ? 35.847 34.489 12.475 1.00 13.40 416 MET B C 1
ATOM 6771 O O . MET B 1 439 ? 36.815 35.161 12.669 1.00 11.01 416 MET B O 1
ATOM 6776 N N . ASP B 1 440 ? 34.641 35.018 12.253 1.00 12.10 417 ASP B N 1
ATOM 6777 C CA . ASP B 1 440 ? 34.451 36.461 12.315 1.00 9.52 417 ASP B CA 1
ATOM 6778 C C . ASP B 1 440 ? 34.813 36.912 13.718 1.00 14.68 417 ASP B C 1
ATOM 6779 O O . ASP B 1 440 ? 34.488 36.227 14.691 1.00 11.80 417 ASP B O 1
ATOM 6784 N N . ASN B 1 441 ? 35.476 38.057 13.831 1.00 13.49 418 ASN B N 1
ATOM 6785 C CA . ASN B 1 441 ? 35.874 38.537 15.159 1.00 12.69 418 ASN B CA 1
ATOM 6786 C C . ASN B 1 441 ? 36.066 40.044 15.240 1.00 13.55 418 ASN B C 1
ATOM 6787 O O . ASN B 1 441 ? 35.768 40.766 14.291 1.00 12.40 418 ASN B O 1
ATOM 6792 N N . PHE B 1 442 ? 36.547 40.516 16.388 1.00 12.24 419 PHE B N 1
ATOM 6793 C CA . PHE B 1 442 ? 36.901 41.920 16.543 1.00 11.81 419 PHE B CA 1
ATOM 6794 C C . PHE B 1 442 ? 38.042 42.263 15.592 1.00 13.24 419 PHE B C 1
ATOM 6795 O O . PHE B 1 442 ? 39.124 41.686 15.687 1.00 14.45 419 PHE B O 1
ATOM 6803 N N . GLU B 1 443 ? 37.810 43.205 14.684 1.00 8.72 420 GLU B N 1
ATOM 6804 C CA . GLU B 1 443 ? 38.825 43.574 13.708 1.00 13.22 420 GLU B CA 1
ATOM 6805 C C . GLU B 1 443 ? 39.469 44.925 13.989 1.00 12.42 420 GLU B C 1
ATOM 6806 O O . GLU B 1 443 ? 39.452 45.831 13.145 1.00 12.07 420 GLU B O 1
ATOM 6812 N N . TRP B 1 444 ? 40.050 45.040 15.179 1.00 11.21 421 TRP B N 1
ATOM 6813 C CA . TRP B 1 444 ? 40.878 46.191 15.542 1.00 12.14 421 TRP B CA 1
ATOM 6814 C C . TRP B 1 444 ? 40.139 47.510 15.330 1.00 9.04 421 TRP B C 1
ATOM 6815 O O . TRP B 1 444 ? 39.030 47.655 15.821 1.00 10.47 421 TRP B O 1
ATOM 6826 N N . ALA B 1 445 ? 40.716 48.462 14.600 1.00 8.73 422 ALA B N 1
ATOM 6827 C CA . ALA B 1 445 ? 40.060 49.768 14.446 1.00 11.17 422 ALA B CA 1
ATOM 6828 C C . ALA B 1 445 ? 38.679 49.699 13.789 1.00 11.47 422 ALA B C 1
ATOM 6829 O O . ALA B 1 445 ? 37.875 50.626 13.927 1.00 9.18 422 ALA B O 1
ATOM 6831 N N . GLU B 1 446 ? 38.412 48.610 13.066 1.00 10.78 423 GLU B N 1
ATOM 6832 C CA . GLU B 1 446 ? 37.118 48.433 12.399 1.00 12.56 423 GLU B CA 1
ATOM 6833 C C . GLU B 1 446 ? 36.035 47.862 13.318 1.00 13.55 423 GLU B C 1
ATOM 6834 O O . GLU B 1 446 ? 34.870 47.767 12.932 1.00 11.10 423 GLU B O 1
ATOM 6840 N N . GLY B 1 447 ? 36.406 47.478 14.534 1.00 14.17 424 GLY B N 1
ATOM 6841 C CA . GLY B 1 447 ? 35.433 46.847 15.413 1.00 12.21 424 GLY B CA 1
ATOM 6842 C C . GLY B 1 447 ? 34.875 45.580 14.777 1.00 12.79 424 GLY B C 1
ATOM 6843 O O . GLY B 1 447 ? 35.597 44.865 14.069 1.00 12.69 424 GLY B O 1
ATOM 6844 N N . TYR B 1 448 ? 33.590 45.315 14.992 1.00 14.07 425 TYR B N 1
ATOM 6845 C CA . TYR B 1 448 ? 32.985 44.058 14.541 1.00 14.91 425 TYR B CA 1
ATOM 6846 C C . TYR B 1 448 ? 32.345 44.132 13.149 1.00 14.23 425 TYR B C 1
ATOM 6847 O O . TYR B 1 448 ? 31.827 43.133 12.643 1.00 18.83 425 TYR B O 1
ATOM 6856 N N . ARG B 1 449 ? 32.420 45.296 12.518 1.00 13.48 426 ARG B N 1
ATOM 6857 C CA . ARG B 1 449 ? 31.739 45.510 11.237 1.00 16.44 426 ARG B CA 1
ATOM 6858 C C . ARG B 1 449 ? 32.367 44.752 10.061 1.00 18.57 426 ARG B C 1
ATOM 6859 O O . ARG B 1 449 ? 31.703 44.486 9.047 1.00 18.54 426 ARG B O 1
ATOM 6867 N N . MET B 1 450 ? 33.637 44.388 10.197 1.00 15.56 427 MET B N 1
ATOM 6868 C CA . MET B 1 450 ? 34.354 43.732 9.100 1.00 15.34 427 MET B CA 1
ATOM 6869 C C . MET B 1 450 ? 34.581 42.240 9.365 1.00 16.42 427 MET B C 1
ATOM 6870 O O . MET B 1 450 ? 35.281 41.870 10.311 1.00 17.69 427 MET B O 1
ATOM 6875 N N . ARG B 1 451 ? 33.983 41.383 8.537 1.00 12.82 428 ARG B N 1
ATOM 6876 C CA . ARG B 1 451 ? 34.057 39.930 8.758 1.00 12.89 428 ARG B CA 1
ATOM 6877 C C . ARG B 1 451 ? 35.146 39.255 7.904 1.00 14.02 428 ARG B C 1
ATOM 6878 O O . ARG B 1 451 ? 35.137 39.385 6.676 1.00 11.29 428 ARG B O 1
ATOM 6886 N N . PHE B 1 452 ? 36.087 38.558 8.555 1.00 12.15 429 PHE B N 1
ATOM 6887 C CA . PHE B 1 452 ? 37.146 37.810 7.854 1.00 10.61 429 PHE B CA 1
ATOM 6888 C C . PHE B 1 452 ? 37.035 36.294 8.005 1.00 10.16 429 PHE B C 1
ATOM 6889 O O . PHE B 1 452 ? 37.908 35.556 7.535 1.00 10.79 429 PHE B O 1
ATOM 6897 N N . GLY B 1 453 ? 36.002 35.822 8.693 1.00 11.36 430 GLY B N 1
ATOM 6898 C CA . GLY B 1 453 ? 35.974 34.425 9.098 1.00 10.19 430 GLY B CA 1
ATOM 6899 C C . GLY B 1 453 ? 35.612 33.423 8.013 1.00 13.62 430 GLY B C 1
ATOM 6900 O O . GLY B 1 453 ? 34.915 33.772 7.048 1.00 10.70 430 GLY B O 1
ATOM 6901 N N . LEU B 1 454 ? 36.112 32.190 8.167 1.00 11.52 431 LEU B N 1
ATOM 6902 C CA . LEU B 1 454 ? 35.621 31.022 7.426 1.00 13.62 431 LEU B CA 1
ATOM 6903 C C . LEU B 1 454 ? 34.348 30.536 8.093 1.00 15.38 431 LEU B C 1
ATOM 6904 O O . LEU B 1 454 ? 33.536 29.823 7.486 1.00 13.16 431 LEU B O 1
ATOM 6909 N N . VAL B 1 455 ? 34.194 30.920 9.358 1.00 12.47 432 VAL B N 1
ATOM 6910 C CA . VAL B 1 455 ? 33.021 30.590 10.147 1.00 11.34 432 VAL B CA 1
ATOM 6911 C C . VAL B 1 455 ? 32.330 31.884 10.557 1.00 12.77 432 VAL B C 1
ATOM 6912 O O . VAL B 1 455 ? 32.947 32.758 11.160 1.00 13.73 432 VAL B O 1
ATOM 6916 N N . HIS B 1 456 ? 31.053 32.013 10.220 1.00 13.16 433 HIS B N 1
ATOM 6917 C CA . HIS B 1 456 ? 30.261 33.162 10.653 1.00 13.51 433 HIS B CA 1
ATOM 6918 C C . HIS B 1 456 ? 29.936 33.133 12.149 1.00 14.71 433 HIS B C 1
ATOM 6919 O O . HIS B 1 456 ? 29.596 32.082 12.702 1.00 12.12 433 HIS B O 1
ATOM 6926 N N . VAL B 1 457 ? 30.037 34.285 12.809 1.00 14.71 434 VAL B N 1
ATOM 6927 C CA . VAL B 1 457 ? 29.587 34.390 14.194 1.00 11.67 434 VAL B CA 1
ATOM 6928 C C . VAL B 1 457 ? 28.471 35.415 14.322 1.00 16.25 434 VAL B C 1
ATOM 6929 O O . VAL B 1 457 ? 28.633 36.565 13.907 1.00 16.14 434 VAL B O 1
ATOM 6933 N N . ASP B 1 458 ? 27.331 34.996 14.867 1.00 12.86 435 ASP B N 1
ATOM 6934 C CA . ASP B 1 458 ? 26.269 35.939 15.191 1.00 16.96 435 ASP B CA 1
ATOM 6935 C C . ASP B 1 458 ? 26.556 36.423 16.605 1.00 18.18 435 ASP B C 1
ATOM 6936 O O . ASP B 1 458 ? 26.530 35.635 17.549 1.00 19.73 435 ASP B O 1
ATOM 6941 N N . TYR B 1 459 ? 26.853 37.706 16.760 1.00 19.26 436 TYR B N 1
ATOM 6942 C CA . TYR B 1 459 ? 27.298 38.199 18.065 1.00 19.02 436 TYR B CA 1
ATOM 6943 C C . TYR B 1 459 ? 26.188 38.240 19.110 1.00 24.37 436 TYR B C 1
ATOM 6944 O O . TYR B 1 459 ? 26.466 38.224 20.313 1.00 24.79 436 TYR B O 1
ATOM 6953 N N . GLU B 1 460 ? 24.937 38.260 18.652 1.00 20.86 437 GLU B N 1
ATOM 6954 C CA . GLU B 1 460 ? 23.784 38.234 19.557 1.00 23.91 437 GLU B CA 1
ATOM 6955 C C . GLU B 1 460 ? 23.635 36.876 20.239 1.00 24.02 437 GLU B C 1
ATOM 6956 O O . GLU B 1 460 ? 23.317 36.799 21.425 1.00 29.95 437 GLU B O 1
ATOM 6962 N N . THR B 1 461 ? 23.854 35.809 19.477 1.00 17.58 438 THR B N 1
ATOM 6963 C CA . THR B 1 461 ? 23.638 34.447 19.966 1.00 20.47 438 THR B CA 1
ATOM 6964 C C . THR B 1 461 ? 24.925 33.633 20.123 1.00 21.13 438 THR B C 1
ATOM 6965 O O . THR B 1 461 ? 24.905 32.564 20.748 1.00 20.59 438 THR B O 1
ATOM 6969 N N . GLN B 1 462 ? 26.020 34.120 19.530 1.00 19.03 439 GLN B N 1
ATOM 6970 C CA . GLN B 1 462 ? 27.309 33.416 19.518 1.00 16.35 439 GLN B CA 1
ATOM 6971 C C . GLN B 1 462 ? 27.293 32.113 18.717 1.00 19.27 439 GLN B C 1
ATOM 6972 O O . GLN B 1 462 ? 28.236 31.314 18.804 1.00 16.76 439 GLN B O 1
ATOM 6978 N N . VAL B 1 463 ? 26.235 31.907 17.933 1.00 18.68 440 VAL B N 1
ATOM 6979 C CA . VAL B 1 463 ? 26.135 30.729 17.072 1.00 19.51 440 VAL B CA 1
ATOM 6980 C C . VAL B 1 463 ? 27.190 30.767 15.969 1.00 19.54 440 VAL B C 1
ATOM 6981 O O . VAL B 1 463 ? 27.351 31.790 15.285 1.00 16.50 440 VAL B O 1
ATOM 6985 N N . ARG B 1 464 ? 27.919 29.660 15.812 1.00 19.99 441 ARG B N 1
ATOM 6986 C CA . ARG B 1 464 ? 28.880 29.510 14.722 1.00 16.44 441 ARG B CA 1
ATOM 6987 C C . ARG B 1 464 ? 28.219 28.848 13.514 1.00 17.65 441 ARG B C 1
ATOM 6988 O O . ARG B 1 464 ? 27.559 27.818 13.656 1.00 16.48 441 ARG B O 1
ATOM 6996 N N . THR B 1 465 ? 28.420 29.420 12.328 1.00 16.31 442 THR B N 1
ATOM 6997 C CA . THR B 1 465 ? 27.929 28.814 11.087 1.00 17.46 442 THR B CA 1
ATOM 6998 C C . THR B 1 465 ? 29.057 28.763 10.060 1.00 15.97 442 THR B C 1
ATOM 6999 O O . THR B 1 465 ? 29.510 29.807 9.586 1.00 15.71 442 THR B O 1
ATOM 7003 N N . LEU B 1 466 ? 29.528 27.563 9.724 1.00 16.93 443 LEU B N 1
ATOM 7004 C CA . LEU B 1 466 ? 30.575 27.431 8.707 1.00 15.01 443 LEU B CA 1
ATOM 7005 C C . LEU B 1 466 ? 30.079 28.007 7.384 1.00 13.15 443 LEU B C 1
ATOM 7006 O O . LEU B 1 466 ? 28.978 27.682 6.932 1.00 16.53 443 LEU B O 1
ATOM 7011 N N . LYS B 1 467 ? 30.874 28.881 6.772 1.00 12.84 444 LYS B N 1
ATOM 7012 C CA . LYS B 1 467 ? 30.470 29.515 5.522 1.00 12.80 444 LYS B CA 1
ATOM 7013 C C . LYS B 1 467 ? 30.824 28.600 4.360 1.00 15.88 444 LYS B C 1
ATOM 7014 O O . LYS B 1 467 ? 31.553 27.630 4.536 1.00 15.91 444 LYS B O 1
ATOM 7020 N N . ASN B 1 468 ? 30.319 28.914 3.173 1.00 16.52 445 ASN B N 1
ATOM 7021 C CA . ASN B 1 468 ? 30.643 28.118 1.998 1.00 16.37 445 ASN B CA 1
ATOM 7022 C C . ASN B 1 468 ? 32.139 28.079 1.719 1.00 14.23 445 ASN B C 1
ATOM 7023 O O . ASN B 1 468 ? 32.676 27.030 1.372 1.00 15.34 445 ASN B O 1
ATOM 7028 N N . SER B 1 469 ? 32.823 29.204 1.909 1.00 16.11 446 SER B N 1
ATOM 7029 C CA . SER B 1 469 ? 34.281 29.220 1.770 1.00 14.82 446 SER B CA 1
ATOM 7030 C C . SER B 1 469 ? 34.912 28.246 2.761 1.00 13.51 446 SER B C 1
ATOM 7031 O O . SER B 1 469 ? 35.883 27.561 2.443 1.00 13.85 446 SER B O 1
ATOM 7034 N N . GLY B 1 470 ? 34.350 28.177 3.965 1.00 14.68 447 GLY B N 1
ATOM 7035 C CA . GLY B 1 470 ? 34.854 27.262 4.976 1.00 15.02 447 GLY B CA 1
ATOM 7036 C C . GLY B 1 470 ? 34.647 25.797 4.618 1.00 17.89 447 GLY B C 1
ATOM 7037 O O . GLY B 1 470 ? 35.508 24.949 4.892 1.00 18.51 447 GLY B O 1
ATOM 7038 N N . LYS B 1 471 ? 33.500 25.494 4.014 1.00 16.51 448 LYS B N 1
ATOM 7039 C CA . LYS B 1 471 ? 33.210 24.138 3.573 1.00 18.14 448 LYS B CA 1
ATOM 7040 C C . LYS B 1 471 ? 34.184 23.744 2.473 1.00 14.78 448 LYS B C 1
ATOM 7041 O O . LYS B 1 471 ? 34.669 22.615 2.424 1.00 17.03 448 LYS B O 1
ATOM 7047 N N . TRP B 1 472 ? 34.484 24.693 1.601 1.00 16.70 449 TRP B N 1
ATOM 7048 C CA . TRP B 1 472 ? 35.454 24.466 0.543 1.00 15.95 449 TRP B CA 1
ATOM 7049 C C . TRP B 1 472 ? 36.861 24.267 1.101 1.00 18.08 449 TRP B C 1
ATOM 7050 O O . TRP B 1 472 ? 37.582 23.361 0.672 1.00 15.63 449 TRP B O 1
ATOM 7061 N N . TYR B 1 473 ? 37.264 25.110 2.050 1.00 13.26 450 TYR B N 1
ATOM 7062 C CA . TYR B 1 473 ? 38.588 24.970 2.643 1.00 13.75 450 TYR B CA 1
ATOM 7063 C C . TYR B 1 473 ? 38.687 23.667 3.435 1.00 16.45 450 TYR B C 1
ATOM 7064 O O . TYR B 1 473 ? 39.713 22.978 3.395 1.00 14.53 450 TYR B O 1
ATOM 7073 N N . SER B 1 474 ? 37.621 23.335 4.156 1.00 14.67 451 SER B N 1
ATOM 7074 C CA . SER B 1 474 ? 37.551 22.052 4.852 1.00 17.75 451 SER B CA 1
ATOM 7075 C C . SER B 1 474 ? 37.739 20.888 3.887 1.00 20.37 451 SER B C 1
ATOM 7076 O O . SER B 1 474 ? 38.478 19.947 4.177 1.00 20.11 451 SER B O 1
ATOM 7079 N N . ALA B 1 475 ? 37.064 20.956 2.743 1.00 17.56 452 ALA B N 1
ATOM 7080 C CA . ALA B 1 475 ? 37.168 19.909 1.730 1.00 21.75 452 ALA B CA 1
ATOM 7081 C C . ALA B 1 475 ? 38.605 19.750 1.233 1.00 20.34 452 ALA B C 1
ATOM 7082 O O . ALA B 1 475 ? 39.078 18.628 1.036 1.00 20.56 452 ALA B O 1
ATOM 7084 N N . LEU B 1 476 ? 39.296 20.870 1.027 1.00 18.52 453 LEU B N 1
ATOM 7085 C CA . LEU B 1 476 ? 40.697 20.846 0.589 1.00 18.29 453 LEU B CA 1
ATOM 7086 C C . LEU B 1 476 ? 41.626 20.303 1.669 1.00 25.17 453 LEU B C 1
ATOM 7087 O O . LEU B 1 476 ? 42.437 19.411 1.407 1.00 21.49 453 LEU B O 1
ATOM 7092 N N . ALA B 1 477 ? 41.509 20.845 2.883 1.00 18.05 454 ALA B N 1
ATOM 7093 C CA . ALA B 1 477 ? 42.450 20.540 3.955 1.00 18.36 454 ALA B CA 1
ATOM 7094 C C . ALA B 1 477 ? 42.332 19.104 4.439 1.00 18.58 454 ALA B C 1
ATOM 7095 O O . ALA B 1 477 ? 43.322 18.506 4.871 1.00 20.44 454 ALA B O 1
ATOM 7097 N N . SER B 1 478 ? 41.123 18.559 4.370 1.00 19.41 455 SER B N 1
ATOM 7098 C CA . SER B 1 478 ? 40.843 17.233 4.919 1.00 22.24 455 SER B CA 1
ATOM 7099 C C . SER B 1 478 ? 41.584 16.094 4.224 1.00 26.24 455 SER B C 1
ATOM 7100 O O . SER B 1 478 ? 41.626 14.976 4.739 1.00 27.43 455 SER B O 1
ATOM 7103 N N . GLY B 1 479 ? 42.164 16.374 3.062 1.00 22.65 456 GLY B N 1
ATOM 7104 C CA . GLY B 1 479 ? 42.906 15.364 2.333 1.00 24.15 456 GLY B CA 1
ATOM 7105 C C . GLY B 1 479 ? 44.388 15.373 2.652 1.00 25.02 456 GLY B C 1
ATOM 7106 O O . GLY B 1 479 ? 45.167 14.656 2.026 1.00 24.06 456 GLY B O 1
ATOM 7107 N N . PHE B 1 480 ? 44.782 16.184 3.629 1.00 25.73 457 PHE B N 1
ATOM 7108 C CA . PHE B 1 480 ? 46.183 16.250 4.035 1.00 22.04 457 PHE B CA 1
ATOM 7109 C C . PHE B 1 480 ? 46.291 15.898 5.508 1.00 21.85 457 PHE B C 1
ATOM 7110 O O . PHE B 1 480 ? 45.445 16.320 6.306 1.00 22.63 457 PHE B O 1
ATOM 7118 N N . PRO B 1 481 ? 47.317 15.110 5.881 1.00 23.21 458 PRO B N 1
ATOM 7119 C CA . PRO B 1 481 ? 48.369 14.527 5.030 1.00 28.34 458 PRO B CA 1
ATOM 7120 C C . PRO B 1 481 ? 47.842 13.468 4.062 1.00 25.91 458 PRO B C 1
ATOM 7121 O O . PRO B 1 481 ? 46.941 12.718 4.433 1.00 29.35 458 PRO B O 1
ATOM 7125 N N . LYS B 1 482 ? 48.387 13.433 2.845 1.00 29.03 459 LYS B N 1
ATOM 7126 C CA . LYS B 1 482 ? 47.902 12.536 1.790 1.00 29.57 459 LYS B CA 1
ATOM 7127 C C . LYS B 1 482 ? 48.138 11.058 2.104 1.00 30.86 459 LYS B C 1
ATOM 7128 O O . LYS B 1 482 ? 49.099 10.703 2.789 1.00 36.47 459 LYS B O 1
#

Solvent-accessible surface area: 31862 Å² total; per-residue (Å²): 149,199,143,109,70,80,49,128,39,17,18,79,97,5,53,29,118,2,18,0,0,0,0,1,0,3,8,0,3,8,3,14,13,153,57,61,42,18,58,22,0,7,1,9,14,9,0,32,5,2,58,39,9,88,57,107,53,39,1,66,92,5,0,28,4,17,108,81,26,92,96,3,1,57,28,0,109,136,2,30,6,30,0,2,2,4,3,0,2,0,0,5,0,0,12,28,1,77,31,112,67,22,96,124,1,10,42,0,1,29,111,3,0,70,7,0,107,86,50,58,7,83,2,21,1,2,0,2,3,21,1,0,0,9,27,3,18,4,47,0,0,3,15,23,74,42,0,0,74,0,0,50,91,0,0,93,25,0,1,68,62,0,4,95,43,10,43,1,0,2,1,1,2,4,3,31,13,6,0,0,29,3,2,36,79,4,80,16,4,34,15,29,163,37,23,65,0,0,0,5,0,0,0,7,1,4,0,0,3,0,12,0,0,75,9,1,69,137,49,7,98,164,4,53,0,0,3,0,3,25,5,26,4,27,38,38,54,49,134,52,105,49,17,96,114,0,12,63,46,0,13,12,1,14,1,0,0,4,2,11,0,3,33,98,22,89,20,7,68,86,2,64,154,39,0,24,114,80,29,31,111,58,92,108,124,2,45,83,28,0,38,44,181,16,69,8,0,0,0,4,4,37,40,13,39,17,6,14,37,38,89,96,170,76,38,79,22,13,19,35,123,146,5,111,41,107,28,137,84,102,11,70,32,43,96,16,17,61,0,62,1,0,42,48,4,0,78,57,0,41,161,71,7,159,22,29,48,0,32,0,0,11,0,2,1,0,20,51,65,30,69,132,157,52,66,0,103,0,95,52,0,20,70,6,0,29,89,0,0,14,23,0,1,42,0,39,163,75,63,51,30,4,113,0,0,0,0,8,0,3,2,0,0,0,14,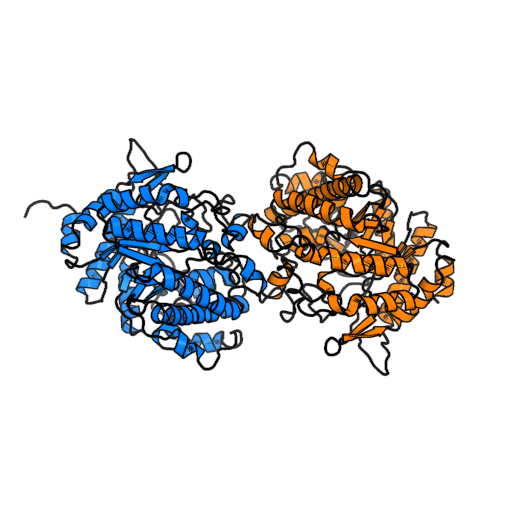18,27,54,0,34,106,19,41,5,0,0,0,10,0,55,61,165,77,17,82,50,26,43,0,39,0,0,90,16,0,16,45,2,1,65,43,11,86,131,123,68,155,59,18,18,76,108,3,57,30,121,2,14,1,0,0,0,3,0,2,8,0,2,8,3,14,10,151,62,56,41,17,61,35,0,7,1,9,13,8,0,34,3,3,59,43,9,78,54,117,55,36,0,53,90,4,0,24,4,14,93,81,32,65,87,1,0,70,38,1,104,141,1,27,4,32,0,1,2,3,2,1,2,0,0,4,0,0,11,25,0,77,30,112,51,24,96,110,2,5,56,1,1,27,94,3,0,70,8,0,109,92,63,57,6,78,0,18,1,1,1,2,4,20,1,0,0,8,25,2,18,2,30,0,0,4,13,24,60,41,0,0,73,0,0,63,74,0,0,95,17,0,1,68,62,0,12,114,42,10,53,2,0,1,1,1,2,4,3,29,13,5,0,0,28,4,1,36,72,4,77,16,3,34,20,30,166,40,20,62,0,0,0,3,0,0,0,8,1,3,0,0,2,0,15,0,0,75,10,1,70,136,61,6,100,191,7,53,0,0,2,0,4,24,4,26,5,26,39,47,53,50,153,53,98,50,19,97,120,0,13,68,56,0,15,12,1,14,1,0,0,4,2,11,0,2,31,103,23,93,18,8,71,88,1,65,155,50,0,23,112,77,29,30,112,63,76,113,82,0,43,77,33,0,35,43,172,12,69,8,0,0,0,3,4,37,39,14,38,22,6,14,37,35,94,92,168,77,37,82,21,14,19,32,115,161,5,111,42,107,26,135,83,109,10,69,30,42,94,14,15,72,1,60,0,0,45,47,3,0,81,55,0,38,152,69,5,154,25,28,49,0,31,0,0,12,0,2,1,0,18,53,64,35,67,136,141,55,85,0,98,0,86,50,0,28,72,6,0,37,90,0,0,14,24,0,2,47,0,35,176,82,64,51,30,4,113,0,0,0,0,9,0,0,1,0,0,0,15,19,27,54,0,37,126,24,40,5,0,0,0,10,0,53,58,168,80,13,85,47,24,40,0,40,0,0,98,29,0,18,42,2,1,64,43,10,96,133

InterPro domains:
  IPR001360 Glycoside hydrolase family 1 [PF00232] (17-454)
  IPR001360 Glycoside hydrolase family 1 [PR00131] (298-312)
  IPR001360 Glycoside hydrolase family 1 [PR00131] (363-371)
  IPR001360 Glycoside hydrolase family 1 [PR00131] (383-394)
  IPR001360 Glycoside hydrolase family 1 [PR00131] (404-421)
  IPR001360 Glycoside hydrolase family 1 [PR00131] (428-440)
  IPR001360 Glycoside hydrolase family 1 [PTHR10353] (24-453)
  IPR017736 Glycoside hydrolase, family 1, beta-glucosidase [TIGR03356] (19-450)
  IPR017853 Glycoside hydrolase superfamily [SSF51445] (15-454)
  IPR018120 Glycoside hydrolase family 1, active site [PS00572] (363-371)
  IPR033132 Glycosyl hydrolases family 1, N-terminal conserved site [PS00653] (23-37)

Secondary structure (DSSP, 8-state):
-----HHHHHHTTS-TT-EEEEE--HHHH---TTSTT---BHHHHHHHSTTSSGGG--SSSTT-HHHHHHHHHHHHHHHT-SEEEEE--HHHHSTBSBS---HHHHHHHHHHHHHHHHHT-EEEEEEESS--BGGGGGGTGGGSTHHHHHHHHHHHHHHHHHTTT-SEEEEEE-HHIIIIIHHTS-SSTT----HHHHHHHHHHHHHHHHHHHHHHHHH-TTS-EEEEE----EEESSS-HHHHHHHHHHHIIIIIHHHHHHHHSS--HHHHHHHGGGS----TTHHHHHTPPPSEEEEE--S-EEEEE--STTPPTT-EEE---S---B-TT--B--THHHHHHHHHHHHHS---EEEEEEE--------BTTB---HHHHHHHHHHHHHHHHHHHTT--EEEEEEE-SB----GGGGGGS---SEEE-TTT--EEE-HHHHHHHHHHTT---/-HHHHHTTS-TT-EEEEE--HHHH---TTSTT---BHHHHHHHSTTSSGGG--SSSTT-HHHHHHHHHHHHHHHT--EEEEE--HHHHSTBSBS---HHHHHHHHHHHHHHHHHT-EEEEEEESS--BGGGGGGTGGGSHHHHHHHHHHHHHHHHHHTTT-SEEEEEE-HHIIIIIHHTS-SSTT----HHHHHHHHHHHHHHHHHHHHHHHHH-TTS-EEEEE----EEESSSSHHHHHHHHHHHIIIIIHHHHHHHHSS--HHHHHHHGGGS----TTHHHHHT---SEEEEE-SS-EEEEE---TTPPTT-EEE---SS--B-TT--B--THHHHHHHHHHHHHS---EEEEEE---------BTTB---HHHHHHHHHHHHHHHHHHHTT--EEEEEEE-SB----GGGGGGS---SEEE-TTT--EEE-HHHHHHHHHHTT---